Protein AF-A0ABD2WGZ2-F1 (afdb_monomer_lite)

Foldseek 3Di:
DDDPLDACALVVLQELLQLLQLLLLLVCCVVVVDALVLLVDPVSLQCSCCRSRVHQVVHGRDPRNSVSVNVRCVQQHSVNSNPDDSVLRYLNLLLLCCVCPPQPPPDDPVVLLVQLQDDLLNLQQSLCSLLVHDSPDDDDVQLSVLSSVSSHDVCCNVPVVSVVSSVVSVVVDDCDPVNNVVSSLVSNCSSQLADADPSDDRDPDDDDDDDDDDDDDDDDDDDDDDDDDDDDDDDDDDDDDDDDDDDDQDPDDDACALVVQAELLQQQLLLLLLVCCVVVVDALVCLVDPVSLLCSVCPRSVDDDSPRDDVVSSVRNSVRCVQCPSVNSNPDDSLLRYLNLLLCCCQDPQQPDPDDPVVLVVQQCDDLVSLVVSLCSLVVHDPPDDDDPLLSVLSSVSSHDVSVVVPVPSSVSSVVSVVVDDQDPVNSVLSSVCSSCSRVVVPPSPPVRPDDDPDDDDDDDDDDDDDDDDDDADAPALVVLAELLQQLLLSLLLSCCSNVVDALVNLVDLVVLQCSCCRRRVHCVPHGHDPNNSVRSSVRCVLLPSVNSSHPLSLLRYLNLLLLCCCCPQPCVPDDPVVLLCQQQDDLLRLQQSLCSLVVHDSPDDDDPLLSVLSNVSRHDVSVVVPVVSSVSSVSSVSSDDCDPVNNVVSSVVSNCSSVVNDPSPSRDDDPDDDDDDDDDDDDDDDDDDDDDDDDDDDDDDDDDDDDPDDPPDDADPPPPDDQQDWWFFAPDPPDTFIWGFHDDDGQWTWTAGPVNPDDTDIDRDPVRIGDDDLVVLVVVLPDDDDDDPNVSRVNSNVVSSVSVVVVVVD

Structure (mmCIF, N/CA/C/O backbone):
data_AF-A0ABD2WGZ2-F1
#
_entry.id   AF-A0ABD2WGZ2-F1
#
loop_
_atom_site.group_PDB
_atom_site.id
_atom_site.type_symbol
_atom_site.label_atom_id
_atom_site.label_alt_id
_atom_site.label_comp_id
_atom_site.label_asym_id
_atom_site.label_entity_id
_atom_site.label_seq_id
_atom_site.pdbx_PDB_ins_code
_atom_site.Cartn_x
_atom_site.Cartn_y
_atom_site.Cartn_z
_atom_site.occupancy
_atom_site.B_iso_or_equiv
_atom_site.auth_seq_id
_atom_site.auth_comp_id
_atom_site.auth_asym_id
_atom_site.auth_atom_id
_atom_site.pdbx_PDB_model_num
ATOM 1 N N . MET A 1 1 ? 3.890 30.945 28.724 1.00 31.81 1 MET A N 1
ATOM 2 C CA . MET A 1 1 ? 4.204 30.121 27.534 1.00 31.81 1 MET A CA 1
ATOM 3 C C . MET A 1 1 ? 3.525 28.766 27.676 1.00 31.81 1 MET A C 1
ATOM 5 O O . MET A 1 1 ? 3.843 28.034 28.603 1.00 31.81 1 MET A O 1
ATOM 9 N N . SER A 1 2 ? 2.538 28.470 26.827 1.00 26.19 2 SER A N 1
ATOM 10 C CA . SER A 1 2 ? 1.784 27.210 26.871 1.00 26.19 2 SER A CA 1
ATOM 11 C C . SER A 1 2 ? 2.697 26.055 26.455 1.00 26.19 2 SER A C 1
ATOM 13 O O . SER A 1 2 ? 3.120 25.973 25.303 1.00 26.19 2 SER A O 1
ATOM 15 N N . GLN A 1 3 ? 3.063 25.198 27.408 1.00 38.94 3 GLN A N 1
ATOM 16 C CA . GLN A 1 3 ? 3.851 23.997 27.154 1.00 38.94 3 GLN A CA 1
ATOM 17 C C . GLN A 1 3 ? 3.000 23.088 26.251 1.00 38.94 3 GLN A C 1
ATOM 19 O O . GLN A 1 3 ? 2.004 22.523 26.709 1.00 38.94 3 GLN A O 1
ATOM 24 N N . LYS A 1 4 ? 3.337 23.005 24.950 1.00 42.91 4 LYS A N 1
ATOM 25 C CA . LYS A 1 4 ? 2.723 22.055 24.002 1.00 42.91 4 LYS A CA 1
ATOM 26 C C . LYS A 1 4 ? 2.608 20.701 24.710 1.00 42.91 4 LYS A C 1
ATOM 28 O O . LYS A 1 4 ? 3.584 20.232 25.294 1.00 42.91 4 LYS A O 1
ATOM 33 N N . ARG A 1 5 ? 1.410 20.104 24.706 1.00 56.50 5 ARG A N 1
ATOM 34 C CA . ARG A 1 5 ? 1.130 18.808 25.343 1.00 56.50 5 ARG A CA 1
ATOM 35 C C . ARG A 1 5 ? 1.909 17.707 24.616 1.00 56.50 5 ARG A C 1
ATOM 37 O O . ARG A 1 5 ? 1.374 17.047 23.736 1.00 56.50 5 ARG A O 1
ATOM 44 N N . THR A 1 6 ? 3.183 17.537 24.949 1.00 68.19 6 THR A N 1
ATOM 45 C CA . THR A 1 6 ? 4.014 16.484 24.367 1.00 68.19 6 THR A CA 1
ATOM 46 C C . THR A 1 6 ? 3.620 15.152 24.992 1.00 68.19 6 THR A C 1
ATOM 48 O O . THR A 1 6 ? 3.692 14.988 26.213 1.00 68.19 6 THR A O 1
ATOM 51 N N . LEU A 1 7 ? 3.161 14.228 24.153 1.00 82.00 7 LEU A N 1
ATOM 52 C CA . LEU A 1 7 ? 2.871 12.845 24.513 1.00 82.00 7 LEU A CA 1
ATOM 53 C C . LEU A 1 7 ? 4.107 11.993 24.203 1.00 82.00 7 LEU A C 1
ATOM 55 O O . LEU A 1 7 ? 4.687 12.122 23.127 1.00 82.00 7 LEU A O 1
ATOM 59 N N . MET A 1 8 ? 4.526 11.155 25.151 1.00 83.00 8 MET A N 1
ATOM 60 C CA . MET A 1 8 ? 5.733 10.323 25.043 1.00 83.00 8 MET A CA 1
ATOM 61 C C . MET A 1 8 ? 5.395 8.979 24.398 1.00 83.00 8 MET A C 1
ATOM 63 O O . MET A 1 8 ? 5.483 7.946 25.047 1.00 83.00 8 MET A O 1
ATOM 67 N N . ASN A 1 9 ? 4.926 9.032 23.150 1.00 82.25 9 ASN A N 1
ATOM 68 C CA . ASN A 1 9 ? 4.678 7.853 22.320 1.00 82.25 9 ASN A CA 1
ATOM 69 C C . ASN A 1 9 ? 5.973 7.360 21.644 1.00 82.25 9 ASN A C 1
ATOM 71 O O . ASN A 1 9 ? 7.017 7.996 21.767 1.00 82.25 9 ASN A O 1
ATOM 75 N N . GLN A 1 10 ? 5.931 6.267 20.882 1.00 78.19 10 GLN A N 1
ATOM 76 C CA . GLN A 1 10 ? 7.118 5.768 20.167 1.00 78.19 10 GLN A CA 1
ATOM 77 C C . GLN A 1 10 ? 7.768 6.848 19.281 1.00 78.19 10 GLN A C 1
ATOM 79 O O . GLN A 1 10 ? 8.976 7.063 19.338 1.00 78.19 10 GLN A O 1
ATOM 84 N N . ALA A 1 11 ? 6.965 7.629 18.548 1.00 80.56 11 ALA A N 1
ATOM 85 C CA . ALA A 1 11 ? 7.462 8.724 17.712 1.00 80.56 11 ALA A CA 1
ATOM 86 C C . ALA A 1 11 ? 8.213 9.809 18.505 1.00 80.56 11 ALA A C 1
ATOM 88 O O . ALA A 1 11 ? 9.079 10.486 17.953 1.00 80.56 11 ALA A O 1
ATOM 89 N N . TYR A 1 12 ? 7.911 9.987 19.794 1.00 86.56 12 TYR A N 1
ATOM 90 C CA . TYR A 1 12 ? 8.687 10.859 20.669 1.00 86.56 12 TYR A CA 1
ATOM 91 C C . TYR A 1 12 ? 10.112 10.324 20.864 1.00 86.56 12 TYR A C 1
ATOM 93 O O . TYR A 1 12 ? 11.059 11.101 20.742 1.00 86.56 12 TYR A O 1
ATOM 101 N N . PHE A 1 13 ? 10.279 9.023 21.103 1.00 85.75 13 PHE A N 1
ATOM 102 C CA . PHE A 1 13 ? 11.589 8.397 21.308 1.00 85.75 13 PHE A CA 1
ATOM 103 C C . PHE A 1 13 ? 12.420 8.273 20.026 1.00 85.75 13 PHE A C 1
ATOM 105 O O . PHE A 1 13 ? 13.641 8.295 20.116 1.00 85.75 13 PHE A O 1
ATOM 112 N N . LEU A 1 14 ? 11.799 8.260 18.842 1.00 85.62 14 LEU A N 1
ATOM 113 C CA . LEU A 1 14 ? 12.520 8.268 17.559 1.00 85.62 14 LEU A CA 1
ATOM 114 C C . LEU A 1 14 ? 13.189 9.622 17.238 1.00 85.62 14 LEU A C 1
ATOM 116 O O . LEU A 1 14 ? 14.131 9.686 16.447 1.00 85.62 14 LEU A O 1
ATOM 120 N N . LYS A 1 15 ? 12.694 10.736 17.800 1.00 86.75 15 LYS A N 1
ATOM 121 C CA . LYS A 1 15 ? 13.178 12.086 17.459 1.00 86.75 15 LYS A CA 1
ATOM 122 C C . LYS A 1 15 ? 14.603 12.316 17.959 1.00 86.75 15 LYS A C 1
ATOM 124 O O . LYS A 1 15 ? 14.873 12.162 19.149 1.00 86.75 15 LYS A O 1
ATOM 129 N N . LYS A 1 16 ? 15.471 12.845 17.087 1.00 88.75 16 LYS A N 1
ATOM 130 C CA . LYS A 1 16 ? 16.870 13.189 17.420 1.00 88.75 16 LYS A CA 1
ATOM 131 C C . LYS A 1 16 ? 17.001 14.073 18.655 1.00 88.75 16 LYS A C 1
ATOM 133 O O . LYS A 1 16 ? 17.859 13.872 19.503 1.00 88.75 16 LYS A O 1
ATOM 138 N N . GLN A 1 17 ? 16.072 15.017 18.799 1.00 86.75 17 GLN A N 1
ATOM 139 C CA . GLN A 1 17 ? 16.029 15.958 19.916 1.00 86.75 17 GLN A CA 1
ATOM 140 C C . GLN A 1 17 ? 15.780 15.297 21.284 1.00 86.75 17 GLN A C 1
ATOM 142 O O . GLN A 1 17 ? 15.805 15.998 22.294 1.00 86.75 17 GLN A O 1
ATOM 147 N N . ASN A 1 18 ? 15.499 13.995 21.338 1.00 90.00 18 ASN A N 1
ATOM 148 C CA . ASN A 1 18 ? 15.225 13.249 22.565 1.00 90.00 18 ASN A CA 1
ATOM 149 C C . ASN A 1 18 ? 16.274 12.155 22.857 1.00 90.00 18 ASN A C 1
ATOM 151 O O . ASN A 1 18 ? 16.007 11.298 23.696 1.00 90.00 18 ASN A O 1
ATOM 155 N N . ALA A 1 19 ? 17.446 12.186 22.206 1.00 91.62 19 ALA A N 1
ATOM 156 C CA . ALA A 1 19 ? 18.535 11.224 22.422 1.00 91.62 19 ALA A CA 1
ATOM 157 C C . ALA A 1 19 ? 18.993 11.150 23.894 1.00 91.62 19 ALA A C 1
ATOM 159 O O . ALA A 1 19 ? 19.007 10.090 24.511 1.00 91.62 19 ALA A O 1
ATOM 160 N N . ASP A 1 20 ? 19.255 12.300 24.511 1.00 91.69 20 ASP A N 1
ATOM 161 C CA . ASP A 1 20 ? 19.540 12.428 25.945 1.00 91.69 20 ASP A CA 1
ATOM 162 C C . ASP A 1 20 ? 18.438 11.832 26.832 1.00 91.69 20 ASP A C 1
ATOM 164 O O . ASP A 1 20 ? 18.721 11.243 27.874 1.00 91.69 20 ASP A O 1
ATOM 168 N N . VAL A 1 21 ? 17.173 11.997 26.441 1.00 91.56 21 VAL A N 1
ATOM 169 C CA . VAL A 1 21 ? 16.020 11.537 27.221 1.00 91.56 21 VAL A CA 1
ATOM 170 C C . VAL A 1 21 ? 15.935 10.013 27.239 1.00 91.56 21 VAL A C 1
ATOM 172 O O . VAL A 1 21 ? 15.698 9.457 28.310 1.00 91.56 21 VAL A O 1
ATOM 175 N N . ILE A 1 22 ? 16.118 9.347 26.093 1.00 93.25 22 ILE A N 1
ATOM 176 C CA . ILE A 1 22 ? 16.075 7.878 26.034 1.00 93.25 22 ILE A CA 1
ATOM 177 C C . ILE A 1 22 ? 17.278 7.252 26.751 1.00 93.25 22 ILE A C 1
ATOM 179 O O . ILE A 1 22 ? 17.091 6.295 27.493 1.00 93.25 22 ILE A O 1
ATOM 183 N N . ILE A 1 23 ? 18.468 7.855 26.645 1.00 93.50 23 ILE A N 1
ATOM 184 C CA . ILE A 1 23 ? 19.653 7.393 27.387 1.00 93.50 23 ILE A CA 1
ATOM 185 C C . ILE A 1 23 ? 19.421 7.527 28.896 1.00 93.50 23 ILE A C 1
ATOM 187 O O . ILE A 1 23 ? 19.667 6.591 29.647 1.00 93.50 23 ILE A O 1
ATOM 191 N N . ASN A 1 24 ? 18.909 8.674 29.371 1.00 93.25 24 ASN A N 1
ATOM 192 C CA . ASN A 1 24 ? 18.614 8.830 30.802 1.00 93.25 24 ASN A CA 1
ATOM 193 C C . ASN A 1 24 ? 17.592 7.779 31.278 1.00 93.25 24 ASN A C 1
ATOM 195 O O . ASN A 1 24 ? 17.769 7.207 32.354 1.00 93.25 24 ASN A O 1
ATOM 199 N N . LEU A 1 25 ? 16.549 7.522 30.476 1.00 93.50 25 LEU A N 1
ATOM 200 C CA . LEU A 1 25 ? 15.522 6.534 30.796 1.00 93.50 25 LEU A CA 1
ATOM 201 C C . LEU A 1 25 ? 16.139 5.151 31.000 1.00 93.50 25 LEU A C 1
ATOM 203 O O . LEU A 1 25 ? 15.935 4.558 32.053 1.00 93.50 25 LEU A O 1
ATOM 207 N N . VAL A 1 26 ? 16.892 4.659 30.018 1.00 91.88 26 VAL A N 1
ATOM 208 C CA . VAL A 1 26 ? 17.462 3.306 30.046 1.00 91.88 26 VAL A CA 1
ATOM 209 C C . VAL A 1 26 ? 18.474 3.165 31.179 1.00 91.88 26 VAL A C 1
ATOM 211 O O . VAL A 1 26 ? 18.381 2.220 31.959 1.00 91.88 26 VAL A O 1
ATOM 214 N N . ASN A 1 27 ? 19.333 4.167 31.387 1.00 91.38 27 ASN A N 1
ATOM 215 C CA . ASN A 1 27 ? 20.267 4.168 32.514 1.00 91.38 27 ASN A CA 1
ATOM 216 C C . ASN A 1 27 ? 19.532 4.092 33.860 1.00 91.38 27 ASN A C 1
ATOM 218 O O . ASN A 1 27 ? 19.975 3.386 34.765 1.00 91.38 27 ASN A O 1
ATOM 222 N N . TYR A 1 28 ? 18.398 4.786 34.000 1.00 92.31 28 TYR A N 1
ATOM 223 C CA . TYR A 1 28 ? 17.579 4.718 35.209 1.00 92.31 28 TYR A CA 1
ATOM 224 C C . TYR A 1 28 ? 16.909 3.353 35.379 1.00 92.31 28 TYR A C 1
ATOM 226 O O . TYR A 1 28 ? 16.920 2.820 36.486 1.00 92.31 28 TYR A O 1
ATOM 234 N N . LEU A 1 29 ? 16.351 2.782 34.306 1.00 89.94 29 LEU A N 1
ATOM 235 C CA . LEU A 1 29 ? 15.746 1.447 34.335 1.00 89.94 29 LEU A CA 1
ATOM 236 C C . LEU A 1 29 ? 16.770 0.377 34.743 1.00 89.94 29 LEU A C 1
ATOM 238 O O . LEU A 1 29 ? 16.421 -0.505 35.524 1.00 89.94 29 LEU A O 1
ATOM 242 N N . ASN A 1 30 ? 18.017 0.494 34.275 1.00 86.50 30 ASN A N 1
ATOM 243 C CA . ASN A 1 30 ? 19.129 -0.382 34.654 1.00 86.50 30 ASN A CA 1
ATOM 244 C C . ASN A 1 30 ? 19.567 -0.159 36.107 1.00 86.50 30 ASN A C 1
ATOM 246 O O . ASN A 1 30 ? 19.581 -1.090 36.899 1.00 86.50 30 ASN A O 1
ATOM 250 N N . THR A 1 31 ? 19.847 1.088 36.499 1.00 90.00 31 THR A N 1
ATOM 251 C CA . THR A 1 31 ? 20.379 1.410 37.841 1.00 90.00 31 THR A CA 1
ATOM 252 C C . THR A 1 31 ? 19.378 1.136 38.966 1.00 90.00 31 THR A C 1
ATOM 254 O O . THR A 1 31 ? 19.766 0.921 40.111 1.00 90.00 31 THR A O 1
ATOM 257 N N . LYS A 1 32 ? 18.077 1.233 38.677 1.00 88.31 32 LYS A N 1
ATOM 258 C CA . LYS A 1 32 ? 17.001 1.013 39.653 1.00 88.31 32 LYS A CA 1
ATOM 259 C C . LYS A 1 32 ? 16.319 -0.343 39.506 1.00 88.31 32 LYS A C 1
ATOM 261 O O . LYS A 1 32 ? 15.305 -0.532 40.167 1.00 88.31 32 LYS A O 1
ATOM 266 N N . GLU A 1 33 ? 16.846 -1.221 38.648 1.00 86.75 33 GLU A N 1
ATOM 267 C CA . GLU A 1 33 ? 16.333 -2.579 38.419 1.00 86.75 33 GLU A CA 1
ATOM 268 C C . GLU A 1 33 ? 14.808 -2.600 38.212 1.00 86.75 33 GLU A C 1
ATOM 270 O O . GLU A 1 33 ? 14.080 -3.418 38.759 1.00 86.75 33 GLU A O 1
ATOM 275 N N . ILE A 1 34 ? 14.291 -1.643 37.433 1.00 86.44 34 ILE A N 1
ATOM 276 C CA . ILE A 1 34 ? 12.844 -1.506 37.225 1.00 86.44 34 ILE A CA 1
ATOM 277 C C . ILE A 1 34 ? 12.355 -2.658 36.347 1.00 86.44 34 ILE A C 1
ATOM 279 O O . ILE A 1 34 ? 12.901 -2.864 35.265 1.00 86.44 34 ILE A O 1
ATOM 283 N N . GLU A 1 35 ? 11.302 -3.345 36.781 1.00 86.12 35 GLU A N 1
ATOM 284 C CA . GLU A 1 35 ? 10.586 -4.387 36.023 1.00 86.12 35 GLU A CA 1
ATOM 285 C C . GLU A 1 35 ? 9.168 -3.936 35.629 1.00 86.12 35 GLU A C 1
ATOM 287 O O . GLU A 1 35 ? 8.680 -2.904 36.100 1.00 86.12 35 GLU A O 1
ATOM 292 N N . GLU A 1 36 ? 8.483 -4.687 34.762 1.00 83.69 36 GLU A N 1
ATOM 293 C CA . GLU A 1 36 ? 7.193 -4.267 34.187 1.00 83.69 36 GLU A CA 1
ATOM 294 C C . GLU A 1 36 ? 6.101 -4.063 35.243 1.00 83.69 36 GLU A C 1
ATOM 296 O O . GLU A 1 36 ? 5.328 -3.103 35.164 1.00 83.69 36 GLU A O 1
ATOM 301 N N . GLU A 1 37 ? 6.089 -4.889 36.290 1.00 82.50 37 GLU A N 1
ATOM 302 C CA . GLU A 1 37 ? 5.160 -4.777 37.420 1.00 82.50 37 GLU A CA 1
ATOM 303 C C . GLU A 1 37 ? 5.245 -3.422 38.142 1.00 82.50 37 GLU A C 1
ATOM 305 O O . GLU A 1 37 ? 4.240 -2.877 38.615 1.00 82.50 37 GLU A O 1
ATOM 310 N N . HIS A 1 38 ? 6.424 -2.797 38.143 1.00 82.81 38 HIS A N 1
ATOM 311 C CA . HIS A 1 38 ? 6.644 -1.494 38.759 1.00 82.81 38 HIS A CA 1
ATOM 312 C C . HIS A 1 38 ? 5.935 -0.363 37.998 1.00 82.81 38 HIS A C 1
ATOM 314 O O . HIS A 1 38 ? 5.663 0.697 38.578 1.00 82.81 38 HIS A O 1
ATOM 320 N N . LEU A 1 39 ? 5.594 -0.575 36.720 1.00 83.69 39 LEU A N 1
ATOM 321 C CA . LEU A 1 39 ? 4.881 0.393 35.883 1.00 83.69 39 LEU A CA 1
ATOM 322 C C . LEU A 1 39 ? 3.384 0.490 36.215 1.00 83.69 39 LEU A C 1
ATOM 324 O O . LEU A 1 39 ? 2.733 1.450 35.794 1.00 83.69 39 LEU A O 1
ATOM 328 N N . GLU A 1 40 ? 2.820 -0.446 36.985 1.00 83.38 40 GLU A N 1
ATOM 329 C CA . GLU A 1 40 ? 1.443 -0.339 37.493 1.00 83.38 40 GLU A CA 1
ATOM 330 C C . GLU A 1 40 ? 1.307 0.748 38.567 1.00 83.38 40 GLU A C 1
ATOM 332 O O . GLU A 1 40 ? 0.248 1.364 38.739 1.00 83.38 40 GLU A O 1
ATOM 337 N N . ASN A 1 41 ? 2.402 1.057 39.264 1.00 84.88 41 ASN A N 1
ATOM 338 C CA . ASN A 1 41 ? 2.410 2.084 40.287 1.00 84.88 41 ASN A CA 1
ATOM 339 C C . ASN A 1 41 ? 2.551 3.483 39.666 1.00 84.88 41 ASN A C 1
ATOM 341 O O . ASN A 1 41 ? 3.624 3.918 39.238 1.00 84.88 41 ASN A O 1
ATOM 345 N N . GLY A 1 42 ? 1.464 4.257 39.712 1.00 82.31 42 GLY A N 1
ATOM 346 C CA . GLY A 1 42 ? 1.445 5.639 39.228 1.00 82.31 42 GLY A CA 1
ATOM 347 C C . GLY A 1 42 ? 2.468 6.571 39.899 1.00 82.31 42 GLY A C 1
ATOM 348 O O . GLY A 1 42 ? 2.848 7.578 39.299 1.00 82.31 42 GLY A O 1
ATOM 349 N N . LYS A 1 43 ? 2.944 6.263 41.117 1.00 85.56 43 LYS A N 1
ATOM 350 C CA . LYS A 1 43 ? 4.044 7.000 41.763 1.00 85.56 43 LYS A CA 1
ATOM 351 C C . LYS A 1 43 ? 5.379 6.670 41.096 1.00 85.56 43 LYS A C 1
ATOM 353 O O . LYS A 1 43 ? 6.110 7.596 40.765 1.00 85.56 43 LYS A O 1
ATOM 358 N N . THR A 1 44 ? 5.645 5.395 40.824 1.00 86.19 44 THR A N 1
ATOM 359 C CA . THR A 1 44 ? 6.858 4.940 40.130 1.00 86.19 44 THR A CA 1
ATOM 360 C C . THR A 1 44 ? 6.946 5.517 38.722 1.00 86.19 44 THR A C 1
ATOM 362 O O . THR A 1 44 ? 7.973 6.087 38.368 1.00 86.19 44 THR A O 1
ATOM 365 N N . LEU A 1 45 ? 5.845 5.516 37.959 1.00 86.88 45 LEU A N 1
ATOM 366 C CA . LEU A 1 45 ? 5.796 6.171 36.642 1.00 86.88 45 LEU A CA 1
ATOM 367 C C . LEU A 1 45 ? 6.170 7.657 36.716 1.00 86.88 45 LEU A C 1
ATOM 369 O O . LEU A 1 45 ? 6.891 8.169 35.861 1.00 86.88 45 LEU A O 1
ATOM 373 N N . LYS A 1 46 ? 5.700 8.372 37.746 1.00 85.25 46 LYS A N 1
ATOM 374 C CA . LYS A 1 46 ? 6.059 9.783 37.955 1.00 85.25 46 LYS A CA 1
ATOM 375 C C . LYS A 1 46 ? 7.536 9.947 38.299 1.00 85.25 46 LYS A C 1
ATOM 377 O O . LYS A 1 46 ? 8.147 10.898 37.815 1.00 85.25 46 LYS A O 1
ATOM 382 N N . THR A 1 47 ? 8.095 9.052 39.109 1.00 88.75 47 THR A N 1
ATOM 383 C CA . THR A 1 47 ? 9.518 9.066 39.462 1.00 88.75 47 THR A CA 1
ATOM 384 C C . THR A 1 47 ? 10.389 8.791 38.239 1.00 88.75 47 THR A C 1
ATOM 386 O O . THR A 1 47 ? 11.293 9.574 37.973 1.00 88.75 47 THR A O 1
ATOM 389 N N . ILE A 1 48 ? 10.059 7.789 37.416 1.00 90.12 48 ILE A N 1
ATOM 390 C CA . ILE A 1 48 ? 10.784 7.501 36.166 1.00 90.12 48 ILE A CA 1
ATOM 391 C C . ILE A 1 48 ? 10.744 8.714 35.228 1.00 90.12 48 ILE A C 1
ATOM 393 O O . ILE A 1 48 ? 11.769 9.122 34.691 1.00 90.12 48 ILE A O 1
ATOM 397 N N . LEU A 1 49 ? 9.585 9.359 35.069 1.00 89.19 49 LEU A N 1
ATOM 398 C CA . LEU A 1 49 ? 9.478 10.561 34.236 1.00 89.19 49 LEU A CA 1
ATOM 399 C C . LEU A 1 49 ? 10.352 11.714 34.757 1.00 89.19 49 LEU A C 1
ATOM 401 O O . LEU A 1 49 ? 10.988 12.411 33.964 1.00 89.19 49 LEU A O 1
ATOM 405 N N . ARG A 1 50 ? 10.395 11.910 36.079 1.00 87.56 50 ARG A N 1
ATOM 406 C CA . ARG A 1 50 ? 11.088 13.029 36.734 1.00 87.56 50 ARG A CA 1
ATOM 407 C C . ARG A 1 50 ? 12.578 12.833 36.886 1.00 87.56 50 ARG A C 1
ATOM 409 O O . ARG A 1 50 ? 13.341 13.708 36.494 1.00 87.56 50 ARG A O 1
ATOM 416 N N . GLU A 1 51 ? 12.968 11.720 37.474 1.00 86.94 51 GLU A N 1
ATOM 417 C CA . GLU A 1 51 ? 14.354 11.393 37.787 1.00 86.94 51 GLU A CA 1
ATOM 418 C C . GLU A 1 51 ? 14.996 10.663 36.613 1.00 86.94 51 GLU A C 1
ATOM 420 O O . GLU A 1 51 ? 16.060 11.068 36.151 1.00 86.94 51 GLU A O 1
ATOM 425 N N . GLY A 1 52 ? 14.303 9.657 36.071 1.00 86.50 52 GLY A N 1
ATOM 426 C CA . GLY A 1 52 ? 14.814 8.825 34.987 1.00 86.50 52 GLY A CA 1
ATOM 427 C C . GLY A 1 52 ? 14.868 9.526 33.638 1.00 86.50 52 GLY A C 1
ATOM 428 O O . GLY A 1 52 ? 15.835 9.373 32.923 1.00 86.50 52 GLY A O 1
ATOM 429 N N . MET A 1 53 ? 13.896 10.360 33.273 1.00 88.00 53 MET A N 1
ATOM 430 C CA . MET A 1 53 ? 13.905 11.070 31.980 1.00 88.00 53 MET A CA 1
ATOM 431 C C . MET A 1 53 ? 14.270 12.551 32.093 1.00 88.00 53 MET A C 1
ATOM 433 O O . MET A 1 53 ? 14.357 13.241 31.073 1.00 88.00 53 MET A O 1
ATOM 437 N N . LYS A 1 54 ? 14.421 13.073 33.319 1.00 86.88 54 LYS A N 1
ATOM 438 C CA . LYS A 1 54 ? 14.549 14.516 33.601 1.00 86.88 54 LYS A CA 1
ATOM 439 C C . LYS A 1 54 ? 13.423 15.350 32.962 1.00 86.88 54 LYS A C 1
ATOM 441 O O . LYS A 1 54 ? 13.612 16.506 32.572 1.00 86.88 54 LYS A O 1
ATOM 446 N N . ARG A 1 55 ? 12.215 14.781 32.843 1.00 84.50 55 ARG A N 1
ATOM 447 C CA . ARG A 1 55 ? 11.005 15.442 32.320 1.00 84.50 55 ARG A CA 1
ATOM 448 C C . ARG A 1 55 ? 10.025 15.726 33.452 1.00 84.50 55 ARG A C 1
ATOM 450 O O . ARG A 1 55 ? 9.969 15.020 34.441 1.00 84.50 55 ARG A O 1
ATOM 457 N N . PHE A 1 56 ? 9.224 16.784 33.330 1.00 83.56 56 PHE A N 1
ATOM 458 C CA . PHE A 1 56 ? 8.282 17.172 34.395 1.00 83.56 56 PHE A CA 1
ATOM 459 C C . PHE A 1 56 ? 8.966 17.413 35.760 1.00 83.56 56 PHE A C 1
ATOM 461 O O . PHE A 1 56 ? 8.371 17.193 36.810 1.00 83.56 56 PHE A O 1
ATOM 468 N N . VAL A 1 57 ? 10.214 17.900 35.771 1.00 79.81 57 VAL A N 1
ATOM 469 C CA . VAL A 1 57 ? 10.946 18.213 37.017 1.00 79.81 57 VAL A CA 1
ATOM 470 C C . VAL A 1 57 ? 10.202 19.278 37.834 1.00 79.81 57 VAL A C 1
ATOM 472 O O . VAL A 1 57 ? 10.058 19.156 39.045 1.00 79.81 57 VAL A O 1
ATOM 475 N N . LYS A 1 58 ? 9.659 20.298 37.153 1.00 80.06 58 LYS A N 1
ATOM 476 C CA . LYS A 1 58 ? 8.935 21.430 37.763 1.00 80.06 58 LYS A CA 1
ATOM 477 C C . LYS A 1 58 ? 7.404 21.324 37.670 1.00 80.06 58 LYS A C 1
ATOM 479 O O . LYS A 1 58 ? 6.705 22.230 38.104 1.00 80.06 58 LYS A O 1
ATOM 484 N N . SER A 1 59 ? 6.865 20.260 37.075 1.00 79.19 59 SER A N 1
ATOM 485 C CA . SER A 1 59 ? 5.421 20.096 36.833 1.00 79.19 59 SER A CA 1
ATOM 486 C C . SER A 1 59 ? 4.976 18.654 37.087 1.00 79.19 59 SER A C 1
ATOM 488 O O . SER A 1 59 ? 5.805 17.767 37.247 1.00 79.19 59 SER A O 1
ATOM 490 N N . GLN A 1 60 ? 3.678 18.380 37.225 1.00 78.12 60 GLN A N 1
ATOM 491 C CA . GLN A 1 60 ? 3.201 16.991 37.288 1.00 78.12 60 GLN A CA 1
ATOM 492 C C . GLN A 1 60 ? 2.764 16.530 35.894 1.00 78.12 60 GLN A C 1
ATOM 494 O O . GLN A 1 60 ? 2.055 17.283 35.221 1.00 78.12 60 GLN A O 1
ATOM 499 N N . PRO A 1 61 ? 3.155 15.319 35.452 1.00 82.50 61 PRO A N 1
ATOM 500 C CA . PRO A 1 61 ? 2.572 14.742 34.251 1.00 82.50 61 PRO A CA 1
ATOM 501 C C . PRO A 1 61 ? 1.081 14.496 34.499 1.00 82.50 61 PRO A C 1
ATOM 503 O O . PRO A 1 61 ? 0.682 14.045 35.577 1.00 82.50 61 PRO A O 1
ATOM 506 N N . ASN A 1 62 ? 0.249 14.821 33.511 1.00 83.75 62 ASN A N 1
ATOM 507 C CA . ASN A 1 62 ? -1.174 14.502 33.584 1.00 83.75 62 ASN A CA 1
ATOM 508 C C . ASN A 1 62 ? -1.416 13.007 33.306 1.00 83.75 62 ASN A C 1
ATOM 510 O O . ASN A 1 62 ? -0.551 12.311 32.772 1.00 83.75 62 ASN A O 1
ATOM 514 N N . THR A 1 63 ? -2.613 12.515 33.633 1.00 82.44 63 THR A N 1
ATOM 515 C CA . THR A 1 63 ? -2.971 11.095 33.479 1.00 82.44 63 THR A CA 1
ATOM 516 C C . THR A 1 63 ? -2.763 10.586 32.053 1.00 82.44 63 THR A C 1
ATOM 518 O O . THR A 1 63 ? -2.262 9.484 31.866 1.00 82.44 63 THR A O 1
ATOM 521 N N . LEU A 1 64 ? -3.074 11.396 31.035 1.00 81.75 64 LEU A N 1
ATOM 522 C CA . LEU A 1 64 ? -2.876 11.013 29.636 1.00 81.75 64 LEU A CA 1
ATOM 523 C C . LEU A 1 64 ? -1.387 10.837 29.295 1.00 81.75 64 LEU A C 1
ATOM 525 O O . LEU A 1 64 ? -1.028 9.884 28.611 1.00 81.75 64 LEU A O 1
ATOM 529 N N . GLN A 1 65 ? -0.516 11.720 29.786 1.00 82.44 65 GLN A N 1
ATOM 530 C CA . GLN A 1 65 ? 0.933 11.640 29.585 1.00 82.44 65 GLN A CA 1
ATOM 531 C C . GLN A 1 65 ? 1.539 10.426 30.287 1.00 82.44 65 GLN A C 1
ATOM 533 O O . GLN A 1 65 ? 2.341 9.725 29.676 1.00 82.44 65 GLN A O 1
ATOM 538 N N . SER A 1 66 ? 1.130 10.152 31.529 1.00 84.44 66 SER A N 1
ATOM 539 C CA . SER A 1 66 ? 1.570 8.963 32.265 1.00 84.44 66 SER A CA 1
ATOM 540 C C . SER A 1 66 ? 1.079 7.670 31.613 1.00 84.44 66 SER A C 1
ATOM 542 O O . SER A 1 66 ? 1.871 6.750 31.452 1.00 84.44 66 SER A O 1
ATOM 544 N N . ASN A 1 67 ? -0.179 7.618 31.164 1.00 84.19 67 ASN A N 1
ATOM 545 C CA . ASN A 1 67 ? -0.727 6.443 30.481 1.00 84.19 67 ASN A CA 1
ATOM 546 C C . ASN A 1 67 ? -0.072 6.220 29.113 1.00 84.19 67 ASN A C 1
ATOM 548 O O . ASN A 1 67 ? 0.230 5.084 28.763 1.00 84.19 67 ASN A O 1
ATOM 552 N N . THR A 1 68 ? 0.190 7.294 28.358 1.00 84.56 68 THR A N 1
ATOM 553 C CA . THR A 1 68 ? 0.893 7.189 27.068 1.00 84.56 68 THR A CA 1
ATOM 554 C C . THR A 1 68 ? 2.322 6.698 27.271 1.00 84.56 68 THR A C 1
ATOM 556 O O . THR A 1 68 ? 2.768 5.818 26.544 1.00 84.56 68 THR A O 1
ATOM 559 N N . PHE A 1 69 ? 3.026 7.229 28.277 1.00 88.12 69 PHE A N 1
ATOM 560 C CA . PHE A 1 69 ? 4.360 6.760 28.640 1.00 88.12 69 PHE A CA 1
ATOM 561 C C . PHE A 1 69 ? 4.339 5.278 29.026 1.00 88.12 69 PHE A C 1
ATOM 563 O O . PHE A 1 69 ? 5.057 4.499 28.412 1.00 88.12 69 PHE A O 1
ATOM 570 N N . LYS A 1 70 ? 3.453 4.875 29.949 1.00 88.06 70 LYS A N 1
ATOM 571 C CA . LYS A 1 70 ? 3.286 3.475 30.367 1.00 88.06 70 LYS A CA 1
ATOM 572 C C . LYS A 1 70 ? 3.062 2.555 29.166 1.00 88.06 70 LYS A C 1
ATOM 574 O O . LYS A 1 70 ? 3.806 1.603 28.985 1.00 88.06 70 LYS A O 1
ATOM 579 N N . SER A 1 71 ? 2.087 2.882 28.316 1.00 85.25 71 SER A N 1
ATOM 580 C CA . SER A 1 71 ? 1.784 2.105 27.108 1.00 85.25 71 SER A CA 1
ATOM 581 C C . SER A 1 71 ? 2.964 2.032 26.143 1.00 85.25 71 SER A C 1
ATOM 583 O O . SER A 1 71 ? 3.112 1.029 25.461 1.00 85.25 71 SER A O 1
ATOM 585 N N . THR A 1 72 ? 3.786 3.077 26.064 1.00 85.44 72 THR A N 1
ATOM 586 C CA . THR A 1 72 ? 4.939 3.108 25.158 1.00 85.44 72 THR A CA 1
ATOM 587 C C . THR A 1 72 ? 6.080 2.248 25.681 1.00 85.44 72 THR A C 1
ATOM 589 O O . THR A 1 72 ? 6.662 1.496 24.908 1.00 85.44 72 THR A O 1
ATOM 592 N N . ILE A 1 73 ? 6.372 2.309 26.981 1.00 87.31 73 ILE A N 1
ATOM 593 C CA . ILE A 1 73 ? 7.389 1.444 27.592 1.00 87.31 73 ILE A CA 1
ATOM 594 C C . ILE A 1 73 ? 6.961 -0.019 27.530 1.00 87.31 73 ILE A C 1
ATOM 596 O O . ILE A 1 73 ? 7.751 -0.846 27.103 1.00 87.31 73 ILE A O 1
ATOM 600 N N . LEU A 1 74 ? 5.696 -0.319 27.842 1.00 82.38 74 LEU A N 1
ATOM 601 C CA . LEU A 1 74 ? 5.152 -1.669 27.682 1.00 82.38 74 LEU A CA 1
ATOM 602 C C . LEU A 1 74 ? 5.152 -2.124 26.224 1.00 82.38 74 LEU A C 1
ATOM 604 O O . LEU A 1 74 ? 5.373 -3.297 25.970 1.00 82.38 74 LEU A O 1
ATOM 608 N N . SER A 1 75 ? 4.943 -1.211 25.264 1.00 83.75 75 SER A N 1
ATOM 609 C CA . SER A 1 75 ? 5.060 -1.581 23.854 1.00 83.75 75 SER A CA 1
ATOM 610 C C . SER A 1 75 ? 6.477 -2.014 23.526 1.00 83.75 75 SER A C 1
ATOM 612 O O . SER A 1 75 ? 6.619 -3.035 22.893 1.00 83.75 75 SER A O 1
ATOM 614 N N . PHE A 1 76 ? 7.509 -1.298 23.986 1.00 78.69 76 PHE A N 1
ATOM 615 C CA . PHE A 1 76 ? 8.890 -1.700 23.730 1.00 78.69 76 PHE A CA 1
ATOM 616 C C . PHE A 1 76 ? 9.313 -2.952 24.504 1.00 78.69 76 PHE A C 1
ATOM 618 O O . PHE A 1 76 ? 10.226 -3.605 24.035 1.00 78.69 76 PHE A O 1
ATOM 625 N N . THR A 1 77 ? 8.648 -3.274 25.619 1.00 85.94 77 THR A N 1
ATOM 626 C CA . THR A 1 77 ? 9.128 -4.108 26.738 1.00 85.94 77 THR A CA 1
ATOM 627 C C . THR A 1 77 ? 10.326 -3.486 27.462 1.00 85.94 77 THR A C 1
ATOM 629 O O . THR A 1 77 ? 11.163 -2.790 26.875 1.00 85.94 77 THR A O 1
ATOM 632 N N . ILE A 1 78 ? 10.395 -3.667 28.784 1.00 84.94 78 ILE A N 1
ATOM 633 C CA . ILE A 1 78 ? 11.513 -3.113 29.565 1.00 84.94 78 ILE A CA 1
ATOM 634 C C . ILE A 1 78 ? 12.820 -3.822 29.209 1.00 84.94 78 ILE A C 1
ATOM 636 O O . ILE A 1 78 ? 13.841 -3.155 29.049 1.00 84.94 78 ILE A O 1
ATOM 640 N N . ASP A 1 79 ? 12.788 -5.143 29.056 1.00 82.88 79 ASP A N 1
ATOM 641 C CA . ASP A 1 79 ? 13.992 -5.939 28.810 1.00 82.88 79 ASP A CA 1
ATOM 642 C C . ASP A 1 79 ? 14.622 -5.612 27.458 1.00 82.88 79 ASP A C 1
ATOM 644 O O . ASP A 1 79 ? 15.839 -5.450 27.361 1.00 82.88 79 ASP A O 1
ATOM 648 N N . PHE A 1 80 ? 13.800 -5.394 26.430 1.00 86.31 80 PHE A N 1
ATOM 649 C CA . PHE A 1 80 ? 14.289 -4.917 25.142 1.00 86.31 80 PHE A CA 1
ATOM 650 C C . PHE A 1 80 ? 14.960 -3.545 25.267 1.00 86.31 80 PHE A C 1
ATOM 652 O O . PHE A 1 80 ? 16.066 -3.359 24.773 1.00 86.31 80 PHE A O 1
ATOM 659 N N . LEU A 1 81 ? 14.350 -2.587 25.980 1.00 86.06 81 LEU A N 1
ATOM 660 C CA . LEU A 1 81 ? 14.949 -1.259 26.180 1.00 86.06 81 LEU A CA 1
ATOM 661 C C . LEU A 1 81 ? 16.286 -1.300 26.927 1.00 86.06 81 LEU A C 1
ATOM 663 O O . LEU A 1 81 ? 17.119 -0.425 26.701 1.00 86.06 81 LEU A O 1
ATOM 667 N N . LYS A 1 82 ? 16.474 -2.267 27.830 1.00 86.19 82 LYS A N 1
ATOM 668 C CA . LYS A 1 82 ? 17.718 -2.437 28.591 1.00 86.19 82 LYS A CA 1
ATOM 669 C C . LYS A 1 82 ? 18.839 -3.077 27.771 1.00 86.19 82 LYS A C 1
ATOM 671 O O . LYS A 1 82 ? 20.001 -2.820 28.069 1.00 86.19 82 LYS A O 1
ATOM 676 N N . THR A 1 83 ? 18.493 -3.899 26.780 1.00 86.12 83 THR A N 1
ATOM 677 C CA . THR A 1 83 ? 19.443 -4.732 26.020 1.00 86.12 83 THR A CA 1
ATOM 678 C C . THR A 1 83 ? 19.785 -4.171 24.643 1.00 86.12 83 THR A C 1
ATOM 680 O O . THR A 1 83 ? 20.886 -4.390 24.150 1.00 86.12 83 THR A O 1
ATOM 683 N N . VAL A 1 84 ? 18.871 -3.435 24.009 1.00 89.62 84 VAL A N 1
ATOM 684 C CA . VAL A 1 84 ? 19.068 -2.937 22.646 1.00 89.62 84 VAL A CA 1
ATOM 685 C C . VAL A 1 84 ? 20.022 -1.743 22.585 1.00 89.62 84 VAL A C 1
ATOM 687 O O . VAL A 1 84 ? 19.925 -0.788 23.360 1.00 89.62 84 VAL A O 1
ATOM 690 N N . ASN A 1 85 ? 20.877 -1.733 21.563 1.00 91.94 85 ASN A N 1
ATOM 691 C CA . ASN A 1 85 ? 21.670 -0.563 21.217 1.00 91.94 85 ASN A CA 1
ATOM 692 C C . ASN A 1 85 ? 20.760 0.611 20.813 1.00 91.94 85 ASN A C 1
ATOM 694 O O . ASN A 1 85 ? 19.996 0.544 19.849 1.00 91.94 85 ASN A O 1
ATOM 698 N N . LEU A 1 86 ? 20.827 1.727 21.539 1.00 92.44 86 LEU A N 1
ATOM 699 C CA . LEU A 1 86 ? 19.836 2.802 21.453 1.00 92.44 86 LEU A CA 1
ATOM 700 C C . LEU A 1 86 ? 19.874 3.581 20.134 1.00 92.44 86 LEU A C 1
ATOM 702 O O . LEU A 1 86 ? 18.887 4.249 19.814 1.00 92.44 86 LEU A O 1
ATOM 706 N N . TYR A 1 87 ? 20.938 3.472 19.329 1.00 93.19 87 TYR A N 1
ATOM 707 C CA . TYR A 1 87 ? 20.927 3.965 17.943 1.00 93.19 87 TYR A CA 1
ATOM 708 C C . TYR A 1 87 ? 19.924 3.219 17.054 1.00 93.19 87 TYR A C 1
ATOM 710 O O . TYR A 1 87 ? 19.462 3.779 16.062 1.00 93.19 87 TYR A O 1
ATOM 718 N N . ARG A 1 88 ? 19.498 2.008 17.434 1.00 90.75 88 ARG A N 1
ATOM 719 C CA . ARG A 1 88 ? 18.428 1.263 16.751 1.00 90.75 88 ARG A CA 1
ATOM 720 C C . ARG A 1 88 ? 17.038 1.856 17.012 1.00 90.75 88 ARG A C 1
ATOM 722 O O . ARG A 1 88 ? 16.117 1.622 16.238 1.00 90.75 88 ARG A O 1
ATOM 729 N N . ILE A 1 89 ? 16.889 2.669 18.065 1.00 87.44 89 ILE A N 1
ATOM 730 C CA . ILE A 1 89 ? 15.627 3.336 18.427 1.00 87.44 89 ILE A CA 1
ATOM 731 C C . ILE A 1 89 ? 15.679 4.836 18.116 1.00 87.44 89 ILE A C 1
ATOM 733 O O . ILE A 1 89 ? 14.755 5.390 17.523 1.00 87.44 89 ILE A O 1
ATOM 737 N N . ASN A 1 90 ? 16.728 5.548 18.528 1.00 93.38 90 ASN A N 1
ATOM 738 C CA . ASN A 1 90 ? 16.775 7.004 18.432 1.00 93.38 90 ASN A CA 1
ATOM 739 C C . ASN A 1 90 ? 17.659 7.484 17.278 1.00 93.38 90 ASN A C 1
ATOM 741 O O . ASN A 1 90 ? 18.870 7.273 17.260 1.00 93.38 90 ASN A O 1
ATOM 745 N N . ARG A 1 91 ? 17.062 8.272 16.376 1.00 90.81 91 ARG A N 1
ATOM 746 C CA . ARG A 1 91 ? 17.756 8.818 15.199 1.00 90.81 91 ARG A CA 1
ATOM 747 C C . ARG A 1 91 ? 18.907 9.764 15.543 1.00 90.81 91 ARG A C 1
ATOM 749 O O . ARG A 1 91 ? 19.794 9.948 14.731 1.00 90.81 91 ARG A O 1
ATOM 756 N N . GLY A 1 92 ? 18.883 10.412 16.705 1.00 91.81 92 GLY A N 1
ATOM 757 C CA . GLY A 1 92 ? 19.967 11.297 17.132 1.00 91.81 92 GLY A CA 1
ATOM 758 C C . GLY A 1 92 ? 21.216 10.509 17.503 1.00 91.81 92 GLY A C 1
ATOM 759 O O . GLY A 1 92 ? 22.304 10.899 17.107 1.00 91.81 92 GLY A O 1
ATOM 760 N N . ILE A 1 93 ? 21.043 9.384 18.201 1.00 95.00 93 ILE A N 1
ATOM 761 C CA . ILE A 1 93 ? 22.144 8.479 18.555 1.00 95.00 93 ILE A CA 1
ATOM 762 C C . ILE A 1 93 ? 22.714 7.838 17.285 1.00 95.00 93 ILE A C 1
ATOM 764 O O . ILE A 1 93 ? 23.925 7.832 17.105 1.00 95.00 93 ILE A O 1
ATOM 768 N N . LEU A 1 94 ? 21.845 7.405 16.364 1.00 94.94 94 LEU A N 1
ATOM 769 C CA . LEU A 1 94 ? 22.261 6.858 15.070 1.00 94.94 94 LEU A CA 1
ATOM 770 C C . LEU A 1 94 ? 23.083 7.842 14.231 1.00 94.94 94 LEU A C 1
ATOM 772 O O . LEU A 1 94 ? 24.068 7.448 13.626 1.00 94.94 94 LEU A O 1
ATOM 776 N N . VAL A 1 95 ? 22.701 9.122 14.206 1.00 94.12 95 VAL A N 1
ATOM 777 C CA . VAL A 1 95 ? 23.438 10.156 13.462 1.00 94.12 95 VAL A CA 1
ATOM 778 C C . VAL A 1 95 ? 24.850 10.345 14.016 1.00 94.12 95 VAL A C 1
ATOM 780 O O . VAL A 1 95 ? 25.788 10.442 13.231 1.00 94.12 95 VAL A O 1
ATOM 783 N N . VAL A 1 96 ? 25.012 10.358 15.344 1.00 93.38 96 VAL A N 1
ATOM 784 C CA . VAL A 1 96 ? 26.342 10.445 15.974 1.00 93.38 96 VAL A CA 1
ATOM 785 C C . VAL A 1 96 ? 27.154 9.188 15.673 1.00 93.38 96 VAL A C 1
ATOM 787 O O . VAL A 1 96 ? 28.295 9.302 15.243 1.00 93.38 96 VAL A O 1
ATOM 790 N N . ALA A 1 97 ? 26.548 8.003 15.792 1.00 93.62 97 ALA A N 1
ATOM 791 C CA . ALA A 1 97 ? 27.207 6.743 15.458 1.00 93.62 97 ALA A CA 1
ATOM 792 C C . ALA A 1 97 ? 27.673 6.712 13.988 1.00 93.62 97 ALA A C 1
ATOM 794 O O . ALA A 1 97 ? 28.816 6.383 13.693 1.00 93.62 97 ALA A O 1
ATOM 795 N N . CYS A 1 98 ? 26.821 7.145 13.057 1.00 93.38 98 CYS A N 1
ATOM 796 C CA . CYS A 1 98 ? 27.147 7.220 11.635 1.00 93.38 98 CYS A CA 1
ATOM 797 C C . CYS A 1 98 ? 28.289 8.202 11.338 1.00 93.38 98 CYS A C 1
ATOM 799 O O . CYS A 1 98 ? 29.141 7.921 10.501 1.00 93.38 98 CYS A O 1
ATOM 801 N N . ILE A 1 99 ? 28.308 9.369 11.978 1.00 91.81 99 ILE A N 1
ATOM 802 C CA . ILE A 1 99 ? 29.340 10.373 11.705 1.00 91.81 99 ILE A CA 1
ATOM 803 C C . ILE A 1 99 ? 30.668 9.974 12.349 1.00 91.81 99 ILE A C 1
ATOM 805 O O . ILE A 1 99 ? 31.677 9.934 11.651 1.00 91.81 99 ILE A O 1
ATOM 809 N N . GLU A 1 100 ? 30.653 9.670 13.646 1.00 92.00 100 GLU A N 1
ATOM 810 C CA . GLU A 1 100 ? 31.868 9.534 14.460 1.00 92.00 100 GLU A CA 1
ATOM 811 C C . GLU A 1 100 ? 32.473 8.121 14.409 1.00 92.00 100 GLU A C 1
ATOM 813 O O . GLU A 1 100 ? 33.637 7.962 14.750 1.00 92.00 100 GLU A O 1
ATOM 818 N N . HIS A 1 101 ? 31.727 7.098 13.965 1.00 88.94 101 HIS A N 1
ATOM 819 C CA . HIS A 1 101 ? 32.255 5.728 13.837 1.00 88.94 101 HIS A CA 1
ATOM 820 C C . HIS A 1 101 ? 32.338 5.214 12.392 1.00 88.94 101 HIS A C 1
ATOM 822 O O . HIS A 1 101 ? 33.142 4.327 12.133 1.00 88.94 101 HIS A O 1
ATOM 828 N N . ILE A 1 102 ? 31.545 5.747 11.449 1.00 88.88 102 ILE A N 1
ATOM 829 C CA . ILE A 1 102 ? 31.557 5.285 10.043 1.00 88.88 102 ILE A CA 1
ATOM 830 C C . ILE A 1 102 ? 32.243 6.293 9.121 1.00 88.88 102 ILE A C 1
ATOM 832 O O . ILE A 1 102 ? 33.153 5.942 8.376 1.00 88.88 102 ILE A O 1
ATOM 836 N N . LEU A 1 103 ? 31.793 7.550 9.127 1.00 88.44 103 LEU A N 1
ATOM 837 C CA . LEU A 1 103 ? 32.244 8.529 8.136 1.00 88.44 103 LEU A CA 1
ATOM 838 C C . LEU A 1 103 ? 33.595 9.150 8.475 1.00 88.44 103 LEU A C 1
ATOM 840 O O . LEU A 1 103 ? 34.413 9.359 7.578 1.00 88.44 103 LEU A O 1
ATOM 844 N N . TYR A 1 104 ? 33.804 9.501 9.735 1.00 87.25 104 TYR A N 1
ATOM 845 C CA . TYR A 1 104 ? 34.993 10.198 10.202 1.00 87.25 104 TYR A CA 1
ATOM 846 C C . TYR A 1 104 ? 35.395 9.626 11.560 1.00 87.25 104 TYR A C 1
ATOM 848 O O . TYR A 1 104 ? 35.211 10.304 12.561 1.00 87.25 104 TYR A O 1
ATOM 856 N N . PRO A 1 105 ? 35.881 8.375 11.629 1.00 82.81 105 PRO A N 1
ATOM 857 C CA . PRO A 1 105 ? 36.470 7.882 12.864 1.00 82.81 105 PRO A CA 1
ATOM 858 C C . PRO A 1 105 ? 37.663 8.769 13.245 1.00 82.81 105 PRO A C 1
ATOM 860 O O . PRO A 1 105 ? 38.479 9.104 12.389 1.00 82.81 105 PRO A O 1
ATOM 863 N N . GLU A 1 106 ? 37.749 9.142 14.524 1.00 76.81 106 GLU A N 1
ATOM 864 C CA . GLU A 1 106 ? 38.899 9.852 15.120 1.00 76.81 106 GLU A CA 1
ATOM 865 C C . GLU A 1 106 ? 39.111 11.319 14.686 1.00 76.81 106 GLU A C 1
ATOM 867 O O . GLU A 1 106 ? 40.163 11.897 14.950 1.00 76.81 106 GLU A O 1
ATOM 872 N N . ASP A 1 107 ? 38.110 11.955 14.075 1.00 79.81 107 ASP A N 1
ATOM 873 C CA . ASP A 1 107 ? 38.160 13.379 13.710 1.00 79.81 107 ASP A CA 1
ATOM 874 C C . ASP A 1 107 ? 37.977 14.314 14.927 1.00 79.81 107 ASP A C 1
ATOM 876 O O . ASP A 1 107 ? 37.598 13.889 16.027 1.00 79.81 107 ASP A O 1
ATOM 880 N N . GLU A 1 108 ? 38.248 15.607 14.746 1.00 77.94 108 GLU A N 1
ATOM 881 C CA . GLU A 1 108 ? 38.197 16.599 15.823 1.00 77.94 108 GLU A CA 1
ATOM 882 C C . GLU A 1 108 ? 36.763 17.063 16.152 1.00 77.94 108 GLU A C 1
ATOM 884 O O . GLU A 1 108 ? 35.899 17.233 15.287 1.00 77.94 108 GLU A O 1
ATOM 889 N N . ASP A 1 109 ? 36.520 17.384 17.429 1.00 75.50 109 ASP A N 1
ATOM 890 C CA . ASP A 1 109 ? 35.221 17.857 17.938 1.00 75.50 109 ASP A CA 1
ATOM 891 C C . ASP A 1 109 ? 34.634 19.051 17.178 1.00 75.50 109 ASP A C 1
ATOM 893 O O . ASP A 1 109 ? 33.412 19.172 17.018 1.00 75.50 109 ASP A O 1
ATOM 897 N N . GLU A 1 110 ? 35.501 19.943 16.710 1.00 75.19 110 GLU A N 1
ATOM 898 C CA . GLU A 1 110 ? 35.099 21.130 15.965 1.00 75.19 110 GLU A CA 1
ATOM 899 C C . GLU A 1 110 ? 34.583 20.768 14.560 1.00 75.19 110 GLU A C 1
ATOM 901 O O . GLU A 1 110 ? 33.615 21.372 14.081 1.00 75.19 110 GLU A O 1
ATOM 906 N N . GLU A 1 111 ? 35.145 19.736 13.923 1.00 77.88 111 GLU A N 1
ATOM 907 C CA . GLU A 1 111 ? 34.686 19.252 12.619 1.00 77.88 111 GLU A CA 1
ATOM 908 C C . GLU A 1 111 ? 33.347 18.520 12.719 1.00 77.88 111 GLU A C 1
ATOM 910 O O . GLU A 1 111 ? 32.431 18.810 11.936 1.00 77.88 111 GLU A O 1
ATOM 915 N N . TYR A 1 112 ? 33.137 17.702 13.754 1.00 81.94 112 TYR A N 1
ATOM 916 C CA . TYR A 1 112 ? 31.825 17.094 14.002 1.00 81.94 112 TYR A CA 1
ATOM 917 C C . TYR A 1 112 ? 30.727 18.142 14.197 1.00 81.94 112 TYR A C 1
ATOM 919 O O . TYR A 1 112 ? 29.643 18.041 13.614 1.00 81.94 112 TYR A O 1
ATOM 927 N N . ARG A 1 113 ? 31.000 19.226 14.935 1.00 79.25 113 ARG A N 1
ATOM 928 C CA . ARG A 1 113 ? 30.034 20.329 15.103 1.00 79.25 113 ARG A CA 1
ATOM 929 C C . ARG A 1 113 ? 29.674 21.004 13.785 1.00 79.25 113 ARG A C 1
ATOM 931 O O . ARG A 1 113 ? 28.512 21.376 13.587 1.00 79.25 113 ARG A O 1
ATOM 938 N N . ARG A 1 114 ? 30.636 21.144 12.870 1.00 79.12 114 ARG A N 1
ATOM 939 C CA . ARG A 1 114 ? 30.386 21.646 11.509 1.00 79.12 114 ARG A CA 1
ATOM 940 C C . ARG A 1 114 ? 29.575 20.653 10.685 1.00 79.12 114 ARG A C 1
ATOM 942 O O . ARG A 1 114 ? 28.757 21.082 9.876 1.00 79.12 114 ARG A O 1
ATOM 949 N N . ILE A 1 115 ? 29.785 19.349 10.868 1.00 82.19 115 ILE A N 1
ATOM 950 C CA . ILE A 1 115 ? 28.993 18.291 10.223 1.00 82.19 115 ILE A CA 1
ATOM 951 C C . ILE A 1 115 ? 27.529 18.348 10.695 1.00 82.19 115 ILE A C 1
ATOM 953 O O . ILE A 1 115 ? 26.630 18.341 9.856 1.00 82.19 115 ILE A O 1
ATOM 957 N N . TYR A 1 116 ? 27.273 18.516 11.998 1.00 85.50 116 TYR A N 1
ATOM 958 C CA . TYR A 1 116 ? 25.908 18.609 12.544 1.00 85.50 116 TYR A CA 1
ATOM 959 C C . TYR A 1 116 ? 25.154 19.895 12.152 1.00 85.50 116 TYR A C 1
ATOM 961 O O . TYR A 1 116 ? 23.934 19.941 12.304 1.00 85.50 116 TYR A O 1
ATOM 969 N N . ARG A 1 117 ? 25.841 20.923 11.622 1.00 80.62 117 ARG A N 1
ATOM 970 C CA . ARG A 1 117 ? 25.256 22.100 10.937 1.00 80.62 117 ARG A CA 1
ATOM 971 C C . ARG A 1 117 ? 25.231 21.883 9.420 1.00 80.62 117 ARG A C 1
ATOM 973 O O . ARG A 1 117 ? 25.736 22.696 8.645 1.00 80.62 117 ARG A O 1
ATOM 980 N N . CYS A 1 118 ? 24.707 20.738 9.003 1.00 81.00 118 CYS A N 1
ATOM 981 C CA . CYS A 1 118 ? 24.863 20.245 7.643 1.00 81.00 118 CYS A CA 1
ATOM 982 C C . CYS A 1 118 ? 24.185 21.163 6.603 1.00 81.00 118 CYS A C 1
ATOM 984 O O . CYS A 1 118 ? 22.962 21.321 6.586 1.00 81.00 118 CYS A O 1
ATOM 986 N N . GLY A 1 119 ? 24.974 21.771 5.713 1.00 81.56 119 GLY A N 1
ATOM 987 C CA . GLY A 1 119 ? 24.476 22.485 4.530 1.00 81.56 119 GLY A CA 1
ATOM 988 C C . GLY A 1 119 ? 24.303 21.551 3.320 1.00 81.56 119 GLY A C 1
ATOM 989 O O . GLY A 1 119 ? 24.878 20.467 3.323 1.00 81.56 119 GLY A O 1
ATOM 990 N N . PRO A 1 120 ? 23.584 21.953 2.253 1.00 78.56 120 PRO A N 1
ATOM 991 C CA . PRO A 1 120 ? 23.311 21.088 1.091 1.00 78.56 120 PRO A CA 1
ATOM 992 C C . PRO A 1 120 ? 24.564 20.493 0.420 1.00 78.56 120 PRO A C 1
ATOM 994 O O . PRO A 1 120 ? 24.617 19.295 0.145 1.00 78.56 120 PRO A O 1
ATOM 997 N N . ALA A 1 121 ? 25.611 21.301 0.220 1.00 82.12 121 ALA A N 1
ATOM 998 C CA . ALA A 1 121 ? 26.869 20.830 -0.365 1.00 82.12 121 ALA A CA 1
ATOM 999 C C . ALA A 1 121 ? 27.575 19.799 0.535 1.00 82.12 121 ALA A C 1
ATOM 1001 O O . ALA A 1 121 ? 28.057 18.775 0.060 1.00 82.12 121 ALA A O 1
ATOM 1002 N N . LYS A 1 122 ? 27.579 20.032 1.857 1.00 87.06 122 LYS A N 1
ATOM 1003 C CA . LYS A 1 122 ? 28.166 19.098 2.828 1.00 87.06 122 LYS A CA 1
ATOM 1004 C C . LYS A 1 122 ? 27.323 17.822 2.945 1.00 87.06 122 LYS A C 1
ATOM 1006 O O . LYS A 1 122 ? 27.889 16.743 2.999 1.00 87.06 122 LYS A O 1
ATOM 1011 N N . ALA A 1 123 ? 25.995 17.924 2.894 1.00 87.00 123 ALA A N 1
ATOM 1012 C CA . ALA A 1 123 ? 25.085 16.778 2.909 1.00 87.00 123 ALA A CA 1
ATOM 1013 C C . ALA A 1 123 ? 25.331 15.829 1.731 1.00 87.00 123 ALA A C 1
ATOM 1015 O O . ALA A 1 123 ? 25.343 14.617 1.922 1.00 87.00 123 ALA A O 1
ATOM 1016 N N . THR A 1 124 ? 25.585 16.389 0.545 1.00 86.69 124 THR A N 1
ATOM 1017 C CA . THR A 1 124 ? 25.937 15.623 -0.661 1.00 86.69 124 THR A CA 1
ATOM 1018 C C . THR A 1 124 ? 27.235 14.846 -0.448 1.00 86.69 124 THR A C 1
ATOM 1020 O O . THR A 1 124 ? 27.251 13.631 -0.613 1.00 86.69 124 THR A O 1
ATOM 1023 N N . LYS A 1 125 ? 28.293 15.516 0.033 1.00 88.81 125 LYS A N 1
ATOM 1024 C CA . LYS A 1 125 ? 29.587 14.881 0.337 1.00 88.81 125 LYS A CA 1
ATOM 1025 C C . LYS A 1 125 ? 29.470 13.768 1.378 1.00 88.81 125 LYS A C 1
ATOM 1027 O O . LYS A 1 125 ? 29.990 12.679 1.168 1.00 88.81 125 LYS A O 1
ATOM 1032 N N . LEU A 1 126 ? 28.758 14.025 2.477 1.00 90.12 126 LEU A N 1
ATOM 1033 C CA . LEU A 1 126 ? 28.546 13.042 3.546 1.00 90.12 126 LEU A CA 1
ATOM 1034 C C . LEU A 1 126 ? 27.779 11.820 3.045 1.00 90.12 126 LEU A C 1
ATOM 1036 O O . LEU A 1 126 ? 28.144 10.697 3.373 1.00 90.12 126 LEU A O 1
ATOM 1040 N N . TYR A 1 127 ? 26.732 12.034 2.246 1.00 90.75 127 TYR A N 1
ATOM 1041 C CA . TYR A 1 127 ? 25.955 10.946 1.665 1.00 90.75 127 TYR A CA 1
ATOM 1042 C C . TYR A 1 127 ? 26.774 10.128 0.661 1.00 90.75 127 TYR A C 1
ATOM 1044 O O . TYR A 1 127 ? 26.763 8.902 0.733 1.00 90.75 127 TYR A O 1
ATOM 1052 N N . ASN A 1 128 ? 27.524 10.793 -0.223 1.00 85.62 128 ASN A N 1
ATOM 1053 C CA . ASN A 1 128 ? 28.413 10.131 -1.175 1.00 85.62 128 ASN A CA 1
ATOM 1054 C C . ASN A 1 128 ? 29.448 9.278 -0.447 1.00 85.62 128 ASN A C 1
ATOM 1056 O O . ASN A 1 128 ? 29.564 8.092 -0.738 1.00 85.62 128 ASN A O 1
ATOM 1060 N N . LYS A 1 129 ? 30.106 9.839 0.575 1.00 87.69 129 LYS A N 1
ATOM 1061 C CA . LYS A 1 129 ? 31.057 9.103 1.415 1.00 87.69 129 LYS A CA 1
ATOM 1062 C C . LYS A 1 129 ? 30.401 7.909 2.111 1.00 87.69 129 LYS A C 1
ATOM 1064 O O . LYS A 1 129 ? 30.978 6.828 2.124 1.00 87.69 129 LYS A O 1
ATOM 1069 N N . LEU A 1 130 ? 29.181 8.076 2.631 1.00 87.75 130 LEU A N 1
ATOM 1070 C CA . LEU A 1 130 ? 28.429 6.997 3.280 1.00 87.75 130 LEU A CA 1
ATOM 1071 C C . LEU A 1 130 ? 28.131 5.834 2.325 1.00 87.75 130 LEU A C 1
ATOM 1073 O O . LEU A 1 130 ? 28.133 4.683 2.756 1.00 87.75 130 LEU A O 1
ATOM 1077 N N . CYS A 1 131 ? 27.885 6.138 1.049 1.00 81.81 131 CYS A N 1
ATOM 1078 C CA . CYS A 1 131 ? 27.565 5.162 0.006 1.00 81.81 131 CYS A CA 1
ATOM 1079 C C . CYS A 1 131 ? 28.791 4.685 -0.796 1.00 81.81 131 CYS A C 1
ATOM 1081 O O . CYS A 1 131 ? 28.633 3.880 -1.707 1.00 81.81 131 CYS A O 1
ATOM 1083 N N . GLY A 1 132 ? 29.997 5.183 -0.497 1.00 80.19 132 GLY A N 1
ATOM 1084 C CA . GLY A 1 132 ? 31.214 4.858 -1.249 1.00 80.19 132 GLY A CA 1
ATOM 1085 C C . GLY A 1 132 ? 31.333 5.537 -2.622 1.00 80.19 132 GLY A C 1
ATOM 1086 O O . GLY A 1 132 ? 32.152 5.120 -3.436 1.00 80.19 132 GLY A O 1
ATOM 1087 N N . PHE A 1 133 ? 30.548 6.580 -2.899 1.00 81.12 133 PHE A N 1
ATOM 1088 C CA . PHE A 1 133 ? 30.657 7.364 -4.132 1.00 81.12 133 PHE A CA 1
ATOM 1089 C C . PHE A 1 133 ? 31.763 8.422 -4.051 1.00 81.12 133 PHE A C 1
ATOM 1091 O O . PHE A 1 133 ? 32.064 8.923 -2.962 1.00 81.12 133 PHE A O 1
ATOM 1098 N N . PRO A 1 134 ? 32.309 8.857 -5.204 1.00 81.44 134 PRO A N 1
ATOM 1099 C CA . PRO A 1 134 ? 33.145 10.052 -5.263 1.00 81.44 134 PRO A CA 1
ATOM 1100 C C . PRO A 1 134 ? 32.432 11.260 -4.636 1.00 81.44 134 PRO A C 1
ATOM 1102 O O . PRO A 1 134 ? 31.246 11.482 -4.896 1.00 81.44 134 PRO A O 1
ATOM 1105 N N . GLU A 1 135 ? 33.141 12.056 -3.829 1.00 78.12 135 GLU A N 1
ATOM 1106 C CA . GLU A 1 135 ? 32.538 13.141 -3.034 1.00 78.12 135 GLU A CA 1
ATOM 1107 C C . GLU A 1 135 ? 31.721 14.142 -3.858 1.00 78.12 135 GLU A C 1
ATOM 1109 O O . GLU A 1 135 ? 30.693 14.628 -3.382 1.00 78.12 135 GLU A O 1
ATOM 1114 N N . ASP A 1 136 ? 32.157 14.425 -5.084 1.00 80.75 136 ASP A N 1
ATOM 1115 C CA . ASP A 1 136 ? 31.561 15.436 -5.960 1.00 80.75 136 ASP A CA 1
ATOM 1116 C C . ASP A 1 136 ? 30.472 14.863 -6.891 1.00 80.75 136 ASP A C 1
ATOM 1118 O O . ASP A 1 136 ? 29.994 15.548 -7.797 1.00 80.75 136 ASP A O 1
ATOM 1122 N N . THR A 1 137 ? 30.047 13.613 -6.666 1.00 78.06 137 THR A N 1
ATOM 1123 C CA . THR A 1 137 ? 28.927 12.998 -7.395 1.00 78.06 137 THR A CA 1
ATOM 1124 C C . THR A 1 137 ? 27.645 13.791 -7.148 1.00 78.06 137 THR A C 1
ATOM 1126 O O . THR A 1 137 ? 27.241 14.001 -6.000 1.00 78.06 137 THR A O 1
ATOM 1129 N N . LEU A 1 138 ? 26.986 14.228 -8.223 1.00 77.94 138 LEU A N 1
ATOM 1130 C CA . LEU A 1 138 ? 25.702 14.919 -8.131 1.00 77.94 138 LEU A CA 1
ATOM 1131 C C . LEU A 1 138 ? 24.614 13.943 -7.675 1.00 77.94 138 LEU A C 1
ATOM 1133 O O . LEU A 1 138 ? 24.488 12.846 -8.209 1.00 77.94 138 LEU A O 1
ATOM 1137 N N . GLN A 1 139 ? 23.828 14.366 -6.689 1.00 79.69 139 GLN A N 1
ATOM 1138 C CA . GLN A 1 139 ? 22.746 13.574 -6.111 1.00 79.69 139 GLN A CA 1
ATOM 1139 C C . GLN A 1 139 ? 21.400 14.259 -6.340 1.00 79.69 139 GLN A C 1
ATOM 1141 O O . GLN A 1 139 ? 21.326 15.489 -6.396 1.00 79.69 139 GLN A O 1
ATOM 1146 N N . ASP A 1 140 ? 20.330 13.461 -6.437 1.00 78.50 140 ASP A N 1
ATOM 1147 C CA . ASP A 1 140 ? 18.961 13.977 -6.552 1.00 78.50 140 ASP A CA 1
ATOM 1148 C C . ASP A 1 140 ? 18.670 14.943 -5.393 1.00 78.50 140 ASP A C 1
ATOM 1150 O O . ASP A 1 140 ? 19.037 14.691 -4.240 1.00 78.50 140 ASP A O 1
ATOM 1154 N N . ILE A 1 141 ? 18.001 16.057 -5.692 1.00 73.94 141 ILE A N 1
ATOM 1155 C CA . ILE A 1 141 ? 17.749 17.117 -4.714 1.00 73.94 141 ILE A CA 1
ATOM 1156 C C . ILE A 1 141 ? 17.008 16.610 -3.468 1.00 73.94 141 ILE A C 1
ATOM 1158 O O . ILE A 1 141 ? 17.247 17.110 -2.369 1.00 73.94 141 ILE A O 1
ATOM 1162 N N . ASP A 1 142 ? 16.190 15.564 -3.594 1.00 75.06 142 ASP A N 1
ATOM 1163 C CA . ASP A 1 142 ? 15.497 14.949 -2.463 1.00 75.06 142 ASP A CA 1
ATOM 1164 C C . ASP A 1 142 ? 16.434 14.087 -1.622 1.00 75.06 142 ASP A C 1
ATOM 1166 O O . ASP A 1 142 ? 16.268 13.979 -0.410 1.00 75.06 142 ASP A O 1
ATOM 1170 N N . ILE A 1 143 ? 17.438 13.450 -2.233 1.00 79.62 143 ILE A N 1
ATOM 1171 C CA . ILE A 1 143 ? 18.512 12.774 -1.488 1.00 79.62 143 ILE A CA 1
ATOM 1172 C C . ILE A 1 143 ? 19.309 13.814 -0.713 1.00 79.62 143 ILE A C 1
ATOM 1174 O O . ILE A 1 143 ? 19.511 13.642 0.485 1.00 79.62 143 ILE A O 1
ATOM 1178 N N . VAL A 1 144 ? 19.673 14.928 -1.348 1.00 79.62 144 VAL A N 1
ATOM 1179 C CA . VAL A 1 144 ? 20.400 16.019 -0.687 1.00 79.62 144 VAL A CA 1
ATOM 1180 C C . VAL A 1 144 ? 19.580 16.609 0.464 1.00 79.62 144 VAL A C 1
ATOM 1182 O O . VAL A 1 144 ? 20.109 16.806 1.560 1.00 79.62 144 VAL A O 1
ATOM 1185 N N . ASN A 1 145 ? 18.281 16.843 0.262 1.00 79.75 145 ASN A N 1
ATOM 1186 C CA . ASN A 1 145 ? 17.381 17.363 1.293 1.00 79.75 145 ASN A CA 1
ATOM 1187 C C . ASN A 1 145 ? 17.188 16.375 2.449 1.00 79.75 145 ASN A C 1
ATOM 1189 O O . ASN A 1 145 ? 17.237 16.786 3.612 1.00 79.75 145 ASN A O 1
ATOM 1193 N N . SER A 1 146 ? 17.024 15.082 2.167 1.00 81.56 146 SER A N 1
ATOM 1194 C CA . SER A 1 146 ? 16.909 14.058 3.209 1.00 81.56 146 SER A CA 1
ATOM 1195 C C . SER A 1 146 ? 18.225 13.816 3.940 1.00 81.56 146 SER A C 1
ATOM 1197 O O . SER A 1 146 ? 18.216 13.712 5.163 1.00 81.56 146 SER A O 1
ATOM 1199 N N . ALA A 1 147 ? 19.360 13.805 3.237 1.00 86.75 147 ALA A N 1
ATOM 1200 C CA . ALA A 1 147 ? 20.694 13.704 3.827 1.00 86.75 147 ALA A CA 1
ATOM 1201 C C . ALA A 1 147 ? 20.950 14.891 4.751 1.00 86.75 147 ALA A C 1
ATOM 1203 O O . ALA A 1 147 ? 21.347 14.722 5.903 1.00 86.75 147 ALA A O 1
ATOM 1204 N N . ARG A 1 148 ? 20.613 16.098 4.288 1.00 88.94 148 ARG A N 1
ATOM 1205 C CA . ARG A 1 148 ? 20.661 17.305 5.106 1.00 88.94 148 ARG A CA 1
ATOM 1206 C C . ARG A 1 148 ? 19.768 17.162 6.332 1.00 88.94 148 ARG A C 1
ATOM 1208 O O . ARG A 1 148 ? 20.238 17.358 7.444 1.00 88.94 148 ARG A O 1
ATOM 1215 N N . SER A 1 149 ? 18.510 16.770 6.145 1.00 87.44 149 SER A N 1
ATOM 1216 C CA . SER A 1 149 ? 17.561 16.544 7.237 1.00 87.44 149 SER A CA 1
ATOM 1217 C C . SER A 1 149 ? 18.031 15.460 8.205 1.00 87.44 149 SER A C 1
ATOM 1219 O O . SER A 1 149 ? 17.693 15.537 9.381 1.00 87.44 149 SER A O 1
ATOM 1221 N N . PHE A 1 150 ? 18.818 14.473 7.763 1.00 90.75 150 PHE A N 1
ATOM 1222 C CA . PHE A 1 150 ? 19.384 13.396 8.578 1.00 90.75 150 PHE A CA 1
ATOM 1223 C C . PHE A 1 150 ? 20.635 13.824 9.354 1.00 90.75 150 PHE A C 1
ATOM 1225 O O . PHE A 1 150 ? 20.689 13.591 10.559 1.00 90.75 150 PHE A O 1
ATOM 1232 N N . PHE A 1 151 ? 21.595 14.508 8.740 1.00 90.94 151 PHE A N 1
ATOM 1233 C CA . PHE A 1 151 ? 22.815 14.939 9.434 1.00 90.94 151 PHE A CA 1
ATOM 1234 C C . PHE A 1 151 ? 22.617 16.215 10.263 1.00 90.94 151 PHE A C 1
ATOM 1236 O O . PHE A 1 151 ? 23.273 16.391 11.288 1.00 90.94 151 PHE A O 1
ATOM 1243 N N . ASP A 1 152 ? 21.672 17.080 9.884 1.00 88.12 152 ASP A N 1
ATOM 1244 C CA . ASP A 1 152 ? 21.388 18.316 10.616 1.00 88.12 152 ASP A CA 1
ATOM 1245 C C . ASP A 1 152 ? 20.706 18.029 11.966 1.00 88.12 152 ASP A C 1
ATOM 1247 O O . ASP A 1 152 ? 19.643 17.392 12.057 1.00 88.12 152 ASP A O 1
ATOM 1251 N N . CYS A 1 153 ? 21.328 18.496 13.048 1.00 86.12 153 CYS A N 1
ATOM 1252 C CA . CYS A 1 153 ? 20.792 18.390 14.399 1.00 86.12 153 CYS A CA 1
ATOM 1253 C C . CYS A 1 153 ? 21.117 19.642 15.220 1.00 86.12 153 CYS A C 1
ATOM 1255 O O . CYS A 1 153 ? 22.043 19.662 16.035 1.00 86.12 153 CYS A O 1
ATOM 1257 N N . ALA A 1 154 ? 20.267 20.664 15.093 1.00 84.00 154 ALA A N 1
ATOM 1258 C CA . ALA A 1 154 ? 20.378 21.913 15.852 1.00 84.00 154 ALA A CA 1
ATOM 1259 C C . ALA A 1 154 ? 20.543 21.711 17.372 1.00 84.00 154 ALA A C 1
ATOM 1261 O O . ALA A 1 154 ? 21.256 22.467 18.022 1.00 84.00 154 ALA A O 1
ATOM 1262 N N . LYS A 1 155 ? 19.960 20.655 17.962 1.00 84.31 155 LYS A N 1
ATOM 1263 C CA . LYS A 1 155 ? 20.097 20.397 19.405 1.00 84.31 155 LYS A CA 1
ATOM 1264 C C . LYS A 1 155 ? 21.535 20.060 19.819 1.00 84.31 155 LYS A C 1
ATOM 1266 O O . LYS A 1 155 ? 21.937 20.476 20.900 1.00 84.31 155 LYS A O 1
ATOM 1271 N N . PHE A 1 156 ? 22.297 19.332 19.001 1.00 85.50 156 PHE A N 1
ATOM 1272 C CA . PHE A 1 156 ? 23.701 19.016 19.311 1.00 85.50 156 PHE A CA 1
ATOM 1273 C C . PHE A 1 156 ? 24.589 20.258 19.250 1.00 85.50 156 PHE A C 1
ATOM 1275 O O . PHE A 1 156 ? 25.549 20.376 20.003 1.00 85.50 156 PHE A O 1
ATOM 1282 N N . VAL A 1 157 ? 24.197 21.223 18.422 1.00 81.62 157 VAL A N 1
ATOM 1283 C CA . VAL A 1 157 ? 24.842 22.528 18.315 1.00 81.62 157 VAL A CA 1
ATOM 1284 C C . VAL A 1 157 ? 24.483 23.438 19.494 1.00 81.62 157 VAL A C 1
ATOM 1286 O O . VAL A 1 157 ? 25.356 24.069 20.080 1.00 81.62 157 VAL A O 1
ATOM 1289 N N . GLU A 1 158 ? 23.196 23.539 19.825 1.00 84.00 158 GLU A N 1
ATOM 1290 C CA . GLU A 1 158 ? 22.683 24.440 20.867 1.00 84.00 158 GLU A CA 1
ATOM 1291 C C . GLU A 1 158 ? 22.969 23.934 22.286 1.00 84.00 158 GLU A C 1
ATOM 1293 O O . GLU A 1 158 ? 23.053 24.727 23.224 1.00 84.00 158 GLU A O 1
ATOM 1298 N N . LYS A 1 159 ? 23.063 22.611 22.466 1.00 84.88 159 LYS A N 1
ATOM 1299 C CA . LYS A 1 159 ? 23.232 21.954 23.767 1.00 84.88 159 LYS A CA 1
ATOM 1300 C C . LYS A 1 159 ? 24.341 20.903 23.699 1.00 84.88 159 LYS A C 1
ATOM 1302 O O . LYS A 1 159 ? 24.026 19.718 23.546 1.00 84.88 159 LYS A O 1
ATOM 1307 N N . PRO A 1 160 ? 25.610 21.308 23.888 1.00 83.00 160 PRO A N 1
ATOM 1308 C CA . PRO A 1 160 ? 26.757 20.398 23.864 1.00 83.00 160 PRO A CA 1
ATOM 1309 C C . PRO A 1 160 ? 26.608 19.215 24.828 1.00 83.00 160 PRO A C 1
ATOM 1311 O O . PRO A 1 160 ? 26.935 18.091 24.477 1.00 83.00 160 PRO A O 1
ATOM 1314 N N . GLU A 1 161 ? 25.987 19.432 25.994 1.00 86.38 161 GLU A N 1
ATOM 1315 C CA . GLU A 1 161 ? 25.681 18.379 26.978 1.00 86.38 161 GLU A CA 1
ATOM 1316 C C . GLU A 1 161 ? 24.879 17.204 26.391 1.00 86.38 161 GLU A C 1
ATOM 1318 O O . GLU A 1 161 ? 25.013 16.065 26.834 1.00 86.38 161 GLU A O 1
ATOM 1323 N N . CYS A 1 162 ? 24.015 17.468 25.405 1.00 87.06 162 CYS A N 1
ATOM 1324 C CA . CYS A 1 162 ? 23.233 16.428 24.747 1.00 87.06 162 CYS A CA 1
ATOM 1325 C C . CYS A 1 162 ? 24.109 15.560 23.840 1.00 87.06 162 CYS A C 1
ATOM 1327 O O . CYS A 1 162 ? 23.875 14.357 23.784 1.00 87.06 162 CYS A O 1
ATOM 1329 N N . LEU A 1 163 ? 25.073 16.161 23.135 1.00 89.38 163 LEU A N 1
ATOM 1330 C CA . LEU A 1 163 ? 26.016 15.447 22.274 1.00 89.38 163 LEU A CA 1
ATOM 1331 C C . LEU A 1 163 ? 27.003 14.639 23.120 1.00 89.38 163 LEU A C 1
ATOM 1333 O O . LEU A 1 163 ? 27.152 13.444 22.891 1.00 89.38 163 LEU A O 1
ATOM 1337 N N . GLU A 1 164 ? 27.573 15.250 24.163 1.00 89.25 164 GLU A N 1
ATOM 1338 C CA . GLU A 1 164 ? 28.485 14.567 25.089 1.00 89.25 164 GLU A CA 1
ATOM 1339 C C . GLU A 1 164 ? 27.845 13.335 25.713 1.00 89.25 164 GLU A C 1
ATOM 1341 O O . GLU A 1 164 ? 28.444 12.268 25.761 1.00 89.25 164 GLU A O 1
ATOM 1346 N N . LYS A 1 165 ? 26.573 13.434 26.103 1.00 91.69 165 LYS A N 1
ATOM 1347 C CA . LYS A 1 165 ? 25.856 12.290 26.659 1.00 91.69 165 LYS A CA 1
ATOM 1348 C C . LYS A 1 165 ? 25.673 11.146 25.654 1.00 91.69 165 LYS A C 1
ATOM 1350 O O . LYS A 1 165 ? 25.694 9.986 26.059 1.00 91.69 165 LYS A O 1
ATOM 1355 N N . VAL A 1 166 ? 25.470 11.457 24.373 1.00 92.75 166 VAL A N 1
ATOM 1356 C CA . VAL A 1 166 ? 25.400 10.439 23.312 1.00 92.75 166 VAL A CA 1
ATOM 1357 C C . VAL A 1 166 ? 26.772 9.806 23.098 1.00 92.75 166 VAL A C 1
ATOM 1359 O O . VAL A 1 166 ? 26.857 8.586 23.035 1.00 92.75 166 VAL A O 1
ATOM 1362 N N . ARG A 1 167 ? 27.842 10.605 23.073 1.00 92.06 167 ARG A N 1
ATOM 1363 C CA . ARG A 1 167 ? 29.222 10.117 22.948 1.00 92.06 167 ARG A CA 1
ATOM 1364 C C . ARG A 1 167 ? 29.636 9.227 24.110 1.00 92.06 167 ARG A C 1
ATOM 1366 O O . ARG A 1 167 ? 30.219 8.178 23.880 1.00 92.06 167 ARG A O 1
ATOM 1373 N N . SER A 1 168 ? 29.312 9.607 25.348 1.00 91.31 168 SER A N 1
ATOM 1374 C CA . SER A 1 168 ? 29.560 8.757 26.519 1.00 91.31 168 SER A CA 1
ATOM 1375 C C . SER A 1 168 ? 28.847 7.415 26.383 1.00 91.31 168 SER A C 1
ATOM 1377 O O . SER A 1 168 ? 29.470 6.386 26.592 1.00 91.31 168 SER A O 1
ATOM 1379 N N . TYR A 1 169 ? 27.580 7.424 25.957 1.00 94.44 169 TYR A N 1
ATOM 1380 C CA . TYR A 1 169 ? 26.829 6.193 25.714 1.00 94.44 169 TYR A CA 1
ATOM 1381 C C . TYR A 1 169 ? 27.468 5.321 24.619 1.00 94.44 169 TYR A C 1
ATOM 1383 O O . TYR A 1 169 ? 27.637 4.126 24.821 1.00 94.44 169 TYR A O 1
ATOM 1391 N N . LEU A 1 170 ? 27.862 5.907 23.482 1.00 92.19 170 LEU A N 1
ATOM 1392 C CA . LEU A 1 170 ? 28.494 5.164 22.383 1.00 92.19 170 LEU A CA 1
ATOM 1393 C C . LEU A 1 170 ? 29.882 4.609 22.749 1.00 92.19 170 LEU A C 1
ATOM 1395 O O . LEU A 1 170 ? 30.277 3.586 22.208 1.00 92.19 170 LEU A O 1
ATOM 1399 N N . LYS A 1 171 ? 30.605 5.245 23.682 1.00 89.88 171 LYS A N 1
ATOM 1400 C CA . LYS A 1 171 ? 31.887 4.743 24.214 1.00 89.88 171 LYS A CA 1
ATOM 1401 C C . LYS A 1 171 ? 31.732 3.559 25.171 1.00 89.88 171 LYS A C 1
ATOM 1403 O O . LYS A 1 171 ? 32.697 2.834 25.382 1.00 89.88 171 LYS A O 1
ATOM 1408 N N . GLU A 1 172 ? 30.564 3.402 25.789 1.00 88.44 172 GLU A N 1
ATOM 1409 C CA . GLU A 1 172 ? 30.277 2.326 26.747 1.00 88.44 172 GLU A CA 1
ATOM 1410 C C . GLU A 1 172 ? 29.801 1.032 26.070 1.00 88.44 172 GLU A C 1
ATOM 1412 O O . GLU A 1 172 ? 29.723 -0.002 26.731 1.00 88.44 172 GLU A O 1
ATOM 1417 N N . ILE A 1 173 ? 29.478 1.079 24.776 1.00 88.75 173 ILE A N 1
ATOM 1418 C CA . ILE A 1 173 ? 28.981 -0.067 24.011 1.00 88.75 173 ILE A CA 1
ATOM 1419 C C . ILE A 1 173 ? 30.027 -0.551 23.007 1.00 88.75 173 ILE A C 1
ATOM 1421 O O . ILE A 1 173 ? 30.789 0.237 22.448 1.00 88.75 173 ILE A O 1
ATOM 1425 N N . GLU A 1 174 ? 30.036 -1.855 22.755 1.00 85.50 174 GLU A N 1
ATOM 1426 C CA . GLU A 1 174 ? 30.843 -2.453 21.696 1.00 85.50 174 GLU A CA 1
ATOM 1427 C C . GLU A 1 174 ? 30.134 -2.267 20.346 1.00 85.50 174 GLU A C 1
ATOM 1429 O O . GLU A 1 174 ? 28.944 -2.560 20.211 1.00 85.50 174 GLU A O 1
ATOM 1434 N N . ILE A 1 175 ? 30.850 -1.720 19.360 1.00 87.00 175 ILE A N 1
ATOM 1435 C CA . ILE A 1 175 ? 30.366 -1.538 17.986 1.00 87.00 175 ILE A CA 1
ATOM 1436 C C . ILE A 1 175 ? 31.307 -2.328 17.080 1.00 87.00 175 ILE A C 1
ATOM 1438 O O . ILE A 1 175 ? 32.345 -1.821 16.654 1.00 87.00 175 ILE A O 1
ATOM 1442 N N . ASP A 1 176 ? 30.957 -3.588 16.849 1.00 82.00 176 ASP A N 1
ATOM 1443 C CA . ASP A 1 176 ? 31.678 -4.487 15.953 1.00 82.00 176 ASP A CA 1
ATOM 1444 C C . ASP A 1 176 ? 31.381 -4.184 14.470 1.00 82.00 176 ASP A C 1
ATOM 1446 O O . ASP A 1 176 ? 30.667 -3.237 14.123 1.00 82.00 176 ASP A O 1
ATOM 1450 N N . SER A 1 177 ? 31.947 -4.987 13.567 1.00 76.62 177 SER A N 1
ATOM 1451 C CA . SER A 1 177 ? 31.740 -4.836 12.123 1.00 76.62 177 SER A CA 1
ATOM 1452 C C . SER A 1 177 ? 30.275 -4.970 11.699 1.00 76.62 177 SER A C 1
ATOM 1454 O O . SER A 1 177 ? 29.852 -4.295 10.756 1.00 76.62 177 SER A O 1
ATOM 1456 N N . ASP A 1 178 ? 29.498 -5.805 12.388 1.00 74.56 178 ASP A N 1
ATOM 1457 C CA . ASP A 1 178 ? 28.098 -6.069 12.053 1.00 74.56 178 ASP A CA 1
ATOM 1458 C C . ASP A 1 178 ? 27.216 -4.892 12.478 1.00 74.56 178 ASP A C 1
ATOM 1460 O O . ASP A 1 178 ? 26.346 -4.446 11.721 1.00 74.56 178 ASP A O 1
ATOM 1464 N N . GLU A 1 179 ? 27.490 -4.314 13.647 1.00 86.56 179 GLU A N 1
ATOM 1465 C CA . GLU A 1 179 ? 26.852 -3.086 14.112 1.00 86.56 179 GLU A CA 1
ATOM 1466 C C . GLU A 1 179 ? 27.258 -1.874 13.269 1.00 86.56 179 GLU A C 1
ATOM 1468 O O . GLU A 1 179 ? 26.408 -1.037 12.952 1.00 86.56 179 GLU A O 1
ATOM 1473 N N . MET A 1 180 ? 28.515 -1.784 12.821 1.00 83.81 180 MET A N 1
ATOM 1474 C CA . MET A 1 180 ? 28.936 -0.744 11.875 1.00 83.81 180 MET A CA 1
ATOM 1475 C C . MET A 1 180 ? 28.171 -0.842 10.552 1.00 83.81 180 MET A C 1
ATOM 1477 O O . MET A 1 180 ? 27.650 0.166 10.058 1.00 83.81 180 MET A O 1
ATOM 1481 N N . LEU A 1 181 ? 28.038 -2.057 10.009 1.00 81.81 181 LEU A N 1
ATOM 1482 C CA . LEU A 1 181 ? 27.264 -2.311 8.797 1.00 81.81 181 LEU A CA 1
ATOM 1483 C C . LEU A 1 181 ? 25.784 -1.967 9.003 1.00 81.81 181 LEU A C 1
ATOM 1485 O O . LEU A 1 181 ? 25.164 -1.349 8.131 1.00 81.81 181 LEU A O 1
ATOM 1489 N N . TYR A 1 182 ? 25.218 -2.311 10.164 1.00 88.06 182 TYR A N 1
ATOM 1490 C CA . TYR A 1 182 ? 23.861 -1.917 10.533 1.00 88.06 182 TYR A CA 1
ATOM 1491 C C . TYR A 1 182 ? 23.715 -0.392 10.567 1.00 88.06 182 TYR A C 1
ATOM 1493 O O . TYR A 1 182 ? 22.791 0.141 9.954 1.00 88.06 182 TYR A O 1
ATOM 1501 N N . ILE A 1 183 ? 24.617 0.327 11.242 1.00 88.94 183 ILE A N 1
ATOM 1502 C CA . ILE A 1 183 ? 24.582 1.792 11.357 1.00 88.94 183 ILE A CA 1
ATOM 1503 C C . ILE A 1 183 ? 24.656 2.436 9.974 1.00 88.94 183 ILE A C 1
ATOM 1505 O O . ILE A 1 183 ? 23.860 3.335 9.679 1.00 88.94 183 ILE A O 1
ATOM 1509 N N . GLN A 1 184 ? 25.571 1.970 9.120 1.00 85.94 184 GLN A N 1
ATOM 1510 C CA . GLN A 1 184 ? 25.723 2.466 7.755 1.00 85.94 184 GLN A CA 1
ATOM 1511 C C . GLN A 1 184 ? 24.435 2.253 6.956 1.00 85.94 184 GLN A C 1
ATOM 1513 O O . GLN A 1 184 ? 23.855 3.222 6.458 1.00 85.94 184 GLN A O 1
ATOM 1518 N N . LYS A 1 185 ? 23.933 1.013 6.898 1.00 82.69 185 LYS A N 1
ATOM 1519 C CA . LYS A 1 185 ? 22.713 0.689 6.149 1.00 82.69 185 LYS A CA 1
ATOM 1520 C C . LYS A 1 185 ? 21.504 1.441 6.709 1.00 82.69 185 LYS A C 1
ATOM 1522 O O . LYS A 1 185 ? 20.836 2.131 5.950 1.00 82.69 185 LYS A O 1
ATOM 1527 N N . ALA A 1 186 ? 21.263 1.420 8.019 1.00 82.44 186 ALA A N 1
ATOM 1528 C CA . ALA A 1 186 ? 20.145 2.130 8.650 1.00 82.44 186 ALA A CA 1
ATOM 1529 C C . ALA A 1 186 ? 20.191 3.651 8.402 1.00 82.44 186 ALA A C 1
ATOM 1531 O O . ALA A 1 186 ? 19.152 4.288 8.211 1.00 82.44 186 ALA A O 1
ATOM 1532 N N . SER A 1 187 ? 21.387 4.246 8.363 1.00 89.44 187 SER A N 1
ATOM 1533 C CA . SER A 1 187 ? 21.566 5.670 8.054 1.00 89.44 187 SER A CA 1
ATOM 1534 C C . SER A 1 187 ? 21.253 5.974 6.590 1.00 89.44 187 SER A C 1
ATOM 1536 O O . SER A 1 187 ? 20.487 6.899 6.310 1.00 89.44 187 SER A O 1
ATOM 1538 N N . ILE A 1 188 ? 21.758 5.161 5.656 1.00 81.50 188 ILE A N 1
ATOM 1539 C CA . ILE A 1 188 ? 21.437 5.288 4.229 1.00 81.50 188 ILE A CA 1
ATOM 1540 C C . ILE A 1 188 ? 19.937 5.106 4.003 1.00 81.50 188 ILE A C 1
ATOM 1542 O O . ILE A 1 188 ? 19.331 5.908 3.298 1.00 81.50 188 ILE A O 1
ATOM 1546 N N . GLN A 1 189 ? 19.310 4.116 4.636 1.00 80.88 189 GLN A N 1
ATOM 1547 C CA . GLN A 1 189 ? 17.871 3.858 4.545 1.00 80.88 189 GLN A CA 1
ATOM 1548 C C . GLN A 1 189 ? 17.037 5.040 5.048 1.00 80.88 189 GLN A C 1
ATOM 1550 O O . GLN A 1 189 ? 16.062 5.426 4.412 1.00 80.88 189 GLN A O 1
ATOM 1555 N N . LEU A 1 190 ? 17.435 5.689 6.145 1.00 83.50 190 LEU A N 1
ATOM 1556 C CA . LEU A 1 190 ? 16.734 6.879 6.640 1.00 83.50 190 LEU A CA 1
ATOM 1557 C C . LEU A 1 190 ? 16.888 8.103 5.726 1.00 83.50 190 LEU A C 1
ATOM 1559 O O . LEU A 1 190 ? 16.004 8.960 5.719 1.00 83.50 190 LEU A O 1
ATOM 1563 N N . ILE A 1 191 ? 17.984 8.194 4.969 1.00 83.25 191 ILE A N 1
ATOM 1564 C CA . ILE A 1 191 ? 18.222 9.258 3.982 1.00 83.25 191 ILE A CA 1
ATOM 1565 C C . ILE A 1 191 ? 17.468 8.971 2.673 1.00 83.25 191 ILE A C 1
ATOM 1567 O O . ILE A 1 191 ? 16.806 9.841 2.098 1.00 83.25 191 ILE A O 1
ATOM 1571 N N . THR A 1 192 ? 17.565 7.737 2.194 1.00 74.56 192 THR A N 1
ATOM 1572 C CA . THR A 1 192 ? 17.031 7.286 0.903 1.00 74.56 192 THR A CA 1
ATOM 1573 C C . THR A 1 192 ? 15.585 6.832 0.984 1.00 74.56 192 THR A C 1
ATOM 1575 O O . THR A 1 192 ? 14.955 6.714 -0.052 1.00 74.56 192 THR A O 1
ATOM 1578 N N . GLY A 1 193 ? 15.033 6.610 2.176 1.00 63.66 193 GLY A N 1
ATOM 1579 C CA . GLY A 1 193 ? 13.682 6.086 2.354 1.00 63.66 193 GLY A CA 1
ATOM 1580 C C . GLY A 1 193 ? 13.490 4.683 1.775 1.00 63.66 193 GLY A C 1
ATOM 1581 O O . GLY A 1 193 ? 12.384 4.370 1.377 1.00 63.66 193 GLY A O 1
ATOM 1582 N N . VAL A 1 194 ? 14.528 3.850 1.674 1.00 51.31 194 VAL A N 1
ATOM 1583 C CA . VAL A 1 194 ? 14.411 2.443 1.244 1.00 51.31 194 VAL A CA 1
ATOM 1584 C C . VAL A 1 194 ? 14.487 1.567 2.501 1.00 51.31 194 VAL A C 1
ATOM 1586 O O . VAL A 1 194 ? 15.438 1.687 3.254 1.00 51.31 194 VAL A O 1
ATOM 1589 N N . GLU A 1 195 ? 13.484 0.738 2.792 1.00 45.66 195 GLU A N 1
ATOM 1590 C CA . GLU A 1 195 ? 13.408 -0.127 3.983 1.00 45.66 195 GLU A CA 1
ATOM 1591 C C . GLU A 1 195 ? 13.728 -1.561 3.548 1.00 45.66 195 GLU A C 1
ATOM 1593 O O . GLU A 1 195 ? 12.845 -2.248 3.049 1.00 45.66 195 GLU A O 1
ATOM 1598 N N . ASP A 1 196 ? 14.976 -2.006 3.726 1.00 32.59 196 ASP A N 1
ATOM 1599 C CA . ASP A 1 196 ? 15.384 -3.407 3.503 1.00 32.59 196 ASP A CA 1
ATOM 1600 C C . ASP A 1 196 ? 16.160 -3.995 4.711 1.00 32.59 196 ASP A C 1
ATOM 1602 O O . ASP A 1 196 ? 16.891 -4.970 4.582 1.00 32.59 196 ASP A O 1
ATOM 1606 N N . ILE A 1 197 ? 16.006 -3.430 5.922 1.00 34.47 197 ILE A N 1
ATOM 1607 C CA . ILE A 1 197 ? 16.449 -4.067 7.182 1.00 34.47 197 ILE A CA 1
ATOM 1608 C C . ILE A 1 197 ? 15.321 -4.006 8.209 1.00 34.47 197 ILE A C 1
ATOM 1610 O O . ILE A 1 197 ? 14.721 -2.953 8.430 1.00 34.47 197 ILE A O 1
ATOM 1614 N N . GLU A 1 198 ? 15.066 -5.134 8.874 1.00 33.47 198 GLU A N 1
ATOM 1615 C CA . GLU A 1 198 ? 14.270 -5.189 10.096 1.00 33.47 198 GLU A CA 1
ATOM 1616 C C . GLU A 1 198 ? 14.885 -4.267 11.162 1.00 33.47 198 GLU A C 1
ATOM 1618 O O . GLU A 1 198 ? 15.807 -4.634 11.890 1.00 33.47 198 GLU A O 1
ATOM 1623 N N . ILE A 1 199 ? 14.346 -3.054 11.305 1.00 31.33 199 ILE A N 1
ATOM 1624 C CA . ILE A 1 199 ? 14.368 -2.391 12.609 1.00 31.33 199 ILE A CA 1
ATOM 1625 C C . ILE A 1 199 ? 13.602 -3.346 13.514 1.00 31.33 199 ILE A C 1
ATOM 1627 O O . ILE A 1 199 ? 12.406 -3.533 13.285 1.00 31.33 199 ILE A O 1
ATOM 1631 N N . VAL A 1 200 ? 14.315 -3.988 14.448 1.00 34.75 200 VAL A N 1
ATOM 1632 C CA . VAL A 1 200 ? 13.820 -5.021 15.370 1.00 34.75 200 VAL A CA 1
ATOM 1633 C C . VAL A 1 200 ? 12.314 -4.887 15.577 1.00 34.75 200 VAL A C 1
ATOM 1635 O O . VAL A 1 200 ? 11.847 -3.917 16.186 1.00 34.75 200 VAL A O 1
ATOM 1638 N N . LYS A 1 201 ? 11.555 -5.840 15.017 1.00 34.97 201 LYS A N 1
ATOM 1639 C CA . LYS A 1 201 ? 10.136 -5.983 15.325 1.00 34.97 201 LYS A CA 1
ATOM 1640 C C . LYS A 1 201 ? 10.045 -6.165 16.831 1.00 34.97 201 LYS A C 1
ATOM 1642 O O . LYS A 1 201 ? 10.472 -7.171 17.385 1.00 34.97 201 LYS A O 1
ATOM 1647 N N . VAL A 1 202 ? 9.526 -5.138 17.481 1.00 34.97 202 VAL A N 1
ATOM 1648 C CA . VAL A 1 202 ? 9.099 -5.179 18.870 1.00 34.97 202 VAL A CA 1
ATOM 1649 C C . VAL A 1 202 ? 8.147 -6.379 19.036 1.00 34.97 202 VAL A C 1
ATOM 1651 O O . VAL A 1 202 ? 7.239 -6.502 18.211 1.00 34.97 202 VAL A O 1
ATOM 1654 N N . PRO A 1 203 ? 8.332 -7.266 20.035 1.00 29.45 203 PRO A N 1
ATOM 1655 C CA . PRO A 1 203 ? 7.515 -8.469 20.171 1.00 29.45 203 PRO A CA 1
ATOM 1656 C C . PRO A 1 203 ? 6.030 -8.117 20.325 1.00 29.45 203 PRO A C 1
ATOM 1658 O O . PRO A 1 203 ? 5.615 -7.507 21.312 1.00 29.45 203 PRO A O 1
ATOM 1661 N N . GLU A 1 204 ? 5.210 -8.503 19.351 1.00 28.58 204 GLU A N 1
ATOM 1662 C CA . GLU A 1 204 ? 3.757 -8.441 19.475 1.00 28.58 204 GLU A CA 1
ATOM 1663 C C . GLU A 1 204 ? 3.268 -9.639 20.303 1.00 28.58 204 GLU A C 1
ATOM 1665 O O . GLU A 1 204 ? 3.109 -10.731 19.780 1.00 28.58 204 GLU A O 1
ATOM 1670 N N . GLY A 1 205 ? 2.993 -9.414 21.592 1.00 29.56 205 GLY A N 1
ATOM 1671 C CA . GLY A 1 205 ? 1.960 -10.140 22.345 1.00 29.56 205 GLY A CA 1
ATOM 1672 C C . GLY A 1 205 ? 2.256 -11.579 22.806 1.00 29.56 205 GLY A C 1
ATOM 1673 O O . GLY A 1 205 ? 2.409 -12.510 22.029 1.00 29.56 205 GLY A O 1
ATOM 1674 N N . ILE A 1 206 ? 2.210 -11.750 24.126 1.00 28.41 206 ILE A N 1
ATOM 1675 C CA . ILE A 1 206 ? 2.293 -12.991 24.916 1.00 28.41 206 ILE A CA 1
ATOM 1676 C C . ILE A 1 206 ? 1.320 -14.097 24.428 1.00 28.41 206 ILE A C 1
ATOM 1678 O O . ILE A 1 206 ? 0.125 -13.819 24.297 1.00 28.41 206 ILE A O 1
ATOM 1682 N N . PRO A 1 207 ? 1.763 -15.366 24.286 1.00 27.56 207 PRO A N 1
ATOM 1683 C CA . PRO A 1 207 ? 0.894 -16.541 24.324 1.00 27.56 207 PRO A CA 1
ATOM 1684 C C . PRO A 1 207 ? 0.658 -17.020 25.770 1.00 27.56 207 PRO A C 1
ATOM 1686 O O . PRO A 1 207 ? 1.595 -17.346 26.499 1.00 27.56 207 PRO A O 1
ATOM 1689 N N . ASP A 1 208 ? -0.611 -17.120 26.174 1.00 27.55 208 ASP A N 1
ATOM 1690 C CA . ASP A 1 208 ? -1.027 -17.725 27.445 1.00 27.55 208 ASP A CA 1
ATOM 1691 C C . ASP A 1 208 ? -0.909 -19.272 27.413 1.00 27.55 208 ASP A C 1
ATOM 1693 O O . ASP A 1 208 ? -1.791 -19.969 26.924 1.00 27.55 208 ASP A O 1
ATOM 1697 N N . SER A 1 209 ? 0.165 -19.782 28.031 1.00 30.31 209 SER A N 1
ATOM 1698 C CA . SER A 1 209 ? 0.279 -20.966 28.925 1.00 30.31 209 SER A CA 1
ATOM 1699 C C . SER A 1 209 ? -0.131 -22.399 28.479 1.00 30.31 209 SER A C 1
ATOM 1701 O O . SER A 1 209 ? -1.288 -22.660 28.164 1.00 30.31 209 SER A O 1
ATOM 1703 N N . VAL A 1 210 ? 0.775 -23.389 28.634 1.00 28.53 210 VAL A N 1
ATOM 1704 C CA . VAL A 1 210 ? 0.914 -24.346 29.782 1.00 28.53 210 VAL A CA 1
ATOM 1705 C C . VAL A 1 210 ? 1.814 -25.548 29.399 1.00 28.53 210 VAL A C 1
ATOM 1707 O O . VAL A 1 210 ? 1.525 -26.229 28.420 1.00 28.53 210 VAL A O 1
ATOM 1710 N N . GLY A 1 211 ? 2.799 -25.904 30.252 1.00 24.84 211 GLY A N 1
ATOM 1711 C CA . GLY A 1 211 ? 3.339 -27.280 30.325 1.00 24.84 211 GLY A CA 1
ATOM 1712 C C . GLY A 1 211 ? 4.692 -27.524 31.034 1.00 24.84 211 GLY A C 1
ATOM 1713 O O . GLY A 1 211 ? 5.667 -27.756 30.344 1.00 24.84 211 GLY A O 1
ATOM 1714 N N . ASN A 1 212 ? 4.703 -27.566 32.384 1.00 24.80 212 ASN A N 1
ATOM 1715 C CA . ASN A 1 212 ? 5.576 -28.321 33.337 1.00 24.80 212 ASN A CA 1
ATOM 1716 C C . ASN A 1 212 ? 7.132 -28.288 33.194 1.00 24.80 212 ASN A C 1
ATOM 1718 O O . ASN A 1 212 ? 7.678 -28.666 32.171 1.00 24.80 212 ASN A O 1
ATOM 1722 N N . SER A 1 213 ? 7.956 -28.031 34.232 1.00 25.50 213 SER A N 1
ATOM 1723 C CA . SER A 1 213 ? 8.105 -28.844 35.466 1.00 25.50 213 SER A CA 1
ATOM 1724 C C . SER A 1 213 ? 9.072 -28.229 36.518 1.00 25.50 213 SER A C 1
ATOM 1726 O O . SER A 1 213 ? 10.163 -27.807 36.159 1.00 25.50 213 SER A O 1
ATOM 1728 N N . SER A 1 214 ? 8.728 -28.382 37.815 1.00 23.30 214 SER A N 1
ATOM 1729 C CA . SER A 1 214 ? 9.585 -28.428 39.041 1.00 23.30 214 SER A CA 1
ATOM 1730 C C . SER A 1 214 ? 10.336 -27.145 39.491 1.00 23.30 214 SER A C 1
ATOM 1732 O O . SER A 1 214 ? 10.897 -26.453 38.665 1.00 23.30 214 SER A O 1
ATOM 1734 N N . ALA A 1 215 ? 10.439 -26.732 40.766 1.00 23.97 215 ALA A N 1
ATOM 1735 C CA . ALA A 1 215 ? 10.111 -27.316 42.071 1.00 23.97 215 ALA A CA 1
ATOM 1736 C C . ALA A 1 215 ? 9.815 -26.215 43.138 1.00 23.97 215 ALA A C 1
ATOM 1738 O O . ALA A 1 215 ? 10.307 -25.095 43.063 1.00 23.97 215 ALA A O 1
ATOM 1739 N N . LEU A 1 216 ? 8.993 -26.576 44.133 1.00 21.48 216 LEU A N 1
ATOM 1740 C CA . LEU A 1 216 ? 8.525 -25.839 45.335 1.00 21.48 216 LEU A CA 1
ATOM 1741 C C . LEU A 1 216 ? 9.612 -25.798 46.457 1.00 21.48 216 LEU A C 1
ATOM 1743 O O . LEU A 1 216 ? 10.506 -26.641 46.381 1.00 21.48 216 LEU A O 1
ATOM 1747 N N . PRO A 1 217 ? 9.541 -24.953 47.534 1.00 28.34 217 PRO A N 1
ATOM 1748 C CA . PRO A 1 217 ? 8.408 -24.941 48.483 1.00 28.34 217 PRO A CA 1
ATOM 1749 C C . PRO A 1 217 ? 7.961 -23.616 49.169 1.00 28.34 217 PRO A C 1
ATOM 1751 O O . PRO A 1 217 ? 8.753 -22.849 49.695 1.00 28.34 217 PRO A O 1
ATOM 1754 N N . LYS A 1 218 ? 6.621 -23.505 49.280 1.00 23.72 218 LYS A N 1
ATOM 1755 C CA . LYS A 1 218 ? 5.750 -23.196 50.450 1.00 23.72 218 LYS A CA 1
ATOM 1756 C C . LYS A 1 218 ? 5.925 -21.884 51.252 1.00 23.72 218 LYS A C 1
ATOM 1758 O O . LYS A 1 218 ? 6.861 -21.759 52.029 1.00 23.72 218 LYS A O 1
ATOM 1763 N N . ASN A 1 219 ? 4.872 -21.045 51.282 1.00 24.20 219 ASN A N 1
ATOM 1764 C CA . ASN A 1 219 ? 3.920 -20.980 52.418 1.00 24.20 219 ASN A CA 1
ATOM 1765 C C . ASN A 1 219 ? 2.738 -19.987 52.221 1.00 24.20 219 ASN A C 1
ATOM 1767 O O . ASN A 1 219 ? 2.929 -18.796 52.016 1.00 24.20 219 ASN A O 1
ATOM 1771 N N . ASP A 1 220 ? 1.516 -20.522 52.348 1.00 23.30 220 ASP A N 1
ATOM 1772 C CA . ASP A 1 220 ? 0.387 -20.053 53.177 1.00 23.30 220 ASP A CA 1
ATOM 1773 C C . ASP A 1 220 ? -0.106 -18.584 53.181 1.00 23.30 220 ASP A C 1
ATOM 1775 O O . ASP A 1 220 ? 0.387 -17.748 53.933 1.00 23.30 220 ASP A O 1
ATOM 1779 N N . LYS A 1 221 ? -1.249 -18.342 52.501 1.00 25.64 221 LYS A N 1
ATOM 1780 C CA . LYS A 1 221 ? -2.591 -17.987 53.066 1.00 25.64 221 LYS A CA 1
ATOM 1781 C C . LYS A 1 221 ? -3.452 -17.147 52.096 1.00 25.64 221 LYS A C 1
ATOM 1783 O O . LYS A 1 221 ? -3.183 -15.984 51.822 1.00 25.64 221 LYS A O 1
ATOM 1788 N N . ARG A 1 222 ? -4.568 -17.733 51.641 1.00 21.64 222 ARG A N 1
ATOM 1789 C CA . ARG A 1 222 ? -5.770 -17.055 51.089 1.00 21.64 222 ARG A CA 1
ATOM 1790 C C . ARG A 1 222 ? -6.618 -16.439 52.238 1.00 21.64 222 ARG A C 1
ATOM 1792 O O . ARG A 1 222 ? -6.386 -16.796 53.389 1.00 21.64 222 ARG A O 1
ATOM 1799 N N . PRO A 1 223 ? -7.770 -15.779 51.977 1.00 31.61 223 PRO A N 1
ATOM 1800 C CA . PRO A 1 223 ? -8.064 -14.661 51.062 1.00 31.61 223 PRO A CA 1
ATOM 1801 C C . PRO A 1 223 ? -8.968 -13.593 51.752 1.00 31.61 223 PRO A C 1
ATOM 1803 O O . PRO A 1 223 ? -9.578 -13.873 52.782 1.00 31.61 223 PRO A O 1
ATOM 1806 N N . ARG A 1 224 ? -9.206 -12.412 51.153 1.00 23.31 224 ARG A N 1
ATOM 1807 C CA . ARG A 1 224 ? -10.449 -11.642 51.419 1.00 23.31 224 ARG A CA 1
ATOM 1808 C C . ARG A 1 224 ? -11.001 -10.968 50.158 1.00 23.31 224 ARG A C 1
ATOM 1810 O O . ARG A 1 224 ? -10.371 -10.092 49.581 1.00 23.31 224 ARG A O 1
ATOM 1817 N N . GLN A 1 225 ? -12.209 -11.389 49.778 1.00 22.30 225 GLN A N 1
ATOM 1818 C CA . GLN A 1 225 ? -13.133 -10.710 48.863 1.00 22.30 225 GLN A CA 1
ATOM 1819 C C . GLN A 1 225 ? -13.817 -9.537 49.578 1.00 22.30 225 GLN A C 1
ATOM 1821 O O . GLN A 1 225 ? -14.279 -9.737 50.699 1.00 22.30 225 GLN A O 1
ATOM 1826 N N . ILE A 1 226 ? -14.010 -8.391 48.906 1.00 21.89 226 ILE A N 1
ATOM 1827 C CA . ILE A 1 226 ? -15.144 -7.478 49.158 1.00 21.89 226 ILE A CA 1
ATOM 1828 C C . ILE A 1 226 ? -15.670 -6.907 47.821 1.00 21.89 226 ILE A C 1
ATOM 1830 O O . ILE A 1 226 ? -14.923 -6.397 46.992 1.00 21.89 226 ILE A O 1
ATOM 1834 N N . ILE A 1 227 ? -16.988 -7.041 47.658 1.00 21.97 227 ILE A N 1
ATOM 1835 C CA . ILE A 1 227 ? -17.911 -6.653 46.570 1.00 21.97 227 ILE A CA 1
ATOM 1836 C C . ILE A 1 227 ? -18.307 -5.145 46.674 1.00 21.97 227 ILE A C 1
ATOM 1838 O O . ILE A 1 227 ? -18.074 -4.527 47.710 1.00 21.97 227 ILE A O 1
ATOM 1842 N N . PRO A 1 228 ? -18.867 -4.509 45.617 1.00 27.44 228 PRO A N 1
ATOM 1843 C CA . PRO A 1 228 ? -18.659 -3.108 45.236 1.00 27.44 228 PRO A CA 1
ATOM 1844 C C . PRO A 1 228 ? -19.765 -2.139 45.702 1.00 27.44 228 PRO A C 1
ATOM 1846 O O . PRO A 1 228 ? -20.840 -2.550 46.136 1.00 27.44 228 PRO A O 1
ATOM 1849 N N . ARG A 1 229 ? -19.554 -0.825 45.513 1.00 21.66 229 ARG A N 1
ATOM 1850 C CA . ARG A 1 229 ? -20.600 0.208 45.666 1.00 21.66 229 ARG A CA 1
ATOM 1851 C C . ARG A 1 229 ? -20.711 1.132 44.447 1.00 21.66 229 ARG A C 1
ATOM 1853 O O . ARG A 1 229 ? -19.777 1.842 44.097 1.00 21.66 229 ARG A O 1
ATOM 1860 N N . LYS A 1 230 ? -21.912 1.142 43.853 1.00 23.22 230 LYS A N 1
ATOM 1861 C CA . LYS A 1 230 ? -22.447 2.161 42.931 1.00 23.22 230 LYS A CA 1
ATOM 1862 C C . LYS A 1 230 ? -22.803 3.448 43.690 1.00 23.22 230 LYS A C 1
ATOM 1864 O O . LYS A 1 230 ? -23.327 3.351 44.797 1.00 23.22 230 LYS A O 1
ATOM 1869 N N . ARG A 1 231 ? -22.703 4.612 43.031 1.00 22.59 231 ARG A N 1
ATOM 1870 C CA . ARG A 1 231 ? -23.603 5.769 43.233 1.00 22.59 231 ARG A CA 1
ATOM 1871 C C . ARG A 1 231 ? -23.780 6.568 41.928 1.00 22.59 231 ARG A C 1
ATOM 1873 O O . ARG A 1 231 ? -22.805 6.936 41.286 1.00 22.59 231 ARG A O 1
ATOM 1880 N N . SER A 1 232 ? -25.047 6.775 41.561 1.00 21.50 232 SER A N 1
ATOM 1881 C CA . SER A 1 232 ? -25.608 7.777 40.631 1.00 21.50 232 SER A CA 1
ATOM 1882 C C . SER A 1 232 ? -25.495 9.198 41.240 1.00 21.50 232 SER A C 1
ATOM 1884 O O . SER A 1 232 ? -25.233 9.288 42.435 1.00 21.50 232 SER A O 1
ATOM 1886 N N . VAL A 1 233 ? -25.644 10.345 40.555 1.00 21.45 233 VAL A N 1
ATOM 1887 C CA . VAL A 1 233 ? -26.824 10.910 39.851 1.00 21.45 233 VAL A CA 1
ATOM 1888 C C . VAL A 1 233 ? -26.406 12.154 39.006 1.00 21.45 233 VAL A C 1
ATOM 1890 O O . VAL A 1 233 ? -25.488 12.874 39.376 1.00 21.45 233 VAL A O 1
ATOM 1893 N N . ASN A 1 234 ? -27.125 12.341 37.887 1.00 21.48 234 ASN A N 1
ATOM 1894 C CA . ASN A 1 234 ? -27.401 13.482 36.962 1.00 21.48 234 ASN A CA 1
ATOM 1895 C C . ASN A 1 234 ? -27.665 14.898 37.598 1.00 21.48 234 ASN A C 1
ATOM 1897 O O . ASN A 1 234 ? -27.732 14.964 38.820 1.00 21.48 234 ASN A O 1
ATOM 1901 N N . PRO A 1 235 ? -28.118 15.968 36.876 1.00 39.31 235 PRO A N 1
ATOM 1902 C CA . PRO A 1 235 ? -27.738 16.596 35.581 1.00 39.31 235 PRO A CA 1
ATOM 1903 C C . PRO A 1 235 ? -27.818 18.175 35.568 1.00 39.31 235 PRO A C 1
ATOM 1905 O O . PRO A 1 235 ? -28.270 18.792 36.524 1.00 39.31 235 PRO A O 1
ATOM 1908 N N . ALA A 1 236 ? -27.543 18.786 34.397 1.00 22.67 236 ALA A N 1
ATOM 1909 C CA . ALA A 1 236 ? -28.216 19.969 33.789 1.00 22.67 236 ALA A CA 1
ATOM 1910 C C . ALA A 1 236 ? -27.689 21.432 33.936 1.00 22.67 236 ALA A C 1
ATOM 1912 O O . ALA A 1 236 ? -27.157 21.836 34.961 1.00 22.67 236 ALA A O 1
ATOM 1913 N N . TYR A 1 237 ? -28.004 22.198 32.864 1.00 20.36 237 TYR A N 1
ATOM 1914 C CA . TYR A 1 237 ? -27.901 23.652 32.563 1.00 20.36 237 TYR A CA 1
ATOM 1915 C C . TYR A 1 237 ? -26.526 24.212 32.121 1.00 20.36 237 TYR A C 1
ATOM 1917 O O . TYR A 1 237 ? -25.529 23.934 32.765 1.00 20.36 237 TYR A O 1
ATOM 1925 N N . LEU A 1 238 ? -26.342 25.070 31.098 1.00 22.52 238 LEU A N 1
ATOM 1926 C CA . LEU A 1 238 ? -27.050 25.544 29.879 1.00 22.52 238 LEU A CA 1
ATOM 1927 C C . LEU A 1 238 ? -26.159 26.687 29.288 1.00 22.52 238 LEU A C 1
ATOM 1929 O O . LEU A 1 238 ? -25.753 27.535 30.066 1.00 22.52 238 LEU A O 1
ATOM 1933 N N . SER A 1 239 ? -25.917 26.719 27.957 1.00 23.66 239 SER A N 1
ATOM 1934 C CA . SER A 1 239 ? -25.655 27.875 27.025 1.00 23.66 239 SER A CA 1
ATOM 1935 C C . SER A 1 239 ? -24.668 29.031 27.390 1.00 23.66 239 SER A C 1
ATOM 1937 O O . SER A 1 239 ? -24.633 29.480 28.520 1.00 23.66 239 SER A O 1
ATOM 1939 N N . VAL A 1 240 ? -23.860 29.633 26.489 1.00 24.05 240 VAL A N 1
ATOM 1940 C CA . VAL A 1 240 ? -24.244 30.680 25.494 1.00 24.05 240 VAL A CA 1
ATOM 1941 C C . VAL A 1 240 ? -23.015 31.115 24.624 1.00 24.05 240 VAL A C 1
ATOM 1943 O O . VAL A 1 240 ? -21.994 31.470 25.194 1.00 24.05 240 VAL A O 1
ATOM 1946 N N . VAL A 1 241 ? -23.164 31.090 23.273 1.00 22.33 241 VAL A N 1
ATOM 1947 C CA . VAL A 1 241 ? -22.757 32.066 22.190 1.00 22.33 241 VAL A CA 1
ATOM 1948 C C . VAL A 1 241 ? -21.241 32.433 22.037 1.00 22.33 241 VAL A C 1
ATOM 1950 O O . VAL A 1 241 ? -20.588 32.749 23.014 1.00 22.33 241 VAL A O 1
ATOM 1953 N N . SER A 1 242 ? -20.529 32.402 20.884 1.00 24.23 242 SER A N 1
ATOM 1954 C CA . SER A 1 242 ? -20.785 32.854 19.488 1.00 24.23 242 SER A CA 1
ATOM 1955 C C . SER A 1 242 ? -19.833 32.205 18.448 1.00 24.23 242 SER A C 1
ATOM 1957 O O . SER A 1 242 ? -18.747 31.752 18.795 1.00 24.23 242 SER A O 1
ATOM 1959 N N . LYS A 1 243 ? -20.226 32.212 17.160 1.00 28.70 243 LYS A N 1
ATOM 1960 C CA . LYS A 1 243 ? -19.514 31.674 15.967 1.00 28.70 243 LYS A CA 1
ATOM 1961 C C . LYS A 1 243 ? -18.290 32.511 15.521 1.00 28.70 243 LYS A C 1
ATOM 1963 O O . LYS A 1 243 ? -18.224 33.693 15.844 1.00 28.70 243 LYS A O 1
ATOM 1968 N N . PRO A 1 244 ? -17.442 31.959 14.625 1.00 22.41 244 PRO A N 1
ATOM 1969 C CA . PRO A 1 244 ? -17.405 32.522 13.268 1.00 22.41 244 PRO A CA 1
ATOM 1970 C C . PRO A 1 244 ? -17.630 31.473 12.163 1.00 22.41 244 PRO A C 1
ATOM 1972 O O . PRO A 1 244 ? -17.384 30.281 12.323 1.00 22.41 244 PRO A O 1
ATOM 1975 N N . VAL A 1 245 ? -18.169 31.962 11.048 1.00 28.81 245 VAL A N 1
ATOM 1976 C CA . VAL A 1 245 ? -18.590 31.237 9.842 1.00 28.81 245 VAL A CA 1
ATOM 1977 C C . VAL A 1 245 ? -17.393 31.010 8.916 1.00 28.81 245 VAL A C 1
ATOM 1979 O O . VAL A 1 245 ? -16.667 31.960 8.647 1.00 28.81 245 VAL A O 1
ATOM 1982 N N . LYS A 1 246 ? -17.235 29.785 8.399 1.00 26.84 246 LYS A N 1
ATOM 1983 C CA . LYS A 1 246 ? -16.708 29.477 7.057 1.00 26.84 246 LYS A CA 1
ATOM 1984 C C . LYS A 1 246 ? -17.242 28.105 6.630 1.00 26.84 246 LYS A C 1
ATOM 1986 O O . LYS A 1 246 ? -17.323 27.183 7.442 1.00 26.84 246 LYS A O 1
ATOM 1991 N N . ASP A 1 247 ? -17.715 28.049 5.395 1.00 30.44 247 ASP A N 1
ATOM 1992 C CA . ASP A 1 247 ? -18.626 27.048 4.848 1.00 30.44 247 ASP A CA 1
ATOM 1993 C C . ASP A 1 247 ? -18.128 25.602 4.956 1.00 30.44 247 ASP A C 1
ATOM 1995 O O . ASP A 1 247 ? -17.063 25.241 4.467 1.00 30.44 247 ASP A O 1
ATOM 1999 N N . THR A 1 248 ? -18.950 24.754 5.574 1.00 27.12 248 THR A N 1
ATOM 2000 C CA . THR A 1 248 ? -18.832 23.292 5.525 1.00 27.12 248 THR A CA 1
ATOM 2001 C C . THR A 1 248 ? -20.125 22.722 4.936 1.00 27.12 248 THR A C 1
ATOM 2003 O O . THR A 1 248 ? -21.210 23.201 5.291 1.00 27.12 248 THR A O 1
ATOM 2006 N N . PRO A 1 249 ? -20.061 21.702 4.057 1.00 29.77 249 PRO A N 1
ATOM 2007 C CA . PRO A 1 249 ? -21.246 20.979 3.610 1.00 29.77 249 PRO A CA 1
ATOM 2008 C C . PRO A 1 249 ? -22.024 20.473 4.833 1.00 29.77 249 PRO A C 1
ATOM 2010 O O . PRO A 1 249 ? -21.445 19.908 5.763 1.00 29.77 249 PRO A O 1
ATOM 2013 N N . LYS A 1 250 ? -23.336 20.728 4.867 1.00 33.81 250 LYS A N 1
ATOM 2014 C CA . LYS A 1 250 ? -24.213 20.421 6.008 1.00 33.81 250 LYS A CA 1
ATOM 2015 C C . LYS A 1 250 ? -24.026 18.971 6.487 1.00 33.81 250 LYS A C 1
ATOM 2017 O O . LYS A 1 250 ? -24.170 18.030 5.710 1.00 33.81 250 LYS A O 1
ATOM 2022 N N . LYS A 1 251 ? -23.782 18.801 7.794 1.00 37.38 251 LYS A N 1
ATOM 2023 C CA . LYS A 1 251 ? -23.811 17.516 8.520 1.00 37.38 251 LYS A CA 1
ATOM 2024 C C . LYS A 1 251 ? -25.001 16.646 8.082 1.00 37.38 251 LYS A C 1
ATOM 2026 O O . LYS A 1 251 ? -26.145 17.058 8.259 1.00 37.38 251 LYS A O 1
ATOM 2031 N N . GLY A 1 252 ? -24.727 15.411 7.651 1.00 50.06 252 GLY A N 1
ATOM 2032 C CA . GLY A 1 252 ? -25.680 14.297 7.762 1.00 50.06 252 GLY A CA 1
ATOM 2033 C C . GLY A 1 252 ? -26.131 13.590 6.480 1.00 50.06 252 GLY A C 1
ATOM 2034 O O . GLY A 1 252 ? -26.984 12.711 6.588 1.00 50.06 252 GLY A O 1
ATOM 2035 N N . ILE A 1 253 ? -25.598 13.915 5.298 1.00 56.59 253 ILE A N 1
ATOM 2036 C CA . ILE A 1 253 ? -25.981 13.236 4.048 1.00 56.59 253 ILE A CA 1
ATOM 2037 C C . ILE A 1 253 ? -24.881 12.246 3.629 1.00 56.59 253 ILE A C 1
ATOM 2039 O O . ILE A 1 253 ? -23.806 12.688 3.233 1.00 56.59 253 ILE A O 1
ATOM 2043 N N . PRO A 1 254 ? -25.110 10.922 3.721 1.00 62.09 254 PRO A N 1
ATOM 2044 C CA . PRO A 1 254 ? -24.159 9.930 3.228 1.00 62.09 254 PRO A CA 1
ATOM 2045 C C . PRO A 1 254 ? -24.075 9.991 1.696 1.00 62.09 254 PRO A C 1
ATOM 2047 O O . PRO A 1 254 ? -25.107 10.011 1.015 1.00 62.09 254 PRO A O 1
ATOM 2050 N N . LEU A 1 255 ? -22.846 10.032 1.174 1.00 71.88 255 LEU A N 1
ATOM 2051 C CA . LEU A 1 255 ? -22.550 9.970 -0.260 1.00 71.88 255 LEU A CA 1
ATOM 2052 C C . LEU A 1 255 ? -23.016 8.620 -0.823 1.00 71.88 255 LEU A C 1
ATOM 2054 O O . LEU A 1 255 ? -22.796 7.585 -0.199 1.00 71.88 255 LEU A O 1
ATOM 2058 N N . MET A 1 256 ? -23.672 8.626 -1.986 1.00 75.62 256 MET A N 1
ATOM 2059 C CA . MET A 1 256 ? -24.209 7.414 -2.623 1.00 75.62 256 MET A CA 1
ATOM 2060 C C . MET A 1 256 ? -23.130 6.668 -3.417 1.00 75.62 256 MET A C 1
ATOM 2062 O O . MET A 1 256 ? -23.256 6.510 -4.622 1.00 75.62 256 MET A O 1
ATOM 2066 N N . ASN A 1 257 ? -22.061 6.258 -2.736 1.00 74.62 257 ASN A N 1
ATOM 2067 C CA . ASN A 1 257 ? -20.950 5.484 -3.297 1.00 74.62 257 ASN A CA 1
ATOM 2068 C C . ASN A 1 257 ? -21.205 3.957 -3.207 1.00 74.62 257 ASN A C 1
ATOM 2070 O O . ASN A 1 257 ? -22.248 3.505 -2.726 1.00 74.62 257 ASN A O 1
ATOM 2074 N N . LYS A 1 258 ? -20.236 3.127 -3.615 1.00 73.69 258 LYS A N 1
ATOM 2075 C CA . LYS A 1 258 ? -20.324 1.652 -3.517 1.00 73.69 258 LYS A CA 1
ATOM 2076 C C . LYS A 1 258 ? -20.602 1.159 -2.086 1.00 73.69 258 LYS A C 1
ATOM 2078 O O . LYS A 1 258 ? -21.355 0.203 -1.897 1.00 73.69 258 LYS A O 1
ATOM 2083 N N . GLU A 1 259 ? -20.053 1.825 -1.069 1.00 77.88 259 GLU A N 1
ATOM 2084 C CA . GLU A 1 259 ? -20.302 1.493 0.341 1.00 77.88 259 GLU A CA 1
ATOM 2085 C C . GLU A 1 259 ? -21.767 1.738 0.732 1.00 77.88 259 GLU A C 1
ATOM 2087 O O . GLU A 1 259 ? -22.375 0.914 1.421 1.00 77.88 259 GLU A O 1
ATOM 2092 N N . TYR A 1 260 ? -22.377 2.813 0.223 1.00 83.12 260 TYR A N 1
ATOM 2093 C CA . TYR A 1 260 ? -23.812 3.055 0.368 1.00 83.12 260 TYR A CA 1
ATOM 2094 C C . TYR A 1 260 ? -24.628 1.887 -0.200 1.00 83.12 260 TYR A C 1
ATOM 2096 O O . TYR A 1 260 ? -25.500 1.354 0.485 1.00 83.12 260 TYR A O 1
ATOM 2104 N N . PHE A 1 261 ? -24.322 1.429 -1.414 1.00 81.62 261 PHE A N 1
ATOM 2105 C CA . PHE A 1 261 ? -25.043 0.315 -2.044 1.00 81.62 261 PHE A CA 1
ATOM 2106 C C . PHE A 1 261 ? -24.866 -1.008 -1.288 1.00 81.62 261 PHE A C 1
ATOM 2108 O O . PHE A 1 261 ? -25.812 -1.793 -1.200 1.00 81.62 261 PHE A O 1
ATOM 2115 N N . ARG A 1 262 ? -23.704 -1.224 -0.658 1.00 83.00 262 ARG A N 1
ATOM 2116 C CA . ARG A 1 262 ? -23.416 -2.411 0.167 1.00 83.00 262 ARG A CA 1
ATOM 2117 C C . ARG A 1 262 ? -24.054 -2.360 1.556 1.00 83.00 262 ARG A C 1
ATOM 2119 O O . ARG A 1 262 ? -24.304 -3.409 2.158 1.00 83.00 262 ARG A O 1
ATOM 2126 N N . ASN A 1 263 ? -24.334 -1.172 2.088 1.00 82.69 263 ASN A N 1
ATOM 2127 C CA . ASN A 1 263 ? -24.776 -1.017 3.468 1.00 82.69 263 ASN A CA 1
ATOM 2128 C C . ASN A 1 263 ? -26.212 -1.529 3.686 1.00 82.69 263 ASN A C 1
ATOM 2130 O O . ASN A 1 263 ? -27.187 -1.104 3.061 1.00 82.69 263 ASN A O 1
ATOM 2134 N N . LYS A 1 264 ? -26.343 -2.423 4.667 1.00 85.19 264 LYS A N 1
ATOM 2135 C CA . LYS A 1 264 ? -27.583 -3.104 5.065 1.00 85.19 264 LYS A CA 1
ATOM 2136 C C . LYS A 1 264 ? -28.756 -2.188 5.421 1.00 85.19 264 LYS A C 1
ATOM 2138 O O . LYS A 1 264 ? -29.899 -2.629 5.360 1.00 85.19 264 LYS A O 1
ATOM 2143 N N . ILE A 1 265 ? -28.510 -0.933 5.802 1.00 82.69 265 ILE A N 1
ATOM 2144 C CA . ILE A 1 265 ? -29.587 -0.005 6.187 1.00 82.69 265 ILE A CA 1
ATOM 2145 C C . ILE A 1 265 ? -30.292 0.660 4.996 1.00 82.69 265 ILE A C 1
ATOM 2147 O O . ILE A 1 265 ? -31.277 1.360 5.225 1.00 82.69 265 ILE A O 1
ATOM 2151 N N . TYR A 1 266 ? -29.794 0.467 3.768 1.00 86.38 266 TYR A N 1
ATOM 2152 C CA . TYR A 1 266 ? -30.322 1.091 2.546 1.00 86.38 266 TYR A CA 1
ATOM 2153 C C . TYR A 1 266 ? -30.975 0.098 1.573 1.00 86.38 266 TYR A C 1
ATOM 2155 O O . TYR A 1 266 ? -31.308 0.472 0.453 1.00 86.38 266 TYR A O 1
ATOM 2163 N N . ALA A 1 267 ? -31.182 -1.154 1.992 1.00 86.69 267 ALA A N 1
ATOM 2164 C CA . ALA A 1 267 ? -31.750 -2.215 1.160 1.00 86.69 267 ALA A CA 1
ATOM 2165 C C . ALA A 1 267 ? -33.085 -1.828 0.492 1.00 86.69 267 ALA A C 1
ATOM 2167 O O . ALA A 1 267 ? -33.298 -2.116 -0.681 1.00 86.69 267 ALA A O 1
ATOM 2168 N N . ASP A 1 268 ? -33.968 -1.132 1.212 1.00 86.56 268 ASP A N 1
ATOM 2169 C CA . ASP A 1 268 ? -35.243 -0.649 0.678 1.00 86.56 268 ASP A CA 1
ATOM 2170 C C . ASP A 1 268 ? -35.047 0.377 -0.445 1.00 86.56 268 ASP A C 1
ATOM 2172 O O . ASP A 1 268 ? -35.692 0.273 -1.488 1.00 86.56 268 ASP A O 1
ATOM 2176 N N . SER A 1 269 ? -34.141 1.340 -0.262 1.00 86.69 269 SER A N 1
ATOM 2177 C CA . SER A 1 269 ? -33.788 2.330 -1.284 1.00 86.69 269 SER A CA 1
ATOM 2178 C C . SER A 1 269 ? -33.190 1.681 -2.537 1.00 86.69 269 SER A C 1
ATOM 2180 O O . SER A 1 269 ? -33.565 2.084 -3.634 1.00 86.69 269 SER A O 1
ATOM 2182 N N . ILE A 1 270 ? -32.329 0.664 -2.394 1.00 89.31 270 ILE A N 1
ATOM 2183 C CA . ILE A 1 270 ? -31.733 -0.048 -3.541 1.00 89.31 270 ILE A CA 1
ATOM 2184 C C . ILE A 1 270 ? -32.785 -0.856 -4.313 1.00 89.31 270 ILE A C 1
ATOM 2186 O O . ILE A 1 270 ? -32.794 -0.819 -5.540 1.00 89.31 270 ILE A O 1
ATOM 2190 N N . ILE A 1 271 ? -33.723 -1.513 -3.621 1.00 88.69 271 ILE A N 1
ATOM 2191 C CA . ILE A 1 271 ? -34.841 -2.201 -4.290 1.00 88.69 271 ILE A CA 1
ATOM 2192 C C . ILE A 1 271 ? -35.692 -1.196 -5.076 1.00 88.69 271 ILE A C 1
ATOM 2194 O O . ILE A 1 271 ? -35.960 -1.420 -6.249 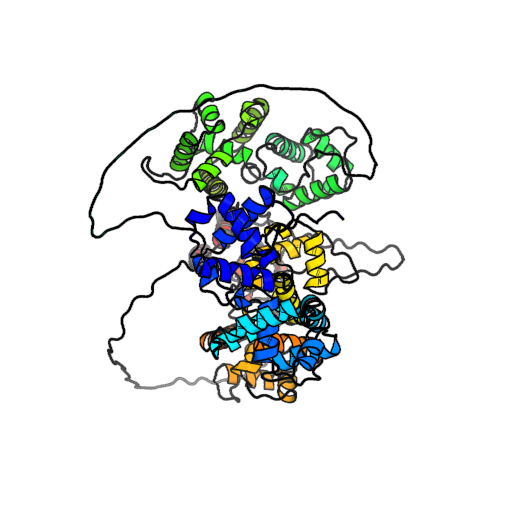1.00 88.69 271 ILE A O 1
ATOM 2198 N N . ASN A 1 272 ? -36.069 -0.059 -4.474 1.00 89.06 272 ASN A N 1
ATOM 2199 C CA . ASN A 1 272 ? -36.853 0.946 -5.203 1.00 89.06 272 ASN A CA 1
ATOM 2200 C C . ASN A 1 272 ? -36.104 1.514 -6.420 1.00 89.06 272 ASN A C 1
ATOM 2202 O O . ASN A 1 272 ? -36.735 1.868 -7.411 1.00 89.06 272 ASN A O 1
ATOM 2206 N N . LEU A 1 273 ? -34.779 1.647 -6.330 1.00 89.44 273 LEU A N 1
ATOM 2207 C CA . LEU A 1 273 ? -33.960 2.096 -7.449 1.00 89.44 273 LEU A CA 1
ATOM 2208 C C . LEU A 1 273 ? -34.030 1.099 -8.609 1.00 89.44 273 LEU A C 1
ATOM 2210 O O . LEU A 1 273 ? -34.296 1.519 -9.729 1.00 89.44 273 LEU A O 1
ATOM 2214 N N . LYS A 1 274 ? -33.874 -0.205 -8.339 1.00 89.88 274 LYS A N 1
ATOM 2215 C CA . LYS A 1 274 ? -34.052 -1.256 -9.353 1.00 89.88 274 LYS A CA 1
ATOM 2216 C C . LYS A 1 274 ? -35.452 -1.207 -9.971 1.00 89.88 274 LYS A C 1
ATOM 2218 O O . LYS A 1 274 ? -35.570 -1.178 -11.192 1.00 89.88 274 LYS A O 1
ATOM 2223 N N . ASP A 1 275 ? -36.492 -1.119 -9.138 1.00 87.38 275 ASP A N 1
ATOM 2224 C CA . ASP A 1 275 ? -37.881 -1.008 -9.601 1.00 87.38 275 ASP A CA 1
ATOM 2225 C C . ASP A 1 275 ? -38.053 0.199 -10.543 1.00 87.38 275 ASP A C 1
ATOM 2227 O O . ASP A 1 275 ? -38.733 0.116 -11.561 1.00 87.38 275 ASP A O 1
ATOM 2231 N N . TYR A 1 276 ? -37.438 1.338 -10.219 1.00 88.06 276 TYR A N 1
ATOM 2232 C CA . TYR A 1 276 ? -37.534 2.552 -11.027 1.00 88.06 276 TYR A CA 1
ATOM 2233 C C . TYR A 1 276 ? -36.786 2.442 -12.354 1.00 88.06 276 TYR A C 1
ATOM 2235 O O . TYR A 1 276 ? -37.338 2.854 -13.371 1.00 88.06 276 TYR A O 1
ATOM 2243 N N . LEU A 1 277 ? -35.570 1.885 -12.344 1.00 85.50 277 LEU A N 1
ATOM 2244 C CA . LEU A 1 277 ? -34.777 1.665 -13.556 1.00 85.50 277 LEU A CA 1
ATOM 2245 C C . LEU A 1 277 ? -35.541 0.798 -14.563 1.00 85.50 277 LEU A C 1
ATOM 2247 O O . LEU A 1 277 ? -35.554 1.117 -15.745 1.00 85.50 277 LEU A O 1
ATOM 2251 N N . ILE A 1 278 ? -36.212 -0.256 -14.086 1.00 83.44 278 ILE A N 1
ATOM 2252 C CA . ILE A 1 278 ? -37.012 -1.159 -14.925 1.00 83.44 278 ILE A CA 1
ATOM 2253 C C . ILE A 1 278 ? -38.292 -0.468 -15.414 1.00 83.44 278 ILE A C 1
ATOM 2255 O O . ILE A 1 278 ? -38.592 -0.497 -16.599 1.00 83.44 278 ILE A O 1
ATOM 2259 N N . ASN A 1 279 ? -39.050 0.171 -14.518 1.00 86.00 279 ASN A N 1
ATOM 2260 C CA . ASN A 1 279 ? -40.373 0.709 -14.861 1.00 86.00 279 ASN A CA 1
ATOM 2261 C C . ASN A 1 279 ? -40.340 1.983 -15.718 1.00 86.00 279 ASN A C 1
ATOM 2263 O O . ASN A 1 279 ? -41.350 2.317 -16.329 1.00 86.00 279 ASN A O 1
ATOM 2267 N N . ASN A 1 280 ? -39.229 2.723 -15.712 1.00 83.31 280 ASN A N 1
ATOM 2268 C CA . ASN A 1 280 ? -39.072 3.948 -16.504 1.00 83.31 280 ASN A CA 1
ATOM 2269 C C . ASN A 1 280 ? -38.127 3.752 -17.694 1.00 83.31 280 ASN A C 1
ATOM 2271 O O . ASN A 1 280 ? -37.771 4.743 -18.316 1.00 83.31 280 ASN A O 1
ATOM 2275 N N . ASP A 1 281 ? -37.721 2.505 -17.958 1.00 81.81 281 ASP A N 1
ATOM 2276 C CA . ASP A 1 281 ? -36.819 2.114 -19.043 1.00 81.81 281 ASP A CA 1
ATOM 2277 C C . ASP A 1 281 ? -35.584 3.016 -19.177 1.00 81.81 281 ASP A C 1
ATOM 2279 O O . ASP A 1 281 ? -35.250 3.497 -20.249 1.00 81.81 281 ASP A O 1
ATOM 2283 N N . ILE A 1 282 ? -34.939 3.292 -18.039 1.00 83.81 282 ILE A N 1
ATOM 2284 C CA . ILE A 1 282 ? -33.776 4.187 -17.989 1.00 83.81 282 ILE A CA 1
ATOM 2285 C C . ILE A 1 282 ? -32.604 3.498 -18.682 1.00 83.81 282 ILE A C 1
ATOM 2287 O O . ILE A 1 282 ? -32.297 2.364 -18.312 1.00 83.81 282 ILE A O 1
ATOM 2291 N N . GLU A 1 283 ? -31.935 4.182 -19.601 1.00 82.56 283 GLU A N 1
ATOM 2292 C CA . GLU A 1 283 ? -30.728 3.738 -20.307 1.00 82.56 283 GLU A CA 1
ATOM 2293 C C . GLU A 1 283 ? -29.494 4.563 -19.888 1.00 82.56 283 GLU A C 1
ATOM 2295 O O . GLU A 1 283 ? -29.585 5.503 -19.091 1.00 82.56 283 GLU A O 1
ATOM 2300 N N . GLU A 1 284 ? -28.296 4.173 -20.337 1.00 74.81 284 GLU A N 1
ATOM 2301 C CA . GLU A 1 284 ? -27.042 4.818 -19.899 1.00 74.81 284 GLU A CA 1
ATOM 2302 C C . GLU A 1 284 ? -26.954 6.282 -20.334 1.00 74.81 284 GLU A C 1
ATOM 2304 O O . GLU A 1 284 ? -26.436 7.116 -19.587 1.00 74.81 284 GLU A O 1
ATOM 2309 N N . GLU A 1 285 ? -27.528 6.615 -21.487 1.00 77.88 285 GLU A N 1
ATOM 2310 C CA . GLU A 1 285 ? -27.588 7.972 -22.025 1.00 77.88 285 GLU A CA 1
ATOM 2311 C C . GLU A 1 285 ? -28.419 8.907 -21.133 1.00 77.88 285 GLU A C 1
ATOM 2313 O O . GLU A 1 285 ? -28.100 10.093 -21.000 1.00 77.88 285 GLU A O 1
ATOM 2318 N N . ASP A 1 286 ? -29.435 8.377 -20.444 1.00 76.62 286 ASP A N 1
ATOM 2319 C CA . ASP A 1 286 ? -30.292 9.156 -19.543 1.00 76.62 286 ASP A CA 1
ATOM 2320 C C . ASP A 1 286 ? -29.545 9.635 -18.288 1.00 76.62 286 ASP A C 1
ATOM 2322 O O . ASP A 1 286 ? -29.981 10.569 -17.608 1.00 76.62 286 ASP A O 1
ATOM 2326 N N . LEU A 1 287 ? -28.394 9.031 -17.969 1.00 78.62 287 LEU A N 1
ATOM 2327 C CA . LEU A 1 287 ? -27.556 9.431 -16.835 1.00 78.62 287 LEU A CA 1
ATOM 2328 C C . LEU A 1 287 ? -26.845 10.772 -17.056 1.00 78.62 287 LEU A C 1
ATOM 2330 O O . LEU A 1 287 ? -26.316 11.340 -16.093 1.00 78.62 287 LEU A O 1
ATOM 2334 N N . GLU A 1 288 ? -26.818 11.286 -18.287 1.00 80.25 288 GLU A N 1
ATOM 2335 C CA . GLU A 1 288 ? -26.336 12.639 -18.584 1.00 80.25 288 GLU A CA 1
ATOM 2336 C C . GLU A 1 288 ? -27.359 13.719 -18.199 1.00 80.25 288 GLU A C 1
ATOM 2338 O O . GLU A 1 288 ? -26.983 14.864 -17.923 1.00 80.25 288 GLU A O 1
ATOM 2343 N N . ASP A 1 289 ? -28.647 13.369 -18.090 1.00 82.00 289 ASP A N 1
ATOM 2344 C CA . ASP A 1 289 ? -29.675 14.308 -17.654 1.00 82.00 289 ASP A CA 1
ATOM 2345 C C . ASP A 1 289 ? -29.710 14.419 -16.119 1.00 82.00 289 ASP A C 1
ATOM 2347 O O . ASP A 1 289 ? -30.204 13.565 -15.374 1.00 82.00 289 ASP A O 1
ATOM 2351 N N . ALA A 1 290 ? -29.249 15.566 -15.616 1.00 82.50 290 ALA A N 1
ATOM 2352 C CA . ALA A 1 290 ? -29.304 15.898 -14.197 1.00 82.50 290 ALA A CA 1
ATOM 2353 C C . ALA A 1 290 ? -30.730 15.853 -13.609 1.00 82.50 290 ALA A C 1
ATOM 2355 O O . ALA A 1 290 ? -30.882 15.689 -12.394 1.00 82.50 290 ALA A O 1
ATOM 2356 N N . LYS A 1 291 ? -31.780 16.022 -14.421 1.00 83.88 291 LYS A N 1
ATOM 2357 C CA . LYS A 1 291 ? -33.181 15.878 -14.006 1.00 83.88 291 LYS A CA 1
ATOM 2358 C C . LYS A 1 291 ? -33.537 14.413 -13.764 1.00 83.88 291 LYS A C 1
ATOM 2360 O O . LYS A 1 291 ? -34.159 14.131 -12.740 1.00 83.88 291 LYS A O 1
ATOM 2365 N N . VAL A 1 292 ? -33.088 13.501 -14.626 1.00 84.00 292 VAL A N 1
ATOM 2366 C CA . VAL A 1 292 ? -33.262 12.051 -14.447 1.00 84.00 292 VAL A CA 1
ATOM 2367 C C . VAL A 1 292 ? -32.556 11.590 -13.175 1.00 84.00 292 VAL A C 1
ATOM 2369 O O . VAL A 1 292 ? -33.183 10.961 -12.323 1.00 84.00 292 VAL A O 1
ATOM 2372 N N . LEU A 1 293 ? -31.302 12.003 -12.958 1.00 83.38 293 LEU A N 1
ATOM 2373 C CA . LEU A 1 293 ? -30.558 11.669 -11.734 1.00 83.38 293 LEU A CA 1
ATOM 2374 C C . LEU A 1 293 ? -31.262 12.170 -10.461 1.00 83.38 293 LEU A C 1
ATOM 2376 O O . LEU A 1 293 ? -31.341 11.459 -9.455 1.00 83.38 293 LEU A O 1
ATOM 2380 N N . LYS A 1 294 ? -31.808 13.392 -10.494 1.00 83.19 294 LYS A N 1
ATOM 2381 C CA . LYS A 1 294 ? -32.596 13.942 -9.378 1.00 83.19 294 LYS A CA 1
ATOM 2382 C C . LYS A 1 294 ? -33.877 13.150 -9.150 1.00 83.19 294 LYS A C 1
ATOM 2384 O O . LYS A 1 294 ? -34.203 12.874 -7.997 1.00 83.19 294 LYS A O 1
ATOM 2389 N N . ASP A 1 295 ? -34.572 12.764 -10.214 1.00 83.06 295 ASP A N 1
ATOM 2390 C CA . ASP A 1 295 ? -35.793 11.965 -10.135 1.00 83.06 295 ASP A CA 1
ATOM 2391 C C . ASP A 1 295 ? -35.519 10.554 -9.598 1.00 83.06 295 ASP A C 1
ATOM 2393 O O . ASP A 1 295 ? -36.254 10.089 -8.728 1.00 83.06 295 ASP A O 1
ATOM 2397 N N . MET A 1 296 ? -34.420 9.908 -9.990 1.00 84.19 296 MET A N 1
ATOM 2398 C CA . MET A 1 296 ? -33.990 8.629 -9.412 1.00 84.19 296 MET A CA 1
ATOM 2399 C C . MET A 1 296 ? -33.781 8.746 -7.894 1.00 84.19 296 MET A C 1
ATOM 2401 O O . MET A 1 296 ? -34.264 7.921 -7.116 1.00 84.19 296 MET A O 1
ATOM 2405 N N . ILE A 1 297 ? -33.128 9.809 -7.425 1.00 81.75 297 ILE A N 1
ATOM 2406 C CA . ILE A 1 297 ? -32.890 9.999 -5.987 1.00 81.75 297 ILE A CA 1
ATOM 2407 C C . ILE A 1 297 ? -34.193 10.357 -5.245 1.00 81.75 297 ILE A C 1
ATOM 2409 O O . ILE A 1 297 ? -34.497 9.785 -4.191 1.00 81.75 297 ILE A O 1
ATOM 2413 N N . ALA A 1 298 ? -34.972 11.292 -5.793 1.00 77.75 298 ALA A N 1
ATOM 2414 C CA . ALA A 1 298 ? -36.185 11.820 -5.172 1.00 77.75 298 ALA A CA 1
ATOM 2415 C C . ALA A 1 298 ? -37.337 10.809 -5.181 1.00 77.75 298 ALA A C 1
ATOM 2417 O O . ALA A 1 298 ? -37.962 10.563 -4.148 1.00 77.75 298 ALA A O 1
ATOM 2418 N N . LYS A 1 299 ? -37.630 10.240 -6.355 1.00 76.12 299 LYS A N 1
ATOM 2419 C CA . LYS A 1 299 ? -38.806 9.402 -6.615 1.00 76.12 299 LYS A CA 1
ATOM 2420 C C . LYS A 1 299 ? -38.512 7.931 -6.352 1.00 76.12 299 LYS A C 1
ATOM 2422 O O . LYS A 1 299 ? -39.297 7.292 -5.652 1.00 76.12 299 LYS A O 1
ATOM 2427 N N . ALA A 1 300 ? -37.387 7.407 -6.850 1.00 75.81 300 ALA A N 1
ATOM 2428 C CA . ALA A 1 300 ? -37.046 5.997 -6.659 1.00 75.81 300 ALA A CA 1
ATOM 2429 C C . ALA A 1 300 ? -36.575 5.745 -5.230 1.00 75.81 300 ALA A C 1
ATOM 2431 O O . ALA A 1 300 ? -37.234 5.068 -4.447 1.00 75.81 300 ALA A O 1
ATOM 2432 N N . MET A 1 301 ? -35.463 6.357 -4.830 1.00 75.81 301 MET A N 1
ATOM 2433 C CA . MET A 1 301 ? -34.868 6.074 -3.523 1.00 75.81 301 MET A CA 1
ATOM 2434 C C . MET A 1 301 ? -35.651 6.700 -2.360 1.00 75.81 301 MET A C 1
ATOM 2436 O O . MET A 1 301 ? -35.384 6.359 -1.202 1.00 75.81 301 MET A O 1
ATOM 2440 N N . LYS A 1 302 ? -36.632 7.569 -2.668 1.00 70.19 302 LYS A N 1
ATOM 2441 C CA . LYS A 1 302 ? -37.500 8.294 -1.725 1.00 70.19 302 LYS A CA 1
ATOM 2442 C C . LYS A 1 302 ? -36.691 9.051 -0.675 1.00 70.19 302 LYS A C 1
ATOM 2444 O O . LYS A 1 302 ? -37.015 9.025 0.517 1.00 70.19 302 LYS A O 1
ATOM 2449 N N . ARG A 1 303 ? -35.599 9.694 -1.103 1.00 62.66 303 ARG A N 1
ATOM 2450 C CA . ARG A 1 303 ? -34.713 10.454 -0.216 1.00 62.66 303 ARG A CA 1
ATOM 2451 C C . ARG A 1 303 ? -34.518 11.896 -0.672 1.00 62.66 303 ARG A C 1
ATOM 2453 O O . ARG A 1 303 ? -34.283 12.168 -1.841 1.00 62.66 303 ARG A O 1
ATOM 2460 N N . PHE A 1 304 ? -34.489 12.764 0.343 1.00 58.19 304 PHE A N 1
ATOM 2461 C CA . PHE A 1 304 ? -34.203 14.202 0.306 1.00 58.19 304 PHE A CA 1
ATOM 2462 C C . PHE A 1 304 ? -35.308 15.077 -0.302 1.00 58.19 304 PHE A C 1
ATOM 2464 O O . PHE A 1 304 ? -35.992 14.702 -1.246 1.00 58.19 304 PHE A O 1
ATOM 2471 N N . ALA A 1 305 ? -35.484 16.266 0.280 1.00 52.69 305 ALA A N 1
ATOM 2472 C CA . ALA A 1 305 ? -36.225 17.351 -0.351 1.00 52.69 305 ALA A CA 1
ATOM 2473 C C . ALA A 1 305 ? -35.354 17.955 -1.464 1.00 52.69 305 ALA A C 1
ATOM 2475 O O . ALA A 1 305 ? -34.129 17.993 -1.330 1.00 52.69 305 ALA A O 1
ATOM 2476 N N . SER A 1 306 ? -35.980 18.453 -2.530 1.00 53.72 306 SER A N 1
ATOM 2477 C CA . SER A 1 306 ? -35.362 18.905 -3.790 1.00 53.72 306 SER A CA 1
ATOM 2478 C C . SER A 1 306 ? -34.247 19.966 -3.681 1.00 53.72 306 SER A C 1
ATOM 2480 O O . SER A 1 306 ? -33.585 20.272 -4.670 1.00 53.72 306 SER A O 1
ATOM 2482 N N . SER A 1 307 ? -33.999 20.507 -2.486 1.00 51.41 307 SER A N 1
ATOM 2483 C CA . SER A 1 307 ? -33.063 21.594 -2.183 1.00 51.41 307 SER A CA 1
ATOM 2484 C C . SER A 1 307 ? -31.637 21.161 -1.792 1.00 51.41 307 SER A C 1
ATOM 2486 O O . SER A 1 307 ? -30.861 22.000 -1.335 1.00 51.41 307 SER A O 1
ATOM 2488 N N . LEU A 1 308 ? -31.265 19.879 -1.940 1.00 55.12 308 LEU A N 1
ATOM 2489 C CA . LEU A 1 308 ? -29.983 19.333 -1.443 1.00 55.12 308 LEU A CA 1
ATOM 2490 C C . LEU A 1 308 ? -29.077 18.677 -2.505 1.00 55.12 308 LEU A C 1
ATOM 2492 O O . LEU A 1 308 ? -28.043 18.113 -2.152 1.00 55.12 308 LEU A O 1
ATOM 2496 N N . TYR A 1 309 ? -29.416 18.767 -3.793 1.00 66.12 309 TYR A N 1
ATOM 2497 C CA . TYR A 1 309 ? -28.606 18.191 -4.874 1.00 66.12 309 TYR A CA 1
ATOM 2498 C C . TYR A 1 309 ? -27.408 19.080 -5.222 1.00 66.12 309 TYR A C 1
ATOM 2500 O O . TYR A 1 309 ? -27.481 19.905 -6.133 1.00 66.12 309 TYR A O 1
ATOM 2508 N N . THR A 1 310 ? -26.294 18.926 -4.506 1.00 69.88 310 THR A N 1
ATOM 2509 C CA . THR A 1 310 ? -25.028 19.506 -4.971 1.00 69.88 310 THR A CA 1
ATOM 2510 C C . THR A 1 310 ? -24.550 18.758 -6.226 1.00 69.88 310 THR A C 1
ATOM 2512 O O . THR A 1 310 ? -24.772 17.548 -6.328 1.00 69.88 310 THR A O 1
ATOM 2515 N N . PRO A 1 311 ? -23.867 19.425 -7.176 1.00 71.81 311 PRO A N 1
ATOM 2516 C CA . PRO A 1 311 ? -23.324 18.764 -8.368 1.00 71.81 311 PRO A CA 1
ATOM 2517 C C . PRO A 1 311 ? -22.441 17.553 -8.036 1.00 71.81 311 PRO A C 1
ATOM 2519 O O . PRO A 1 311 ? -22.585 16.500 -8.641 1.00 71.81 311 PRO A O 1
ATOM 2522 N N . SER A 1 312 ? -21.614 17.661 -6.990 1.00 71.69 312 SER A N 1
ATOM 2523 C CA . SER A 1 312 ? -20.767 16.565 -6.492 1.00 71.69 312 SER A CA 1
ATOM 2524 C C . SER A 1 312 ? -21.566 15.348 -5.996 1.00 71.69 312 SER A C 1
ATOM 2526 O O . SER A 1 312 ? -21.122 14.211 -6.153 1.00 71.69 312 SER A O 1
ATOM 2528 N N . TYR A 1 313 ? -22.761 15.556 -5.433 1.00 75.19 313 TYR A N 1
ATOM 2529 C CA . TYR A 1 313 ? -23.624 14.463 -4.984 1.00 75.19 313 TYR A CA 1
ATOM 2530 C C . TYR A 1 313 ? -24.227 13.691 -6.161 1.00 75.19 313 TYR A C 1
ATOM 2532 O O . TYR A 1 313 ? -24.232 12.460 -6.152 1.00 75.19 313 TYR A O 1
ATOM 2540 N N . LEU A 1 314 ? -24.705 14.415 -7.180 1.00 77.88 314 LEU A N 1
ATOM 2541 C CA . LEU A 1 314 ? -25.248 13.819 -8.403 1.00 77.88 314 LEU A CA 1
ATOM 2542 C C . LEU A 1 314 ? -24.162 13.102 -9.206 1.00 77.88 314 LEU A C 1
ATOM 2544 O O . LEU A 1 314 ? -24.404 11.999 -9.676 1.00 77.88 314 LEU A O 1
ATOM 2548 N N . ASP A 1 315 ? -22.962 13.675 -9.290 1.00 76.50 315 ASP A N 1
ATOM 2549 C CA . ASP A 1 315 ? -21.805 13.055 -9.944 1.00 76.50 315 ASP A CA 1
ATOM 2550 C C . ASP A 1 315 ? -21.367 11.764 -9.228 1.00 76.50 315 ASP A C 1
ATOM 2552 O O . ASP A 1 315 ? -21.171 10.735 -9.869 1.00 76.50 315 ASP A O 1
ATOM 2556 N N . THR A 1 316 ? -21.328 11.755 -7.890 1.00 75.12 316 THR A N 1
ATOM 2557 C CA . THR A 1 316 ? -21.034 10.529 -7.117 1.00 75.12 316 THR A CA 1
ATOM 2558 C C . THR A 1 316 ? -22.086 9.441 -7.352 1.00 75.12 316 THR A C 1
ATOM 2560 O O . THR A 1 316 ? -21.746 8.265 -7.508 1.00 75.12 316 THR A O 1
ATOM 2563 N N . PHE A 1 317 ? -23.367 9.822 -7.382 1.00 81.19 317 PHE A N 1
ATOM 2564 C CA . PHE A 1 317 ? -24.460 8.896 -7.666 1.00 81.19 317 PHE A CA 1
ATOM 2565 C C . PHE A 1 317 ? -24.366 8.350 -9.095 1.00 81.19 317 PHE A C 1
ATOM 2567 O O . PHE A 1 317 ? -24.351 7.135 -9.266 1.00 81.19 317 PHE A O 1
ATOM 2574 N N . LYS A 1 318 ? -24.193 9.225 -10.094 1.00 78.69 318 LYS A N 1
ATOM 2575 C CA . LYS A 1 318 ? -23.995 8.863 -11.504 1.00 78.69 318 LYS A CA 1
ATOM 2576 C C . LYS A 1 318 ? -22.859 7.859 -11.661 1.00 78.69 318 LYS A C 1
ATOM 2578 O O . LYS A 1 318 ? -23.079 6.777 -12.190 1.00 78.69 318 LYS A O 1
ATOM 2583 N N . ARG A 1 319 ? -21.674 8.165 -11.124 1.00 71.31 319 ARG A N 1
ATOM 2584 C CA . ARG A 1 319 ? -20.508 7.265 -11.173 1.00 71.31 319 ARG A CA 1
ATOM 2585 C C . ARG A 1 319 ? -20.796 5.911 -10.549 1.00 71.31 319 ARG A C 1
ATOM 2587 O O . ARG A 1 319 ? -20.360 4.898 -11.071 1.00 71.31 319 ARG A O 1
ATOM 2594 N N . THR A 1 320 ? -21.548 5.879 -9.454 1.00 73.94 320 THR A N 1
ATOM 2595 C CA . THR A 1 320 ? -21.911 4.615 -8.805 1.00 73.94 320 THR A CA 1
ATOM 2596 C C . THR A 1 320 ? -22.867 3.793 -9.667 1.00 73.94 320 THR A C 1
ATOM 2598 O O . THR A 1 320 ? -22.678 2.585 -9.775 1.00 73.94 320 THR A O 1
ATOM 2601 N N . ILE A 1 321 ? -23.842 4.426 -10.328 1.00 75.25 321 ILE A N 1
ATOM 2602 C CA . ILE A 1 321 ? -24.715 3.745 -11.296 1.00 75.25 321 ILE A CA 1
ATOM 2603 C C . ILE A 1 321 ? -23.917 3.248 -12.505 1.00 75.25 321 ILE A C 1
ATOM 2605 O O . ILE A 1 321 ? -24.124 2.114 -12.915 1.00 75.25 321 ILE A O 1
ATOM 2609 N N . VAL A 1 322 ? -22.968 4.036 -13.016 1.00 70.00 322 VAL A N 1
ATOM 2610 C CA . VAL A 1 322 ? -22.077 3.635 -14.121 1.00 70.00 322 VAL A CA 1
ATOM 2611 C C . VAL A 1 322 ? -21.189 2.453 -13.726 1.00 70.00 322 VAL A C 1
ATOM 2613 O O . VAL A 1 322 ? -21.076 1.506 -14.491 1.00 70.00 322 VAL A O 1
ATOM 2616 N N . ILE A 1 323 ? -20.619 2.451 -12.514 1.00 69.56 323 ILE A N 1
ATOM 2617 C CA . ILE A 1 323 ? -19.805 1.333 -11.999 1.00 69.56 323 ILE A CA 1
ATOM 2618 C C . ILE A 1 323 ? -20.610 0.039 -11.959 1.00 69.56 323 ILE A C 1
ATOM 2620 O O . ILE A 1 323 ? -20.092 -1.020 -12.295 1.00 69.56 323 ILE A O 1
ATOM 2624 N N . PHE A 1 324 ? -21.862 0.111 -11.508 1.00 62.78 324 PHE A N 1
ATOM 2625 C CA . PHE A 1 324 ? -22.711 -1.066 -11.539 1.00 62.78 324 PHE A CA 1
ATOM 2626 C C . PHE A 1 324 ? -23.218 -1.367 -12.947 1.00 62.78 324 PHE A C 1
ATOM 2628 O O . PHE A 1 324 ? -23.453 -2.528 -13.216 1.00 62.78 324 PHE A O 1
ATOM 2635 N N . THR A 1 325 ? -23.312 -0.388 -13.847 1.00 73.75 325 THR A N 1
ATOM 2636 C CA . THR A 1 325 ? -24.102 -0.375 -15.092 1.00 73.75 325 THR A CA 1
ATOM 2637 C C . THR A 1 325 ? -25.604 -0.491 -14.834 1.00 73.75 325 THR A C 1
ATOM 2639 O O . THR A 1 325 ? -26.069 -1.187 -13.923 1.00 73.75 325 THR A O 1
ATOM 2642 N N . ILE A 1 326 ? -26.405 0.187 -15.654 1.00 73.38 326 ILE A N 1
ATOM 2643 C CA . ILE A 1 326 ? -27.868 0.119 -15.547 1.00 73.38 326 ILE A CA 1
ATOM 2644 C C . ILE A 1 326 ? -28.362 -1.296 -15.836 1.00 73.38 326 ILE A C 1
ATOM 2646 O O . ILE A 1 326 ? -29.189 -1.822 -15.090 1.00 73.38 326 ILE A O 1
ATOM 2650 N N . ASN A 1 327 ? -27.823 -1.925 -16.880 1.00 67.25 327 ASN A N 1
ATOM 2651 C CA . ASN A 1 327 ? -28.234 -3.257 -17.316 1.00 67.25 327 ASN A CA 1
ATOM 2652 C C . ASN A 1 327 ? -28.000 -4.311 -16.235 1.00 67.25 327 ASN A C 1
ATOM 2654 O O . ASN A 1 327 ? -28.890 -5.107 -15.930 1.00 67.25 327 ASN A O 1
ATOM 2658 N N . PHE A 1 328 ? -26.848 -4.264 -15.572 1.00 73.88 328 PHE A N 1
ATOM 2659 C CA . PHE A 1 328 ? -26.586 -5.116 -14.421 1.00 73.88 328 PHE A CA 1
ATOM 2660 C C . PHE A 1 328 ? -27.528 -4.808 -13.256 1.00 73.88 328 PHE A C 1
ATOM 2662 O O . PHE A 1 328 ? -28.087 -5.738 -12.690 1.00 73.88 328 PHE A O 1
ATOM 2669 N N . LEU A 1 329 ? -27.778 -3.541 -12.897 1.00 74.69 329 LEU A N 1
ATOM 2670 C CA . LEU A 1 329 ? -28.719 -3.221 -11.810 1.00 74.69 329 LEU A CA 1
ATOM 2671 C C . LEU A 1 329 ? -30.154 -3.687 -12.114 1.00 74.69 329 LEU A C 1
ATOM 2673 O O . LEU A 1 329 ? -30.855 -4.133 -11.199 1.00 74.69 329 LEU A O 1
ATOM 2677 N N . LYS A 1 330 ? -30.580 -3.628 -13.384 1.00 81.12 330 LYS A N 1
ATOM 2678 C CA . LYS A 1 330 ? -31.857 -4.182 -13.866 1.00 81.12 330 LYS A CA 1
ATOM 2679 C C . LYS A 1 330 ? -31.866 -5.719 -13.743 1.00 81.12 330 LYS A C 1
ATOM 2681 O O . LYS A 1 330 ? -32.843 -6.284 -13.250 1.00 81.12 330 LYS A O 1
ATOM 2686 N N . ALA A 1 331 ? -30.781 -6.404 -14.104 1.00 77.12 331 ALA A N 1
ATOM 2687 C CA . ALA A 1 331 ? -30.734 -7.869 -14.164 1.00 77.12 331 ALA A CA 1
ATOM 2688 C C . ALA A 1 331 ? -30.406 -8.552 -12.821 1.00 77.12 331 ALA A C 1
ATOM 2690 O O . ALA A 1 331 ? -31.088 -9.492 -12.421 1.00 77.12 331 ALA A O 1
ATOM 2691 N N . VAL A 1 332 ? -29.416 -8.055 -12.080 1.00 82.25 332 VAL A N 1
ATOM 2692 C CA . VAL A 1 332 ? -28.780 -8.757 -10.956 1.00 82.25 332 VAL A CA 1
ATOM 2693 C C . VAL A 1 332 ? -29.727 -9.023 -9.786 1.00 82.25 332 VAL A C 1
ATOM 2695 O O . VAL A 1 332 ? -30.579 -8.199 -9.422 1.00 82.25 332 VAL A O 1
ATOM 2698 N N . ASN A 1 333 ? -29.518 -10.157 -9.123 1.00 85.69 333 ASN A N 1
ATOM 2699 C CA . ASN A 1 333 ? -30.098 -10.430 -7.818 1.00 85.69 333 ASN A CA 1
ATOM 2700 C C . ASN A 1 333 ? -29.465 -9.520 -6.750 1.00 85.69 333 ASN A C 1
ATOM 2702 O O . ASN A 1 333 ? -28.274 -9.591 -6.458 1.00 85.69 333 ASN A O 1
ATOM 2706 N N . LEU A 1 334 ? -30.258 -8.648 -6.125 1.00 88.25 334 LEU A N 1
ATOM 2707 C CA . LEU A 1 334 ? -29.756 -7.553 -5.288 1.00 88.25 334 LEU A CA 1
ATOM 2708 C C . LEU A 1 334 ? -29.066 -8.010 -3.991 1.00 88.25 334 LEU A C 1
ATOM 2710 O O . LEU A 1 334 ? -28.386 -7.199 -3.360 1.00 88.25 334 LEU A O 1
ATOM 2714 N N . TYR A 1 335 ? -29.176 -9.283 -3.587 1.00 87.94 335 TYR A N 1
ATOM 2715 C CA . TYR A 1 335 ? -28.330 -9.827 -2.515 1.00 87.94 335 TYR A CA 1
ATOM 2716 C C . TYR A 1 335 ? -26.847 -9.920 -2.906 1.00 87.94 335 TYR A C 1
ATOM 2718 O O . TYR A 1 335 ? -26.007 -9.950 -2.012 1.00 87.94 335 TYR A O 1
ATOM 2726 N N . ARG A 1 336 ? -26.510 -9.888 -4.204 1.00 86.12 336 ARG A N 1
ATOM 2727 C CA . ARG A 1 336 ? -25.127 -9.757 -4.698 1.00 86.12 336 ARG A CA 1
ATOM 2728 C C . ARG A 1 336 ? -24.567 -8.338 -4.497 1.00 86.12 336 ARG A C 1
ATOM 2730 O O . ARG A 1 336 ? -23.359 -8.139 -4.450 1.00 86.12 336 ARG A O 1
ATOM 2737 N N . VAL A 1 337 ? -25.446 -7.345 -4.318 1.00 81.75 337 VAL A N 1
ATOM 2738 C CA . VAL A 1 337 ? -25.084 -5.920 -4.199 1.00 81.75 337 VAL A CA 1
ATOM 2739 C C . VAL A 1 337 ? -25.195 -5.410 -2.757 1.00 81.75 337 VAL A C 1
ATOM 2741 O O . VAL A 1 337 ? -24.310 -4.695 -2.285 1.00 81.75 337 VAL A O 1
ATOM 2744 N N . ASN A 1 338 ? -26.261 -5.770 -2.030 1.00 90.75 338 ASN A N 1
ATOM 2745 C CA . ASN A 1 338 ? -26.569 -5.218 -0.707 1.00 90.75 338 ASN A CA 1
ATOM 2746 C C . ASN A 1 338 ? -26.543 -6.273 0.413 1.00 90.75 338 ASN A C 1
ATOM 2748 O O . ASN A 1 338 ? -27.299 -7.248 0.399 1.00 90.75 338 ASN A O 1
ATOM 2752 N N . ARG A 1 339 ? -25.765 -6.009 1.477 1.00 88.00 339 ARG A N 1
ATOM 2753 C CA . ARG A 1 339 ? -25.603 -6.940 2.613 1.00 88.00 339 ARG A CA 1
ATOM 2754 C C . ARG A 1 339 ? -26.863 -7.146 3.443 1.00 88.00 339 ARG A C 1
ATOM 2756 O O . ARG A 1 339 ? -26.992 -8.163 4.116 1.00 88.00 339 ARG A O 1
ATOM 2763 N N . GLY A 1 340 ? -27.785 -6.187 3.434 1.00 90.25 340 GLY A N 1
ATOM 2764 C CA . GLY A 1 340 ? -29.068 -6.323 4.118 1.00 90.25 340 GLY A CA 1
ATOM 2765 C C . GLY A 1 340 ? -29.943 -7.372 3.442 1.00 90.25 340 GLY A C 1
ATOM 2766 O O . GLY A 1 340 ? -30.527 -8.207 4.127 1.00 90.25 340 GLY A O 1
ATOM 2767 N N . ILE A 1 341 ? -29.978 -7.363 2.108 1.00 92.44 341 ILE A N 1
ATOM 2768 C CA . ILE A 1 341 ? -30.721 -8.344 1.308 1.00 92.44 341 ILE A CA 1
ATOM 2769 C C . ILE A 1 341 ? -30.050 -9.719 1.424 1.00 92.44 341 ILE A C 1
ATOM 2771 O O . ILE A 1 341 ? -30.741 -10.698 1.699 1.00 92.44 341 ILE A O 1
ATOM 2775 N N . LEU A 1 342 ? -28.712 -9.779 1.348 1.00 93.38 342 LEU A N 1
ATOM 2776 C CA . LEU A 1 342 ? -27.938 -11.009 1.564 1.00 93.38 342 LEU A CA 1
ATOM 2777 C C . LEU A 1 342 ? -28.202 -11.637 2.936 1.00 93.38 342 LEU A C 1
ATOM 2779 O O . LEU A 1 342 ? -28.467 -12.832 3.026 1.00 93.38 342 LEU A O 1
ATOM 2783 N N . ALA A 1 343 ? -28.195 -10.840 4.008 1.00 92.12 343 ALA A N 1
ATOM 2784 C CA . ALA A 1 343 ? -28.470 -11.339 5.353 1.00 92.12 343 ALA A CA 1
ATOM 2785 C C . ALA A 1 343 ? -29.896 -11.904 5.491 1.00 92.12 343 ALA A C 1
ATOM 2787 O O . ALA A 1 343 ? -30.105 -12.865 6.233 1.00 92.12 343 ALA A O 1
ATOM 2788 N N . VAL A 1 344 ? -30.886 -11.337 4.791 1.00 92.00 344 VAL A N 1
ATOM 2789 C CA . VAL A 1 344 ? -32.256 -11.877 4.790 1.00 92.00 344 VAL A CA 1
ATOM 2790 C C . VAL A 1 344 ? -32.340 -13.162 3.971 1.00 92.00 344 VAL A C 1
ATOM 2792 O O . VAL A 1 344 ? -32.912 -14.131 4.463 1.00 92.00 344 VAL A O 1
ATOM 2795 N N . ALA A 1 345 ? -31.721 -13.211 2.790 1.00 92.31 345 ALA A N 1
ATOM 2796 C CA . ALA A 1 345 ? -31.660 -14.420 1.966 1.00 92.31 345 ALA A CA 1
ATOM 2797 C C . ALA A 1 345 ? -30.968 -15.578 2.715 1.00 92.31 345 ALA A C 1
ATOM 2799 O O . ALA A 1 345 ? -31.513 -16.674 2.829 1.00 92.31 345 ALA A O 1
ATOM 2800 N N . CYS A 1 346 ? -29.828 -15.300 3.351 1.00 92.38 346 CYS A N 1
ATOM 2801 C CA . CYS A 1 346 ? -29.091 -16.251 4.182 1.00 92.38 346 CYS A CA 1
ATOM 2802 C C . CYS A 1 346 ? -29.946 -16.809 5.335 1.00 92.38 346 CYS A C 1
ATOM 2804 O O . CYS A 1 346 ? -29.983 -18.012 5.580 1.00 92.38 346 CYS A O 1
ATOM 2806 N N . VAL A 1 347 ? -30.680 -15.954 6.049 1.00 91.31 347 VAL A N 1
ATOM 2807 C CA . VAL A 1 347 ? -31.455 -16.391 7.219 1.00 91.31 347 VAL A CA 1
ATOM 2808 C C . VAL A 1 347 ? -32.769 -17.071 6.829 1.00 91.31 347 VAL A C 1
ATOM 2810 O O . VAL A 1 347 ? -33.077 -18.127 7.376 1.00 91.31 347 VAL A O 1
ATOM 2813 N N . GLU A 1 348 ? -33.558 -16.474 5.933 1.00 92.06 348 GLU A N 1
ATOM 2814 C CA . GLU A 1 348 ? -34.939 -16.910 5.665 1.00 92.06 348 GLU A CA 1
ATOM 2815 C C . GLU A 1 348 ? -35.051 -17.960 4.549 1.00 92.06 348 GLU A C 1
ATOM 2817 O O . GLU A 1 348 ? -36.041 -18.690 4.533 1.00 92.06 348 GLU A O 1
ATOM 2822 N N . TYR A 1 349 ? -34.063 -18.064 3.650 1.00 87.38 349 TYR A N 1
ATOM 2823 C CA . TYR A 1 349 ? -34.067 -19.037 2.547 1.00 87.38 349 TYR A CA 1
ATOM 2824 C C . TYR A 1 349 ? -33.031 -20.150 2.743 1.00 87.38 349 TYR A C 1
ATOM 2826 O O . TYR A 1 349 ? -33.360 -21.311 2.526 1.00 87.38 349 TYR A O 1
ATOM 2834 N N . LEU A 1 350 ? -31.818 -19.827 3.209 1.00 89.00 350 LEU A N 1
ATOM 2835 C CA . LEU A 1 350 ? -30.745 -20.816 3.379 1.00 89.00 350 LEU A CA 1
ATOM 2836 C C . LEU A 1 350 ? -30.784 -21.547 4.731 1.00 89.00 350 LEU A C 1
ATOM 2838 O O . LEU A 1 350 ? -30.823 -22.773 4.761 1.00 89.00 350 LEU A O 1
ATOM 2842 N N . LEU A 1 351 ? -30.753 -20.821 5.852 1.00 86.69 351 LEU A N 1
ATOM 2843 C CA . LEU A 1 351 ? -30.612 -21.440 7.180 1.00 86.69 351 LEU A CA 1
ATOM 2844 C C . LEU A 1 351 ? -31.936 -21.939 7.753 1.00 86.69 351 LEU A C 1
ATOM 2846 O O . LEU A 1 351 ? -32.013 -23.021 8.329 1.00 86.69 351 LEU A O 1
ATOM 2850 N N . TYR A 1 352 ? -32.991 -21.138 7.626 1.00 87.19 352 TYR A N 1
ATOM 2851 C CA . TYR A 1 352 ? -34.261 -21.404 8.292 1.00 87.19 352 TYR A CA 1
ATOM 2852 C C . TYR A 1 352 ? -35.453 -21.313 7.330 1.00 87.19 352 TYR A C 1
ATOM 2854 O O . TYR A 1 352 ? -36.403 -20.587 7.633 1.00 87.19 352 TYR A O 1
ATOM 2862 N N . PRO A 1 353 ? -35.461 -22.051 6.203 1.00 83.50 353 PRO A N 1
ATOM 2863 C CA . PRO A 1 353 ? -36.551 -21.979 5.239 1.00 83.50 353 PRO A CA 1
ATOM 2864 C C . PRO A 1 353 ? -37.906 -22.257 5.903 1.00 83.50 353 PRO A C 1
ATOM 2866 O O . PRO A 1 353 ? -38.067 -23.198 6.685 1.00 83.50 353 PRO A O 1
ATOM 2869 N N . LYS A 1 354 ? -38.900 -21.421 5.576 1.00 78.44 354 LYS A N 1
ATOM 2870 C CA . LYS A 1 354 ? -40.312 -21.571 5.990 1.00 78.44 354 LYS A CA 1
ATOM 2871 C C . LYS A 1 354 ? -40.562 -21.520 7.512 1.00 78.44 354 LYS A C 1
ATOM 2873 O O . LYS A 1 354 ? -41.614 -21.963 7.975 1.00 78.44 354 LYS A O 1
ATOM 2878 N N . LYS A 1 355 ? -39.647 -20.968 8.319 1.00 80.88 355 LYS A N 1
ATOM 2879 C CA . LYS A 1 355 ? -39.891 -20.740 9.757 1.00 80.88 355 LYS A CA 1
ATOM 2880 C C . LYS A 1 355 ? -40.797 -19.526 10.004 1.00 80.88 355 LYS A C 1
ATOM 2882 O O . LYS A 1 355 ? -40.958 -18.636 9.173 1.00 80.88 355 LYS A O 1
ATOM 2887 N N . HIS A 1 356 ? -41.390 -19.472 11.199 1.00 76.69 356 HIS A N 1
ATOM 2888 C CA . HIS A 1 356 ? -42.198 -18.329 11.623 1.00 76.69 356 HIS A CA 1
ATOM 2889 C C . HIS A 1 356 ? -41.349 -17.060 11.796 1.00 76.69 356 HIS A C 1
ATOM 2891 O O . HIS A 1 356 ? -40.265 -17.102 12.375 1.00 76.69 356 HIS A O 1
ATOM 2897 N N . VAL A 1 357 ? -41.913 -15.902 11.430 1.00 77.69 357 VAL A N 1
ATOM 2898 C CA . VAL A 1 357 ? -41.279 -14.566 11.513 1.00 77.69 357 VAL A CA 1
ATOM 2899 C C . VAL A 1 357 ? -40.634 -14.275 12.878 1.00 77.69 357 VAL A C 1
ATOM 2901 O O . VAL A 1 357 ? -39.590 -13.624 12.955 1.00 77.69 357 VAL A O 1
ATOM 2904 N N . LYS A 1 358 ? -41.218 -14.786 13.972 1.00 76.56 358 LYS A N 1
ATOM 2905 C CA . LYS A 1 358 ? -40.676 -14.635 15.333 1.00 76.56 358 LYS A CA 1
ATOM 2906 C C . LYS A 1 358 ? -39.275 -15.243 15.492 1.00 76.56 358 LYS A C 1
ATOM 2908 O O . LYS A 1 358 ? -38.483 -14.704 16.263 1.00 76.56 358 LYS A O 1
ATOM 2913 N N . GLU A 1 359 ? -38.954 -16.318 14.775 1.00 78.19 359 GLU A N 1
ATOM 2914 C CA . GLU A 1 359 ? -37.630 -16.951 14.809 1.00 78.19 359 GLU A CA 1
ATOM 2915 C C . GLU A 1 359 ? -36.584 -16.117 14.060 1.00 78.19 359 GLU A C 1
ATOM 2917 O O . GLU A 1 359 ? -35.492 -15.896 14.586 1.00 78.19 359 GLU A O 1
ATOM 2922 N N . TYR A 1 360 ? -36.937 -15.534 12.911 1.00 83.81 360 TYR A N 1
ATOM 2923 C CA . TYR A 1 360 ? -36.046 -14.628 12.174 1.00 83.81 360 TYR A CA 1
ATOM 2924 C C . TYR A 1 360 ? -35.709 -13.372 12.983 1.00 83.81 360 TYR A C 1
ATOM 2926 O O . TYR A 1 360 ? -34.551 -12.971 13.077 1.00 83.81 360 TYR A O 1
ATOM 2934 N N . ILE A 1 361 ? -36.693 -12.792 13.680 1.00 82.38 361 ILE A N 1
ATOM 2935 C CA . ILE A 1 361 ? -36.474 -11.627 14.554 1.00 82.38 361 ILE A CA 1
ATOM 2936 C C . ILE A 1 361 ? -35.456 -11.937 15.665 1.00 82.38 361 ILE A C 1
ATOM 2938 O O . ILE A 1 361 ? -34.651 -11.070 16.022 1.00 82.38 361 ILE A O 1
ATOM 2942 N N . LYS A 1 362 ? -35.450 -13.162 16.210 1.00 82.88 362 LYS A N 1
ATOM 2943 C CA . LYS A 1 362 ? -34.440 -13.580 17.199 1.00 82.88 362 LYS A CA 1
ATOM 2944 C C . LYS A 1 362 ? -33.039 -13.610 16.585 1.00 82.88 362 LYS A C 1
ATOM 2946 O O . LYS A 1 362 ? -32.091 -13.207 17.260 1.00 82.88 362 LYS A O 1
ATOM 2951 N N . VAL A 1 363 ? -32.913 -14.039 15.326 1.00 85.81 363 VAL A N 1
ATOM 2952 C CA . VAL A 1 363 ? -31.648 -13.996 14.577 1.00 85.81 363 VAL A CA 1
ATOM 2953 C C . VAL A 1 363 ? -31.210 -12.546 14.358 1.00 85.81 363 VAL A C 1
ATOM 2955 O O . VAL A 1 363 ? -30.101 -12.204 14.744 1.00 85.81 363 VAL A O 1
ATOM 2958 N N . TYR A 1 364 ? -32.087 -11.648 13.895 1.00 86.69 364 TYR A N 1
ATOM 2959 C CA . TYR A 1 364 ? -31.722 -10.245 13.623 1.00 86.69 364 TYR A CA 1
ATOM 2960 C C . TYR A 1 364 ? -31.428 -9.391 14.869 1.00 86.69 364 TYR A C 1
ATOM 2962 O O . TYR A 1 364 ? -30.746 -8.366 14.778 1.00 86.69 364 TYR A O 1
ATOM 2970 N N . ARG A 1 365 ? -31.897 -9.800 16.058 1.00 82.81 365 ARG A N 1
ATOM 2971 C CA . ARG A 1 365 ? -31.460 -9.218 17.346 1.00 82.81 365 ARG A CA 1
ATOM 2972 C C . ARG A 1 365 ? -30.017 -9.599 17.705 1.00 82.81 365 ARG A C 1
ATOM 2974 O O . ARG A 1 365 ? -29.366 -8.838 18.420 1.00 82.81 365 ARG A O 1
ATOM 2981 N N . CYS A 1 366 ? -29.562 -10.756 17.220 1.00 79.38 366 CYS A N 1
ATOM 2982 C CA . CYS A 1 366 ? -28.239 -11.375 17.335 1.00 79.38 366 CYS A CA 1
ATOM 2983 C C . CYS A 1 366 ? -27.400 -10.972 18.568 1.00 79.38 366 CYS A C 1
ATOM 2985 O O . CYS A 1 366 ? -26.639 -9.994 18.559 1.00 79.38 366 CYS A O 1
ATOM 2987 N N . ASN A 1 367 ? -27.488 -11.768 19.638 1.00 82.38 367 ASN A N 1
ATOM 2988 C CA . ASN A 1 367 ? -26.489 -11.760 20.714 1.00 82.38 367 ASN A CA 1
ATOM 2989 C C . ASN A 1 367 ? -25.302 -12.681 20.355 1.00 82.38 367 ASN A C 1
ATOM 2991 O O . ASN A 1 367 ? -25.352 -13.383 19.348 1.00 82.38 367 ASN A O 1
ATOM 2995 N N . TYR A 1 368 ? -24.231 -12.672 21.155 1.00 82.06 368 TYR A N 1
ATOM 2996 C CA . TYR A 1 368 ? -23.022 -13.463 20.879 1.00 82.06 368 TYR A CA 1
ATOM 2997 C C . TYR A 1 368 ? -23.298 -14.971 20.784 1.00 82.06 368 TYR A C 1
ATOM 2999 O O . TYR A 1 368 ? -22.855 -15.621 19.842 1.00 82.06 368 TYR A O 1
ATOM 3007 N N . THR A 1 369 ? -24.106 -15.521 21.693 1.00 82.88 369 THR A N 1
ATOM 3008 C CA . THR A 1 369 ? -24.476 -16.945 21.688 1.00 82.88 369 THR A CA 1
ATOM 3009 C C . THR A 1 369 ? -25.235 -17.337 20.421 1.00 82.88 369 THR A C 1
ATOM 3011 O O . THR A 1 369 ? -24.960 -18.372 19.818 1.00 82.88 369 THR A O 1
ATOM 3014 N N . LYS A 1 370 ? -26.179 -16.496 19.983 1.00 86.19 370 LYS A N 1
ATOM 3015 C CA . LYS A 1 370 ? -26.953 -16.735 18.764 1.00 86.19 370 LYS A CA 1
ATOM 3016 C C . LYS A 1 370 ? -26.096 -16.542 17.513 1.00 86.19 370 LYS A C 1
ATOM 3018 O O . LYS A 1 370 ? -26.226 -17.354 16.610 1.00 86.19 370 LYS A O 1
ATOM 3023 N N . ALA A 1 371 ? -25.196 -15.555 17.488 1.00 85.38 371 ALA A N 1
ATOM 3024 C CA . ALA A 1 371 ? -24.237 -15.364 16.395 1.00 85.38 371 ALA A CA 1
ATOM 3025 C C . ALA A 1 371 ? -23.358 -16.606 16.207 1.00 85.38 371 ALA A C 1
ATOM 3027 O O . ALA A 1 371 ? -23.273 -17.129 15.101 1.00 85.38 371 ALA A O 1
ATOM 3028 N N . LYS A 1 372 ? -22.804 -17.135 17.309 1.00 86.38 372 LYS A N 1
ATOM 3029 C CA . LYS A 1 372 ? -22.025 -18.378 17.315 1.00 86.38 372 LYS A CA 1
ATOM 3030 C C . LYS A 1 372 ? -22.829 -19.545 16.738 1.00 86.38 372 LYS A C 1
ATOM 3032 O O . LYS A 1 372 ? -22.332 -20.251 15.872 1.00 86.38 372 LYS A O 1
ATOM 3037 N N . LYS A 1 373 ? -24.074 -19.735 17.190 1.00 87.25 373 LYS A N 1
ATOM 3038 C CA . LYS A 1 373 ? -24.937 -20.829 16.716 1.00 87.25 373 LYS A CA 1
ATOM 3039 C C . LYS A 1 373 ? -25.267 -20.715 15.224 1.00 87.25 373 LYS A C 1
ATOM 3041 O O . LYS A 1 373 ? -25.098 -21.678 14.492 1.00 87.25 373 LYS A O 1
ATOM 3046 N N . VAL A 1 374 ? -25.720 -19.541 14.786 1.00 88.31 374 VAL A N 1
ATOM 3047 C CA . VAL A 1 374 ? -26.143 -19.298 13.396 1.00 88.31 374 VAL A CA 1
ATOM 3048 C C . VAL A 1 374 ? -24.954 -19.408 12.437 1.00 88.31 374 VAL A C 1
ATOM 3050 O O . VAL A 1 374 ? -25.091 -19.982 11.365 1.00 88.31 374 VAL A O 1
ATOM 3053 N N . TYR A 1 375 ? -23.772 -18.927 12.836 1.00 89.69 375 TYR A N 1
ATOM 3054 C CA . TYR A 1 375 ? -22.561 -19.065 12.026 1.00 89.69 375 TYR A CA 1
ATOM 3055 C C . TYR A 1 375 ? -22.101 -20.522 11.889 1.00 89.69 375 TYR A C 1
ATOM 3057 O O . TYR A 1 375 ? -21.753 -20.955 10.797 1.00 89.69 375 TYR A O 1
ATOM 3065 N N . LYS A 1 376 ? -22.152 -21.316 12.966 1.00 85.12 376 LYS A N 1
ATOM 3066 C CA . LYS A 1 376 ? -21.853 -22.755 12.878 1.00 85.12 376 LYS A CA 1
ATOM 3067 C C . LYS A 1 376 ? -22.785 -23.479 11.921 1.00 85.12 376 LYS A C 1
ATOM 3069 O O . LYS A 1 376 ? -22.320 -24.276 11.121 1.00 85.12 376 LYS A O 1
ATOM 3074 N N . GLU A 1 377 ? -24.076 -23.171 11.995 1.00 88.25 377 GLU A N 1
ATOM 3075 C CA . GLU A 1 377 ? -25.094 -23.743 11.114 1.00 88.25 377 GLU A CA 1
ATOM 3076 C C . GLU A 1 377 ? -24.838 -23.370 9.643 1.00 88.25 377 GLU A C 1
ATOM 3078 O O . GLU A 1 377 ? -24.917 -24.227 8.767 1.00 88.25 377 GLU A O 1
ATOM 3083 N N . LEU A 1 378 ? -24.414 -22.128 9.383 1.00 88.88 378 LEU A N 1
ATOM 3084 C CA . LEU A 1 378 ? -23.997 -21.668 8.055 1.00 88.88 378 LEU A CA 1
ATOM 3085 C C . LEU A 1 378 ? -22.790 -22.442 7.506 1.00 88.88 378 LEU A C 1
ATOM 3087 O O . LEU A 1 378 ? -22.800 -22.846 6.340 1.00 88.88 378 LEU A O 1
ATOM 3091 N N . CYS A 1 379 ? -21.791 -22.693 8.350 1.00 83.75 379 CYS A N 1
ATOM 3092 C CA . CYS A 1 379 ? -20.568 -23.408 7.980 1.00 83.75 379 CYS A CA 1
ATOM 3093 C C . CYS A 1 379 ? -20.673 -24.941 8.094 1.00 83.75 379 CYS A C 1
ATOM 3095 O O . CYS A 1 379 ? -19.694 -25.627 7.823 1.00 83.75 379 CYS A O 1
ATOM 3097 N N . GLY A 1 380 ? -21.812 -25.495 8.528 1.00 83.88 380 GLY A N 1
ATOM 3098 C CA . GLY A 1 380 ? -21.962 -26.938 8.766 1.00 83.88 380 GLY A CA 1
ATOM 3099 C C . GLY A 1 380 ? -21.104 -27.485 9.919 1.00 83.88 380 GLY A C 1
ATOM 3100 O O . GLY A 1 380 ? -20.768 -28.665 9.935 1.00 83.88 380 GLY A O 1
ATOM 3101 N N . LEU A 1 381 ? -20.722 -26.640 10.882 1.00 84.00 381 LEU A N 1
ATOM 3102 C CA . LEU A 1 381 ? -19.837 -27.009 11.989 1.00 84.00 381 LEU A CA 1
ATOM 3103 C C . LEU A 1 381 ? -20.604 -27.639 13.164 1.00 84.00 381 LEU A C 1
ATOM 3105 O O . LEU A 1 381 ? -21.708 -27.195 13.491 1.00 84.00 381 LEU A O 1
ATOM 3109 N N . PRO A 1 382 ? -19.998 -28.594 13.897 1.00 77.56 382 PRO A N 1
ATOM 3110 C CA . PRO A 1 382 ? -20.635 -29.201 15.058 1.00 77.56 382 PRO A CA 1
ATOM 3111 C C . PRO A 1 382 ? -20.791 -28.211 16.227 1.00 77.56 382 PRO A C 1
ATOM 3113 O O . PRO A 1 382 ? -19.964 -27.319 16.466 1.00 77.56 382 PRO A O 1
ATOM 3116 N N . ASP A 1 383 ? -21.822 -28.420 17.051 1.00 72.38 383 ASP A N 1
ATOM 3117 C CA . ASP A 1 383 ? -22.154 -27.555 18.198 1.00 72.38 383 ASP A CA 1
ATOM 3118 C C . ASP A 1 383 ? -21.007 -27.406 19.213 1.00 72.38 383 ASP A C 1
ATOM 3120 O O . ASP A 1 383 ? -20.900 -26.370 19.877 1.00 72.38 383 ASP A O 1
ATOM 3124 N N . LYS A 1 384 ? -20.085 -28.376 19.267 1.00 72.62 384 LYS A N 1
ATOM 3125 C CA . LYS A 1 384 ? -18.891 -28.363 20.130 1.00 72.62 384 LYS A CA 1
ATOM 3126 C C . LYS A 1 384 ? -17.673 -27.635 19.539 1.00 72.62 384 LYS A C 1
ATOM 3128 O O . LYS A 1 384 ? -16.755 -27.341 20.293 1.00 72.62 384 LYS A O 1
ATOM 3133 N N . ALA A 1 385 ? -17.665 -27.290 18.244 1.00 75.56 385 ALA A N 1
ATOM 3134 C CA . ALA A 1 385 ? -16.526 -26.621 17.599 1.00 75.56 385 ALA A CA 1
ATOM 3135 C C . ALA A 1 385 ? -16.142 -25.305 18.306 1.00 75.56 385 ALA A C 1
ATOM 3137 O O . ALA A 1 385 ? -17.014 -24.489 18.641 1.00 75.56 385 ALA A O 1
ATOM 3138 N N . GLN A 1 386 ? -14.853 -25.080 18.542 1.00 75.75 386 GLN A N 1
ATOM 3139 C CA . GLN A 1 386 ? -14.381 -23.781 19.015 1.00 75.75 386 GLN A CA 1
ATOM 3140 C C . GLN A 1 386 ? -14.349 -22.796 17.841 1.00 75.75 386 GLN A C 1
ATOM 3142 O O . GLN A 1 386 ? -14.124 -23.182 16.700 1.00 75.75 386 GLN A O 1
ATOM 3147 N N . LEU A 1 387 ? -14.688 -21.539 18.114 1.00 79.25 387 LEU A N 1
ATOM 3148 C CA . LEU A 1 387 ? -14.695 -20.457 17.134 1.00 79.25 387 LEU A CA 1
ATOM 3149 C C . LEU A 1 387 ? -13.989 -19.270 17.767 1.00 79.25 387 LEU A C 1
ATOM 3151 O O . LEU A 1 387 ? -14.258 -18.983 18.934 1.00 79.25 387 LEU A O 1
ATOM 3155 N N . ASP A 1 388 ? -13.155 -18.598 16.982 1.00 81.12 388 ASP A N 1
ATOM 3156 C CA . ASP A 1 388 ? -12.508 -17.348 17.364 1.00 81.12 388 ASP A CA 1
ATOM 3157 C C . ASP A 1 388 ? -13.562 -16.281 17.721 1.00 81.12 388 ASP A C 1
ATOM 3159 O O . ASP A 1 388 ? -14.565 -16.087 17.021 1.00 81.12 388 ASP A O 1
ATOM 3163 N N . ASP A 1 389 ? -13.322 -15.567 18.817 1.00 78.12 389 ASP A N 1
ATOM 3164 C CA . ASP A 1 389 ? -14.128 -14.438 19.267 1.00 78.12 389 ASP A CA 1
ATOM 3165 C C . ASP A 1 389 ? -14.228 -13.319 18.217 1.00 78.12 389 ASP A C 1
ATOM 3167 O O . ASP A 1 389 ? -15.259 -12.634 18.156 1.00 78.12 389 ASP A O 1
ATOM 3171 N N . ALA A 1 390 ? -13.213 -13.137 17.367 1.00 79.62 390 ALA A N 1
ATOM 3172 C CA . ALA A 1 390 ? -13.245 -12.211 16.236 1.00 79.62 390 ALA A CA 1
ATOM 3173 C C . ALA A 1 390 ? -14.340 -12.596 15.227 1.00 79.62 390 ALA A C 1
ATOM 3175 O O . ALA A 1 390 ? -15.195 -11.771 14.891 1.00 79.62 390 ALA A O 1
ATOM 3176 N N . ILE A 1 391 ? -14.409 -13.874 14.843 1.00 81.00 391 ILE A N 1
ATOM 3177 C CA . ILE A 1 391 ? -15.436 -14.399 13.930 1.00 81.00 391 ILE A CA 1
ATOM 3178 C C . ILE A 1 391 ? -16.828 -14.257 14.551 1.00 81.00 391 ILE A C 1
ATOM 3180 O O . ILE A 1 391 ? -17.778 -13.849 13.880 1.00 81.00 391 ILE A O 1
ATOM 3184 N N . ILE A 1 392 ? -16.974 -14.520 15.854 1.00 79.38 392 ILE A N 1
ATOM 3185 C CA . ILE A 1 392 ? -18.266 -14.372 16.541 1.00 79.38 392 ILE A CA 1
ATOM 3186 C C . ILE A 1 392 ? -18.701 -12.892 16.570 1.00 79.38 392 ILE A C 1
ATOM 3188 O O . ILE A 1 392 ? -19.890 -12.595 16.389 1.00 79.38 392 ILE A O 1
ATOM 3192 N N . LYS A 1 393 ? -17.770 -11.945 16.763 1.00 79.25 393 LYS A N 1
ATOM 3193 C CA . LYS A 1 393 ? -18.044 -10.496 16.674 1.00 79.25 393 LYS A CA 1
ATOM 3194 C C . LYS A 1 393 ? -18.486 -10.095 15.265 1.00 79.25 393 LYS A C 1
ATOM 3196 O O . LYS A 1 393 ? -19.492 -9.385 15.141 1.00 79.25 393 LYS A O 1
ATOM 3201 N N . SER A 1 394 ? -17.812 -10.578 14.226 1.00 82.94 394 SER A N 1
ATOM 3202 C CA . SER A 1 394 ? -18.159 -10.285 12.831 1.00 82.94 394 SER A CA 1
ATOM 3203 C C . SER A 1 394 ? -19.489 -10.913 12.417 1.00 82.94 394 SER A C 1
ATOM 3205 O O . SER A 1 394 ? -20.355 -10.211 11.893 1.00 82.94 394 SER A O 1
ATOM 3207 N N . ALA A 1 395 ? -19.743 -12.174 12.781 1.00 82.94 395 ALA A N 1
ATOM 3208 C CA . ALA A 1 395 ? -21.026 -12.846 12.560 1.00 82.94 395 ALA A CA 1
ATOM 3209 C C . ALA A 1 395 ? -22.170 -12.080 13.230 1.00 82.94 395 ALA A C 1
ATOM 3211 O O . ALA A 1 395 ? -23.228 -11.840 12.641 1.00 82.94 395 ALA A O 1
ATOM 3212 N N . ARG A 1 396 ? -21.941 -11.615 14.465 1.00 85.75 396 ARG A N 1
ATOM 3213 C CA . ARG A 1 396 ? -22.896 -10.762 15.170 1.00 85.75 396 ARG A CA 1
ATOM 3214 C C . ARG A 1 396 ? -23.131 -9.456 14.417 1.00 85.75 396 ARG A C 1
ATOM 3216 O O . ARG A 1 396 ? -24.277 -9.023 14.345 1.00 85.75 396 ARG A O 1
ATOM 3223 N N . SER A 1 397 ? -22.089 -8.819 13.885 1.00 86.56 397 SER A N 1
ATOM 3224 C CA . SER A 1 397 ? -22.227 -7.599 13.083 1.00 86.56 397 SER A CA 1
ATOM 3225 C C . SER A 1 397 ? -23.042 -7.850 11.814 1.00 86.56 397 SER A C 1
ATOM 3227 O O . SER A 1 397 ? -23.960 -7.081 11.533 1.00 86.56 397 SER A O 1
ATOM 3229 N N . PHE A 1 398 ? -22.782 -8.941 11.094 1.00 89.81 398 PHE A N 1
ATOM 3230 C CA . PHE A 1 398 ? -23.484 -9.301 9.863 1.00 89.81 398 PHE A CA 1
ATOM 3231 C C . PHE A 1 398 ? -24.987 -9.522 10.096 1.00 89.81 398 PHE A C 1
ATOM 3233 O O . PHE A 1 398 ? -25.811 -8.799 9.533 1.00 89.81 398 PHE A O 1
ATOM 3240 N N . PHE A 1 399 ? -25.356 -10.432 11.005 1.00 88.06 399 PHE A N 1
ATOM 3241 C CA . PHE A 1 399 ? -26.762 -10.781 11.246 1.00 88.06 399 PHE A CA 1
ATOM 3242 C C . PHE A 1 399 ? -27.539 -9.709 12.019 1.00 88.06 399 PHE A C 1
ATOM 3244 O O . PHE A 1 399 ? -28.761 -9.603 11.882 1.00 88.06 399 PHE A O 1
ATOM 3251 N N . LYS A 1 400 ? -26.872 -8.894 12.848 1.00 87.19 400 LYS A N 1
ATOM 3252 C CA . LYS A 1 400 ? -27.558 -7.862 13.634 1.00 87.19 400 LYS A CA 1
ATOM 3253 C C . LYS A 1 400 ? -27.947 -6.675 12.755 1.00 87.19 400 LYS A C 1
ATOM 3255 O O . LYS A 1 400 ? -27.099 -5.881 12.330 1.00 87.19 400 LYS A O 1
ATOM 3260 N N . CYS A 1 401 ? -29.252 -6.467 12.596 1.00 83.81 401 CYS A N 1
ATOM 3261 C CA . CYS A 1 401 ? -29.802 -5.307 11.900 1.00 83.81 401 CYS A CA 1
ATOM 3262 C C . CYS A 1 401 ? -30.908 -4.629 12.731 1.00 83.81 401 CYS A C 1
ATOM 3264 O O . CYS A 1 401 ? -32.064 -5.053 12.709 1.00 83.81 401 CYS A O 1
ATOM 3266 N N . PRO A 1 402 ? -30.592 -3.538 13.459 1.00 77.19 402 PRO A N 1
ATOM 3267 C CA . PRO A 1 402 ? -31.590 -2.789 14.223 1.00 77.19 402 PRO A CA 1
ATOM 3268 C C . PRO A 1 402 ? -32.695 -2.175 13.353 1.00 77.19 402 PRO A C 1
ATOM 3270 O O . PRO A 1 402 ? -33.804 -1.970 13.841 1.00 77.19 402 PRO A O 1
ATOM 3273 N N . THR A 1 403 ? -32.415 -1.881 12.080 1.00 79.12 403 THR A N 1
ATOM 3274 C CA . THR A 1 403 ? -33.388 -1.296 11.144 1.00 79.12 403 THR A CA 1
ATOM 3275 C C . THR A 1 403 ? -34.549 -2.248 10.873 1.00 79.12 403 THR A C 1
ATOM 3277 O O . THR A 1 403 ? -35.695 -1.809 10.921 1.00 79.12 403 THR A O 1
ATOM 3280 N N . PHE A 1 404 ? -34.282 -3.551 10.722 1.00 80.81 404 PHE A N 1
ATOM 3281 C CA . PHE A 1 404 ? -35.322 -4.575 10.544 1.00 80.81 404 PHE A CA 1
ATOM 3282 C C . PHE A 1 404 ? -36.253 -4.689 11.758 1.00 80.81 404 PHE A C 1
ATOM 3284 O O . PHE A 1 404 ? -37.404 -5.087 11.625 1.00 80.81 404 PHE A O 1
ATOM 3291 N N . LEU A 1 405 ? -35.773 -4.300 12.944 1.00 76.50 405 LEU A N 1
ATOM 3292 C CA . LEU A 1 405 ? -36.559 -4.301 14.180 1.00 76.50 405 LEU A CA 1
ATOM 3293 C C . LEU A 1 405 ? -37.379 -3.017 14.369 1.00 76.50 405 LEU A C 1
ATOM 3295 O O . LEU A 1 405 ? -38.387 -3.042 15.067 1.00 76.50 405 LEU A O 1
ATOM 3299 N N . LYS A 1 406 ? -36.929 -1.893 13.796 1.00 76.44 406 LYS A N 1
ATOM 3300 C CA . LYS A 1 406 ? -37.560 -0.569 13.948 1.00 76.44 406 LYS A CA 1
ATOM 3301 C C . LYS A 1 406 ? -38.535 -0.231 12.819 1.00 76.44 406 LYS A C 1
ATOM 3303 O O . LYS A 1 406 ? -39.470 0.528 13.044 1.00 76.44 406 LYS A O 1
ATOM 3308 N N . LYS A 1 407 ? -38.299 -0.748 11.610 1.00 76.62 407 LYS A N 1
ATOM 3309 C CA . LYS A 1 407 ? -39.090 -0.473 10.403 1.00 76.62 407 LYS A CA 1
ATOM 3310 C C . LYS A 1 407 ? -39.513 -1.788 9.753 1.00 76.62 407 LYS A C 1
ATOM 3312 O O . LYS A 1 407 ? -38.799 -2.306 8.898 1.00 76.62 407 LYS A O 1
ATOM 3317 N N . ALA A 1 408 ? -40.680 -2.305 10.144 1.00 73.31 408 ALA A N 1
ATOM 3318 C CA . ALA A 1 408 ? -41.237 -3.532 9.565 1.00 73.31 408 ALA A CA 1
ATOM 3319 C C . ALA A 1 408 ? -41.343 -3.449 8.029 1.00 73.31 408 ALA A C 1
ATOM 3321 O O . ALA A 1 408 ? -40.951 -4.381 7.333 1.00 73.31 408 ALA A O 1
ATOM 3322 N N . SER A 1 409 ? -41.702 -2.270 7.506 1.00 78.94 409 SER A N 1
ATOM 3323 C CA . SER A 1 409 ? -41.814 -2.000 6.067 1.00 78.94 409 SER A CA 1
ATOM 3324 C C . SER A 1 409 ? -4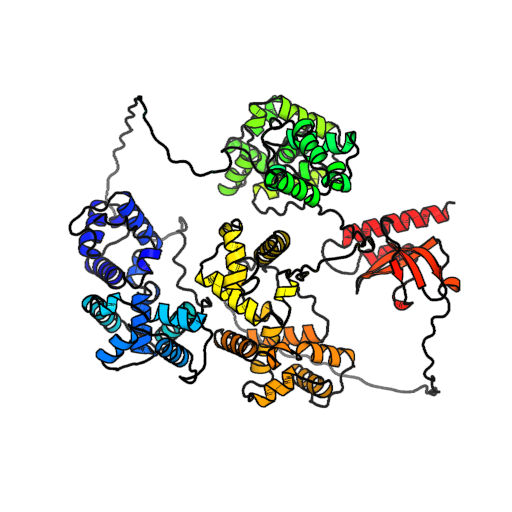0.536 -2.255 5.260 1.00 78.94 409 SER A C 1
ATOM 3326 O O . SER A 1 409 ? -40.622 -2.634 4.096 1.00 78.94 409 SER A O 1
ATOM 3328 N N . CYS A 1 410 ? -39.349 -2.080 5.853 1.00 82.62 410 CYS A N 1
ATOM 3329 C CA . CYS A 1 410 ? -38.080 -2.360 5.177 1.00 82.62 410 CYS A CA 1
ATOM 3330 C C . CYS A 1 410 ? -37.886 -3.871 4.984 1.00 82.62 410 CYS A C 1
ATOM 3332 O O . CYS A 1 410 ? -37.582 -4.320 3.881 1.00 82.62 410 CYS A O 1
ATOM 3334 N N . LEU A 1 411 ? -38.120 -4.661 6.037 1.00 85.00 411 LEU A N 1
ATOM 3335 C CA . LEU A 1 411 ? -37.988 -6.117 5.985 1.00 85.00 411 LEU A CA 1
ATOM 3336 C C . LEU A 1 411 ? -39.055 -6.748 5.081 1.00 85.00 411 LEU A C 1
ATOM 3338 O O . LEU A 1 411 ? -38.746 -7.652 4.310 1.00 85.00 411 LEU A O 1
ATOM 3342 N N . ASP A 1 412 ? -40.287 -6.240 5.124 1.00 86.19 412 ASP A N 1
ATOM 3343 C CA . ASP A 1 412 ? -41.369 -6.719 4.261 1.00 86.19 412 ASP A CA 1
ATOM 3344 C C . ASP A 1 412 ? -41.095 -6.423 2.783 1.00 86.19 412 ASP A C 1
ATOM 3346 O O . ASP A 1 412 ? -41.355 -7.274 1.933 1.00 86.19 412 ASP A O 1
ATOM 3350 N N . LYS A 1 413 ? -40.479 -5.274 2.471 1.00 88.06 413 LYS A N 1
ATOM 3351 C CA . LYS A 1 413 ? -40.058 -4.960 1.102 1.00 88.06 413 LYS A CA 1
ATOM 3352 C C . LYS A 1 413 ? -38.949 -5.898 0.610 1.00 88.06 413 LYS A C 1
ATOM 3354 O O . LYS A 1 413 ? -39.045 -6.391 -0.510 1.00 88.06 413 LYS A O 1
ATOM 3359 N N . ILE A 1 414 ? -37.953 -6.212 1.446 1.00 90.88 414 ILE A N 1
ATOM 3360 C CA . ILE A 1 414 ? -36.919 -7.209 1.102 1.00 90.88 414 ILE A CA 1
ATOM 3361 C C . ILE A 1 414 ? -37.553 -8.584 0.867 1.00 90.88 414 ILE A C 1
ATOM 3363 O O . ILE A 1 414 ? -37.241 -9.239 -0.122 1.00 90.88 414 ILE A O 1
ATOM 3367 N N . ARG A 1 415 ? -38.478 -9.016 1.732 1.00 89.88 415 ARG A N 1
ATOM 3368 C CA . ARG A 1 415 ? -39.193 -10.292 1.562 1.00 89.88 415 ARG A CA 1
ATOM 3369 C C . ARG A 1 415 ? -40.015 -10.330 0.284 1.00 89.88 415 ARG A C 1
ATOM 3371 O O . ARG A 1 415 ? -40.019 -11.353 -0.387 1.00 89.88 415 ARG A O 1
ATOM 3378 N N . SER A 1 416 ? -40.704 -9.238 -0.043 1.00 89.19 416 SER A N 1
ATOM 3379 C CA . SER A 1 416 ? -41.461 -9.121 -1.290 1.00 89.19 416 SER A CA 1
ATOM 3380 C C . SER A 1 416 ? -40.543 -9.268 -2.499 1.00 89.19 416 SER A C 1
ATOM 3382 O O . SER A 1 416 ? -40.855 -10.039 -3.398 1.00 89.19 416 SER A O 1
ATOM 3384 N N . TYR A 1 417 ? -39.392 -8.589 -2.484 1.00 92.25 417 TYR A N 1
ATOM 3385 C CA . TYR A 1 417 ? -38.383 -8.701 -3.533 1.00 92.25 417 TYR A CA 1
ATOM 3386 C C . TYR A 1 417 ? -37.835 -10.134 -3.655 1.00 92.25 417 TYR A C 1
ATOM 3388 O O . TYR A 1 417 ? -37.868 -10.712 -4.736 1.00 92.25 417 TYR A O 1
ATOM 3396 N N . LEU A 1 418 ? -37.419 -10.758 -2.549 1.00 88.81 418 LEU A N 1
ATOM 3397 C CA . LEU A 1 418 ? -36.888 -12.128 -2.574 1.00 88.81 418 LEU A CA 1
ATOM 3398 C C . LEU A 1 418 ? -37.926 -13.171 -3.025 1.00 88.81 418 LEU A C 1
ATOM 3400 O O . LEU A 1 418 ? -37.548 -14.190 -3.580 1.00 88.81 418 LEU A O 1
ATOM 3404 N N . ARG A 1 419 ? -39.228 -12.924 -2.817 1.00 88.25 419 ARG A N 1
ATOM 3405 C CA . ARG A 1 419 ? -40.306 -13.789 -3.337 1.00 88.25 419 ARG A CA 1
ATOM 3406 C C . ARG A 1 419 ? -40.550 -13.621 -4.835 1.00 88.25 419 ARG A C 1
ATOM 3408 O O . ARG A 1 419 ? -41.155 -14.501 -5.434 1.00 88.25 419 ARG A O 1
ATOM 3415 N N . SER A 1 420 ? -40.151 -12.487 -5.411 1.00 84.38 420 SER A N 1
ATOM 3416 C CA . SER A 1 420 ? -40.317 -12.205 -6.842 1.00 84.38 420 SER A CA 1
ATOM 3417 C C . SER A 1 420 ? -39.200 -12.775 -7.718 1.00 84.38 420 SER A C 1
ATOM 3419 O O . SER A 1 420 ? -39.307 -12.708 -8.937 1.00 84.38 420 SER A O 1
ATOM 3421 N N . ILE A 1 421 ? -38.146 -13.330 -7.116 1.00 84.19 421 ILE A N 1
ATOM 3422 C CA . ILE A 1 421 ? -37.002 -13.910 -7.824 1.00 84.19 421 ILE A CA 1
ATOM 3423 C C . ILE A 1 421 ? -36.928 -15.419 -7.581 1.00 84.19 421 ILE A C 1
ATOM 3425 O O . ILE A 1 421 ? -37.374 -15.914 -6.544 1.00 84.19 421 ILE A O 1
ATOM 3429 N N . VAL A 1 422 ? -36.353 -16.144 -8.537 1.00 80.56 422 VAL A N 1
ATOM 3430 C CA . VAL A 1 422 ? -36.054 -17.573 -8.396 1.00 80.56 422 VAL A CA 1
ATOM 3431 C C . VAL A 1 422 ? -34.694 -17.707 -7.709 1.00 80.56 422 VAL A C 1
ATOM 3433 O O . VAL A 1 422 ? -33.731 -17.075 -8.132 1.00 80.56 422 VAL A O 1
ATOM 3436 N N . ILE A 1 423 ? -34.634 -18.490 -6.629 1.00 82.56 423 ILE A N 1
ATOM 3437 C CA . ILE A 1 423 ? -33.398 -18.826 -5.909 1.00 82.56 423 ILE A CA 1
ATOM 3438 C C . ILE A 1 423 ? -33.264 -20.345 -5.986 1.00 82.56 423 ILE A C 1
ATOM 3440 O O . ILE A 1 423 ? -33.940 -21.061 -5.244 1.00 82.56 423 ILE A O 1
ATOM 3444 N N . ASP A 1 424 ? -32.465 -20.811 -6.937 1.00 78.19 424 ASP A N 1
ATOM 3445 C CA . ASP A 1 424 ? -32.140 -22.223 -7.128 1.00 78.19 424 ASP A CA 1
ATOM 3446 C C . ASP A 1 424 ? -30.966 -22.660 -6.232 1.00 78.19 424 ASP A C 1
ATOM 3448 O O . ASP A 1 424 ? -30.465 -21.897 -5.399 1.00 78.19 424 ASP A O 1
ATOM 3452 N N . ASP A 1 425 ? -30.544 -23.915 -6.373 1.00 75.94 425 ASP A N 1
ATOM 3453 C CA . ASP A 1 425 ? -29.479 -24.489 -5.553 1.00 75.94 425 ASP A CA 1
ATOM 3454 C C . ASP A 1 425 ? -28.119 -23.801 -5.776 1.00 75.94 425 ASP A C 1
ATOM 3456 O O . ASP A 1 425 ? -27.341 -23.671 -4.825 1.00 75.94 425 ASP A O 1
ATOM 3460 N N . GLU A 1 426 ? -27.840 -23.308 -6.988 1.00 73.62 426 GLU A N 1
ATOM 3461 C CA . GLU A 1 426 ? -26.614 -22.562 -7.307 1.00 73.62 426 GLU A CA 1
ATOM 3462 C C . GLU A 1 426 ? -26.607 -21.208 -6.587 1.00 73.62 426 GLU A C 1
ATOM 3464 O O . GLU A 1 426 ? -25.645 -20.854 -5.895 1.00 73.62 426 GLU A O 1
ATOM 3469 N N . GLU A 1 427 ? -27.724 -20.484 -6.636 1.00 81.44 427 GLU A N 1
ATOM 3470 C CA . GLU A 1 427 ? -27.900 -19.229 -5.907 1.00 81.44 427 GLU A CA 1
ATOM 3471 C C . GLU A 1 427 ? -27.858 -19.435 -4.385 1.00 81.44 427 GLU A C 1
ATOM 3473 O O . GLU A 1 427 ? -27.305 -18.610 -3.649 1.00 81.44 427 GLU A O 1
ATOM 3478 N N . MET A 1 428 ? -28.368 -20.561 -3.874 1.00 81.31 428 MET A N 1
ATOM 3479 C CA . MET A 1 428 ? -28.236 -20.912 -2.455 1.00 81.31 428 MET A CA 1
ATOM 3480 C C . MET A 1 428 ? -26.778 -21.166 -2.046 1.00 81.31 428 MET A C 1
ATOM 3482 O O . MET A 1 428 ? -26.371 -20.752 -0.950 1.00 81.31 428 MET A O 1
ATOM 3486 N N . GLN A 1 429 ? -25.980 -21.812 -2.904 1.00 79.50 429 GLN A N 1
ATOM 3487 C CA . GLN A 1 429 ? -24.540 -21.985 -2.680 1.00 79.50 429 GLN A CA 1
ATOM 3488 C C . GLN A 1 429 ? -23.810 -20.641 -2.698 1.00 79.50 429 GLN A C 1
ATOM 3490 O O . GLN A 1 429 ? -23.018 -20.370 -1.786 1.00 79.50 429 GLN A O 1
ATOM 3495 N N . PHE A 1 430 ? -24.139 -19.766 -3.654 1.00 85.25 430 PHE A N 1
ATOM 3496 C CA . PHE A 1 430 ? -23.613 -18.403 -3.699 1.00 85.25 430 PHE A CA 1
ATOM 3497 C C . PHE A 1 430 ? -23.927 -17.646 -2.403 1.00 85.25 430 PHE A C 1
ATOM 3499 O O . PHE A 1 430 ? -23.020 -17.130 -1.749 1.00 85.25 430 PHE A O 1
ATOM 3506 N N . ILE A 1 431 ? -25.193 -17.635 -1.966 1.00 85.88 431 ILE A N 1
ATOM 3507 C CA . ILE A 1 431 ? -25.618 -16.956 -0.732 1.00 85.88 431 ILE A CA 1
ATOM 3508 C C . ILE A 1 431 ? -24.835 -17.485 0.473 1.00 85.88 431 ILE A C 1
ATOM 3510 O O . ILE A 1 431 ? -24.433 -16.694 1.335 1.00 85.88 431 ILE A O 1
ATOM 3514 N N . ARG A 1 432 ? -24.591 -18.801 0.544 1.00 87.25 432 ARG A N 1
ATOM 3515 C CA . ARG A 1 432 ? -23.788 -19.415 1.609 1.00 87.25 432 ARG A CA 1
ATOM 3516 C C . ARG A 1 432 ? -22.350 -18.895 1.585 1.00 87.25 432 ARG A C 1
ATOM 3518 O O . ARG A 1 432 ? -21.900 -18.366 2.602 1.00 87.25 432 ARG A O 1
ATOM 3525 N N . LYS A 1 433 ? -21.663 -19.003 0.442 1.00 83.44 433 LYS A N 1
ATOM 3526 C CA . LYS A 1 433 ? -20.265 -18.567 0.263 1.00 83.44 433 LYS A CA 1
ATOM 3527 C C . LYS A 1 433 ? -20.113 -17.073 0.568 1.00 83.44 433 LYS A C 1
ATOM 3529 O O . LYS A 1 433 ? -19.327 -16.709 1.443 1.00 83.44 433 LYS A O 1
ATOM 3534 N N . ALA A 1 434 ? -20.952 -16.237 -0.044 1.00 81.06 434 ALA A N 1
ATOM 3535 C CA . ALA A 1 434 ? -20.935 -14.785 0.123 1.00 81.06 434 ALA A CA 1
ATOM 3536 C C . ALA A 1 434 ? -21.224 -14.352 1.570 1.00 81.06 434 ALA A C 1
ATOM 3538 O O . ALA A 1 434 ? -20.625 -13.402 2.075 1.00 81.06 434 ALA A O 1
ATOM 3539 N N . SER A 1 435 ? -22.115 -15.057 2.277 1.00 87.75 435 SER A N 1
ATOM 3540 C CA . SER A 1 435 ? -22.396 -14.770 3.692 1.00 87.75 435 SER A CA 1
ATOM 3541 C C . SER A 1 435 ? -21.225 -15.136 4.603 1.00 87.75 435 SER A C 1
ATOM 3543 O O . SER A 1 435 ? -20.957 -14.409 5.556 1.00 87.75 435 SER A O 1
ATOM 3545 N N . ILE A 1 436 ? -20.524 -16.242 4.327 1.00 82.25 436 ILE A N 1
ATOM 3546 C CA . ILE A 1 436 ? -19.329 -16.644 5.084 1.00 82.25 436 ILE A CA 1
ATOM 3547 C C . ILE A 1 436 ? -18.202 -15.632 4.850 1.00 82.25 436 ILE A C 1
ATOM 3549 O O . ILE A 1 436 ? -17.657 -15.116 5.823 1.00 82.25 436 ILE A O 1
ATOM 3553 N N . GLN A 1 437 ? -17.925 -15.273 3.592 1.00 82.19 437 GLN A N 1
ATOM 3554 C CA . GLN A 1 437 ? -16.923 -14.261 3.225 1.00 82.19 437 GLN A CA 1
ATOM 3555 C C . GLN A 1 437 ? -17.199 -12.905 3.892 1.00 82.19 437 GLN A C 1
ATOM 3557 O O . GLN A 1 437 ? -16.314 -12.310 4.507 1.00 82.19 437 GLN A O 1
ATOM 3562 N N . ALA A 1 438 ? -18.459 -12.452 3.872 1.00 82.69 438 ALA A N 1
ATOM 3563 C CA . ALA A 1 438 ? -18.868 -11.210 4.530 1.00 82.69 438 ALA A CA 1
ATOM 3564 C C . ALA A 1 438 ? -18.701 -11.232 6.065 1.00 82.69 438 ALA A C 1
ATOM 3566 O O . ALA A 1 438 ? -18.741 -10.173 6.697 1.00 82.69 438 ALA A O 1
ATOM 3567 N N . ILE A 1 439 ? -18.556 -12.413 6.676 1.00 82.25 439 ILE A N 1
ATOM 3568 C CA . ILE A 1 439 ? -18.338 -12.595 8.116 1.00 82.25 439 ILE A CA 1
ATOM 3569 C C . ILE A 1 439 ? -16.852 -12.767 8.445 1.00 82.25 439 ILE A C 1
ATOM 3571 O O . ILE A 1 439 ? -16.404 -12.234 9.459 1.00 82.25 439 ILE A O 1
ATOM 3575 N N . THR A 1 440 ? -16.089 -13.501 7.638 1.00 78.25 440 THR A N 1
ATOM 3576 C CA . THR A 1 440 ? -14.668 -13.770 7.911 1.00 78.25 440 THR A CA 1
ATOM 3577 C C . THR A 1 440 ? -13.754 -12.601 7.556 1.00 78.25 440 THR A C 1
ATOM 3579 O O . THR A 1 440 ? -12.616 -12.584 8.005 1.00 78.25 440 THR A O 1
ATOM 3582 N N . GLY A 1 441 ? -14.247 -11.601 6.817 1.00 61.25 441 GLY A N 1
ATOM 3583 C CA . GLY A 1 441 ? -13.452 -10.436 6.416 1.00 61.25 441 GLY A CA 1
ATOM 3584 C C . GLY A 1 441 ? -12.586 -10.681 5.178 1.00 61.25 441 GLY A C 1
ATOM 3585 O O . GLY A 1 441 ? -11.915 -9.758 4.730 1.00 61.25 441 GLY A O 1
ATOM 3586 N N . ASN A 1 442 ? -12.669 -11.876 4.584 1.00 46.06 442 ASN A N 1
ATOM 3587 C CA . ASN A 1 442 ? -12.150 -12.181 3.251 1.00 46.06 442 ASN A CA 1
ATOM 3588 C C . ASN A 1 442 ? -13.131 -11.616 2.211 1.00 46.06 442 ASN A C 1
ATOM 3590 O O . ASN A 1 442 ? -13.852 -12.369 1.553 1.00 46.06 442 ASN A O 1
ATOM 3594 N N . GLU A 1 443 ? -13.262 -10.289 2.152 1.00 41.91 443 GLU A N 1
ATOM 3595 C CA . GLU A 1 443 ? -14.216 -9.606 1.274 1.00 41.91 443 GLU A CA 1
ATOM 3596 C C . GLU A 1 443 ? -13.766 -9.573 -0.195 1.00 41.91 443 GLU A C 1
ATOM 3598 O O . GLU A 1 443 ? -13.704 -8.505 -0.795 1.00 41.91 443 GLU A O 1
ATOM 3603 N N . ASP A 1 444 ? -13.604 -10.741 -0.810 1.00 32.50 444 ASP A N 1
ATOM 3604 C CA . ASP A 1 444 ? -13.927 -10.902 -2.228 1.00 32.50 444 ASP A CA 1
ATOM 3605 C C . ASP A 1 444 ? -15.403 -11.283 -2.296 1.00 32.50 444 ASP A C 1
ATOM 3607 O O . ASP A 1 444 ? -15.783 -12.446 -2.438 1.00 32.50 444 ASP A O 1
ATOM 3611 N N . ILE A 1 445 ? -16.279 -10.288 -2.126 1.00 35.88 445 ILE A N 1
ATOM 3612 C CA . ILE A 1 445 ? -17.578 -10.419 -2.780 1.00 35.88 445 ILE A CA 1
ATOM 3613 C C . ILE A 1 445 ? -17.235 -10.324 -4.262 1.00 35.88 445 ILE A C 1
ATOM 3615 O O . ILE A 1 445 ? -17.031 -9.204 -4.741 1.00 35.88 445 ILE A O 1
ATOM 3619 N N . ASP A 1 446 ? -17.161 -11.479 -4.929 1.00 34.62 446 ASP A N 1
ATOM 3620 C CA . ASP A 1 446 ? -17.364 -11.620 -6.371 1.00 34.62 446 ASP A CA 1
ATOM 3621 C C . ASP A 1 446 ? -18.697 -10.930 -6.684 1.00 34.62 446 ASP A C 1
ATOM 3623 O O . ASP A 1 446 ? -19.787 -11.503 -6.620 1.00 34.62 446 ASP A O 1
ATOM 3627 N N . VAL A 1 447 ? -18.628 -9.621 -6.895 1.00 36.06 447 VAL A N 1
ATOM 3628 C CA . VAL A 1 447 ? -19.591 -8.954 -7.744 1.00 36.06 447 VAL A CA 1
ATOM 3629 C C . VAL A 1 447 ? -19.162 -9.434 -9.113 1.00 36.06 447 VAL A C 1
ATOM 3631 O O . VAL A 1 447 ? -18.040 -9.120 -9.499 1.00 36.06 447 VAL A O 1
ATOM 3634 N N . ASP A 1 448 ? -20.002 -10.212 -9.795 1.00 36.59 448 ASP A N 1
ATOM 3635 C CA . ASP A 1 448 ? -19.839 -10.418 -11.231 1.00 36.59 448 ASP A CA 1
ATOM 3636 C C . ASP A 1 448 ? -19.653 -9.027 -11.843 1.00 36.59 448 ASP A C 1
ATOM 3638 O O . ASP A 1 448 ? -20.598 -8.232 -11.890 1.00 36.59 448 ASP A O 1
ATOM 3642 N N . GLU A 1 449 ? -18.418 -8.669 -12.191 1.00 33.22 449 GLU A N 1
ATOM 3643 C CA . GLU A 1 449 ? -18.179 -7.441 -12.925 1.00 33.22 449 GLU A CA 1
ATOM 3644 C C . GLU A 1 449 ? -18.941 -7.575 -14.248 1.00 33.22 449 GLU A C 1
ATOM 3646 O O . GLU A 1 449 ? -18.910 -8.642 -14.875 1.00 33.22 449 GLU A O 1
ATOM 3651 N N . PRO A 1 450 ? -19.693 -6.542 -14.663 1.00 32.97 450 PRO A N 1
ATOM 3652 C CA . PRO A 1 450 ? -20.452 -6.614 -15.898 1.00 32.97 450 PRO A CA 1
ATOM 3653 C C . PRO A 1 450 ? -19.499 -6.914 -17.067 1.00 32.97 450 PRO A C 1
ATOM 3655 O O . PRO A 1 450 ? -18.384 -6.384 -17.098 1.00 32.97 450 PRO A O 1
ATOM 3658 N N . PRO A 1 451 ? -19.908 -7.743 -18.047 1.00 28.53 451 PRO A N 1
ATOM 3659 C CA . PRO A 1 451 ? -19.084 -8.010 -19.215 1.00 28.53 451 PRO A CA 1
ATOM 3660 C C . PRO A 1 451 ? -18.823 -6.684 -19.933 1.00 28.53 451 PRO A C 1
ATOM 3662 O O . PRO A 1 451 ? -19.758 -6.002 -20.353 1.00 28.53 451 PRO A O 1
ATOM 3665 N N . GLY A 1 452 ? -17.549 -6.304 -20.035 1.00 26.52 452 GLY A N 1
ATOM 3666 C CA . GLY A 1 452 ? -17.131 -5.035 -20.620 1.00 26.52 452 GLY A CA 1
ATOM 3667 C C . GLY A 1 452 ? -17.643 -4.873 -22.051 1.00 26.52 452 GLY A C 1
ATOM 3668 O O . GLY A 1 452 ? -17.125 -5.492 -22.982 1.00 26.52 452 GLY A O 1
ATOM 3669 N N . ASN A 1 453 ? -18.643 -4.010 -22.238 1.00 27.08 453 ASN A N 1
ATOM 3670 C CA . ASN A 1 453 ? -19.030 -3.518 -23.551 1.00 27.08 453 ASN A CA 1
ATOM 3671 C C . ASN A 1 453 ? -18.117 -2.350 -23.927 1.00 27.08 453 ASN A C 1
ATOM 3673 O O . ASN A 1 453 ? -18.222 -1.244 -23.405 1.00 27.08 453 ASN A O 1
ATOM 3677 N N . VAL A 1 454 ? -17.229 -2.610 -24.884 1.00 28.39 454 VAL A N 1
ATOM 3678 C CA . VAL A 1 454 ? -16.469 -1.590 -25.608 1.00 28.39 454 VAL A CA 1
ATOM 3679 C C . VAL A 1 454 ? -17.436 -0.832 -26.530 1.00 28.39 454 VAL A C 1
ATOM 3681 O O . VAL A 1 454 ? -17.746 -1.272 -27.651 1.00 28.39 454 VAL A O 1
ATOM 3684 N N . ALA A 1 455 ? -17.929 0.315 -26.064 1.00 24.88 455 ALA A N 1
ATOM 3685 C CA . ALA A 1 455 ? -18.535 1.313 -26.937 1.00 24.88 455 ALA A CA 1
ATOM 3686 C C . ALA A 1 455 ? -17.457 1.833 -27.908 1.00 24.88 455 ALA A C 1
ATOM 3688 O O . ALA A 1 455 ? -16.340 2.151 -27.509 1.00 24.88 455 ALA A O 1
ATOM 3689 N N . ALA A 1 456 ? -17.769 1.824 -29.207 1.00 26.08 456 ALA A N 1
ATOM 3690 C CA . ALA A 1 456 ? -16.883 2.377 -30.233 1.00 26.08 456 ALA A CA 1
ATOM 3691 C C . ALA A 1 456 ? -17.015 3.911 -30.256 1.00 26.08 456 ALA A C 1
ATOM 3693 O O . ALA A 1 456 ? -18.065 4.413 -29.851 1.00 26.08 456 ALA A O 1
ATOM 3694 N N . PRO A 1 457 ? -16.006 4.646 -30.755 1.00 26.81 457 PRO A N 1
ATOM 3695 C CA . PRO A 1 457 ? -16.059 6.099 -30.828 1.00 26.81 457 PRO A CA 1
ATOM 3696 C C . PRO A 1 457 ? -17.118 6.533 -31.846 1.00 26.81 457 PRO A C 1
ATOM 3698 O O . PRO A 1 457 ? -17.157 6.019 -32.963 1.00 26.81 457 PRO A O 1
ATOM 3701 N N . ILE A 1 458 ? -17.965 7.485 -31.459 1.00 27.19 458 ILE A N 1
ATOM 3702 C CA . ILE A 1 458 ? -18.827 8.226 -32.380 1.00 27.19 458 ILE A CA 1
ATOM 3703 C C . ILE A 1 458 ? -17.952 9.298 -33.042 1.00 27.19 458 ILE A C 1
ATOM 3705 O O . ILE A 1 458 ? -17.395 10.151 -32.353 1.00 27.19 458 ILE A O 1
ATOM 3709 N N . GLU A 1 459 ? -17.822 9.250 -34.370 1.00 28.16 459 GLU A N 1
ATOM 3710 C CA . GLU A 1 459 ? -17.286 10.355 -35.173 1.00 28.16 459 GLU A CA 1
ATOM 3711 C C . GLU A 1 459 ? -18.205 11.576 -35.035 1.00 28.16 459 GLU A C 1
ATOM 3713 O O . GLU A 1 459 ? -19.360 11.549 -35.460 1.00 28.16 459 GLU A O 1
ATOM 3718 N N . VAL A 1 460 ? -17.683 12.666 -34.474 1.00 27.28 460 VAL A N 1
ATOM 3719 C CA . VAL A 1 460 ? -18.309 13.990 -34.539 1.00 27.28 460 VAL A CA 1
ATOM 3720 C C . VAL A 1 460 ? -17.320 14.929 -35.218 1.00 27.28 460 VAL A C 1
ATOM 3722 O O . VAL A 1 460 ? -16.219 15.158 -34.721 1.00 27.28 460 VAL A O 1
ATOM 3725 N N . GLN A 1 461 ? -17.707 15.449 -36.384 1.00 26.89 461 GLN A N 1
ATOM 3726 C CA . GLN A 1 461 ? -16.972 16.509 -37.075 1.00 26.89 461 GLN A CA 1
ATOM 3727 C C . GLN A 1 461 ? -16.915 17.791 -36.220 1.00 26.89 461 GLN A C 1
ATOM 3729 O O . GLN A 1 461 ? -17.868 18.086 -35.493 1.00 26.89 461 GLN A O 1
ATOM 3734 N N . PRO A 1 462 ? -15.833 18.585 -36.313 1.00 26.86 462 PRO A N 1
ATOM 3735 C CA . PRO A 1 462 ? -15.600 19.698 -35.402 1.00 26.86 462 PRO A CA 1
ATOM 3736 C C . PRO A 1 462 ? -16.370 20.957 -35.829 1.00 26.86 462 PRO A C 1
ATOM 3738 O O . PRO A 1 462 ? -16.352 21.308 -37.011 1.00 26.86 462 PRO A O 1
ATOM 3741 N N . PRO A 1 463 ? -16.945 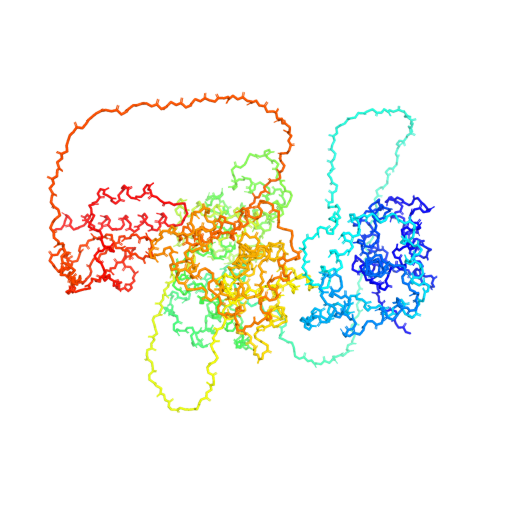21.731 -34.891 1.00 26.33 463 PRO A N 1
ATOM 3742 C CA . PRO A 1 463 ? -17.078 23.160 -35.066 1.00 26.33 463 PRO A CA 1
ATOM 3743 C C . PRO A 1 463 ? -15.799 23.866 -34.595 1.00 26.33 463 PRO A C 1
ATOM 3745 O O . PRO A 1 463 ? -15.165 23.529 -33.598 1.00 26.33 463 PRO A O 1
ATOM 3748 N N . THR A 1 464 ? -15.439 24.861 -35.383 1.00 29.95 464 THR A N 1
ATOM 3749 C CA . THR A 1 464 ? -14.265 25.726 -35.357 1.00 29.95 464 THR A CA 1
ATOM 3750 C C . THR A 1 464 ? -13.990 26.390 -33.996 1.00 29.95 464 THR A C 1
ATOM 3752 O O . THR A 1 464 ? -14.774 27.234 -33.579 1.00 29.95 464 THR A O 1
ATOM 3755 N N . SER A 1 465 ? -12.814 26.090 -33.417 1.00 28.50 465 SER A N 1
ATOM 3756 C CA . SER A 1 465 ? -11.950 26.921 -32.534 1.00 28.50 465 SER A CA 1
ATOM 3757 C C . SER A 1 465 ? -12.524 27.498 -31.210 1.00 28.50 465 SER A C 1
ATOM 3759 O O . SER A 1 465 ? -13.708 27.796 -31.125 1.00 28.50 465 SER A O 1
ATOM 3761 N N . PRO A 1 466 ? -11.702 27.771 -30.164 1.00 32.78 466 PRO A N 1
ATOM 3762 C CA . PRO A 1 466 ? -10.244 27.851 -30.148 1.00 32.78 466 PRO A CA 1
ATOM 3763 C C . PRO A 1 466 ? -9.562 26.769 -29.296 1.00 32.78 466 PRO A C 1
ATOM 3765 O O . PRO A 1 466 ? -10.087 26.280 -28.300 1.00 32.78 466 PRO A O 1
ATOM 3768 N N . ILE A 1 467 ? -8.342 26.459 -29.726 1.00 41.09 467 ILE A N 1
ATOM 3769 C CA . ILE A 1 467 ? -7.344 25.572 -29.129 1.00 41.09 467 ILE A CA 1
ATOM 3770 C C . ILE A 1 467 ? -7.336 25.687 -27.594 1.00 41.09 467 ILE A C 1
ATOM 3772 O O . ILE A 1 467 ? -6.997 26.731 -27.034 1.00 41.09 467 ILE A O 1
ATOM 3776 N N . ARG A 1 468 ? -7.686 24.591 -26.917 1.00 33.66 468 ARG A N 1
ATOM 3777 C CA . ARG A 1 468 ? -7.258 24.297 -25.548 1.00 33.66 468 ARG A CA 1
ATOM 3778 C C . ARG A 1 468 ? -6.457 23.009 -25.616 1.00 33.66 468 ARG A C 1
ATOM 3780 O O . ARG A 1 468 ? -6.980 22.016 -26.105 1.00 33.66 468 ARG A O 1
ATOM 3787 N N . ASP A 1 469 ? -5.213 23.070 -25.155 1.00 35.94 469 ASP A N 1
ATOM 3788 C CA . ASP A 1 469 ? -4.283 21.945 -25.082 1.00 35.94 469 ASP A CA 1
ATOM 3789 C C . ASP A 1 469 ? -4.963 20.685 -24.519 1.00 35.94 469 ASP A C 1
ATOM 3791 O O . ASP A 1 469 ? -5.301 20.616 -23.333 1.00 35.94 469 ASP A O 1
ATOM 3795 N N . GLU A 1 470 ? -5.169 19.683 -25.376 1.00 39.50 470 GLU A N 1
ATOM 3796 C CA . GLU A 1 470 ? -5.560 18.337 -24.967 1.00 39.50 470 GLU A CA 1
ATOM 3797 C C . GLU A 1 470 ? -4.368 17.679 -24.277 1.00 39.50 470 GLU A C 1
ATOM 3799 O O . GLU A 1 470 ? -3.417 17.208 -24.900 1.00 39.50 470 GLU A O 1
ATOM 3804 N N . ARG A 1 471 ? -4.403 17.656 -22.947 1.00 53.88 471 ARG A N 1
ATOM 3805 C CA . ARG A 1 471 ? -3.455 16.873 -22.163 1.00 53.88 471 ARG A CA 1
ATOM 3806 C C . ARG A 1 471 ? -3.800 15.386 -22.300 1.00 53.88 471 ARG A C 1
ATOM 3808 O O . ARG A 1 471 ? -4.883 14.978 -21.886 1.00 53.88 471 ARG A O 1
ATOM 3815 N N . ALA A 1 472 ? -2.861 14.585 -22.809 1.00 57.97 472 ALA A N 1
ATOM 3816 C CA . ALA A 1 472 ? -2.955 13.126 -22.791 1.00 57.97 472 ALA A CA 1
ATOM 3817 C C . ALA A 1 472 ? -3.143 12.617 -21.347 1.00 57.97 472 ALA A C 1
ATOM 3819 O O . ALA A 1 472 ? -2.416 13.030 -20.438 1.00 57.97 472 ALA A O 1
ATOM 3820 N N . GLN A 1 473 ? -4.146 11.762 -21.138 1.00 67.19 473 GLN A N 1
ATOM 3821 C CA . GLN A 1 473 ? -4.439 11.156 -19.836 1.00 67.19 473 GLN A CA 1
ATOM 3822 C C . GLN A 1 473 ? -3.343 10.145 -19.480 1.00 67.19 473 GLN A C 1
ATOM 3824 O O . GLN A 1 473 ? -2.940 9.353 -20.331 1.00 67.19 473 GLN A O 1
ATOM 3829 N N . LEU A 1 474 ? -2.856 10.182 -18.238 1.00 80.50 474 LEU A N 1
ATOM 3830 C CA . LEU A 1 474 ? -1.757 9.336 -17.766 1.00 80.50 474 LEU A CA 1
ATOM 3831 C C . LEU A 1 474 ? -2.266 8.403 -16.664 1.00 80.50 474 LEU A C 1
ATOM 3833 O O . LEU A 1 474 ? -2.429 8.815 -15.514 1.00 80.50 474 LEU A O 1
ATOM 3837 N N . TYR A 1 475 ? -2.508 7.143 -17.016 1.00 81.38 475 TYR A N 1
ATOM 3838 C CA . TYR A 1 475 ? -2.978 6.129 -16.078 1.00 81.38 475 TYR A CA 1
ATOM 3839 C C . TYR A 1 475 ? -1.808 5.393 -15.427 1.00 81.38 475 TYR A C 1
ATOM 3841 O O . TYR A 1 475 ? -0.982 4.797 -16.107 1.00 81.38 475 TYR A O 1
ATOM 3849 N N . VAL A 1 476 ? -1.760 5.420 -14.093 1.00 84.81 476 VAL A N 1
ATOM 3850 C CA . VAL A 1 476 ? -0.778 4.665 -13.303 1.00 84.81 476 VAL A CA 1
ATOM 3851 C C . VAL A 1 476 ? -1.382 3.308 -12.936 1.00 84.81 476 VAL A C 1
ATOM 3853 O O . VAL A 1 476 ? -1.856 3.087 -11.816 1.00 84.81 476 VAL A O 1
ATOM 3856 N N . ASP A 1 477 ? -1.453 2.429 -13.928 1.00 81.06 477 ASP A N 1
ATOM 3857 C CA . ASP A 1 477 ? -1.953 1.059 -13.807 1.00 81.06 477 ASP A CA 1
ATOM 3858 C C . ASP A 1 477 ? -0.811 0.044 -13.599 1.00 81.06 477 ASP A C 1
ATOM 3860 O O . ASP A 1 477 ? 0.343 0.410 -13.373 1.00 81.06 477 ASP A O 1
ATOM 3864 N N . ARG A 1 478 ? -1.114 -1.258 -13.634 1.00 78.06 478 ARG A N 1
ATOM 3865 C CA . ARG A 1 478 ? -0.085 -2.297 -13.496 1.00 78.06 478 ARG A CA 1
ATOM 3866 C C . ARG A 1 478 ? 0.920 -2.270 -14.649 1.00 78.06 478 ARG A C 1
ATOM 3868 O O . ARG A 1 478 ? 2.096 -2.504 -14.392 1.00 78.06 478 ARG A O 1
ATOM 3875 N N . GLU A 1 479 ? 0.500 -1.958 -15.874 1.00 80.50 479 GLU A N 1
ATOM 3876 C CA . GLU A 1 479 ? 1.415 -1.879 -17.020 1.00 80.50 479 GLU A CA 1
ATOM 3877 C C . GLU A 1 479 ? 2.407 -0.725 -16.838 1.00 80.50 479 GLU A C 1
ATOM 3879 O O . GLU A 1 479 ? 3.602 -0.916 -17.058 1.00 80.50 479 GLU A O 1
ATOM 3884 N N . TYR A 1 480 ? 1.953 0.408 -16.289 1.00 87.56 480 TYR A N 1
ATOM 3885 C CA . TYR A 1 480 ? 2.828 1.517 -15.896 1.00 87.56 480 TYR A CA 1
ATOM 3886 C C . TYR A 1 480 ? 3.954 1.057 -14.952 1.00 87.56 480 TYR A C 1
ATOM 3888 O O . TYR A 1 480 ? 5.106 1.466 -15.093 1.00 87.56 480 TYR A O 1
ATOM 3896 N N . PHE A 1 481 ? 3.651 0.173 -13.993 1.00 86.25 481 PHE A N 1
ATOM 3897 C CA . PHE A 1 481 ? 4.658 -0.389 -13.084 1.00 86.25 481 PHE A CA 1
ATOM 3898 C C . PHE A 1 481 ? 5.622 -1.368 -13.774 1.00 86.25 481 PHE A C 1
ATOM 3900 O O . PHE A 1 481 ? 6.775 -1.490 -13.352 1.00 86.25 481 PHE A O 1
ATOM 3907 N N . LEU A 1 482 ? 5.184 -2.056 -14.830 1.00 84.19 482 LEU A N 1
ATOM 3908 C CA . LEU A 1 482 ? 6.017 -2.986 -15.597 1.00 84.19 482 LEU A CA 1
ATOM 3909 C C . LEU A 1 482 ? 6.925 -2.261 -16.604 1.00 84.19 482 LEU A C 1
ATOM 3911 O O . LEU A 1 482 ? 7.997 -2.777 -16.936 1.00 84.19 482 LEU A O 1
ATOM 3915 N N . GLU A 1 483 ? 6.518 -1.088 -17.094 1.00 84.06 483 GLU A N 1
ATOM 3916 C CA . GLU A 1 483 ? 7.181 -0.388 -18.193 1.00 84.06 483 GLU A CA 1
ATOM 3917 C C . GLU A 1 483 ? 8.591 0.106 -17.830 1.00 84.06 483 GLU A C 1
ATOM 3919 O O . GLU A 1 483 ? 8.827 0.760 -16.811 1.00 84.06 483 GLU A O 1
ATOM 3924 N N . LYS A 1 484 ? 9.567 -0.177 -18.700 1.00 87.69 484 LYS A N 1
ATOM 3925 C CA . LYS A 1 484 ? 10.989 0.126 -18.454 1.00 87.69 484 LYS A CA 1
ATOM 3926 C C . LYS A 1 484 ? 11.274 1.618 -18.293 1.00 87.69 484 LYS A C 1
ATOM 3928 O O . LYS A 1 484 ? 12.162 2.001 -17.534 1.00 87.69 484 LYS A O 1
ATOM 3933 N N . SER A 1 485 ? 10.500 2.449 -18.984 1.00 84.75 485 SER A N 1
ATOM 3934 C CA . SER A 1 485 ? 10.600 3.909 -18.970 1.00 84.75 485 SER A CA 1
ATOM 3935 C C . SER A 1 485 ? 10.204 4.530 -17.617 1.00 84.75 485 SER A C 1
ATOM 3937 O O . SER A 1 485 ? 10.466 5.710 -17.384 1.00 84.75 485 SER A O 1
ATOM 3939 N N . HIS A 1 486 ? 9.615 3.768 -16.692 1.00 88.88 486 HIS A N 1
ATOM 3940 C CA . HIS A 1 486 ? 9.122 4.278 -15.406 1.00 88.88 486 HIS A CA 1
ATOM 3941 C C . HIS A 1 486 ? 9.935 3.804 -14.190 1.00 88.88 486 HIS A C 1
ATOM 3943 O O . HIS A 1 486 ? 9.538 4.044 -13.049 1.00 88.88 486 HIS A O 1
ATOM 3949 N N . ALA A 1 487 ? 11.094 3.175 -14.410 1.00 87.94 487 ALA A N 1
ATOM 3950 C CA . ALA A 1 487 ? 11.945 2.619 -13.355 1.00 87.94 487 ALA A CA 1
ATOM 3951 C C . ALA A 1 487 ? 12.307 3.632 -12.246 1.00 87.94 487 ALA A C 1
ATOM 3953 O O . ALA A 1 487 ? 12.116 3.367 -11.060 1.00 87.94 487 ALA A O 1
ATOM 3954 N N . ASP A 1 488 ? 12.775 4.820 -12.628 1.00 86.31 488 ASP A N 1
ATOM 3955 C CA . ASP A 1 488 ? 13.095 5.936 -11.727 1.00 86.31 488 ASP A CA 1
ATOM 3956 C C . ASP A 1 488 ? 11.883 6.413 -10.913 1.00 86.31 488 ASP A C 1
ATOM 3958 O O . ASP A 1 488 ? 11.984 6.669 -9.713 1.00 86.31 488 ASP A O 1
ATOM 3962 N N . THR A 1 489 ? 10.728 6.488 -11.566 1.00 88.94 489 THR A N 1
ATOM 3963 C CA . THR A 1 489 ? 9.458 6.940 -10.991 1.00 88.94 489 THR A CA 1
ATOM 3964 C C . THR A 1 489 ? 8.988 5.973 -9.904 1.00 88.94 489 THR A C 1
ATOM 3966 O O . THR A 1 489 ? 8.560 6.397 -8.832 1.00 88.94 489 THR A O 1
ATOM 3969 N N . ILE A 1 490 ? 9.110 4.667 -10.147 1.00 91.56 490 ILE A N 1
ATOM 3970 C CA . ILE A 1 490 ? 8.718 3.617 -9.195 1.00 91.56 490 ILE A CA 1
ATOM 3971 C C . ILE A 1 490 ? 9.675 3.570 -8.000 1.00 91.56 490 ILE A C 1
ATOM 3973 O O . ILE A 1 490 ? 9.233 3.382 -6.866 1.00 91.56 490 ILE A O 1
ATOM 3977 N N . ILE A 1 491 ? 10.974 3.796 -8.225 1.00 85.62 491 ILE A N 1
ATOM 3978 C CA . ILE A 1 491 ? 11.959 3.918 -7.138 1.00 85.62 491 ILE A CA 1
ATOM 3979 C C . ILE A 1 491 ? 11.609 5.107 -6.232 1.00 85.62 491 ILE A C 1
ATOM 3981 O O . ILE A 1 491 ? 11.567 4.955 -5.008 1.00 85.62 491 ILE A O 1
ATOM 3985 N N . LEU A 1 492 ? 11.304 6.273 -6.817 1.00 86.81 492 LEU A N 1
ATOM 3986 C CA . LEU A 1 492 ? 10.859 7.451 -6.063 1.00 86.81 492 LEU A CA 1
ATOM 3987 C C . LEU A 1 492 ? 9.555 7.173 -5.304 1.00 86.81 492 LEU A C 1
ATOM 3989 O O . LEU A 1 492 ? 9.432 7.535 -4.131 1.00 86.81 492 LEU A O 1
ATOM 3993 N N . PHE A 1 493 ? 8.626 6.446 -5.926 1.00 91.00 493 PHE A N 1
ATOM 3994 C CA . PHE A 1 493 ? 7.366 6.091 -5.291 1.00 91.00 493 PHE A CA 1
ATOM 3995 C C . PHE A 1 493 ? 7.562 5.229 -4.045 1.00 91.00 493 PHE A C 1
ATOM 3997 O O . PHE A 1 493 ? 7.039 5.562 -2.979 1.00 91.00 493 PHE A O 1
ATOM 4004 N N . ARG A 1 494 ? 8.356 4.151 -4.147 1.00 87.69 494 ARG A N 1
ATOM 4005 C CA . ARG A 1 494 ? 8.698 3.292 -2.998 1.00 87.69 494 ARG A CA 1
ATOM 4006 C C . ARG A 1 494 ? 9.315 4.128 -1.879 1.00 87.69 494 ARG A C 1
ATOM 4008 O O . ARG A 1 494 ? 8.888 4.020 -0.729 1.00 87.69 494 ARG A O 1
ATOM 4015 N N . ARG A 1 495 ? 10.254 5.012 -2.230 1.00 82.00 495 ARG A N 1
ATOM 4016 C CA . ARG A 1 495 ? 10.903 5.934 -1.291 1.00 82.00 495 ARG A CA 1
ATOM 4017 C C . ARG A 1 495 ? 9.900 6.809 -0.538 1.00 82.00 495 ARG A C 1
ATOM 4019 O O . ARG A 1 495 ? 10.003 6.944 0.681 1.00 82.00 495 ARG A O 1
ATOM 4026 N N . TYR A 1 496 ? 8.916 7.360 -1.241 1.00 84.38 496 TYR A N 1
ATOM 4027 C CA . TYR A 1 496 ? 7.869 8.188 -0.645 1.00 84.38 496 TYR A CA 1
ATOM 4028 C C . TYR A 1 496 ? 6.941 7.400 0.284 1.00 84.38 496 TYR A C 1
ATOM 4030 O O . TYR A 1 496 ? 6.645 7.841 1.397 1.00 84.38 496 TYR A O 1
ATOM 4038 N N . LEU A 1 497 ? 6.511 6.203 -0.132 1.00 81.62 497 LEU A N 1
ATOM 4039 C CA . LEU A 1 497 ? 5.652 5.342 0.690 1.00 81.62 497 LEU A CA 1
ATOM 4040 C C . LEU A 1 497 ? 6.285 5.041 2.055 1.00 81.62 497 LEU A C 1
ATOM 4042 O O . LEU A 1 497 ? 5.588 4.988 3.076 1.00 81.62 497 LEU A O 1
ATOM 4046 N N . ILE A 1 498 ? 7.602 4.845 2.067 1.00 78.06 498 ILE A N 1
ATOM 4047 C CA . ILE A 1 498 ? 8.396 4.565 3.262 1.00 78.06 498 ILE A CA 1
ATOM 4048 C C . ILE A 1 498 ? 8.611 5.839 4.087 1.00 78.06 498 ILE A C 1
ATOM 4050 O O . ILE A 1 498 ? 8.328 5.838 5.290 1.00 78.06 498 ILE A O 1
ATOM 4054 N N . SER A 1 499 ? 9.054 6.941 3.467 1.00 74.50 499 SER A N 1
ATOM 4055 C CA . SER A 1 499 ? 9.373 8.185 4.185 1.00 74.50 499 SER A CA 1
ATOM 4056 C C . SER A 1 499 ? 8.159 8.774 4.902 1.00 74.50 499 SER A C 1
ATOM 4058 O O . SER A 1 499 ? 8.253 9.137 6.080 1.00 74.50 499 SER A O 1
ATOM 4060 N N . GLU A 1 500 ? 7.008 8.782 4.229 1.00 77.88 500 GLU A N 1
ATOM 4061 C CA . GLU A 1 500 ? 5.754 9.333 4.751 1.00 77.88 500 GLU A CA 1
ATOM 4062 C C . GLU A 1 500 ? 4.959 8.328 5.596 1.00 77.88 500 GLU A C 1
ATOM 4064 O O . GLU A 1 500 ? 3.889 8.648 6.118 1.00 77.88 500 GLU A O 1
ATOM 4069 N N . LYS A 1 501 ? 5.490 7.111 5.797 1.00 79.06 501 LYS A N 1
ATOM 4070 C CA . LYS A 1 501 ? 4.857 6.035 6.581 1.00 79.06 501 LYS A CA 1
ATOM 4071 C C . LYS A 1 501 ? 3.406 5.780 6.172 1.00 79.06 501 LYS A C 1
ATOM 4073 O O . LYS A 1 501 ? 2.548 5.533 7.026 1.00 79.06 501 LYS A O 1
ATOM 4078 N N . ILE A 1 502 ? 3.146 5.819 4.870 1.00 79.88 502 ILE A N 1
ATOM 4079 C CA . ILE A 1 502 ? 1.812 5.628 4.305 1.00 79.88 502 ILE A CA 1
ATOM 4080 C C . ILE A 1 502 ? 1.267 4.263 4.736 1.00 79.88 502 ILE A C 1
ATOM 4082 O O . ILE A 1 502 ? 1.998 3.273 4.738 1.00 79.88 502 ILE A O 1
ATOM 4086 N N . LYS A 1 503 ? -0.012 4.195 5.103 1.00 81.81 503 LYS A N 1
ATOM 4087 C CA . LYS A 1 503 ? -0.715 2.939 5.411 1.00 81.81 503 LYS A CA 1
ATOM 4088 C C . LYS A 1 503 ? -1.893 2.729 4.471 1.00 81.81 503 LYS A C 1
ATOM 4090 O O . LYS A 1 503 ? -2.399 3.696 3.906 1.00 81.81 503 LYS A O 1
ATOM 4095 N N . ASN A 1 504 ? -2.400 1.503 4.364 1.00 74.38 504 ASN A N 1
ATOM 4096 C CA . ASN A 1 504 ? -3.581 1.233 3.535 1.00 74.38 504 ASN A CA 1
ATOM 4097 C C . ASN A 1 504 ? -4.781 2.109 3.938 1.00 74.38 504 ASN A C 1
ATOM 4099 O O . ASN A 1 504 ? -5.497 2.594 3.069 1.00 74.38 504 ASN A O 1
ATOM 4103 N N . GLU A 1 505 ? -4.944 2.420 5.233 1.00 75.12 505 GLU A N 1
ATOM 4104 C CA . GLU A 1 505 ? -6.035 3.294 5.696 1.00 75.12 505 GLU A CA 1
ATOM 4105 C C . GLU A 1 505 ? -5.914 4.747 5.199 1.00 75.12 505 GLU A C 1
ATOM 4107 O O . GLU A 1 505 ? -6.898 5.484 5.198 1.00 75.12 505 GLU A O 1
ATOM 4112 N N . THR A 1 506 ? -4.716 5.174 4.784 1.00 76.56 506 THR A N 1
ATOM 4113 C CA . THR A 1 506 ? -4.459 6.538 4.292 1.00 76.56 506 THR A CA 1
ATOM 4114 C C . THR A 1 506 ? -4.823 6.729 2.817 1.00 76.56 506 THR A C 1
ATOM 4116 O O . THR A 1 506 ? -4.952 7.864 2.373 1.00 76.56 506 THR A O 1
ATOM 4119 N N . LEU A 1 507 ? -5.084 5.644 2.075 1.00 77.44 507 LEU A N 1
ATOM 4120 C CA . LEU A 1 507 ? -5.482 5.681 0.659 1.00 77.44 507 LEU A CA 1
ATOM 4121 C C . LEU A 1 507 ? -6.936 6.135 0.429 1.00 77.44 507 LEU A C 1
ATOM 4123 O O . LEU A 1 507 ? -7.383 6.244 -0.712 1.00 77.44 507 LEU A O 1
ATOM 4127 N N . GLU A 1 508 ? -7.701 6.380 1.496 1.00 77.62 508 GLU A N 1
ATOM 4128 C CA . GLU A 1 508 ? -9.041 6.977 1.404 1.00 77.62 508 GLU A CA 1
ATOM 4129 C C . GLU A 1 508 ? -9.007 8.505 1.249 1.00 77.62 508 GLU A C 1
ATOM 4131 O O . GLU A 1 508 ? -10.015 9.108 0.873 1.00 77.62 508 GLU A O 1
ATOM 4136 N N . ASP A 1 509 ? -7.864 9.143 1.516 1.00 81.12 509 ASP A N 1
ATOM 4137 C CA . ASP A 1 509 ? -7.697 10.581 1.336 1.00 81.12 509 ASP A CA 1
ATOM 4138 C C . ASP A 1 509 ? -7.156 10.894 -0.067 1.00 81.12 509 ASP A C 1
ATOM 4140 O O . ASP A 1 509 ? -6.001 10.616 -0.397 1.00 81.12 509 ASP A O 1
ATOM 4144 N N . ASN A 1 510 ? -7.992 11.520 -0.899 1.00 82.31 510 ASN A N 1
ATOM 4145 C CA . ASN A 1 510 ? -7.603 11.936 -2.247 1.00 82.31 510 ASN A CA 1
ATOM 4146 C C . ASN A 1 510 ? -6.430 12.924 -2.247 1.00 82.31 510 ASN A C 1
ATOM 4148 O O . ASN A 1 510 ? -5.685 12.954 -3.222 1.00 82.31 510 ASN A O 1
ATOM 4152 N N . GLN A 1 511 ? -6.251 13.725 -1.191 1.00 84.38 511 GLN A N 1
ATOM 4153 C CA . GLN A 1 511 ? -5.104 14.625 -1.106 1.00 84.38 511 GLN A CA 1
ATOM 4154 C C . GLN A 1 511 ? -3.809 13.829 -0.945 1.00 84.38 511 GLN A C 1
ATOM 4156 O O . GLN A 1 511 ? -2.834 14.128 -1.620 1.00 84.38 511 GLN A O 1
ATOM 4161 N N . ILE A 1 512 ? -3.832 12.760 -0.147 1.00 84.50 512 ILE A N 1
ATOM 4162 C CA . ILE A 1 512 ? -2.683 11.865 0.025 1.00 84.50 512 ILE A CA 1
ATOM 4163 C C . ILE A 1 512 ? -2.339 11.166 -1.297 1.00 84.50 512 ILE A C 1
ATOM 4165 O O . ILE A 1 512 ? -1.170 11.091 -1.657 1.00 84.50 512 ILE A O 1
ATOM 4169 N N . LEU A 1 513 ? -3.339 10.713 -2.062 1.00 85.19 513 LEU A N 1
ATOM 4170 C CA . LEU A 1 513 ? -3.113 10.131 -3.394 1.00 85.19 513 LEU A CA 1
ATOM 4171 C C . LEU A 1 513 ? -2.524 11.147 -4.388 1.00 85.19 513 LEU A C 1
ATOM 4173 O O . LEU A 1 513 ? -1.665 10.799 -5.196 1.00 85.19 513 LEU A O 1
ATOM 4177 N N . ILE A 1 514 ? -2.960 12.408 -4.328 1.00 83.81 514 ILE A N 1
ATOM 4178 C CA . ILE A 1 514 ? -2.388 13.488 -5.144 1.00 83.81 514 ILE A CA 1
ATOM 4179 C C . ILE A 1 514 ? -0.938 13.761 -4.730 1.00 83.81 514 ILE A C 1
ATOM 4181 O O . ILE A 1 514 ? -0.081 13.893 -5.602 1.00 83.81 514 ILE A O 1
ATOM 4185 N N . ASP A 1 515 ? -0.657 13.813 -3.429 1.00 85.19 515 ASP A N 1
ATOM 4186 C CA . ASP A 1 515 ? 0.687 14.049 -2.899 1.00 85.19 515 ASP A CA 1
ATOM 4187 C C . ASP A 1 515 ? 1.626 12.880 -3.251 1.00 85.19 515 ASP A C 1
ATOM 4189 O O . ASP A 1 515 ? 2.771 13.102 -3.630 1.00 85.19 515 ASP A O 1
ATOM 4193 N N . MET A 1 516 ? 1.134 11.638 -3.255 1.00 88.19 516 MET A N 1
ATOM 4194 C CA . MET A 1 516 ? 1.876 10.472 -3.752 1.00 88.19 516 MET A CA 1
ATOM 4195 C C . MET A 1 516 ? 2.262 10.592 -5.223 1.00 88.19 516 MET A C 1
ATOM 4197 O O . MET A 1 516 ? 3.400 10.297 -5.578 1.00 88.19 516 MET A O 1
ATOM 4201 N N . LEU A 1 517 ? 1.335 11.012 -6.086 1.00 88.44 517 LEU A N 1
ATOM 4202 C CA . LEU A 1 517 ? 1.625 11.188 -7.510 1.00 88.44 517 LEU A CA 1
ATOM 4203 C C . LEU A 1 517 ? 2.621 12.338 -7.724 1.00 88.44 517 LEU A C 1
ATOM 4205 O O . LEU A 1 517 ? 3.585 12.191 -8.475 1.00 88.44 517 LEU A O 1
ATOM 4209 N N . ARG A 1 518 ? 2.421 13.459 -7.024 1.00 86.56 518 ARG A N 1
ATOM 4210 C CA . ARG A 1 518 ? 3.203 14.690 -7.204 1.00 86.56 518 ARG A CA 1
ATOM 4211 C C . ARG A 1 518 ? 4.563 14.665 -6.545 1.00 86.56 518 ARG A C 1
ATOM 4213 O O . ARG A 1 518 ? 5.558 14.930 -7.204 1.00 86.56 518 ARG A O 1
ATOM 4220 N N . GLU A 1 519 ? 4.602 14.369 -5.260 1.00 81.38 519 GLU A N 1
ATOM 4221 C CA . GLU A 1 519 ? 5.829 14.388 -4.472 1.00 81.38 519 GLU A CA 1
ATOM 4222 C C . GLU A 1 519 ? 6.511 13.021 -4.522 1.00 81.38 519 GLU A C 1
ATOM 4224 O O . GLU A 1 519 ? 7.733 12.939 -4.615 1.00 81.38 519 GLU A O 1
ATOM 4229 N N . GLY A 1 520 ? 5.726 11.939 -4.514 1.00 81.50 520 GLY A N 1
ATOM 4230 C CA . GLY A 1 520 ? 6.269 10.585 -4.498 1.00 81.50 520 GLY A CA 1
ATOM 4231 C C . GLY A 1 520 ? 6.706 10.060 -5.857 1.00 81.50 520 GLY A C 1
ATOM 4232 O O . GLY A 1 520 ? 7.754 9.438 -5.959 1.00 81.50 520 GLY A O 1
ATOM 4233 N N . MET A 1 521 ? 5.938 10.322 -6.909 1.00 87.75 521 MET A N 1
ATOM 4234 C CA . MET A 1 521 ? 6.256 9.871 -8.267 1.00 87.75 521 MET A CA 1
ATOM 4235 C C . MET A 1 521 ? 6.773 10.999 -9.164 1.00 87.75 521 MET A C 1
ATOM 4237 O O . MET A 1 521 ? 7.232 10.728 -10.267 1.00 87.75 521 MET A O 1
ATOM 4241 N N . LYS A 1 522 ? 6.729 12.264 -8.721 1.00 85.38 522 LYS A N 1
ATOM 4242 C CA . LYS A 1 522 ? 7.090 13.436 -9.546 1.00 85.38 522 LYS A CA 1
ATOM 4243 C C . LYS A 1 522 ? 6.322 13.515 -10.871 1.00 85.38 522 LYS A C 1
ATOM 4245 O O . LYS A 1 522 ? 6.786 14.119 -11.836 1.00 85.38 522 LYS A O 1
ATOM 4250 N N . ILE A 1 523 ? 5.110 12.965 -10.900 1.00 80.62 523 ILE A N 1
ATOM 4251 C CA . ILE A 1 523 ? 4.163 13.075 -12.014 1.00 80.62 523 ILE A CA 1
ATOM 4252 C C . ILE A 1 523 ? 2.997 13.974 -11.599 1.00 80.62 523 ILE A C 1
ATOM 4254 O O . ILE A 1 523 ? 2.725 14.166 -10.422 1.00 80.62 523 ILE A O 1
ATOM 4258 N N . PHE A 1 524 ? 2.304 14.588 -12.559 1.00 81.31 524 PHE A N 1
ATOM 4259 C CA . PHE A 1 524 ? 1.250 15.576 -12.265 1.00 81.31 524 PHE A CA 1
ATOM 4260 C C . PHE A 1 524 ? 1.721 16.814 -11.462 1.00 81.31 524 PHE A C 1
ATOM 4262 O O . PHE A 1 524 ? 0.926 17.454 -10.772 1.00 81.31 524 PHE A O 1
ATOM 4269 N N . THR A 1 525 ? 2.998 17.200 -11.557 1.00 77.56 525 THR A N 1
ATOM 4270 C CA . THR A 1 525 ? 3.573 18.343 -10.811 1.00 77.56 525 THR A CA 1
ATOM 4271 C C . THR A 1 525 ? 2.884 19.676 -11.119 1.00 77.56 525 THR A C 1
ATOM 4273 O O . THR A 1 525 ? 2.641 20.475 -10.219 1.00 77.56 525 THR A O 1
ATOM 4276 N N . ASN A 1 526 ? 2.483 19.888 -12.376 1.00 75.88 526 ASN A N 1
ATOM 4277 C CA . ASN A 1 526 ? 1.896 21.148 -12.851 1.00 75.88 526 ASN A CA 1
ATOM 4278 C C . ASN A 1 526 ? 0.378 21.083 -13.084 1.00 75.88 526 ASN A C 1
ATOM 4280 O O . ASN A 1 526 ? -0.213 22.000 -13.652 1.00 75.88 526 ASN A O 1
ATOM 4284 N N . CYS A 1 527 ? -0.271 19.986 -12.704 1.00 72.69 527 CYS A N 1
ATOM 4285 C CA . CYS A 1 527 ? -1.649 19.711 -13.102 1.00 72.69 527 CYS A CA 1
ATOM 4286 C C . CYS A 1 527 ? -2.341 18.799 -12.092 1.00 72.69 527 CYS A C 1
ATOM 4288 O O . CYS A 1 527 ? -1.712 18.011 -11.396 1.00 72.69 527 CYS A O 1
ATOM 4290 N N . THR A 1 528 ? -3.652 18.935 -11.934 1.00 75.50 528 THR A N 1
ATOM 4291 C CA . THR A 1 528 ? -4.396 18.114 -10.969 1.00 75.50 528 THR A CA 1
ATOM 4292 C C . THR A 1 528 ? -4.781 16.791 -11.624 1.00 75.50 528 THR A C 1
ATOM 4294 O O . THR A 1 528 ? -5.380 16.832 -12.701 1.00 75.50 528 THR A O 1
ATOM 4297 N N . PRO A 1 529 ? -4.442 15.637 -11.017 1.00 80.38 529 PRO A N 1
ATOM 4298 C CA . PRO A 1 529 ? -4.928 14.345 -11.480 1.00 80.38 529 PRO A CA 1
ATOM 4299 C C . PRO A 1 529 ? -6.456 14.334 -11.555 1.00 80.38 529 PRO A C 1
ATOM 4301 O O . PRO A 1 529 ? -7.145 14.842 -10.664 1.00 80.38 529 PRO A O 1
ATOM 4304 N N . THR A 1 530 ? -6.997 13.757 -12.619 1.00 76.88 530 THR A N 1
ATOM 4305 C CA . THR A 1 530 ? -8.428 13.483 -12.721 1.00 76.88 530 THR A CA 1
ATOM 4306 C C . THR A 1 530 ? -8.818 12.393 -11.726 1.00 76.88 530 THR A C 1
ATOM 4308 O O . THR A 1 530 ? -7.996 11.609 -11.253 1.00 76.88 530 THR A O 1
ATOM 4311 N N .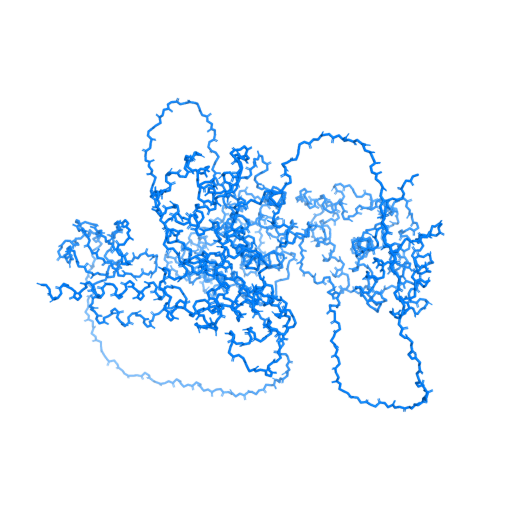 PHE A 1 531 ? -10.111 12.298 -11.419 1.00 71.88 531 PHE A N 1
ATOM 4312 C CA . PHE A 1 531 ? -10.594 11.237 -10.538 1.00 71.88 531 PHE A CA 1
ATOM 4313 C C . PHE A 1 531 ? -10.321 9.835 -11.100 1.00 71.88 531 PHE A C 1
ATOM 4315 O O . PHE A 1 531 ? -10.035 8.933 -10.328 1.00 71.88 531 PHE A O 1
ATOM 4322 N N . SER A 1 532 ? -10.393 9.650 -12.424 1.00 66.44 532 SER A N 1
ATOM 4323 C CA . SER A 1 532 ? -10.118 8.352 -13.053 1.00 66.44 532 SER A CA 1
ATOM 4324 C C . SER A 1 532 ? -8.653 7.948 -12.901 1.00 66.44 532 SER A C 1
ATOM 4326 O O . SER A 1 532 ? -8.371 6.780 -12.653 1.00 66.44 532 SER A O 1
ATOM 4328 N N . GLU A 1 533 ? -7.726 8.901 -13.024 1.00 81.25 533 GLU A N 1
ATOM 4329 C CA . GLU A 1 533 ? -6.292 8.665 -12.815 1.00 81.25 533 GLU A CA 1
ATOM 4330 C C . GLU A 1 533 ? -6.007 8.332 -11.341 1.00 81.25 533 GLU A C 1
ATOM 4332 O O . GLU A 1 533 ? -5.275 7.386 -11.062 1.00 81.25 533 GLU A O 1
ATOM 4337 N N . LEU A 1 534 ? -6.661 9.024 -10.397 1.00 79.38 534 LEU A N 1
ATOM 4338 C CA . LEU A 1 534 ? -6.550 8.733 -8.959 1.00 79.38 534 LEU A CA 1
ATOM 4339 C C . LEU A 1 534 ? -7.166 7.388 -8.565 1.00 79.38 534 LEU A C 1
ATOM 4341 O O . LEU A 1 534 ? -6.578 6.673 -7.761 1.00 79.38 534 LEU A O 1
ATOM 4345 N N . ASP A 1 535 ? -8.335 7.037 -9.106 1.00 78.62 535 ASP A N 1
ATOM 4346 C CA . ASP A 1 535 ? -8.997 5.760 -8.811 1.00 78.62 535 ASP A CA 1
ATOM 4347 C C . ASP A 1 535 ? -8.201 4.587 -9.392 1.00 78.62 535 ASP A C 1
ATOM 4349 O O . ASP A 1 535 ? -8.008 3.585 -8.707 1.00 78.62 535 ASP A O 1
ATOM 4353 N N . THR A 1 536 ? -7.666 4.741 -10.609 1.00 78.50 536 THR A N 1
ATOM 4354 C CA . THR A 1 536 ? -6.767 3.748 -11.220 1.00 78.50 536 THR A CA 1
ATOM 4355 C C . THR A 1 536 ? -5.524 3.571 -10.362 1.00 78.50 536 THR A C 1
ATOM 4357 O O . THR A 1 536 ? -5.234 2.459 -9.937 1.00 78.50 536 THR A O 1
ATOM 4360 N N . PHE A 1 537 ? -4.859 4.670 -9.999 1.00 87.69 537 PHE A N 1
ATOM 4361 C CA . PHE A 1 537 ? -3.687 4.636 -9.132 1.00 87.69 537 PHE A CA 1
ATOM 4362 C C . PHE A 1 537 ? -3.976 3.983 -7.772 1.00 87.69 537 PHE A C 1
ATOM 4364 O O . PHE A 1 537 ? -3.222 3.120 -7.324 1.00 87.69 537 PHE A O 1
ATOM 4371 N N . LYS A 1 538 ? -5.103 4.329 -7.136 1.00 85.06 538 LYS A N 1
ATOM 4372 C CA . LYS A 1 538 ? -5.540 3.719 -5.873 1.00 85.06 538 LYS A CA 1
ATOM 4373 C C . LYS A 1 538 ? -5.728 2.211 -6.019 1.00 85.06 538 LYS A C 1
ATOM 4375 O O . LYS A 1 538 ? -5.244 1.465 -5.169 1.00 85.06 538 LYS A O 1
ATOM 4380 N N . ARG A 1 539 ? -6.417 1.755 -7.070 1.00 77.81 539 ARG A N 1
ATOM 4381 C CA . ARG A 1 539 ? -6.619 0.321 -7.337 1.00 77.81 539 ARG A CA 1
ATOM 4382 C C . ARG A 1 539 ? -5.293 -0.393 -7.555 1.00 77.81 539 ARG A C 1
ATOM 4384 O O . ARG A 1 539 ? -5.096 -1.435 -6.949 1.00 77.81 539 ARG A O 1
ATOM 4391 N N . THR A 1 540 ? -4.377 0.191 -8.323 1.00 82.38 540 THR A N 1
ATOM 4392 C CA . THR A 1 540 ? -3.035 -0.364 -8.556 1.00 82.38 540 THR A CA 1
ATOM 4393 C C . THR A 1 540 ? -2.254 -0.521 -7.254 1.00 82.38 540 THR A C 1
ATOM 4395 O O . THR A 1 540 ? -1.697 -1.583 -6.993 1.00 82.38 540 THR A O 1
ATOM 4398 N N . ILE A 1 541 ? -2.248 0.498 -6.386 1.00 85.38 541 ILE A N 1
ATOM 4399 C CA . ILE A 1 541 ? -1.577 0.406 -5.079 1.00 85.38 541 ILE A CA 1
ATOM 4400 C C . ILE A 1 541 ? -2.221 -0.669 -4.200 1.00 85.38 541 ILE A C 1
ATOM 4402 O O . ILE A 1 541 ? -1.514 -1.375 -3.483 1.00 85.38 541 ILE A O 1
ATOM 4406 N N . LEU A 1 542 ? -3.551 -0.783 -4.220 1.00 78.19 542 LEU A N 1
ATOM 4407 C CA . LEU A 1 542 ? -4.267 -1.802 -3.454 1.00 78.19 542 LEU A CA 1
ATOM 4408 C C . LEU A 1 542 ? -4.005 -3.217 -3.987 1.00 78.19 542 LEU A C 1
ATOM 4410 O O . LEU A 1 542 ? -3.868 -4.120 -3.168 1.00 78.19 542 LEU A O 1
ATOM 4414 N N . ASP A 1 543 ? -3.889 -3.388 -5.308 1.00 78.94 543 ASP A N 1
ATOM 4415 C CA . ASP A 1 543 ? -3.558 -4.661 -5.968 1.00 78.94 543 ASP A CA 1
ATOM 4416 C C . ASP A 1 543 ? -2.169 -5.153 -5.547 1.00 78.94 543 ASP A C 1
ATOM 4418 O O . ASP A 1 543 ? -2.009 -6.287 -5.101 1.00 78.94 543 ASP A O 1
ATOM 4422 N N . PHE A 1 544 ? -1.170 -4.266 -5.570 1.00 77.00 544 PHE A N 1
ATOM 4423 C CA . PHE A 1 544 ? 0.155 -4.608 -5.055 1.00 77.00 544 PHE A CA 1
ATOM 4424 C C . PHE A 1 544 ? 0.193 -4.720 -3.527 1.00 77.00 544 PHE A C 1
ATOM 4426 O O . PHE A 1 544 ? 0.977 -5.502 -3.005 1.00 77.00 544 PHE A O 1
ATOM 4433 N N . THR A 1 545 ? -0.650 -3.977 -2.807 1.00 82.75 545 THR A N 1
ATOM 4434 C CA . THR A 1 545 ? -0.564 -3.646 -1.371 1.00 82.75 545 THR A CA 1
ATOM 4435 C C . THR A 1 545 ? 0.620 -2.734 -1.019 1.00 82.75 545 THR A C 1
ATOM 4437 O O . THR A 1 545 ? 1.747 -2.921 -1.483 1.00 82.75 545 THR A O 1
ATOM 4440 N N . ILE A 1 546 ? 0.404 -1.751 -0.132 1.00 81.62 546 ILE A N 1
ATOM 4441 C CA . ILE A 1 546 ? 1.476 -0.833 0.298 1.00 81.62 546 ILE A CA 1
ATOM 4442 C C . ILE A 1 546 ? 2.622 -1.584 0.973 1.00 81.62 546 ILE A C 1
ATOM 4444 O O . ILE A 1 546 ? 3.785 -1.274 0.732 1.00 81.62 546 ILE A O 1
ATOM 4448 N N . ASP A 1 547 ? 2.310 -2.558 1.827 1.00 78.25 547 ASP A N 1
ATOM 4449 C CA . ASP A 1 547 ? 3.337 -3.280 2.580 1.00 78.25 547 ASP A CA 1
ATOM 4450 C C . ASP A 1 547 ? 4.242 -4.105 1.662 1.00 78.25 547 ASP A C 1
ATOM 4452 O O . ASP A 1 547 ? 5.446 -4.187 1.908 1.00 78.25 547 ASP A O 1
ATOM 4456 N N . HIS A 1 548 ? 3.693 -4.665 0.583 1.00 81.88 548 HIS A N 1
ATOM 4457 C CA . HIS A 1 548 ? 4.491 -5.318 -0.447 1.00 81.88 548 HIS A CA 1
ATOM 4458 C C . HIS A 1 548 ? 5.339 -4.305 -1.218 1.00 81.88 548 HIS A C 1
ATOM 4460 O O . HIS A 1 548 ? 6.547 -4.495 -1.299 1.00 81.88 548 HIS A O 1
ATOM 4466 N N . LEU A 1 549 ? 4.762 -3.194 -1.699 1.00 83.19 549 LEU A N 1
ATOM 4467 C CA . LEU A 1 549 ? 5.505 -2.151 -2.428 1.00 83.19 549 LEU A CA 1
ATOM 4468 C C . LEU A 1 549 ? 6.672 -1.568 -1.621 1.00 83.19 549 LEU A C 1
ATOM 4470 O O . LEU A 1 549 ? 7.686 -1.168 -2.190 1.00 83.19 549 LEU A O 1
ATOM 4474 N N . LYS A 1 550 ? 6.551 -1.538 -0.291 1.00 83.19 550 LYS A N 1
ATOM 4475 C CA . LYS A 1 550 ? 7.629 -1.107 0.604 1.00 83.19 550 LYS A CA 1
ATOM 4476 C C . LYS A 1 550 ? 8.762 -2.118 0.736 1.00 83.19 550 LYS A C 1
ATOM 4478 O O . LYS A 1 550 ? 9.890 -1.686 0.944 1.00 83.19 550 LYS A O 1
ATOM 4483 N N . LYS A 1 551 ? 8.485 -3.418 0.626 1.00 81.88 551 LYS A N 1
ATOM 4484 C CA . LYS A 1 551 ? 9.435 -4.506 0.938 1.00 81.88 551 LYS A CA 1
ATOM 4485 C C . LYS A 1 551 ? 9.998 -5.219 -0.286 1.00 81.88 551 LYS A C 1
ATOM 4487 O O . LYS A 1 551 ? 11.069 -5.803 -0.224 1.00 81.88 551 LYS A O 1
ATOM 4492 N N . VAL A 1 552 ? 9.249 -5.250 -1.380 1.00 84.69 552 VAL A N 1
ATOM 4493 C CA . VAL A 1 552 ? 9.612 -6.015 -2.570 1.00 84.69 552 VAL A CA 1
ATOM 4494 C C . VAL A 1 552 ? 10.840 -5.416 -3.253 1.00 84.69 552 VAL A C 1
ATOM 4496 O O . VAL A 1 552 ? 10.966 -4.197 -3.404 1.00 84.69 552 VAL A O 1
ATOM 4499 N N . LYS A 1 553 ? 11.739 -6.287 -3.719 1.00 87.00 553 LYS A N 1
ATOM 4500 C CA . LYS A 1 553 ? 12.840 -5.885 -4.594 1.00 87.00 553 LYS A CA 1
ATOM 4501 C C . LYS A 1 553 ? 12.257 -5.465 -5.941 1.00 87.00 553 LYS A C 1
ATOM 4503 O O . LYS A 1 553 ? 11.639 -6.270 -6.632 1.00 87.00 553 LYS A O 1
ATOM 4508 N N . LEU A 1 554 ? 12.413 -4.198 -6.311 1.00 88.75 554 LEU A N 1
ATOM 4509 C CA . LEU A 1 554 ? 11.662 -3.568 -7.397 1.00 88.75 554 LEU A CA 1
ATOM 4510 C C . LEU A 1 554 ? 11.970 -4.153 -8.783 1.00 88.75 554 LEU A C 1
ATOM 4512 O O . LEU A 1 554 ? 11.132 -4.017 -9.668 1.00 88.75 554 LEU A O 1
ATOM 4516 N N . TYR A 1 555 ? 13.089 -4.863 -8.978 1.00 90.06 555 TYR A N 1
ATOM 4517 C CA . TYR A 1 555 ? 13.323 -5.643 -10.205 1.00 90.06 555 TYR A CA 1
ATOM 4518 C C . TYR A 1 555 ? 12.325 -6.796 -10.393 1.00 90.06 555 TYR A C 1
ATOM 4520 O O . TYR A 1 555 ? 12.171 -7.299 -11.498 1.00 90.06 555 TYR A O 1
ATOM 4528 N N . ARG A 1 556 ? 11.608 -7.208 -9.340 1.00 87.50 556 ARG A N 1
ATOM 4529 C CA . ARG A 1 556 ? 10.510 -8.185 -9.427 1.00 87.50 556 ARG A CA 1
ATOM 4530 C C . ARG A 1 556 ? 9.212 -7.570 -9.961 1.00 87.50 556 ARG A C 1
ATOM 4532 O O . ARG A 1 556 ? 8.288 -8.303 -10.296 1.00 87.50 556 ARG A O 1
ATOM 4539 N N . ILE A 1 557 ? 9.141 -6.238 -10.029 1.00 86.00 557 ILE A N 1
ATOM 4540 C CA . ILE A 1 557 ? 7.978 -5.483 -10.508 1.00 86.00 557 ILE A CA 1
ATOM 4541 C C . ILE A 1 557 ? 8.304 -4.781 -11.827 1.00 86.00 557 ILE A C 1
ATOM 4543 O O . ILE A 1 557 ? 7.594 -4.963 -12.806 1.00 86.00 557 ILE A O 1
ATOM 4547 N N . ASN A 1 558 ? 9.377 -3.995 -11.884 1.00 92.69 558 ASN A N 1
ATOM 4548 C CA . ASN A 1 558 ? 9.683 -3.171 -13.046 1.00 92.69 558 ASN A CA 1
ATOM 4549 C C . ASN A 1 558 ? 10.729 -3.815 -13.963 1.00 92.69 558 ASN A C 1
ATOM 4551 O O . ASN A 1 558 ? 11.847 -4.123 -13.537 1.00 92.69 558 ASN A O 1
ATOM 4555 N N . ARG A 1 559 ? 10.403 -3.926 -15.259 1.00 87.81 559 ARG A N 1
ATOM 4556 C CA . ARG A 1 559 ? 11.291 -4.538 -16.261 1.00 87.81 559 ARG A CA 1
ATOM 4557 C C . ARG A 1 559 ? 12.571 -3.738 -16.488 1.00 87.81 559 ARG A C 1
ATOM 4559 O O . ARG A 1 559 ? 13.583 -4.320 -16.859 1.00 87.81 559 ARG A O 1
ATOM 4566 N N . GLY A 1 560 ? 12.547 -2.422 -16.279 1.00 89.81 560 GLY A N 1
ATOM 4567 C CA . GLY A 1 560 ? 13.718 -1.565 -16.468 1.00 89.81 560 GLY A CA 1
ATOM 4568 C C . GLY A 1 560 ? 14.767 -1.862 -15.407 1.00 89.81 560 GLY A C 1
ATOM 4569 O O . GLY A 1 560 ? 15.925 -2.095 -15.733 1.00 89.81 560 GLY A O 1
ATOM 4570 N N . ILE A 1 561 ? 14.332 -1.961 -14.150 1.00 92.81 561 ILE A N 1
ATOM 4571 C CA . ILE A 1 561 ? 15.192 -2.330 -13.019 1.00 92.81 561 ILE A CA 1
ATOM 4572 C C . ILE A 1 561 ? 15.723 -3.761 -13.189 1.00 92.81 561 ILE A C 1
ATOM 4574 O O . ILE A 1 561 ? 16.912 -3.991 -12.981 1.00 92.81 561 ILE A O 1
ATOM 4578 N N . LEU A 1 562 ? 14.882 -4.704 -13.635 1.00 93.44 562 LEU A N 1
ATOM 4579 C CA . LEU A 1 562 ? 15.310 -6.073 -13.953 1.00 93.44 562 LEU A CA 1
ATOM 4580 C C . LEU A 1 562 ? 16.371 -6.118 -15.055 1.00 93.44 562 LEU A C 1
ATOM 4582 O O . LEU A 1 562 ? 17.352 -6.843 -14.927 1.00 93.44 562 LEU A O 1
ATOM 4586 N N . THR A 1 563 ? 16.189 -5.334 -16.118 1.00 92.25 563 THR A N 1
ATOM 4587 C CA . THR A 1 563 ? 17.138 -5.273 -17.238 1.00 92.25 563 THR A CA 1
ATOM 4588 C C . THR A 1 563 ? 18.505 -4.803 -16.749 1.00 92.25 563 THR A C 1
ATOM 4590 O O . THR A 1 563 ? 19.511 -5.435 -17.058 1.00 92.25 563 THR A O 1
ATOM 4593 N N . VAL A 1 564 ? 18.546 -3.739 -15.937 1.00 91.31 564 VAL A N 1
ATOM 4594 C CA . VAL A 1 564 ? 19.801 -3.231 -15.360 1.00 91.31 564 VAL A CA 1
ATOM 4595 C C . VAL A 1 564 ? 20.430 -4.266 -14.426 1.00 91.31 564 VAL A C 1
ATOM 4597 O O . VAL A 1 564 ? 21.622 -4.529 -14.536 1.00 91.31 564 VAL A O 1
ATOM 4600 N N . ALA A 1 565 ? 19.639 -4.927 -13.574 1.00 91.12 565 ALA A N 1
ATOM 4601 C CA . ALA A 1 565 ? 20.140 -5.983 -12.693 1.00 91.12 565 ALA A CA 1
ATOM 4602 C C . ALA A 1 565 ? 20.740 -7.160 -13.484 1.00 91.12 565 ALA A C 1
ATOM 4604 O O . ALA A 1 565 ? 21.828 -7.632 -13.170 1.00 91.12 565 ALA A O 1
ATOM 4605 N N . CYS A 1 566 ? 20.077 -7.596 -14.558 1.00 91.31 566 CYS A N 1
ATOM 4606 C CA . CYS A 1 566 ? 20.581 -8.646 -15.440 1.00 91.31 566 CYS A CA 1
ATOM 4607 C C . CYS A 1 566 ? 21.902 -8.242 -16.111 1.00 91.31 566 CYS A C 1
ATOM 4609 O O . CYS A 1 566 ? 22.834 -9.042 -16.191 1.00 91.31 566 CYS A O 1
ATOM 4611 N N . VAL A 1 567 ? 21.999 -7.009 -16.605 1.00 89.81 567 VAL A N 1
ATOM 4612 C CA . VAL A 1 567 ? 23.204 -6.534 -17.290 1.00 89.81 567 VAL A CA 1
ATOM 4613 C C . VAL A 1 567 ? 24.367 -6.384 -16.311 1.00 89.81 567 VAL A C 1
ATOM 4615 O O . VAL A 1 567 ? 25.442 -6.913 -16.577 1.00 89.81 567 VAL A O 1
ATOM 4618 N N . GLU A 1 568 ? 24.147 -5.719 -15.181 1.00 87.00 568 GLU A N 1
ATOM 4619 C CA . GLU A 1 568 ? 25.213 -5.309 -14.259 1.00 87.00 568 GLU A CA 1
ATOM 4620 C C . GLU A 1 568 ? 25.582 -6.359 -13.218 1.00 87.00 568 GLU A C 1
ATOM 4622 O O . GLU A 1 568 ? 26.631 -6.235 -12.615 1.00 87.00 568 GLU A O 1
ATOM 4627 N N . TYR A 1 569 ? 24.772 -7.391 -12.983 1.00 85.81 569 TYR A N 1
ATOM 4628 C CA . TYR A 1 569 ? 25.126 -8.435 -12.010 1.00 85.81 569 TYR A CA 1
ATOM 4629 C C . TYR A 1 569 ? 25.393 -9.795 -12.658 1.00 85.81 569 TYR A C 1
ATOM 4631 O O . TYR A 1 569 ? 26.134 -10.591 -12.089 1.00 85.81 569 TYR A O 1
ATOM 4639 N N . LEU A 1 570 ? 24.834 -10.074 -13.843 1.00 86.06 570 LEU A N 1
ATOM 4640 C CA . LEU A 1 570 ? 25.010 -11.374 -14.508 1.00 86.06 570 LEU A CA 1
ATOM 4641 C C . LEU A 1 570 ? 25.905 -11.304 -15.743 1.00 86.06 570 LEU A C 1
ATOM 4643 O O . LEU A 1 570 ? 26.737 -12.185 -15.952 1.00 86.06 570 LEU A O 1
ATOM 4647 N N . LEU A 1 571 ? 25.719 -10.295 -16.597 1.00 87.06 571 LEU A N 1
ATOM 4648 C CA . LEU A 1 571 ? 26.390 -10.256 -17.899 1.00 87.06 571 LEU A CA 1
ATOM 4649 C C . LEU A 1 571 ? 27.723 -9.505 -17.853 1.00 87.06 571 LEU A C 1
ATOM 4651 O O . LEU A 1 571 ? 28.691 -9.960 -18.465 1.00 87.06 571 LEU A O 1
ATOM 4655 N N . TYR A 1 572 ? 27.772 -8.366 -17.166 1.00 84.38 572 TYR A N 1
ATOM 4656 C CA . TYR A 1 572 ? 28.926 -7.469 -17.112 1.00 84.38 572 TYR A CA 1
ATOM 4657 C C . TYR A 1 572 ? 29.083 -6.850 -15.709 1.00 84.38 572 TYR A C 1
ATOM 4659 O O . TYR A 1 572 ? 28.887 -5.650 -15.567 1.00 84.38 572 TYR A O 1
ATOM 4667 N N . PRO A 1 573 ? 29.446 -7.635 -14.676 1.00 77.50 573 PRO A N 1
ATOM 4668 C CA . PRO A 1 573 ? 29.639 -7.125 -13.312 1.00 77.50 573 PRO A CA 1
ATOM 4669 C C . PRO A 1 573 ? 30.760 -6.092 -13.161 1.00 77.50 573 PRO A C 1
ATOM 4671 O O . PRO A 1 573 ? 30.684 -5.227 -12.295 1.00 77.50 573 PRO A O 1
ATOM 4674 N N . ASP A 1 574 ? 31.747 -6.125 -14.058 1.00 74.62 574 ASP A N 1
ATOM 4675 C CA . ASP A 1 574 ? 32.880 -5.192 -14.081 1.00 74.62 574 ASP A CA 1
ATOM 4676 C C . ASP A 1 574 ? 32.871 -4.286 -15.329 1.00 74.62 574 ASP A C 1
ATOM 4678 O O . ASP A 1 574 ? 33.904 -3.742 -15.725 1.00 74.62 574 ASP A O 1
ATOM 4682 N N . GLY A 1 575 ? 31.719 -4.156 -15.999 1.00 66.75 575 GLY A N 1
ATOM 4683 C CA . GLY A 1 575 ? 31.601 -3.375 -17.230 1.00 66.75 575 GLY A CA 1
ATOM 4684 C C . GLY A 1 575 ? 31.824 -1.876 -16.999 1.00 66.75 575 GLY A C 1
ATOM 4685 O O . GLY A 1 575 ? 31.469 -1.323 -15.955 1.00 66.75 575 GLY A O 1
ATOM 4686 N N . TYR A 1 576 ? 32.374 -1.188 -18.000 1.00 65.94 576 TYR A N 1
ATOM 4687 C CA . TYR A 1 576 ? 32.534 0.273 -17.981 1.00 65.94 576 TYR A CA 1
ATOM 4688 C C . TYR A 1 576 ? 31.357 0.974 -18.684 1.00 65.94 576 TYR A C 1
ATOM 4690 O O . TYR A 1 576 ? 30.697 0.396 -19.545 1.00 65.94 576 TYR A O 1
ATOM 4698 N N . ASP A 1 577 ? 31.120 2.259 -18.387 1.00 65.69 577 ASP A N 1
ATOM 4699 C CA . ASP A 1 577 ? 29.964 3.038 -18.884 1.00 65.69 577 ASP A CA 1
ATOM 4700 C C . ASP A 1 577 ? 29.746 3.014 -20.411 1.00 65.69 577 ASP A C 1
ATOM 4702 O O . ASP A 1 577 ? 28.612 3.154 -20.879 1.00 65.69 577 ASP A O 1
ATOM 4706 N N . GLY A 1 578 ? 30.810 2.824 -21.198 1.00 64.62 578 GLY A N 1
ATOM 4707 C CA . GLY A 1 578 ? 30.717 2.654 -22.651 1.00 64.62 578 GLY A CA 1
ATOM 4708 C C . GLY A 1 578 ? 30.022 1.353 -23.064 1.00 64.62 578 GLY A C 1
ATOM 4709 O O . GLY A 1 578 ? 29.147 1.377 -23.926 1.00 64.62 578 GLY A O 1
ATOM 4710 N N . GLU A 1 579 ? 30.341 0.240 -22.400 1.00 70.44 579 GLU A N 1
ATOM 4711 C CA . GLU A 1 579 ? 29.781 -1.081 -22.710 1.00 70.44 579 GLU A CA 1
ATOM 4712 C C . GLU A 1 579 ? 28.287 -1.150 -22.381 1.00 70.44 579 GLU A C 1
ATOM 4714 O O . GLU A 1 579 ? 27.503 -1.679 -23.169 1.00 70.44 579 GLU A O 1
ATOM 4719 N N . TYR A 1 580 ? 27.858 -0.534 -21.275 1.00 76.75 580 TYR A N 1
ATOM 4720 C CA . TYR A 1 580 ? 26.438 -0.466 -20.913 1.00 76.75 580 TYR A CA 1
ATOM 4721 C C . TYR A 1 580 ? 25.615 0.337 -21.920 1.00 76.75 580 TYR A C 1
ATOM 4723 O O . TYR A 1 580 ? 24.490 -0.039 -22.251 1.00 76.75 580 TYR A O 1
ATOM 4731 N N . ARG A 1 581 ? 26.169 1.432 -22.454 1.00 75.62 581 ARG A N 1
ATOM 4732 C CA . ARG A 1 581 ? 25.480 2.241 -23.468 1.00 75.62 581 ARG A CA 1
ATOM 4733 C C . ARG A 1 581 ? 25.238 1.444 -24.752 1.00 75.62 581 ARG A C 1
ATOM 4735 O O . ARG A 1 581 ? 24.156 1.551 -25.332 1.00 75.62 581 ARG A O 1
ATOM 4742 N N . ASP A 1 582 ? 26.209 0.636 -25.164 1.00 78.69 582 ASP A N 1
ATOM 4743 C CA . ASP A 1 582 ? 26.087 -0.227 -26.342 1.00 78.69 582 ASP A CA 1
ATOM 4744 C C . ASP A 1 582 ? 25.092 -1.378 -26.119 1.00 78.69 582 ASP A C 1
ATOM 4746 O O . ASP A 1 582 ? 24.434 -1.823 -27.061 1.00 78.69 582 ASP A O 1
ATOM 4750 N N . ILE A 1 583 ? 24.926 -1.822 -24.870 1.00 83.69 583 ILE A N 1
ATOM 4751 C CA . ILE A 1 583 ? 23.910 -2.805 -24.470 1.00 83.69 583 ILE A CA 1
ATOM 4752 C C . ILE A 1 583 ? 22.502 -2.195 -24.508 1.00 83.69 583 ILE A C 1
ATOM 4754 O O . ILE A 1 583 ? 21.600 -2.776 -25.106 1.00 83.69 583 ILE A O 1
ATOM 4758 N N . TYR A 1 584 ? 22.289 -1.000 -23.952 1.00 85.00 584 TYR A N 1
ATOM 4759 C CA . TYR A 1 584 ? 20.951 -0.385 -23.932 1.00 85.00 584 TYR A CA 1
ATOM 4760 C C . TYR A 1 584 ? 20.500 0.175 -25.292 1.00 85.00 584 TYR A C 1
ATOM 4762 O O . TYR A 1 584 ? 19.313 0.444 -25.476 1.00 85.00 584 TYR A O 1
ATOM 4770 N N . ARG A 1 585 ? 21.420 0.315 -26.257 1.00 82.44 585 ARG A N 1
ATOM 4771 C CA . ARG A 1 585 ? 21.138 0.594 -27.679 1.00 82.44 585 ARG A CA 1
ATOM 4772 C C . ARG A 1 585 ? 21.218 -0.677 -28.546 1.00 82.44 585 ARG A C 1
ATOM 4774 O O . ARG A 1 585 ? 21.412 -0.570 -29.756 1.00 82.44 585 ARG A O 1
ATOM 4781 N N . CYS A 1 586 ? 21.185 -1.873 -27.947 1.00 79.19 586 CYS A N 1
ATOM 4782 C CA . CYS A 1 586 ? 21.594 -3.089 -28.651 1.00 79.19 586 CYS A CA 1
ATOM 4783 C C . CYS A 1 586 ? 20.852 -3.293 -29.982 1.00 79.19 586 CYS A C 1
ATOM 4785 O O . CYS A 1 586 ? 19.629 -3.237 -30.071 1.00 79.19 586 CYS A O 1
ATOM 4787 N N . GLY A 1 587 ? 21.624 -3.561 -31.035 1.00 82.31 587 GLY A N 1
ATOM 4788 C CA . GLY A 1 587 ? 21.090 -4.083 -32.288 1.00 82.31 587 GLY A CA 1
ATOM 4789 C C . GLY A 1 587 ? 20.916 -5.609 -32.238 1.00 82.31 587 GLY A C 1
ATOM 4790 O O . GLY A 1 587 ? 21.417 -6.252 -31.311 1.00 82.31 587 GLY A O 1
ATOM 4791 N N . PRO A 1 588 ? 20.302 -6.219 -33.268 1.00 82.00 588 PRO A N 1
ATOM 4792 C CA . PRO A 1 588 ? 20.012 -7.659 -33.312 1.00 82.00 588 PRO A CA 1
ATOM 4793 C C . PRO A 1 588 ? 21.227 -8.567 -33.046 1.00 82.00 588 PRO A C 1
ATOM 4795 O O . PRO A 1 588 ? 21.140 -9.535 -32.292 1.00 82.00 588 PRO A O 1
ATOM 4798 N N . ALA A 1 589 ? 22.395 -8.223 -33.600 1.00 84.31 589 ALA A N 1
ATOM 4799 C CA . ALA A 1 589 ? 23.626 -8.988 -33.386 1.00 84.31 589 ALA A CA 1
ATOM 4800 C C . ALA A 1 589 ? 24.081 -8.957 -31.915 1.00 84.31 589 ALA A C 1
ATOM 4802 O O . ALA A 1 589 ? 24.408 -9.989 -31.337 1.00 84.31 589 ALA A O 1
ATOM 4803 N N . LYS A 1 590 ? 24.040 -7.781 -31.274 1.00 88.12 590 LYS A N 1
ATOM 4804 C CA . LYS A 1 590 ? 24.420 -7.632 -29.864 1.00 88.12 590 LYS A CA 1
ATOM 4805 C C . LYS A 1 590 ? 23.397 -8.296 -28.939 1.00 88.12 590 LYS A C 1
ATOM 4807 O O . LYS A 1 590 ? 23.800 -8.940 -27.980 1.00 88.12 590 LYS A O 1
ATOM 4812 N N . ALA A 1 591 ? 22.103 -8.201 -29.252 1.00 87.00 591 ALA A N 1
ATOM 4813 C CA . ALA A 1 591 ? 21.043 -8.894 -28.518 1.00 87.00 591 ALA A CA 1
ATOM 4814 C C . ALA A 1 591 ? 21.235 -10.421 -28.523 1.00 87.00 591 ALA A C 1
ATOM 4816 O O . ALA A 1 591 ? 21.081 -11.059 -27.485 1.00 87.00 591 ALA A O 1
ATOM 4817 N N . THR A 1 592 ? 21.655 -10.986 -29.661 1.00 85.50 592 THR A N 1
ATOM 4818 C CA . THR A 1 592 ? 21.981 -12.418 -29.793 1.00 85.50 592 THR A CA 1
ATOM 4819 C C . THR A 1 592 ? 23.131 -12.815 -28.865 1.00 85.50 592 THR A C 1
ATOM 4821 O O . THR A 1 592 ? 22.997 -13.760 -28.091 1.00 85.50 592 THR A O 1
ATOM 4824 N N . VAL A 1 593 ? 24.226 -12.045 -28.867 1.00 89.06 593 VAL A N 1
ATOM 4825 C CA . VAL A 1 593 ? 25.382 -12.283 -27.982 1.00 89.06 593 VAL A CA 1
ATOM 4826 C C . VAL A 1 593 ? 24.978 -12.213 -26.507 1.00 89.06 593 VAL A C 1
ATOM 4828 O O . VAL A 1 593 ? 25.353 -13.080 -25.721 1.00 89.06 593 VAL A O 1
ATOM 4831 N N . LEU A 1 594 ? 24.182 -11.209 -26.124 1.00 90.25 594 LEU A N 1
ATOM 4832 C CA . LEU A 1 594 ? 23.717 -11.036 -24.744 1.00 90.25 594 LEU A CA 1
ATOM 4833 C C . LEU A 1 594 ? 22.821 -12.191 -24.290 1.00 90.25 594 LEU A C 1
ATOM 4835 O O . LEU A 1 594 ? 23.004 -12.702 -23.187 1.00 90.25 594 LEU A O 1
ATOM 4839 N N . TYR A 1 595 ? 21.890 -12.629 -25.140 1.00 90.06 595 TYR A N 1
ATOM 4840 C CA . TYR A 1 595 ? 21.019 -13.767 -24.849 1.00 90.06 595 TYR A CA 1
ATOM 4841 C C . TYR A 1 595 ? 21.802 -15.079 -24.736 1.00 90.06 595 TYR A C 1
ATOM 4843 O O . TYR A 1 595 ? 21.609 -15.828 -23.779 1.00 90.06 595 TYR A O 1
ATOM 4851 N N . ASN A 1 596 ? 22.737 -15.331 -25.657 1.00 86.12 596 ASN A N 1
ATOM 4852 C CA . ASN A 1 596 ? 23.603 -16.509 -25.608 1.00 86.12 596 ASN A CA 1
ATOM 4853 C C . ASN A 1 596 ? 24.433 -16.524 -24.322 1.00 86.12 596 ASN A C 1
ATOM 4855 O O . ASN A 1 596 ? 24.452 -17.533 -23.619 1.00 86.12 596 ASN A O 1
ATOM 4859 N N . LYS A 1 597 ? 25.029 -15.384 -23.953 1.00 89.56 597 LYS A N 1
ATOM 4860 C CA . LYS A 1 597 ? 25.772 -15.234 -22.697 1.00 89.56 597 LYS A CA 1
ATOM 4861 C C . LYS A 1 597 ? 24.886 -15.480 -21.473 1.00 89.56 597 LYS A C 1
ATOM 4863 O O . LYS A 1 597 ? 25.307 -16.177 -20.554 1.00 89.56 597 LYS A O 1
ATOM 4868 N N . LEU A 1 598 ? 23.650 -14.976 -21.481 1.00 89.94 598 LEU A N 1
ATOM 4869 C CA . LEU A 1 598 ? 22.677 -15.201 -20.409 1.00 89.94 598 LEU A CA 1
ATOM 4870 C C . LEU A 1 598 ? 22.307 -16.687 -20.267 1.00 89.94 598 LEU A C 1
ATOM 4872 O O . LEU A 1 598 ? 22.219 -17.197 -19.151 1.00 89.94 598 LEU A O 1
ATOM 4876 N N . CYS A 1 599 ? 22.136 -17.397 -21.384 1.00 86.06 599 CYS A N 1
ATOM 4877 C CA . CYS A 1 599 ? 21.775 -18.817 -21.407 1.00 86.06 599 CYS A CA 1
ATOM 4878 C C . CYS A 1 599 ? 22.975 -19.769 -21.243 1.00 86.06 599 CYS A C 1
ATOM 4880 O O . CYS A 1 599 ? 22.782 -20.969 -21.056 1.00 86.06 599 CYS A O 1
ATOM 4882 N N . GLY A 1 600 ? 24.209 -19.257 -21.291 1.00 86.00 600 GLY A N 1
ATOM 4883 C CA . GLY A 1 600 ? 25.429 -20.070 -21.272 1.00 86.00 600 GLY A CA 1
ATOM 4884 C C . GLY A 1 600 ? 25.739 -20.763 -22.606 1.00 86.00 600 GLY A C 1
ATOM 4885 O O . GLY A 1 600 ? 26.441 -21.773 -22.623 1.00 86.00 600 GLY A O 1
ATOM 4886 N N . TYR A 1 601 ? 25.215 -20.247 -23.719 1.00 87.44 601 TYR A N 1
ATOM 4887 C CA . TYR A 1 601 ? 25.539 -20.706 -25.070 1.00 87.44 601 TYR A CA 1
ATOM 4888 C C . TYR A 1 601 ? 26.795 -20.007 -25.616 1.00 87.44 601 TYR A C 1
ATOM 4890 O O . TYR A 1 601 ? 27.089 -18.877 -25.217 1.00 87.44 601 TYR A O 1
ATOM 4898 N N . PRO A 1 602 ? 27.524 -20.629 -26.564 1.00 86.00 602 PRO A N 1
ATOM 4899 C CA . PRO A 1 602 ? 28.570 -19.943 -27.323 1.00 86.00 602 PRO A CA 1
ATOM 4900 C C . PRO A 1 602 ? 28.038 -18.661 -27.985 1.00 86.00 602 PRO A C 1
ATOM 4902 O O . PRO A 1 602 ? 26.918 -18.665 -28.499 1.00 86.00 602 PRO A O 1
ATOM 4905 N N . GLU A 1 603 ? 28.828 -17.583 -28.007 1.00 83.00 603 GLU A N 1
ATOM 4906 C CA . GLU A 1 603 ? 28.377 -16.258 -28.478 1.00 83.00 603 GLU A CA 1
ATOM 4907 C C . GLU A 1 603 ? 27.843 -16.279 -29.920 1.00 83.00 603 GLU A C 1
ATOM 4909 O O . GLU A 1 603 ? 26.832 -15.635 -30.201 1.00 83.00 603 GLU A O 1
ATOM 4914 N N . ASP A 1 604 ? 28.444 -17.097 -30.788 1.00 83.56 604 ASP A N 1
ATOM 4915 C CA . ASP A 1 604 ? 28.093 -17.235 -32.209 1.00 83.56 604 ASP A CA 1
ATOM 4916 C C . ASP A 1 604 ? 26.890 -18.164 -32.473 1.00 83.56 604 ASP A C 1
ATOM 4918 O O . ASP A 1 604 ? 26.574 -18.477 -33.624 1.00 83.56 604 ASP A O 1
ATOM 4922 N N . THR A 1 605 ? 26.215 -18.646 -31.423 1.00 84.94 605 THR A N 1
ATOM 4923 C CA . THR A 1 605 ? 25.038 -19.513 -31.577 1.00 84.94 605 THR A CA 1
ATOM 4924 C C . THR A 1 605 ? 23.911 -18.741 -32.259 1.00 84.94 605 THR A C 1
ATOM 4926 O O . THR A 1 605 ? 23.435 -17.727 -31.745 1.00 84.94 605 THR A O 1
ATOM 4929 N N . LEU A 1 606 ? 23.464 -19.227 -33.418 1.00 83.50 606 LEU A N 1
ATOM 4930 C CA . LEU A 1 606 ? 22.344 -18.633 -34.142 1.00 83.50 606 LEU A CA 1
ATOM 4931 C C . LEU A 1 606 ? 21.041 -18.842 -33.367 1.00 83.50 606 LEU A C 1
ATOM 4933 O O . LEU A 1 606 ? 20.709 -19.965 -32.995 1.00 83.50 606 LEU A O 1
ATOM 4937 N N . GLN A 1 607 ? 20.299 -17.755 -33.182 1.00 82.69 607 GLN A N 1
ATOM 4938 C CA . GLN A 1 607 ? 18.965 -17.758 -32.589 1.00 82.69 607 GLN A CA 1
ATOM 4939 C C . GLN A 1 607 ? 17.920 -17.433 -33.657 1.00 82.69 607 GLN A C 1
ATOM 4941 O O . GLN A 1 607 ? 18.218 -16.769 -34.656 1.00 82.69 607 GLN A O 1
ATOM 4946 N N . ASP A 1 608 ? 16.692 -17.908 -33.465 1.00 81.88 608 ASP A N 1
ATOM 4947 C CA . ASP A 1 608 ? 15.589 -17.570 -34.360 1.00 81.88 608 ASP A CA 1
ATOM 4948 C C . ASP A 1 608 ? 15.229 -16.075 -34.263 1.00 81.88 608 ASP A C 1
ATOM 4950 O O . ASP A 1 608 ? 15.499 -15.398 -33.267 1.00 81.88 608 ASP A O 1
ATOM 4954 N N . SER A 1 609 ? 14.587 -15.543 -35.304 1.00 76.69 609 SER A N 1
ATOM 4955 C CA . SER A 1 609 ? 14.289 -14.109 -35.395 1.00 76.69 609 SER A CA 1
ATOM 4956 C C . SER A 1 609 ? 13.396 -13.588 -34.266 1.00 76.69 609 SER A C 1
ATOM 4958 O O . SER A 1 609 ? 13.503 -12.417 -33.909 1.00 76.69 609 SER A O 1
ATOM 4960 N N . HIS A 1 610 ? 12.510 -14.424 -33.713 1.00 77.44 610 HIS A N 1
ATOM 4961 C CA . HIS A 1 610 ? 11.618 -14.015 -32.631 1.00 77.44 610 HIS A CA 1
ATOM 4962 C C . HIS A 1 610 ? 12.389 -13.867 -31.316 1.00 77.44 610 HIS A C 1
ATOM 4964 O O . HIS A 1 610 ? 12.210 -12.872 -30.610 1.00 77.44 610 HIS A O 1
ATOM 4970 N N . THR A 1 611 ? 13.280 -14.811 -31.012 1.00 80.12 611 THR A N 1
ATOM 4971 C CA . THR A 1 611 ? 14.163 -14.746 -29.838 1.00 80.12 611 THR A CA 1
ATOM 4972 C C . THR A 1 611 ? 15.100 -13.544 -29.913 1.00 80.12 611 THR A C 1
ATOM 4974 O O . THR A 1 611 ? 15.235 -12.812 -28.934 1.00 80.12 611 THR A O 1
ATOM 4977 N N . VAL A 1 612 ? 15.678 -13.261 -31.087 1.00 80.44 612 VAL A N 1
ATOM 4978 C CA . VAL A 1 612 ? 16.544 -12.083 -31.284 1.00 80.44 612 VAL A CA 1
ATOM 4979 C C . VAL A 1 612 ? 15.781 -10.773 -31.074 1.00 80.44 612 VAL A C 1
ATOM 4981 O O . VAL A 1 612 ? 16.279 -9.885 -30.381 1.00 80.44 612 VAL A O 1
ATOM 4984 N N . GLU A 1 613 ? 14.572 -10.643 -31.627 1.00 79.50 613 GLU A N 1
ATOM 4985 C CA . GLU A 1 613 ? 13.770 -9.423 -31.472 1.00 79.50 613 GLU A CA 1
ATOM 4986 C C . GLU A 1 613 ? 13.260 -9.255 -30.033 1.00 79.50 613 GLU A C 1
ATOM 4988 O O . GLU A 1 613 ? 13.236 -8.143 -29.510 1.00 79.50 613 GLU A O 1
ATOM 4993 N N . SER A 1 614 ? 12.930 -10.353 -29.348 1.00 78.81 614 SER A N 1
ATOM 4994 C CA . SER A 1 614 ? 12.512 -10.328 -27.941 1.00 78.81 614 SER A CA 1
ATOM 4995 C C . SER A 1 614 ? 13.677 -9.997 -27.005 1.00 78.81 614 SER A C 1
ATOM 4997 O O . SER A 1 614 ? 13.523 -9.177 -26.100 1.00 78.81 614 SER A O 1
ATOM 4999 N N . ALA A 1 615 ? 14.866 -10.554 -27.256 1.00 82.81 615 ALA A N 1
ATOM 5000 C CA . ALA A 1 615 ? 16.093 -10.221 -26.532 1.00 82.81 615 ALA A CA 1
ATOM 5001 C C . ALA A 1 615 ? 16.446 -8.746 -26.720 1.00 82.81 615 ALA A C 1
ATOM 5003 O O . ALA A 1 615 ? 16.729 -8.034 -25.755 1.00 82.81 615 ALA A O 1
ATOM 5004 N N . ARG A 1 616 ? 16.358 -8.264 -27.963 1.00 85.81 616 ARG A N 1
ATOM 5005 C CA . ARG A 1 616 ? 16.548 -6.853 -28.284 1.00 85.81 616 ARG A CA 1
ATOM 5006 C C . ARG A 1 616 ? 15.540 -5.991 -27.531 1.00 85.81 616 ARG A C 1
ATOM 5008 O O . ARG A 1 616 ? 15.939 -5.076 -26.820 1.00 85.81 616 ARG A O 1
ATOM 5015 N N . SER A 1 617 ? 14.254 -6.326 -27.618 1.00 85.38 617 SER A N 1
ATOM 5016 C CA . SER A 1 617 ? 13.189 -5.613 -26.917 1.00 85.38 617 SER A CA 1
ATOM 5017 C C . SER A 1 617 ? 13.373 -5.638 -25.403 1.00 85.38 617 SER A C 1
ATOM 5019 O O . SER A 1 617 ? 12.976 -4.679 -24.759 1.00 85.38 617 SER A O 1
ATOM 5021 N N . PHE A 1 618 ? 13.994 -6.666 -24.816 1.00 89.25 618 PHE A N 1
ATOM 5022 C CA . PHE A 1 618 ? 14.317 -6.720 -23.389 1.00 89.25 618 PHE A CA 1
ATOM 5023 C C . PHE A 1 618 ? 15.461 -5.764 -23.018 1.00 89.25 618 PHE A C 1
ATOM 5025 O O . PHE A 1 618 ? 15.267 -4.912 -22.150 1.00 89.25 618 PHE A O 1
ATOM 5032 N N . PHE A 1 619 ? 16.606 -5.834 -23.703 1.00 89.06 619 PHE A N 1
ATOM 5033 C CA . PHE A 1 619 ? 17.791 -5.032 -23.363 1.00 89.06 619 PHE A CA 1
ATOM 5034 C C . PHE A 1 619 ? 17.707 -3.566 -23.818 1.00 89.06 619 PHE A C 1
ATOM 5036 O O . PHE A 1 619 ? 18.260 -2.688 -23.158 1.00 89.06 619 PHE A O 1
ATOM 5043 N N . GLU A 1 620 ? 17.002 -3.268 -24.911 1.00 87.62 620 GLU A N 1
ATOM 5044 C CA . GLU A 1 620 ? 16.897 -1.914 -25.464 1.00 87.62 620 GLU A CA 1
ATOM 5045 C C . GLU A 1 620 ? 16.067 -0.997 -24.548 1.00 87.62 620 GLU A C 1
ATOM 5047 O O . GLU A 1 620 ? 14.916 -1.291 -24.219 1.00 87.62 620 GLU A O 1
ATOM 5052 N N . CYS A 1 621 ? 16.625 0.134 -24.111 1.00 85.44 621 CYS A N 1
ATOM 5053 C CA . CYS A 1 621 ? 15.901 1.111 -23.294 1.00 85.44 621 CYS A CA 1
ATOM 5054 C C . CYS A 1 621 ? 16.359 2.533 -23.617 1.00 85.44 621 CYS A C 1
ATOM 5056 O O . CYS A 1 621 ? 17.377 3.014 -23.116 1.00 85.44 621 CYS A O 1
ATOM 5058 N N . GLU A 1 622 ? 15.572 3.234 -24.433 1.00 82.88 622 GLU A N 1
ATOM 5059 C CA . GLU A 1 622 ? 15.918 4.577 -24.895 1.00 82.88 622 GLU A CA 1
ATOM 5060 C C . GLU A 1 622 ? 16.009 5.594 -23.745 1.00 82.88 622 GLU A C 1
ATOM 5062 O O . GLU A 1 622 ? 16.902 6.445 -23.739 1.00 82.88 622 GLU A O 1
ATOM 5067 N N . LYS A 1 623 ? 15.168 5.462 -22.709 1.00 82.31 623 LYS A N 1
ATOM 5068 C CA . LYS A 1 623 ? 15.213 6.359 -21.546 1.00 82.31 623 LYS A CA 1
ATOM 5069 C C . LYS A 1 623 ? 16.559 6.306 -20.818 1.00 82.31 623 LYS A C 1
ATOM 5071 O O . LYS A 1 623 ? 17.055 7.351 -20.417 1.00 82.31 623 LYS A O 1
ATOM 5076 N N . PHE A 1 624 ? 17.198 5.138 -20.706 1.00 83.94 624 PHE A N 1
ATOM 5077 C CA . PHE A 1 624 ? 18.528 5.028 -20.085 1.00 83.94 624 PHE A CA 1
ATOM 5078 C C . PHE A 1 624 ? 19.634 5.702 -20.911 1.00 83.94 624 PHE A C 1
ATOM 5080 O O . PHE A 1 624 ? 20.684 6.048 -20.373 1.00 83.94 624 PHE A O 1
ATOM 5087 N N . LEU A 1 625 ? 19.403 5.913 -22.212 1.00 80.06 625 LEU A N 1
ATOM 5088 C CA . LEU A 1 625 ? 20.327 6.618 -23.100 1.00 80.06 625 LEU A CA 1
ATOM 5089 C C . LEU A 1 625 ? 20.123 8.139 -23.059 1.00 80.06 625 LEU A C 1
ATOM 5091 O O . LEU A 1 625 ? 21.099 8.886 -23.159 1.00 80.06 625 LEU A O 1
ATOM 5095 N N . GLN A 1 626 ? 18.869 8.585 -22.951 1.00 77.00 626 GLN A N 1
ATOM 5096 C CA . GLN A 1 626 ? 18.485 10.000 -22.989 1.00 77.00 626 GLN A CA 1
ATOM 5097 C C . GLN A 1 626 ? 18.572 10.678 -21.614 1.00 77.00 626 GLN A C 1
ATOM 5099 O O . GLN A 1 626 ? 18.989 11.833 -21.523 1.00 77.00 626 GLN A O 1
ATOM 5104 N N . ASP A 1 627 ? 18.215 9.960 -20.550 1.00 75.44 627 ASP A N 1
ATOM 5105 C CA . ASP A 1 627 ? 18.165 10.453 -19.178 1.00 75.44 627 ASP A CA 1
ATOM 5106 C C . ASP A 1 627 ? 19.207 9.726 -18.315 1.00 75.44 627 ASP A C 1
ATOM 5108 O O . ASP A 1 627 ? 18.996 8.615 -17.813 1.00 75.44 627 ASP A O 1
ATOM 5112 N N . LYS A 1 628 ? 20.359 10.383 -18.138 1.00 70.56 628 LYS A N 1
ATOM 5113 C CA . LYS A 1 628 ? 21.449 9.865 -17.300 1.00 70.56 628 LYS A CA 1
ATOM 5114 C C . LYS A 1 628 ? 21.035 9.708 -15.834 1.00 70.56 628 LYS A C 1
ATOM 5116 O O . LYS A 1 628 ? 21.587 8.839 -15.154 1.00 70.56 628 LYS A O 1
ATOM 5121 N N . ASP A 1 629 ? 20.075 10.495 -15.351 1.00 75.19 629 ASP A N 1
ATOM 5122 C CA . ASP A 1 629 ? 19.624 10.432 -13.962 1.00 75.19 629 ASP A CA 1
ATOM 5123 C C . ASP A 1 629 ? 18.770 9.183 -13.729 1.00 75.19 629 ASP A C 1
ATOM 5125 O O . ASP A 1 629 ? 18.861 8.568 -12.666 1.00 75.19 629 ASP A O 1
ATOM 5129 N N . CYS A 1 630 ? 17.994 8.751 -14.730 1.00 80.00 630 CYS A N 1
ATOM 5130 C CA . CYS A 1 630 ? 17.189 7.533 -14.648 1.00 80.00 630 CYS A CA 1
ATOM 5131 C C . CYS A 1 630 ? 18.060 6.284 -14.437 1.00 80.00 630 CYS A C 1
ATOM 5133 O O . CYS A 1 630 ? 17.837 5.539 -13.482 1.00 80.00 630 CYS A O 1
ATOM 5135 N N . LEU A 1 631 ? 19.073 6.059 -15.286 1.00 82.75 631 LEU A N 1
ATOM 5136 C CA . LEU A 1 631 ? 19.970 4.903 -15.142 1.00 82.75 631 LEU A CA 1
ATOM 5137 C C . LEU A 1 631 ? 20.752 4.968 -13.821 1.00 82.75 631 LEU A C 1
ATOM 5139 O O . LEU A 1 631 ? 20.842 3.970 -13.110 1.00 82.75 631 LEU A O 1
ATOM 5143 N N . SER A 1 632 ? 21.247 6.153 -13.450 1.00 79.00 632 SER A N 1
ATOM 5144 C CA . SER A 1 632 ? 21.988 6.350 -12.196 1.00 79.00 632 SER A CA 1
ATOM 5145 C C . SER A 1 632 ? 21.139 6.032 -10.959 1.00 79.00 632 SER A C 1
ATOM 5147 O O . SER A 1 632 ? 21.629 5.406 -10.021 1.00 79.00 632 SER A O 1
ATOM 5149 N N . LYS A 1 633 ? 19.846 6.390 -10.962 1.00 81.19 633 LYS A N 1
ATOM 5150 C CA . LYS A 1 633 ? 18.897 6.053 -9.885 1.00 81.19 633 LYS A CA 1
ATOM 5151 C C . LYS A 1 633 ? 18.635 4.554 -9.780 1.00 81.19 633 LYS A C 1
ATOM 5153 O O . LYS A 1 633 ? 18.539 4.039 -8.668 1.00 81.19 633 LYS A O 1
ATOM 5158 N N . VAL A 1 634 ? 18.529 3.857 -10.912 1.00 84.06 634 VAL A N 1
ATOM 5159 C CA . VAL A 1 634 ? 18.350 2.397 -10.932 1.00 84.06 634 VAL A CA 1
ATOM 5160 C C . VAL A 1 634 ? 19.604 1.689 -10.421 1.00 84.06 634 VAL A C 1
ATOM 5162 O O . VAL A 1 634 ? 19.487 0.838 -9.542 1.00 84.06 634 VAL A O 1
ATOM 5165 N N . LYS A 1 635 ? 20.792 2.090 -10.894 1.00 83.56 635 LYS A N 1
ATOM 5166 C CA . LYS A 1 635 ? 22.086 1.594 -10.397 1.00 83.56 635 LYS A CA 1
ATOM 5167 C C . LYS A 1 635 ? 22.203 1.766 -8.885 1.00 83.56 635 LYS A C 1
ATOM 5169 O O . LYS A 1 635 ? 22.424 0.796 -8.166 1.00 83.56 635 LYS A O 1
ATOM 5174 N N . LEU A 1 636 ? 21.950 2.987 -8.404 1.00 77.81 636 LEU A N 1
ATOM 5175 C CA . LEU A 1 636 ? 21.943 3.309 -6.979 1.00 77.81 636 LEU A CA 1
ATOM 5176 C C . LEU A 1 636 ? 20.990 2.391 -6.210 1.00 77.81 636 LEU A C 1
ATOM 5178 O O . LEU A 1 636 ? 21.386 1.806 -5.210 1.00 77.81 636 LEU A O 1
ATOM 5182 N N . TYR A 1 637 ? 19.752 2.231 -6.681 1.00 84.81 637 TYR A N 1
ATOM 5183 C CA . TYR A 1 637 ? 18.779 1.345 -6.049 1.00 84.81 637 TYR A CA 1
ATOM 5184 C C . TYR A 1 637 ? 19.282 -0.105 -5.936 1.00 84.81 637 TYR A C 1
ATOM 5186 O O . TYR A 1 637 ? 19.159 -0.703 -4.869 1.00 84.81 637 TYR A O 1
ATOM 5194 N N . LEU A 1 638 ? 19.878 -0.653 -6.998 1.00 81.75 638 LEU A N 1
ATOM 5195 C CA . LEU A 1 638 ? 20.403 -2.022 -7.010 1.00 81.75 638 LEU A CA 1
ATOM 5196 C C . LEU A 1 638 ? 21.618 -2.200 -6.088 1.00 81.75 638 LEU A C 1
ATOM 5198 O O . LEU A 1 638 ? 21.733 -3.228 -5.428 1.00 81.75 638 LEU A O 1
ATOM 5202 N N . THR A 1 639 ? 22.474 -1.183 -5.957 1.00 77.12 639 THR A N 1
ATOM 5203 C CA . THR A 1 639 ? 23.601 -1.208 -5.004 1.00 77.12 639 THR A CA 1
ATOM 5204 C C . THR A 1 639 ? 23.130 -1.210 -3.542 1.00 77.12 639 THR A C 1
ATOM 5206 O O . THR A 1 639 ? 23.834 -1.695 -2.659 1.00 77.12 639 THR A O 1
ATOM 5209 N N . LEU A 1 640 ? 21.937 -0.672 -3.263 1.00 69.88 640 LEU A N 1
ATOM 5210 C CA . LEU A 1 640 ? 21.384 -0.565 -1.907 1.00 69.88 640 LEU A CA 1
ATOM 5211 C C . LEU A 1 640 ? 20.695 -1.841 -1.406 1.00 69.88 640 LEU A C 1
ATOM 5213 O O . LEU A 1 640 ? 20.369 -1.918 -0.218 1.00 69.88 640 LEU A O 1
ATOM 5217 N N . ILE A 1 641 ? 20.465 -2.825 -2.276 1.00 75.94 641 ILE A N 1
ATOM 5218 C CA . ILE A 1 641 ? 19.777 -4.075 -1.940 1.00 75.94 641 ILE A CA 1
ATOM 5219 C C . ILE A 1 641 ? 20.744 -5.259 -1.982 1.00 75.94 641 ILE A C 1
ATOM 5221 O O . ILE A 1 641 ? 21.656 -5.313 -2.801 1.00 75.94 641 ILE A O 1
ATOM 5225 N N . THR A 1 642 ? 20.537 -6.240 -1.104 1.00 78.12 642 THR A N 1
ATOM 5226 C CA . THR A 1 642 ? 21.311 -7.487 -1.146 1.00 78.12 642 THR A CA 1
ATOM 5227 C C . THR A 1 642 ? 20.795 -8.374 -2.282 1.00 78.12 642 THR A C 1
ATOM 5229 O O . THR A 1 642 ? 19.618 -8.757 -2.286 1.00 78.12 642 THR A O 1
ATOM 5232 N N . ILE A 1 643 ? 21.676 -8.709 -3.227 1.00 81.25 643 ILE A N 1
ATOM 5233 C CA . ILE A 1 643 ? 21.438 -9.680 -4.303 1.00 81.25 643 ILE A CA 1
ATOM 5234 C C . ILE A 1 643 ? 22.371 -10.867 -4.044 1.00 81.25 643 ILE A C 1
ATOM 5236 O O . ILE A 1 643 ? 23.558 -10.814 -4.357 1.00 81.25 643 ILE A O 1
ATOM 5240 N N . ASP A 1 644 ? 21.842 -11.886 -3.375 1.00 76.62 644 ASP A N 1
ATOM 5241 C CA . ASP A 1 644 ? 22.531 -13.153 -3.121 1.00 76.62 644 ASP A CA 1
ATOM 5242 C C . ASP A 1 644 ? 22.464 -14.080 -4.351 1.00 76.62 644 ASP A C 1
ATOM 5244 O O . ASP A 1 644 ? 21.961 -13.700 -5.412 1.00 76.62 644 ASP A O 1
ATOM 5248 N N . SER A 1 645 ? 23.001 -15.296 -4.224 1.00 76.56 645 SER A N 1
ATOM 5249 C CA . SER A 1 645 ? 23.002 -16.295 -5.299 1.00 76.56 645 SER A CA 1
ATOM 5250 C C . SER A 1 645 ? 21.601 -16.633 -5.802 1.00 76.56 645 SER A C 1
ATOM 5252 O O . SER A 1 645 ? 21.403 -16.752 -7.010 1.00 76.56 645 SER A O 1
ATOM 5254 N N . ASP A 1 646 ? 20.635 -16.744 -4.893 1.00 77.06 646 ASP A N 1
ATOM 5255 C CA . ASP A 1 646 ? 19.267 -17.160 -5.203 1.00 77.06 646 ASP A CA 1
ATOM 5256 C C . ASP A 1 646 ? 18.545 -16.051 -5.978 1.00 77.06 646 ASP A C 1
ATOM 5258 O O . ASP A 1 646 ? 17.777 -16.290 -6.911 1.00 77.06 646 ASP A O 1
ATOM 5262 N N . GLU A 1 647 ? 18.836 -14.797 -5.639 1.00 86.75 647 GLU A N 1
ATOM 5263 C CA . GLU A 1 647 ? 18.331 -13.636 -6.360 1.00 86.75 647 GLU A CA 1
ATOM 5264 C C . GLU A 1 647 ? 18.997 -13.452 -7.721 1.00 86.75 647 GLU A C 1
ATOM 5266 O O . GLU A 1 647 ? 18.322 -13.065 -8.676 1.00 86.75 647 GLU A O 1
ATOM 5271 N N . MET A 1 648 ? 20.291 -13.758 -7.846 1.00 83.88 648 MET A N 1
ATOM 5272 C CA . MET A 1 648 ? 20.970 -13.794 -9.145 1.00 83.88 648 MET A CA 1
ATOM 5273 C C . MET A 1 648 ? 20.353 -14.855 -10.063 1.00 83.88 648 MET A C 1
ATOM 5275 O O . MET A 1 648 ? 20.107 -14.576 -11.240 1.00 83.88 648 MET A O 1
ATOM 5279 N N . GLU A 1 649 ? 20.053 -16.042 -9.531 1.00 85.50 649 GLU A N 1
ATOM 5280 C CA . GLU A 1 649 ? 19.357 -17.102 -10.264 1.00 85.50 649 GLU A CA 1
ATOM 5281 C C . GLU A 1 649 ? 17.948 -16.659 -10.673 1.00 85.50 649 GLU A C 1
ATOM 5283 O O . GLU A 1 649 ? 17.598 -16.738 -11.852 1.00 85.50 649 GLU A O 1
ATOM 5288 N N . PHE A 1 650 ? 17.186 -16.057 -9.754 1.00 89.12 650 PHE A N 1
ATOM 5289 C CA . PHE A 1 650 ? 15.874 -15.486 -10.062 1.00 89.12 650 PHE A CA 1
ATOM 5290 C C . PHE A 1 650 ? 15.937 -14.443 -11.190 1.00 89.12 650 PHE A C 1
ATOM 5292 O O . PHE A 1 650 ? 15.117 -14.479 -12.113 1.00 89.12 650 PHE A O 1
ATOM 5299 N N . ILE A 1 651 ? 16.896 -13.508 -11.141 1.00 89.19 651 ILE A N 1
ATOM 5300 C CA . ILE A 1 651 ? 17.078 -12.481 -12.180 1.00 89.19 651 ILE A CA 1
ATOM 5301 C C . ILE A 1 651 ? 17.381 -13.150 -13.522 1.00 89.19 651 ILE A C 1
ATOM 5303 O O . ILE A 1 651 ? 16.800 -12.763 -14.540 1.00 89.19 651 ILE A O 1
ATOM 5307 N N . LYS A 1 652 ? 18.251 -14.166 -13.526 1.00 88.50 652 LYS A N 1
ATOM 5308 C CA . LYS A 1 652 ? 18.637 -14.909 -14.728 1.00 88.50 652 LYS A CA 1
ATOM 5309 C C . LYS A 1 652 ? 17.436 -15.614 -15.353 1.00 88.50 652 LYS A C 1
ATOM 5311 O O . LYS A 1 652 ? 17.125 -15.368 -16.517 1.00 88.50 652 LYS A O 1
ATOM 5316 N N . GLU A 1 653 ? 16.740 -16.446 -14.581 1.00 87.06 653 GLU A N 1
ATOM 5317 C CA . GLU A 1 653 ? 15.593 -17.222 -15.056 1.00 87.06 653 GLU A CA 1
ATOM 5318 C C . GLU A 1 653 ? 14.454 -16.320 -15.528 1.00 87.06 653 GLU A C 1
ATOM 5320 O O . GLU A 1 653 ? 13.910 -16.526 -16.612 1.00 87.06 653 GLU A O 1
ATOM 5325 N N . THR A 1 654 ? 14.130 -15.278 -14.758 1.00 84.62 654 THR A N 1
ATOM 5326 C CA . THR A 1 654 ? 13.054 -14.340 -15.108 1.00 84.62 654 THR A CA 1
ATOM 5327 C C . THR A 1 654 ? 13.382 -13.578 -16.391 1.00 84.62 654 THR A C 1
ATOM 5329 O O . THR A 1 654 ? 12.509 -13.396 -17.240 1.00 84.62 654 THR A O 1
ATOM 5332 N N . SER A 1 655 ? 14.640 -13.166 -16.576 1.00 87.88 655 SER A N 1
ATOM 5333 C CA . SER A 1 655 ? 15.078 -12.478 -17.797 1.00 87.88 655 SER A CA 1
ATOM 5334 C C . SER A 1 655 ? 14.984 -13.393 -19.022 1.00 87.88 655 SER A C 1
ATOM 5336 O O . SER A 1 655 ? 14.440 -12.980 -20.044 1.00 87.88 655 SER A O 1
ATOM 5338 N N . ILE A 1 656 ? 15.415 -14.657 -18.908 1.00 83.81 656 ILE A N 1
ATOM 5339 C CA . ILE A 1 656 ? 15.283 -15.652 -19.987 1.00 83.81 656 ILE A CA 1
ATOM 5340 C C . ILE A 1 656 ? 13.805 -15.905 -20.310 1.00 83.81 656 ILE A C 1
ATOM 5342 O O . ILE A 1 656 ? 13.413 -15.850 -21.470 1.00 83.81 656 ILE A O 1
ATOM 5346 N N . GLN A 1 657 ? 12.953 -16.111 -19.302 1.00 82.75 657 GLN A N 1
ATOM 5347 C CA . GLN A 1 657 ? 11.522 -16.364 -19.510 1.00 82.75 657 GLN A CA 1
ATOM 5348 C C . GLN A 1 657 ? 10.793 -15.202 -20.201 1.00 82.75 657 GLN A C 1
ATOM 5350 O O . GLN A 1 657 ? 9.862 -15.440 -20.981 1.00 82.75 657 GLN A O 1
ATOM 5355 N N . LEU A 1 658 ? 11.196 -13.958 -19.914 1.00 81.75 658 LEU A N 1
ATOM 5356 C CA . LEU A 1 658 ? 10.664 -12.767 -20.579 1.00 81.75 658 LEU A CA 1
ATOM 5357 C C . LEU A 1 658 ? 11.098 -12.690 -22.045 1.00 81.75 658 LEU A C 1
ATOM 5359 O O . LEU A 1 658 ? 10.285 -12.317 -22.888 1.00 81.75 658 LEU A O 1
ATOM 5363 N N . ILE A 1 659 ? 12.342 -13.065 -22.348 1.00 82.62 659 ILE A N 1
ATOM 5364 C CA . ILE A 1 659 ? 12.868 -13.090 -23.718 1.00 82.62 659 ILE A CA 1
ATOM 5365 C C . ILE A 1 659 ? 12.243 -14.234 -24.532 1.00 82.62 659 ILE A C 1
ATOM 5367 O O . ILE A 1 659 ? 11.828 -14.025 -25.667 1.00 82.62 659 ILE A O 1
ATOM 5371 N N . ASP A 1 660 ? 12.084 -15.415 -23.938 1.00 76.62 660 ASP A N 1
ATOM 5372 C CA . ASP A 1 660 ? 11.505 -16.598 -24.590 1.00 76.62 660 ASP A CA 1
ATOM 5373 C C . ASP A 1 660 ? 9.985 -16.480 -24.833 1.00 76.62 660 ASP A C 1
ATOM 5375 O O . ASP A 1 660 ? 9.365 -17.388 -25.393 1.00 76.62 660 ASP A O 1
ATOM 5379 N N . GLY A 1 661 ? 9.343 -15.405 -24.361 1.00 60.88 661 GLY A N 1
ATOM 5380 C CA . GLY A 1 661 ? 7.896 -15.203 -24.479 1.00 60.88 661 GLY A CA 1
ATOM 5381 C C . GLY A 1 661 ? 7.052 -16.194 -23.663 1.00 60.88 661 GLY A C 1
ATOM 5382 O O . GLY A 1 661 ? 5.851 -16.323 -23.907 1.00 60.88 661 GLY A O 1
ATOM 5383 N N . LYS A 1 662 ? 7.656 -16.904 -22.696 1.00 45.97 662 LYS A N 1
ATOM 5384 C CA . LYS A 1 662 ? 6.988 -17.906 -21.840 1.00 45.97 662 LYS A CA 1
ATOM 5385 C C . LYS A 1 662 ? 6.342 -17.319 -20.581 1.00 45.97 662 LYS A C 1
ATOM 5387 O O . LYS A 1 662 ? 5.507 -17.991 -19.981 1.00 45.97 662 LYS A O 1
ATOM 5392 N N . ALA A 1 663 ? 6.668 -16.088 -20.190 1.00 38.22 663 ALA A N 1
ATOM 5393 C CA . ALA A 1 663 ? 6.079 -15.447 -19.015 1.00 38.22 663 ALA A CA 1
ATOM 5394 C C . ALA A 1 663 ? 4.952 -14.461 -19.380 1.00 38.22 663 ALA A C 1
ATOM 5396 O O . ALA A 1 663 ? 5.196 -13.345 -19.838 1.00 38.22 663 ALA A O 1
ATOM 5397 N N . ALA A 1 664 ? 3.708 -14.829 -19.060 1.00 34.19 664 ALA A N 1
ATOM 5398 C CA . ALA A 1 664 ? 2.781 -13.846 -18.510 1.00 34.19 664 ALA A CA 1
ATOM 5399 C C . ALA A 1 664 ? 3.284 -13.525 -17.094 1.00 34.19 664 ALA A C 1
ATOM 5401 O O . ALA A 1 664 ? 3.515 -14.442 -16.309 1.00 34.19 664 ALA A O 1
ATOM 5402 N N . ILE A 1 665 ? 3.513 -12.253 -16.763 1.00 41.06 665 ILE A N 1
ATOM 5403 C CA . ILE A 1 665 ? 3.933 -11.868 -15.408 1.00 41.06 665 ILE A CA 1
ATOM 5404 C C . ILE A 1 665 ? 2.746 -12.071 -14.458 1.00 41.06 665 ILE A C 1
ATOM 5406 O O . ILE A 1 665 ? 1.954 -11.157 -14.226 1.00 41.06 665 ILE A O 1
ATOM 5410 N N . ASP A 1 666 ? 2.670 -13.260 -13.871 1.00 37.28 666 ASP A N 1
ATOM 5411 C CA . ASP A 1 666 ? 1.842 -13.586 -12.705 1.00 37.28 666 ASP A CA 1
ATOM 5412 C C . ASP A 1 666 ? 2.668 -13.509 -11.401 1.00 37.28 666 ASP A C 1
ATOM 5414 O O . ASP A 1 666 ? 2.426 -14.220 -10.433 1.00 37.28 666 ASP A O 1
ATOM 5418 N N . ILE A 1 667 ? 3.673 -12.622 -11.356 1.00 41.53 667 ILE A N 1
ATOM 5419 C CA . ILE A 1 667 ? 4.582 -12.465 -10.201 1.00 41.53 667 ILE A CA 1
ATOM 5420 C C . ILE A 1 667 ? 3.992 -11.541 -9.109 1.00 41.53 667 ILE A C 1
ATOM 5422 O O . ILE A 1 667 ? 4.529 -11.453 -8.010 1.00 41.53 667 ILE A O 1
ATOM 5426 N N . ALA A 1 668 ? 2.842 -10.899 -9.342 1.00 33.19 668 ALA A N 1
ATOM 5427 C CA . ALA A 1 668 ? 2.214 -9.990 -8.375 1.00 33.19 668 ALA A CA 1
ATOM 5428 C C . ALA A 1 668 ? 0.906 -10.535 -7.777 1.00 33.19 668 ALA A C 1
ATOM 5430 O O . ALA A 1 668 ? -0.087 -9.820 -7.685 1.00 33.19 668 ALA A O 1
ATOM 5431 N N . LYS A 1 669 ? 0.895 -11.801 -7.347 1.00 31.50 669 LYS A N 1
ATOM 5432 C CA . LYS A 1 669 ? 0.024 -12.205 -6.235 1.00 31.50 669 LYS A CA 1
ATOM 5433 C C . LYS A 1 669 ? 0.905 -12.535 -5.033 1.00 31.50 669 LYS A C 1
ATOM 5435 O O . LYS A 1 669 ? 1.909 -13.226 -5.208 1.00 31.50 669 LYS A O 1
ATOM 5440 N N . PRO A 1 670 ? 0.558 -12.077 -3.818 1.00 27.98 670 PRO A N 1
ATOM 5441 C CA . PRO A 1 670 ? 1.250 -12.519 -2.619 1.00 27.98 670 PRO A CA 1
ATOM 5442 C C . PRO A 1 670 ? 1.085 -14.038 -2.510 1.00 27.98 670 PRO A C 1
ATOM 5444 O O . PRO A 1 670 ? -0.022 -14.533 -2.297 1.00 27.98 670 PRO A O 1
ATOM 5447 N N . GLN A 1 671 ? 2.174 -14.793 -2.667 1.00 26.97 671 GLN A N 1
ATOM 5448 C CA . GLN A 1 671 ? 2.178 -16.164 -2.180 1.00 26.97 671 GLN A CA 1
ATOM 5449 C C . GLN A 1 671 ? 2.079 -16.103 -0.656 1.00 26.97 671 GLN A C 1
ATOM 5451 O O . GLN A 1 671 ? 2.933 -15.534 0.025 1.00 26.97 671 GLN A O 1
ATOM 5456 N N . VAL A 1 672 ? 0.992 -16.657 -0.125 1.00 23.53 672 VAL A N 1
ATOM 5457 C CA . VAL A 1 672 ? 0.820 -16.901 1.304 1.00 23.53 672 VAL A CA 1
ATOM 5458 C C . VAL A 1 672 ? 1.765 -18.043 1.676 1.00 23.53 672 VAL A C 1
ATOM 5460 O O . VAL A 1 672 ? 1.382 -19.206 1.592 1.00 23.53 672 VAL A O 1
ATOM 5463 N N . ASN A 1 673 ? 3.000 -17.728 2.069 1.00 23.41 673 ASN A N 1
ATOM 5464 C CA . ASN A 1 673 ? 3.835 -18.695 2.775 1.00 23.41 673 ASN A CA 1
ATOM 5465 C C . ASN A 1 673 ? 3.465 -18.666 4.257 1.00 23.41 673 ASN A C 1
ATOM 5467 O O . ASN A 1 673 ? 3.758 -17.716 4.983 1.00 23.41 673 ASN A O 1
ATOM 5471 N N . ILE A 1 674 ? 2.760 -19.720 4.663 1.00 25.09 674 ILE A N 1
ATOM 5472 C CA . ILE A 1 674 ? 2.591 -20.125 6.054 1.00 25.09 674 ILE A CA 1
ATOM 5473 C C . ILE A 1 674 ? 3.954 -20.618 6.563 1.00 25.09 674 ILE A C 1
ATOM 5475 O O . ILE A 1 674 ? 4.695 -21.290 5.852 1.00 25.09 674 ILE A O 1
ATOM 5479 N N . THR A 1 675 ? 4.250 -20.212 7.788 1.00 24.81 675 THR A N 1
ATOM 5480 C CA . THR A 1 675 ? 5.445 -20.407 8.609 1.00 24.81 675 THR A CA 1
ATOM 5481 C C . THR A 1 675 ? 5.918 -21.861 8.771 1.00 24.81 675 THR A C 1
ATOM 5483 O O . THR A 1 675 ? 5.110 -22.785 8.770 1.00 24.81 675 THR A O 1
ATOM 5486 N N . ASP A 1 676 ? 7.225 -21.978 9.038 1.00 23.23 676 ASP A N 1
ATOM 5487 C CA . ASP A 1 676 ? 7.935 -23.007 9.815 1.00 23.23 676 ASP A CA 1
ATOM 5488 C C . ASP A 1 676 ? 7.879 -24.473 9.367 1.00 23.23 676 ASP A C 1
ATOM 5490 O O . ASP A 1 676 ? 6.914 -25.178 9.630 1.00 23.23 676 ASP A O 1
ATOM 5494 N N . LEU A 1 677 ? 9.014 -24.958 8.846 1.00 22.75 677 LEU A N 1
ATOM 5495 C CA . LEU A 1 677 ? 9.625 -26.242 9.220 1.00 22.75 677 LEU A CA 1
ATOM 5496 C C . LEU A 1 677 ? 11.134 -26.178 8.901 1.00 22.75 677 LEU A C 1
ATOM 5498 O O . LEU A 1 677 ? 11.568 -26.505 7.799 1.00 22.75 677 LEU A O 1
ATOM 5502 N N . ILE A 1 678 ? 11.935 -25.744 9.878 1.00 24.97 678 ILE A N 1
ATOM 5503 C CA . ILE A 1 678 ? 13.305 -26.244 10.042 1.00 24.97 678 ILE A CA 1
ATOM 5504 C C . ILE A 1 678 ? 13.198 -27.371 11.065 1.00 24.97 678 ILE A C 1
ATOM 5506 O O . ILE A 1 678 ? 12.784 -27.110 12.188 1.00 24.97 678 ILE A O 1
ATOM 5510 N N . GLU A 1 679 ? 13.567 -28.589 10.678 1.00 23.41 679 GLU A N 1
ATOM 5511 C CA . GLU A 1 679 ? 14.375 -29.472 11.527 1.00 23.41 679 GLU A CA 1
ATOM 5512 C C . GLU A 1 679 ? 14.981 -30.607 10.679 1.00 23.41 679 GLU A C 1
ATOM 5514 O O . GLU A 1 679 ? 14.283 -31.458 10.130 1.00 23.41 679 GLU A O 1
ATOM 5519 N N . ASP A 1 680 ? 16.304 -30.519 10.535 1.00 22.50 680 ASP A N 1
ATOM 5520 C CA . ASP A 1 680 ? 17.318 -31.576 10.532 1.00 22.50 680 ASP A CA 1
ATOM 5521 C C . ASP A 1 680 ? 17.060 -32.915 9.820 1.00 22.50 680 ASP A C 1
ATOM 5523 O O . ASP A 1 680 ? 16.339 -33.787 10.300 1.00 22.50 680 ASP A O 1
ATOM 5527 N N . ASN A 1 681 ? 17.818 -33.136 8.734 1.00 21.36 681 ASN A N 1
ATOM 5528 C CA . ASN A 1 681 ? 18.754 -34.269 8.578 1.00 21.36 681 ASN A CA 1
ATOM 5529 C C . ASN A 1 681 ? 19.527 -34.173 7.236 1.00 21.36 681 ASN A C 1
ATOM 5531 O O . ASN A 1 681 ? 18.891 -34.092 6.185 1.00 21.36 681 ASN A O 1
ATOM 5535 N N . PRO A 1 682 ? 20.873 -34.268 7.206 1.00 24.28 682 PRO A N 1
ATOM 5536 C CA . PRO A 1 682 ? 21.640 -34.607 6.003 1.00 24.28 682 PRO A CA 1
ATOM 5537 C C . PRO A 1 682 ? 22.113 -36.086 6.059 1.00 24.28 682 PRO A C 1
ATOM 5539 O O . PRO A 1 682 ? 21.914 -36.769 7.061 1.00 24.28 682 PRO A O 1
ATOM 5542 N N . PRO A 1 683 ? 22.855 -36.591 5.060 1.00 27.73 683 PRO A N 1
ATOM 5543 C CA . PRO A 1 683 ? 22.416 -36.999 3.729 1.00 27.73 683 PRO A CA 1
ATOM 5544 C C . PRO A 1 683 ? 22.552 -38.529 3.540 1.00 27.73 683 PRO A C 1
ATOM 5546 O O . PRO A 1 683 ? 23.428 -39.159 4.132 1.00 27.73 683 PRO A O 1
ATOM 5549 N N . ILE A 1 684 ? 21.772 -39.148 2.644 1.00 22.67 684 ILE A N 1
ATOM 5550 C CA . ILE A 1 684 ? 22.093 -40.498 2.144 1.00 22.67 684 ILE A CA 1
ATOM 5551 C C . ILE A 1 684 ? 22.272 -40.462 0.628 1.00 22.67 684 ILE A C 1
ATOM 5553 O O . ILE A 1 684 ? 21.326 -40.342 -0.145 1.00 22.67 684 ILE A O 1
ATOM 5557 N N . LEU A 1 685 ? 23.542 -40.605 0.245 1.00 22.89 685 LEU A N 1
ATOM 5558 C CA . LEU A 1 685 ? 24.013 -41.117 -1.034 1.00 22.89 685 LEU A CA 1
ATOM 5559 C C . LEU A 1 685 ? 23.219 -42.359 -1.455 1.00 22.89 685 LEU A C 1
ATOM 5561 O O . LEU A 1 685 ? 23.250 -43.374 -0.766 1.00 22.89 685 LEU A O 1
ATOM 5565 N N . THR A 1 686 ? 22.639 -42.343 -2.651 1.00 22.14 686 THR A N 1
ATOM 5566 C CA . THR A 1 686 ? 22.662 -43.536 -3.505 1.00 22.14 686 THR A CA 1
ATOM 5567 C C . THR A 1 686 ? 22.869 -43.133 -4.960 1.00 22.14 686 THR A C 1
ATOM 5569 O O . THR A 1 686 ? 22.112 -42.398 -5.582 1.00 22.14 686 THR A O 1
ATOM 5572 N N . THR A 1 687 ? 24.005 -43.608 -5.439 1.00 21.80 687 THR A N 1
ATOM 5573 C CA . THR A 1 687 ? 24.572 -43.591 -6.776 1.00 21.80 687 THR A CA 1
ATOM 5574 C C . THR A 1 687 ? 23.668 -44.183 -7.855 1.00 21.80 687 THR A C 1
ATOM 5576 O O . THR A 1 687 ? 23.017 -45.191 -7.615 1.00 21.80 687 THR A O 1
ATOM 5579 N N . SER A 1 688 ? 23.837 -43.643 -9.068 1.00 22.39 688 SER A N 1
ATOM 5580 C CA . SER A 1 688 ? 23.946 -44.366 -10.345 1.00 22.39 688 SER A CA 1
ATOM 5581 C C . SER A 1 688 ? 22.793 -45.288 -10.753 1.00 22.39 688 SER A C 1
ATOM 5583 O O . SER A 1 688 ? 22.600 -46.348 -10.175 1.00 22.39 688 SER A O 1
ATOM 5585 N N . ASN A 1 689 ? 22.192 -44.996 -11.910 1.00 23.33 689 ASN A N 1
ATOM 5586 C CA . ASN A 1 689 ? 22.391 -45.871 -13.068 1.00 23.33 689 ASN A CA 1
ATOM 5587 C C . ASN A 1 689 ? 22.110 -45.133 -14.380 1.00 23.33 689 ASN A C 1
ATOM 5589 O O . ASN A 1 689 ? 20.972 -44.932 -14.796 1.00 23.33 689 ASN A O 1
ATOM 5593 N N . HIS A 1 690 ? 23.207 -44.780 -15.050 1.00 23.08 690 HIS A N 1
ATOM 5594 C CA . HIS A 1 690 ? 23.266 -44.726 -16.501 1.00 23.08 690 HIS A CA 1
ATOM 5595 C C . HIS A 1 690 ? 22.911 -46.101 -17.077 1.00 23.08 690 HIS A C 1
ATOM 5597 O O . HIS A 1 690 ? 23.497 -47.105 -16.682 1.00 23.08 690 HIS A O 1
ATOM 5603 N N . LEU A 1 691 ? 22.053 -46.130 -18.094 1.00 21.94 691 LEU A N 1
ATOM 5604 C CA . LEU A 1 691 ? 22.067 -47.190 -19.097 1.00 21.94 691 LEU A CA 1
ATOM 5605 C C . LEU A 1 691 ? 21.921 -46.554 -20.480 1.00 21.94 691 LEU A C 1
ATOM 5607 O O . LEU A 1 691 ? 20.847 -46.156 -20.921 1.00 21.94 691 LEU A O 1
ATOM 5611 N N . ARG A 1 692 ? 23.086 -46.402 -21.115 1.00 21.80 692 ARG A N 1
ATOM 5612 C CA . ARG A 1 692 ? 23.270 -46.330 -22.565 1.00 21.80 692 ARG A CA 1
ATOM 5613 C C . ARG A 1 692 ? 23.118 -47.734 -23.164 1.00 21.80 692 ARG A C 1
ATOM 5615 O O . ARG A 1 692 ? 23.380 -48.710 -22.468 1.00 21.80 692 ARG A O 1
ATOM 5622 N N . LEU A 1 693 ? 22.911 -47.735 -24.488 1.00 20.44 693 LEU A N 1
ATOM 5623 C CA . LEU A 1 693 ? 22.990 -48.807 -25.504 1.00 20.44 693 LEU A CA 1
ATOM 5624 C C . LEU A 1 693 ? 21.593 -49.193 -26.027 1.00 20.44 693 LEU A C 1
ATOM 5626 O O . LEU A 1 693 ? 20.691 -49.420 -25.238 1.00 20.44 693 LEU A O 1
ATOM 5630 N N . SER A 1 694 ? 21.326 -49.239 -27.335 1.00 21.50 694 SER A N 1
ATOM 5631 C CA . SER A 1 694 ? 22.233 -49.455 -28.474 1.00 21.50 694 SER A CA 1
ATOM 5632 C C . SER A 1 694 ? 21.621 -49.008 -29.810 1.00 21.50 694 SER A C 1
ATOM 5634 O O . SER A 1 694 ? 20.418 -49.110 -30.028 1.00 21.50 694 SER A O 1
ATOM 5636 N N . VAL A 1 695 ? 22.512 -48.565 -30.700 1.00 22.61 695 VAL A N 1
ATOM 5637 C CA . VAL A 1 695 ? 22.349 -48.349 -32.147 1.00 22.61 695 VAL A CA 1
ATOM 5638 C C . VAL A 1 695 ? 22.487 -49.682 -32.893 1.00 22.61 695 VAL A C 1
ATOM 5640 O O . VAL A 1 695 ? 23.332 -50.482 -32.493 1.00 22.61 695 VAL A O 1
ATOM 5643 N N . SER A 1 696 ? 21.702 -49.875 -33.962 1.00 23.17 696 SER A N 1
ATOM 5644 C CA . SER A 1 696 ? 21.962 -50.574 -35.256 1.00 23.17 696 SER A CA 1
ATOM 5645 C C . SER A 1 696 ? 20.584 -50.856 -35.895 1.00 23.17 696 SER A C 1
ATOM 5647 O O . SER A 1 696 ? 19.673 -51.244 -35.175 1.00 23.17 696 SER A O 1
ATOM 5649 N N . ASP A 1 697 ? 20.285 -50.700 -37.182 1.00 22.30 697 ASP A N 1
ATOM 5650 C CA . ASP A 1 697 ? 21.059 -50.339 -38.367 1.00 22.30 697 ASP A CA 1
ATOM 5651 C C . ASP A 1 697 ? 20.096 -49.872 -39.488 1.00 22.30 697 ASP A C 1
ATOM 5653 O O . ASP A 1 697 ? 18.882 -50.060 -39.407 1.00 22.30 697 ASP A O 1
ATOM 5657 N N . ALA A 1 698 ? 20.695 -49.243 -40.501 1.00 22.34 698 ALA A N 1
ATOM 5658 C CA . ALA A 1 698 ? 20.185 -48.527 -41.681 1.00 22.34 698 ALA A CA 1
ATOM 5659 C C . ALA A 1 698 ? 19.095 -49.240 -42.536 1.00 22.34 698 ALA A C 1
ATOM 5661 O O . ALA A 1 698 ? 18.915 -50.450 -42.462 1.00 22.34 698 ALA A O 1
ATOM 5662 N N . VAL A 1 699 ? 18.330 -48.555 -43.403 1.00 23.70 699 VAL A N 1
ATOM 5663 C CA . VAL A 1 699 ? 18.741 -48.017 -44.728 1.00 23.70 699 VAL A CA 1
ATOM 5664 C C . VAL A 1 699 ? 17.665 -47.045 -45.280 1.00 23.70 699 VAL A C 1
ATOM 5666 O O . VAL A 1 699 ? 16.503 -47.133 -44.882 1.00 23.70 699 VAL A O 1
ATOM 5669 N N . PRO A 1 700 ? 18.044 -46.090 -46.157 1.00 26.02 700 PRO A N 1
ATOM 5670 C CA . PRO A 1 700 ? 17.402 -44.795 -46.341 1.00 26.02 700 PRO A CA 1
ATOM 5671 C C . PRO A 1 700 ? 16.490 -44.737 -47.571 1.00 26.02 700 PRO A C 1
ATOM 5673 O O . PRO A 1 700 ? 16.650 -45.498 -48.524 1.00 26.02 700 PR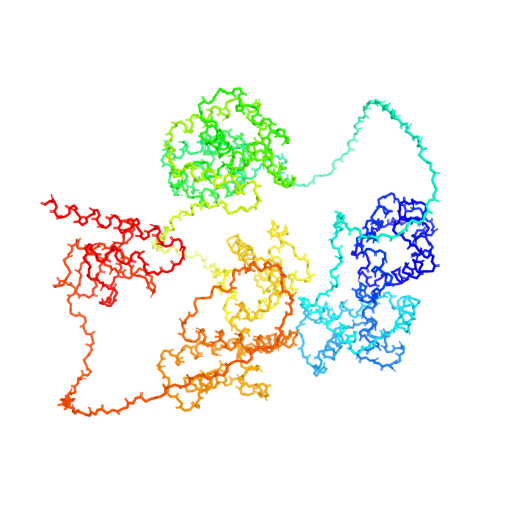O A O 1
ATOM 5676 N N . VAL A 1 701 ? 15.597 -43.748 -47.596 1.00 23.55 701 VAL A N 1
ATOM 5677 C CA . VAL A 1 701 ? 14.941 -43.305 -48.830 1.00 23.55 701 VAL A CA 1
ATOM 5678 C C . VAL A 1 701 ? 15.203 -41.812 -48.992 1.00 23.55 701 VAL A C 1
ATOM 5680 O O . VAL A 1 701 ? 14.613 -40.983 -48.304 1.00 23.55 701 VAL A O 1
ATOM 5683 N N . ASN A 1 702 ? 16.133 -41.500 -49.895 1.00 23.84 702 ASN A N 1
ATOM 5684 C CA . ASN A 1 702 ? 16.236 -40.199 -50.543 1.00 23.84 702 ASN A CA 1
ATOM 5685 C C . ASN A 1 702 ? 15.030 -40.027 -51.470 1.00 23.84 702 ASN A C 1
ATOM 5687 O O . ASN A 1 702 ? 14.811 -40.877 -52.329 1.00 23.84 702 ASN A O 1
ATOM 5691 N N . PHE A 1 703 ? 14.324 -38.906 -51.345 1.00 23.42 703 PHE A N 1
ATOM 5692 C CA . PHE A 1 703 ? 13.715 -38.232 -52.487 1.00 23.42 703 PHE A CA 1
ATOM 5693 C C . PHE A 1 703 ? 13.920 -36.727 -52.315 1.00 23.42 703 PHE A C 1
ATOM 5695 O O . PHE A 1 703 ? 13.316 -36.089 -51.457 1.00 23.42 703 PHE A O 1
ATOM 5702 N N . ASP A 1 704 ? 14.892 -36.241 -53.078 1.00 23.91 704 ASP A N 1
ATOM 5703 C CA . ASP A 1 704 ? 14.919 -34.990 -53.830 1.00 23.91 704 ASP A CA 1
ATOM 5704 C C . ASP A 1 704 ? 14.110 -33.801 -53.293 1.00 23.91 704 ASP A C 1
ATOM 5706 O O . ASP A 1 704 ? 12.886 -33.714 -53.384 1.00 23.91 704 ASP A O 1
ATOM 5710 N N . LEU A 1 705 ? 14.876 -32.812 -52.833 1.00 29.16 705 LEU A N 1
ATOM 5711 C CA . LEU A 1 705 ? 14.502 -31.407 -52.858 1.00 29.16 705 LEU A CA 1
ATOM 5712 C C . LEU A 1 705 ? 14.383 -30.941 -54.314 1.00 29.16 705 LEU A C 1
ATOM 5714 O O . LEU A 1 705 ? 15.384 -30.883 -55.026 1.00 29.16 705 LEU A O 1
ATOM 5718 N N . GLU A 1 706 ? 13.192 -30.488 -54.697 1.00 25.14 706 GLU A N 1
ATOM 5719 C CA . GLU A 1 706 ? 13.038 -29.459 -55.725 1.00 25.14 706 GLU A CA 1
ATOM 5720 C C . GLU A 1 706 ? 12.373 -28.200 -55.140 1.00 25.14 706 GLU A C 1
ATOM 5722 O O . GLU A 1 706 ? 11.647 -28.258 -54.141 1.00 25.14 706 GLU A O 1
ATOM 5727 N N . PRO A 1 707 ? 12.703 -27.022 -55.695 1.00 29.92 707 PRO A N 1
ATOM 5728 C CA . PRO A 1 707 ? 12.712 -25.762 -54.974 1.00 29.92 707 PRO A CA 1
ATOM 5729 C C . PRO A 1 707 ? 11.301 -25.194 -54.865 1.00 29.92 707 PRO A C 1
ATOM 5731 O O . PRO A 1 707 ? 10.668 -24.866 -55.868 1.00 29.92 707 PRO A O 1
ATOM 5734 N N . THR A 1 708 ? 10.806 -24.990 -53.644 1.00 23.59 708 THR A N 1
ATOM 5735 C CA . THR A 1 708 ? 9.593 -24.182 -53.483 1.00 23.59 708 THR A CA 1
ATOM 5736 C C . THR A 1 708 ? 9.978 -22.712 -53.568 1.00 23.59 708 THR A C 1
ATOM 5738 O O . THR A 1 708 ? 10.426 -22.089 -52.607 1.00 23.59 708 THR A O 1
ATOM 5741 N N . VAL A 1 709 ? 9.832 -22.188 -54.780 1.00 25.59 709 VAL A N 1
ATOM 5742 C CA . VAL A 1 709 ? 9.800 -20.768 -55.113 1.00 25.59 709 VAL A CA 1
ATOM 5743 C C . VAL A 1 709 ? 8.985 -20.012 -54.063 1.00 25.59 709 VAL A C 1
ATOM 5745 O O . VAL A 1 709 ? 7.836 -20.351 -53.783 1.00 25.59 709 VAL A O 1
ATOM 5748 N N . SER A 1 710 ? 9.596 -18.967 -53.504 1.00 35.28 710 SER A N 1
ATOM 5749 C CA . SER A 1 710 ? 8.924 -17.904 -52.759 1.00 35.28 710 SER A CA 1
ATOM 5750 C C . SER A 1 710 ? 7.764 -17.367 -53.605 1.00 35.28 710 SER A C 1
ATOM 5752 O O . SER A 1 710 ? 7.963 -16.542 -54.499 1.00 35.28 710 SER A O 1
ATOM 5754 N N . MET A 1 711 ? 6.554 -17.840 -53.325 1.00 23.86 711 MET A N 1
ATOM 5755 C CA . MET A 1 711 ? 5.321 -17.224 -53.797 1.00 23.86 711 MET A CA 1
ATOM 5756 C C . MET A 1 711 ? 4.748 -16.384 -52.652 1.00 23.86 711 MET A C 1
ATOM 5758 O O . MET A 1 711 ? 4.692 -16.865 -51.515 1.00 23.86 711 MET A O 1
ATOM 5762 N N . PRO A 1 712 ? 4.321 -15.137 -52.913 1.00 28.70 712 PRO A N 1
ATOM 5763 C CA . PRO A 1 712 ? 3.621 -14.341 -51.916 1.00 28.70 712 PRO A CA 1
ATOM 5764 C C . PRO A 1 712 ? 2.368 -15.116 -51.494 1.00 28.70 712 PRO A C 1
ATOM 5766 O O . PRO A 1 712 ? 1.611 -15.570 -52.353 1.00 28.70 712 PRO A O 1
ATOM 5769 N N . ARG A 1 713 ? 2.151 -15.309 -50.185 1.00 29.14 713 ARG A N 1
ATOM 5770 C CA . ARG A 1 713 ? 0.923 -15.934 -49.669 1.00 29.14 713 ARG A CA 1
ATOM 5771 C C . ARG A 1 713 ? -0.265 -15.010 -49.959 1.00 29.14 713 ARG A C 1
ATOM 5773 O O . ARG A 1 713 ? -0.662 -14.202 -49.128 1.00 29.14 713 ARG A O 1
ATOM 5780 N N . ILE A 1 714 ? -0.813 -15.126 -51.162 1.00 35.44 714 ILE A N 1
ATOM 5781 C CA . ILE A 1 714 ? -2.121 -14.605 -51.542 1.00 35.44 714 ILE A CA 1
ATOM 5782 C C . ILE A 1 714 ? -3.144 -15.569 -50.933 1.00 35.44 714 ILE A C 1
ATOM 5784 O O . ILE A 1 714 ? -3.163 -16.755 -51.266 1.00 35.44 714 ILE A O 1
ATOM 5788 N N . SER A 1 715 ? -3.958 -15.085 -49.992 1.00 37.53 715 SER A N 1
ATOM 5789 C CA . SER A 1 715 ? -5.018 -15.874 -49.364 1.00 37.53 715 SER A CA 1
ATOM 5790 C C . SER A 1 715 ? -6.136 -16.130 -50.376 1.00 37.53 715 SER A C 1
ATOM 5792 O O . SER A 1 715 ? -6.970 -15.271 -50.654 1.00 37.53 715 SER A O 1
ATOM 5794 N N . HIS A 1 716 ? -6.156 -17.325 -50.959 1.00 39.97 716 HIS A N 1
ATOM 5795 C CA . HIS A 1 716 ? -7.286 -17.779 -51.757 1.00 39.97 716 HIS A CA 1
ATOM 5796 C C . HIS A 1 716 ? -8.237 -18.615 -50.891 1.00 39.97 716 HIS A C 1
ATOM 5798 O O . HIS A 1 716 ? -7.963 -19.774 -50.587 1.00 39.97 716 HIS A O 1
ATOM 5804 N N . GLY A 1 717 ? -9.402 -18.040 -50.570 1.00 54.31 717 GLY A N 1
ATOM 5805 C CA . GLY A 1 717 ? -10.648 -18.805 -50.608 1.00 54.31 717 GLY A CA 1
ATOM 5806 C C . GLY A 1 717 ? -11.328 -19.170 -49.286 1.00 54.31 717 GLY A C 1
ATOM 5807 O O . GLY A 1 717 ? -11.795 -20.304 -49.170 1.00 54.31 717 GLY A O 1
ATOM 5808 N N . PHE A 1 718 ? -11.499 -18.242 -48.331 1.00 58.41 718 PHE A N 1
ATOM 5809 C CA . PHE A 1 718 ? -12.511 -18.439 -47.274 1.00 58.41 718 PHE A CA 1
ATOM 5810 C C . PHE A 1 718 ? -13.913 -18.801 -47.838 1.00 58.41 718 PHE A C 1
ATOM 5812 O O . PHE A 1 718 ? -14.528 -19.717 -47.283 1.00 58.41 718 PHE A O 1
ATOM 5819 N N . PRO A 1 719 ? -14.406 -18.200 -48.954 1.00 57.75 719 PRO A N 1
ATOM 5820 C CA . PRO A 1 719 ? -15.743 -18.491 -49.498 1.00 57.75 719 PRO A CA 1
ATOM 5821 C C . PRO A 1 719 ? -15.949 -19.934 -49.984 1.00 57.75 719 PRO A C 1
ATOM 5823 O O . PRO A 1 719 ? -17.078 -20.411 -50.019 1.00 57.75 719 PRO A O 1
ATOM 5826 N N . LEU A 1 720 ? -14.873 -20.636 -50.361 1.00 57.81 720 LEU A N 1
ATOM 5827 C CA . LEU A 1 720 ? -14.932 -22.012 -50.876 1.00 57.81 720 LEU A CA 1
ATOM 5828 C C . LEU A 1 720 ? -14.890 -23.072 -49.764 1.00 57.81 720 LEU A C 1
ATOM 5830 O O . LEU A 1 720 ? -15.265 -24.218 -50.000 1.00 57.81 720 LEU A O 1
ATOM 5834 N N . ARG A 1 721 ? -14.407 -22.716 -48.565 1.00 62.03 721 ARG A N 1
ATOM 5835 C CA . ARG A 1 721 ? -14.124 -23.672 -47.475 1.00 62.03 721 ARG A CA 1
ATOM 5836 C C . ARG A 1 721 ? -15.097 -23.585 -46.304 1.00 62.03 721 ARG A C 1
ATOM 5838 O O . ARG A 1 721 ? -15.277 -24.580 -45.600 1.00 62.03 721 ARG A O 1
ATOM 5845 N N . TYR A 1 722 ? -15.712 -22.423 -46.108 1.00 70.94 722 TYR A N 1
ATOM 5846 C CA . TYR A 1 722 ? -16.537 -22.130 -44.946 1.00 70.94 722 TYR A CA 1
ATOM 5847 C C . TYR A 1 722 ? -17.871 -21.504 -45.376 1.00 70.94 722 TYR A C 1
ATOM 5849 O O . TYR A 1 722 ? -17.892 -20.339 -45.775 1.00 70.94 722 TYR A O 1
ATOM 5857 N N . PRO A 1 723 ? -18.997 -22.238 -45.318 1.00 74.00 723 PRO A N 1
ATOM 5858 C CA . PRO A 1 723 ? -20.306 -21.639 -45.534 1.00 74.00 723 PRO A CA 1
ATOM 5859 C C . PRO A 1 723 ? -20.675 -20.659 -44.413 1.00 74.00 723 PRO A C 1
ATOM 5861 O O . PRO A 1 723 ? -20.391 -20.875 -43.231 1.00 74.00 723 PRO A O 1
ATOM 5864 N N . VAL A 1 724 ? -21.364 -19.580 -44.792 1.00 76.38 724 VAL A N 1
ATOM 5865 C CA . VAL A 1 724 ? -21.997 -18.664 -43.836 1.00 76.38 724 VAL A CA 1
ATOM 5866 C C . VAL A 1 724 ? -22.996 -19.450 -42.986 1.00 76.38 724 VAL A C 1
ATOM 5868 O O . VAL A 1 724 ? -23.772 -20.245 -43.506 1.00 76.38 724 VAL A O 1
ATOM 5871 N N . GLY A 1 725 ? -22.970 -19.227 -41.676 1.00 70.25 725 GLY A N 1
ATOM 5872 C CA . GLY A 1 725 ? -23.781 -19.944 -40.696 1.00 70.25 725 GLY A CA 1
ATOM 5873 C C . GLY A 1 725 ? -23.037 -21.070 -39.978 1.00 70.25 725 GLY A C 1
ATOM 5874 O O . GLY A 1 725 ? -23.443 -21.428 -38.877 1.00 70.25 725 GLY A O 1
ATOM 5875 N N . GLN A 1 726 ? -21.915 -21.560 -40.517 1.00 80.12 726 GLN A N 1
ATOM 5876 C CA . GLN A 1 726 ? -21.158 -22.642 -39.889 1.00 80.12 726 GLN A CA 1
ATOM 5877 C C . GLN A 1 726 ? -20.527 -22.208 -38.555 1.00 80.12 726 GLN A C 1
ATOM 5879 O O . GLN A 1 726 ? -19.989 -21.103 -38.423 1.00 80.12 726 GLN A O 1
ATOM 5884 N N . ILE A 1 727 ? -20.560 -23.110 -37.572 1.00 78.00 727 ILE A N 1
ATOM 5885 C CA . ILE A 1 727 ? -19.869 -22.959 -36.290 1.00 78.00 727 ILE A CA 1
ATOM 5886 C C . ILE A 1 727 ? -18.425 -23.469 -36.419 1.00 78.00 727 ILE A C 1
ATOM 5888 O O . ILE A 1 727 ? -18.177 -24.573 -36.902 1.00 78.00 727 ILE A O 1
ATOM 5892 N N . VAL A 1 728 ? -17.467 -22.651 -35.989 1.00 79.19 728 VAL A N 1
ATOM 5893 C CA . VAL A 1 728 ? -16.020 -22.910 -36.029 1.00 79.19 728 VAL A CA 1
ATOM 5894 C C . VAL A 1 728 ? -15.376 -22.504 -34.705 1.00 79.19 728 VAL A C 1
ATOM 5896 O O . VAL A 1 728 ? -15.962 -21.754 -33.923 1.00 79.19 728 VAL A O 1
ATOM 5899 N N . LEU A 1 729 ? -14.150 -22.957 -34.447 1.00 76.50 729 LEU A N 1
ATOM 5900 C CA . LEU A 1 729 ? -13.312 -22.336 -33.425 1.00 76.50 729 LEU A CA 1
ATOM 5901 C C . LEU A 1 729 ? -12.488 -21.222 -34.068 1.00 76.50 729 LEU A C 1
ATOM 5903 O O . LEU A 1 729 ? -11.664 -21.492 -34.939 1.00 76.50 729 LEU A O 1
ATOM 5907 N N . ALA A 1 730 ? -12.677 -19.984 -33.620 1.00 74.38 730 ALA A N 1
ATOM 5908 C CA . ALA A 1 730 ? -11.897 -18.835 -34.070 1.00 74.38 730 ALA A CA 1
ATOM 5909 C C . ALA A 1 730 ? -11.038 -18.274 -32.927 1.00 74.38 730 ALA A C 1
ATOM 5911 O O . ALA A 1 730 ? -11.409 -18.361 -31.755 1.00 74.38 730 ALA A O 1
ATOM 5912 N N . ARG A 1 731 ? -9.872 -17.708 -33.234 1.00 72.56 731 ARG A N 1
ATOM 5913 C CA . ARG A 1 731 ? -9.002 -17.093 -32.224 1.00 72.56 731 ARG A CA 1
ATOM 5914 C C . ARG A 1 731 ? -9.624 -15.783 -31.720 1.00 72.56 731 ARG A C 1
ATOM 5916 O O . ARG A 1 731 ? -9.819 -14.852 -32.494 1.00 72.56 731 ARG A O 1
ATOM 5923 N N . LYS A 1 732 ? -9.948 -15.706 -30.422 1.00 61.44 732 LYS A N 1
ATOM 5924 C CA . LYS A 1 732 ? -10.565 -14.515 -29.788 1.00 61.44 732 LYS A CA 1
ATOM 5925 C C . LYS A 1 732 ? -9.537 -13.618 -29.082 1.00 61.44 732 LYS A C 1
ATOM 5927 O O . LYS A 1 732 ? -9.720 -12.408 -29.021 1.00 61.44 732 LYS A O 1
ATOM 5932 N N . TYR A 1 733 ? -8.447 -14.211 -28.586 1.00 56.22 733 TYR A N 1
ATOM 5933 C CA . TYR A 1 733 ? -7.329 -13.548 -27.894 1.00 56.22 733 TYR A CA 1
ATOM 5934 C C . TYR A 1 733 ? -5.997 -14.145 -28.370 1.00 56.22 733 TYR A C 1
ATOM 5936 O O . TYR A 1 733 ? -6.010 -15.244 -28.924 1.00 56.22 733 TYR A O 1
ATOM 5944 N N . LYS A 1 734 ? -4.855 -13.472 -28.128 1.00 52.94 734 LYS A N 1
ATOM 5945 C CA . LYS A 1 734 ? -3.519 -13.830 -28.668 1.00 52.94 734 LYS A CA 1
ATOM 5946 C C . LYS A 1 734 ? -3.131 -15.325 -28.547 1.00 52.94 734 LYS A C 1
ATOM 5948 O O . LYS A 1 734 ? -2.340 -15.796 -29.356 1.00 52.94 734 LYS A O 1
ATOM 5953 N N . SER A 1 735 ? -3.742 -16.110 -27.656 1.00 51.12 735 SER A N 1
ATOM 5954 C CA . SER A 1 735 ? -3.494 -17.555 -27.506 1.00 51.12 735 SER A CA 1
ATOM 5955 C C . SER A 1 735 ? -4.721 -18.492 -27.528 1.00 51.12 735 SER A C 1
ATOM 5957 O O . SER A 1 735 ? -4.519 -19.704 -27.593 1.00 51.12 735 SER A O 1
ATOM 5959 N N . ASN A 1 736 ? -5.972 -17.999 -27.526 1.00 63.34 736 ASN A N 1
ATOM 5960 C CA . ASN A 1 736 ? -7.151 -18.840 -27.238 1.00 63.34 736 ASN A CA 1
ATOM 5961 C C . ASN A 1 736 ? -8.164 -18.931 -28.392 1.00 63.34 736 ASN A C 1
ATOM 5963 O O . ASN A 1 736 ? -8.671 -17.916 -28.881 1.00 63.34 736 ASN A O 1
ATOM 5967 N N . PHE A 1 737 ? -8.501 -20.170 -28.766 1.00 69.06 737 PHE A N 1
ATOM 5968 C CA . PHE A 1 737 ? -9.586 -20.507 -29.690 1.00 69.06 737 PHE A CA 1
ATOM 5969 C C . PHE A 1 737 ? -10.928 -20.549 -28.955 1.00 69.06 737 PHE A C 1
ATOM 5971 O O . PHE A 1 737 ? -11.022 -21.090 -27.856 1.00 69.06 737 PHE A O 1
ATOM 5978 N N . TRP A 1 738 ? -11.970 -19.994 -29.568 1.00 73.75 738 TRP A N 1
ATOM 5979 C CA . TRP A 1 738 ? -13.295 -19.851 -28.973 1.00 73.75 738 TRP A CA 1
ATOM 5980 C C . TRP A 1 738 ? -14.392 -20.196 -29.990 1.00 73.75 738 TRP A C 1
ATOM 5982 O O . TRP A 1 738 ? -14.240 -19.843 -31.165 1.00 73.75 738 TRP A O 1
ATOM 5992 N N . PRO A 1 739 ? -15.499 -20.852 -29.583 1.00 78.44 739 PRO A N 1
ATOM 5993 C CA . PRO A 1 739 ? -16.606 -21.141 -30.487 1.00 78.44 739 PRO A CA 1
ATOM 5994 C C . PRO A 1 739 ? -17.191 -19.864 -31.082 1.00 78.44 739 PRO A C 1
ATOM 5996 O O . PRO A 1 739 ? -17.501 -18.913 -30.358 1.00 78.44 739 PRO A O 1
ATOM 5999 N N . ALA A 1 740 ? -17.361 -19.849 -32.399 1.00 81.00 740 ALA A N 1
ATOM 6000 C CA . ALA A 1 740 ? -17.896 -18.721 -33.140 1.00 81.00 740 ALA A CA 1
ATOM 6001 C C . ALA A 1 740 ? -18.741 -19.185 -34.330 1.00 81.00 740 ALA A C 1
ATOM 6003 O O . ALA A 1 740 ? -18.443 -20.198 -34.955 1.00 81.00 740 ALA A O 1
ATOM 6004 N N . LYS A 1 741 ? -19.782 -18.425 -34.668 1.00 82.12 741 LYS A N 1
ATOM 6005 C CA . LYS A 1 741 ? -20.597 -18.626 -35.869 1.00 82.12 741 LYS A CA 1
ATOM 6006 C C . LYS A 1 741 ? -20.128 -17.684 -36.969 1.00 82.12 741 LYS A C 1
ATOM 6008 O O . LYS A 1 741 ? -19.966 -16.483 -36.731 1.00 82.12 741 LYS A O 1
ATOM 6013 N N . ILE A 1 742 ? -19.910 -18.219 -38.163 1.00 81.56 742 ILE A N 1
ATOM 6014 C CA . ILE A 1 742 ? -19.534 -17.433 -39.337 1.00 81.56 742 ILE A CA 1
ATOM 6015 C C . ILE A 1 742 ? -20.760 -16.658 -39.804 1.00 81.56 742 ILE A C 1
ATOM 6017 O O . ILE A 1 742 ? -21.806 -17.241 -40.077 1.00 81.56 742 ILE A O 1
ATOM 6021 N N . VAL A 1 743 ? -20.640 -15.337 -39.883 1.00 82.00 743 VAL A N 1
ATOM 6022 C CA . VAL A 1 743 ? -21.754 -14.452 -40.254 1.00 82.00 743 VAL A CA 1
ATOM 6023 C C . VAL A 1 743 ? -21.591 -13.921 -41.672 1.00 82.00 743 VAL A C 1
ATOM 6025 O O . VAL A 1 743 ? -22.582 -13.637 -42.336 1.00 82.00 743 VAL A O 1
ATOM 6028 N N . GLU A 1 744 ? -20.356 -13.770 -42.143 1.00 79.50 744 GLU A N 1
ATOM 6029 C CA . GLU A 1 744 ? -20.069 -13.234 -43.470 1.00 79.50 744 GLU A CA 1
ATOM 6030 C C . GLU A 1 744 ? -18.678 -13.679 -43.917 1.00 79.50 744 GLU A C 1
ATOM 6032 O O . GLU A 1 744 ? -17.735 -13.667 -43.124 1.00 79.50 744 GLU A O 1
ATOM 6037 N N . VAL A 1 745 ? -18.548 -14.056 -45.186 1.00 72.88 745 VAL A N 1
ATOM 6038 C CA . VAL A 1 745 ? -17.280 -14.488 -45.775 1.00 72.88 745 VAL A CA 1
ATOM 6039 C C . VAL A 1 745 ? -17.002 -13.646 -47.014 1.00 72.88 745 VAL A C 1
ATOM 6041 O O . VAL A 1 745 ? -17.848 -13.554 -47.900 1.00 72.88 745 VAL A O 1
ATOM 6044 N N . ARG A 1 746 ? -15.828 -13.016 -47.056 1.00 72.50 746 ARG A N 1
ATOM 6045 C CA . ARG A 1 746 ? -15.301 -12.257 -48.198 1.00 72.50 746 ARG A CA 1
ATOM 6046 C C . ARG A 1 746 ? -14.003 -12.903 -48.682 1.00 72.50 746 ARG A C 1
ATOM 6048 O O . ARG A 1 746 ? -13.441 -13.752 -47.993 1.00 72.50 746 ARG A O 1
ATOM 6055 N N . ASP A 1 747 ? -13.505 -12.470 -49.837 1.00 59.31 747 ASP A N 1
ATOM 6056 C CA . ASP A 1 747 ? -12.369 -13.109 -50.522 1.00 59.31 747 ASP A CA 1
ATOM 6057 C C . ASP A 1 747 ? -11.109 -13.256 -49.649 1.00 59.31 747 ASP A C 1
ATOM 6059 O O . ASP A 1 747 ? -10.439 -14.287 -49.718 1.00 59.31 747 ASP A O 1
ATOM 6063 N N . HIS A 1 748 ? -10.843 -12.285 -48.763 1.00 60.25 748 HIS A N 1
ATOM 6064 C CA . HIS A 1 748 ? -9.664 -12.268 -47.882 1.00 60.25 748 HIS A CA 1
ATOM 6065 C C . HIS A 1 748 ? -9.977 -12.087 -46.387 1.00 60.25 748 HIS A C 1
ATOM 6067 O O . HIS A 1 748 ? -9.053 -12.002 -45.583 1.00 60.25 748 HIS A O 1
ATOM 6073 N N . LEU A 1 749 ? -11.254 -11.994 -45.996 1.00 69.94 749 LEU A N 1
ATOM 6074 C CA . LEU A 1 749 ? -11.668 -11.720 -44.615 1.00 69.94 749 LEU A CA 1
ATOM 6075 C C . LEU A 1 749 ? -12.911 -12.531 -44.259 1.00 69.94 749 LEU A C 1
ATOM 6077 O O . LEU A 1 749 ? -13.869 -12.587 -45.031 1.00 69.94 749 LEU A O 1
ATOM 6081 N N . MET A 1 750 ? -12.932 -13.084 -43.052 1.00 75.38 750 MET A N 1
ATOM 6082 C CA . MET A 1 750 ? -14.102 -13.755 -42.497 1.00 75.38 750 MET A CA 1
ATOM 6083 C C . MET A 1 750 ? -14.594 -13.014 -41.258 1.00 75.38 750 MET A C 1
ATOM 6085 O O . MET A 1 750 ? -13.813 -12.676 -40.372 1.00 75.38 750 MET A O 1
ATOM 6089 N N . TYR A 1 751 ? -15.900 -12.777 -41.173 1.00 79.25 751 TYR A N 1
ATOM 6090 C CA . TYR A 1 751 ? -16.525 -12.172 -40.003 1.00 79.25 751 TYR A CA 1
ATOM 6091 C C . TYR A 1 751 ? -17.244 -13.236 -39.185 1.00 79.25 751 TYR A C 1
ATOM 6093 O O . TYR A 1 751 ? -18.147 -13.920 -39.678 1.00 79.25 751 TYR A O 1
ATOM 6101 N N . VAL A 1 752 ? -16.885 -13.325 -37.909 1.00 79.62 752 VAL A N 1
ATOM 6102 C CA . VAL A 1 752 ? -17.456 -14.289 -36.967 1.00 79.62 752 VAL A CA 1
ATOM 6103 C C . VAL A 1 752 ? -18.109 -13.588 -35.782 1.00 79.62 752 VAL A C 1
ATOM 6105 O O . VAL A 1 752 ? -17.753 -12.464 -35.423 1.00 79.62 752 VAL A O 1
ATOM 6108 N N . LYS A 1 753 ? -19.070 -14.259 -35.153 1.00 79.81 753 LYS A N 1
ATOM 6109 C CA . LYS A 1 753 ? -19.599 -13.892 -33.836 1.00 79.81 753 LYS A CA 1
ATOM 6110 C C . LYS A 1 753 ? -19.283 -14.999 -32.847 1.00 79.81 753 LYS A C 1
ATOM 6112 O O . LYS A 1 753 ? -19.698 -16.134 -33.050 1.00 79.81 753 LYS A O 1
ATOM 6117 N N . PHE A 1 754 ? -18.562 -14.666 -31.785 1.00 79.56 754 PHE A N 1
ATOM 6118 C CA . PHE A 1 754 ? -18.244 -15.608 -30.715 1.00 79.56 754 PHE A CA 1
ATOM 6119 C C . PHE A 1 754 ? -19.481 -15.939 -29.880 1.00 79.56 754 PHE A C 1
ATOM 6121 O O . PHE A 1 754 ? -20.330 -15.076 -29.688 1.00 79.56 754 PHE A O 1
ATOM 6128 N N . PHE A 1 755 ? -19.574 -17.171 -29.381 1.00 68.31 755 PHE A N 1
ATOM 6129 C CA . PHE A 1 755 ? -20.592 -17.555 -28.404 1.00 68.31 755 PHE A CA 1
ATOM 6130 C C . PHE A 1 755 ? -20.231 -17.023 -26.998 1.00 68.31 755 PHE A C 1
ATOM 6132 O O . PHE A 1 755 ? -19.036 -16.977 -26.675 1.00 68.31 755 PHE A O 1
ATOM 6139 N N . PRO A 1 756 ? -21.225 -16.637 -26.164 1.00 55.38 756 PRO A N 1
ATOM 6140 C CA . PRO A 1 756 ? -22.631 -16.396 -26.527 1.00 55.38 756 PRO A CA 1
ATOM 6141 C C . PRO A 1 756 ? -22.731 -15.256 -27.556 1.00 55.38 756 PRO A C 1
ATOM 6143 O O . PRO A 1 756 ? -21.978 -14.297 -27.453 1.00 55.38 756 PRO A O 1
ATOM 6146 N N . LEU A 1 757 ? -23.628 -15.366 -28.553 1.00 61.78 757 LEU A N 1
ATOM 6147 C CA . LEU A 1 757 ? -23.691 -14.523 -29.775 1.00 61.78 757 LEU A CA 1
ATOM 6148 C C . LEU A 1 757 ? -24.020 -13.020 -29.544 1.00 61.78 757 LEU A C 1
ATOM 6150 O O . LEU A 1 757 ? -24.510 -12.333 -30.446 1.00 61.78 757 LEU A O 1
ATOM 6154 N N . SER A 1 758 ? -23.752 -12.494 -28.352 1.00 52.09 758 SER A N 1
ATOM 6155 C CA . SER A 1 758 ? -23.823 -11.092 -27.956 1.00 52.09 758 SER A CA 1
ATOM 6156 C C . SER A 1 758 ? -22.490 -10.388 -28.238 1.00 52.09 758 SER A C 1
ATOM 6158 O O . SER A 1 758 ? -21.495 -10.625 -27.554 1.00 52.09 758 SER A O 1
ATOM 6160 N N . GLY A 1 759 ? -22.455 -9.518 -29.250 1.00 54.75 759 GLY A N 1
ATOM 6161 C CA . GLY A 1 759 ? -21.275 -8.706 -29.564 1.00 54.75 759 GLY A CA 1
ATOM 6162 C C . GLY A 1 759 ? -21.176 -8.255 -31.024 1.00 54.75 759 GLY A C 1
ATOM 6163 O O . GLY A 1 759 ? -21.955 -8.672 -31.891 1.00 54.75 759 GLY A O 1
ATOM 6164 N N . LYS A 1 760 ? -20.195 -7.382 -31.295 1.00 58.31 760 LYS A N 1
ATOM 6165 C CA . LYS A 1 760 ? -19.819 -6.928 -32.647 1.00 58.31 760 LYS A CA 1
ATOM 6166 C C . LYS A 1 760 ? -19.218 -8.090 -33.454 1.00 58.31 760 LYS A C 1
ATOM 6168 O O . LYS A 1 760 ? -18.613 -8.992 -32.884 1.00 58.31 760 LYS A O 1
ATOM 6173 N N . LYS A 1 761 ? -19.381 -8.065 -34.785 1.00 72.38 761 LYS A N 1
ATOM 6174 C CA . LYS A 1 761 ? -18.706 -9.007 -35.697 1.00 72.38 761 LYS A CA 1
ATOM 6175 C C . LYS A 1 761 ? -17.186 -8.856 -35.522 1.00 72.38 761 LYS A C 1
ATOM 6177 O O . LYS A 1 761 ? -16.676 -7.746 -35.653 1.00 72.38 761 LYS A O 1
ATOM 6182 N N . SER A 1 762 ? -16.478 -9.943 -35.243 1.00 73.25 762 SER A N 1
ATOM 6183 C CA . SER A 1 762 ? -15.014 -9.966 -35.165 1.00 73.25 762 SER A CA 1
ATOM 6184 C C . SER A 1 762 ? -14.426 -10.374 -36.512 1.00 73.25 762 SER A C 1
ATOM 6186 O O . SER A 1 762 ? -14.954 -11.272 -37.167 1.00 73.25 762 SER A O 1
ATOM 6188 N N . VAL A 1 763 ? -13.348 -9.705 -36.924 1.00 78.06 763 VAL A N 1
ATOM 6189 C CA . VAL A 1 763 ? -12.642 -9.993 -38.178 1.00 78.06 763 VAL A CA 1
ATOM 6190 C C . VAL A 1 763 ? -11.598 -11.071 -37.932 1.00 78.06 763 VAL A C 1
ATOM 6192 O O . VAL A 1 763 ? -10.776 -10.937 -37.030 1.00 78.06 763 VAL A O 1
ATOM 6195 N N . VAL A 1 764 ? -11.611 -12.104 -38.765 1.00 70.44 764 VAL A N 1
ATOM 6196 C CA . VAL A 1 764 ? -10.559 -13.111 -38.849 1.00 70.44 764 VAL A CA 1
ATOM 6197 C C . VAL A 1 764 ? -9.896 -12.975 -40.215 1.00 70.44 764 VAL A C 1
ATOM 6199 O O . VAL A 1 764 ? -10.550 -13.134 -41.249 1.00 70.44 764 VAL A O 1
ATOM 6202 N N . ALA A 1 765 ? -8.616 -12.602 -40.203 1.00 63.44 765 ALA A N 1
ATOM 6203 C CA . ALA A 1 765 ? -7.848 -12.269 -41.404 1.00 63.44 765 ALA A CA 1
ATOM 6204 C C . ALA A 1 765 ? -6.891 -13.388 -41.847 1.00 63.44 765 ALA A C 1
ATOM 6206 O O . ALA A 1 765 ? -6.470 -13.403 -43.001 1.00 63.44 765 ALA A O 1
ATOM 6207 N N . PHE A 1 766 ? -6.572 -14.338 -40.961 1.00 65.69 766 PHE A N 1
ATOM 6208 C CA . PHE A 1 766 ? -5.620 -15.413 -41.232 1.00 65.69 766 PHE A CA 1
ATOM 6209 C C . PHE A 1 766 ? -6.274 -16.789 -41.100 1.00 65.69 766 PHE A C 1
ATOM 6211 O O . PHE A 1 766 ? -7.110 -17.020 -40.229 1.00 65.69 766 PHE A O 1
ATOM 6218 N N . GLU A 1 767 ? -5.881 -17.718 -41.971 1.00 59.88 767 GLU A N 1
ATOM 6219 C CA . GLU A 1 767 ? -6.380 -19.100 -41.964 1.00 59.88 767 GLU A CA 1
ATOM 6220 C C . GLU A 1 767 ? -6.018 -19.835 -40.663 1.00 59.88 767 GLU A C 1
ATOM 6222 O O . GLU A 1 767 ? -6.825 -20.585 -40.124 1.00 59.88 767 GLU A O 1
ATOM 6227 N N . GLU A 1 768 ? -4.836 -19.551 -40.111 1.00 65.25 768 GLU A N 1
ATOM 6228 C CA . GLU A 1 768 ? -4.295 -20.161 -38.886 1.00 65.25 768 GLU A CA 1
ATOM 6229 C C . GLU A 1 768 ? -5.099 -19.797 -37.616 1.00 65.25 768 GLU A C 1
ATOM 6231 O O . GLU A 1 768 ? -4.943 -20.422 -36.561 1.00 65.25 768 GLU A O 1
ATOM 6236 N N . ASP A 1 769 ? -5.994 -18.811 -37.724 1.00 63.88 769 ASP A N 1
ATOM 6237 C CA . ASP A 1 769 ? -6.868 -18.333 -36.653 1.00 63.88 769 ASP A CA 1
ATOM 6238 C C . ASP A 1 769 ? -8.253 -18.997 -36.656 1.00 63.88 769 ASP A C 1
ATOM 6240 O O . ASP A 1 769 ? -9.092 -18.658 -35.818 1.00 63.88 769 ASP A O 1
ATOM 6244 N N . VAL A 1 770 ? -8.495 -19.963 -37.554 1.00 68.88 770 VAL A N 1
ATOM 6245 C CA . VAL A 1 770 ? -9.770 -20.684 -37.690 1.00 68.88 770 VAL A CA 1
ATOM 6246 C C . VAL A 1 770 ? -9.536 -22.189 -37.731 1.00 68.88 770 VAL A C 1
ATOM 6248 O O . VAL A 1 770 ? -8.730 -22.690 -38.508 1.00 68.88 770 VAL A O 1
ATOM 6251 N N . LYS A 1 771 ? -10.300 -22.937 -36.935 1.00 73.25 771 LYS A N 1
ATOM 6252 C CA . LYS A 1 771 ? -10.338 -24.402 -36.975 1.00 73.25 771 LYS A CA 1
ATOM 6253 C C . LYS A 1 771 ? -11.766 -24.889 -37.198 1.00 73.25 771 LYS A C 1
ATOM 6255 O O . LYS A 1 771 ? -12.690 -24.495 -36.482 1.00 73.25 771 LYS A O 1
ATOM 6260 N N . LYS A 1 772 ? -11.942 -25.766 -38.188 1.00 66.75 772 LYS A N 1
ATOM 6261 C CA . LYS A 1 772 ? -13.178 -26.532 -38.402 1.00 66.75 772 LYS A CA 1
ATOM 6262 C C . LYS A 1 772 ? -13.264 -27.602 -37.316 1.00 66.75 772 LYS A C 1
ATOM 6264 O O . LYS A 1 772 ? -12.259 -28.258 -37.077 1.00 66.75 772 LYS A O 1
ATOM 6269 N N . ILE A 1 773 ? -14.412 -27.761 -36.661 1.00 63.72 773 ILE A N 1
ATOM 6270 C CA . ILE A 1 773 ? -14.536 -28.698 -35.538 1.00 63.72 773 ILE A CA 1
ATOM 6271 C C . ILE A 1 773 ? -15.877 -29.426 -35.550 1.00 63.72 773 ILE A C 1
ATOM 6273 O O . ILE A 1 773 ? -16.905 -28.859 -35.925 1.00 63.72 773 ILE A O 1
ATOM 6277 N N . SER A 1 774 ? -15.824 -30.695 -35.153 1.00 58.72 774 SER A N 1
ATOM 6278 C CA . SER A 1 774 ? -16.973 -31.581 -34.953 1.00 58.72 774 SER A CA 1
ATOM 6279 C C . SER A 1 774 ? -17.516 -31.482 -33.518 1.00 58.72 774 SER A C 1
ATOM 6281 O O . SER A 1 774 ? -16.798 -31.091 -32.599 1.00 58.72 774 SER A O 1
ATOM 6283 N N . ALA A 1 775 ? -18.780 -31.861 -33.295 1.00 53.94 775 ALA A N 1
ATOM 6284 C CA . ALA A 1 775 ? -19.402 -31.831 -31.963 1.00 53.94 775 ALA A CA 1
ATOM 6285 C C . ALA A 1 775 ? -18.627 -32.648 -30.902 1.00 53.94 775 ALA A C 1
ATOM 6287 O O . ALA A 1 775 ? -18.632 -32.287 -29.726 1.00 53.94 775 ALA A O 1
ATOM 6288 N N . GLU A 1 776 ? -17.921 -33.709 -31.311 1.00 53.22 776 GLU A N 1
ATOM 6289 C CA . GLU A 1 776 ? -17.121 -34.564 -30.421 1.00 53.22 776 GLU A CA 1
ATOM 6290 C C . GLU A 1 776 ? -15.817 -33.893 -29.947 1.00 53.22 776 GLU A C 1
ATOM 6292 O O . GLU A 1 776 ? -15.418 -34.050 -28.792 1.00 53.22 776 GLU A O 1
ATOM 6297 N N . GLU A 1 777 ? -15.171 -33.074 -30.781 1.00 52.41 777 GLU A N 1
ATOM 6298 C CA . GLU A 1 777 ? -13.916 -32.384 -30.429 1.00 52.41 777 GLU A CA 1
ATOM 6299 C C . GLU A 1 777 ? -14.116 -31.202 -29.468 1.00 52.41 777 GLU A C 1
ATOM 6301 O O . GLU A 1 777 ? -13.177 -30.790 -28.775 1.00 52.41 777 GLU A O 1
ATOM 6306 N N . ILE A 1 778 ? -15.337 -30.666 -29.388 1.00 52.50 778 ILE A N 1
ATOM 6307 C CA . ILE A 1 778 ? -15.698 -29.594 -28.453 1.00 52.50 778 ILE A CA 1
ATOM 6308 C C . ILE A 1 778 ? -15.689 -30.107 -26.996 1.00 52.50 778 ILE A C 1
ATOM 6310 O O . ILE A 1 778 ? -15.223 -29.397 -26.100 1.00 52.50 778 ILE A O 1
ATOM 6314 N N . ASN A 1 779 ? -16.113 -31.357 -26.770 1.00 50.88 779 ASN A N 1
ATOM 6315 C CA . ASN A 1 779 ? -16.090 -32.003 -25.450 1.00 50.88 779 ASN A CA 1
ATOM 6316 C C . ASN A 1 779 ? -14.675 -32.412 -25.009 1.00 50.88 779 ASN A C 1
ATOM 6318 O O . ASN A 1 779 ? -14.360 -32.386 -23.821 1.00 50.88 779 ASN A O 1
ATOM 6322 N N . ASN A 1 780 ? -13.789 -32.751 -25.950 1.00 49.72 780 ASN A N 1
ATOM 6323 C CA . ASN A 1 780 ? -12.417 -33.146 -25.615 1.00 49.72 780 ASN A CA 1
ATOM 6324 C C . ASN A 1 780 ? -11.509 -31.939 -25.307 1.00 49.72 780 ASN A C 1
ATOM 6326 O O . ASN A 1 780 ? -10.616 -32.035 -24.465 1.00 49.72 780 ASN A O 1
ATOM 6330 N N . ASN A 1 781 ? -11.769 -30.768 -25.905 1.00 48.47 781 ASN A N 1
ATOM 6331 C CA . ASN A 1 781 ? -11.035 -29.532 -25.595 1.00 48.47 781 ASN A CA 1
ATOM 6332 C C . ASN A 1 781 ? -11.420 -28.895 -24.246 1.00 48.47 781 ASN A C 1
ATOM 6334 O O . ASN A 1 781 ? -10.710 -28.015 -23.766 1.00 48.47 781 ASN A O 1
ATOM 6338 N N . THR A 1 782 ? -12.501 -29.337 -23.594 1.00 46.94 782 THR A N 1
ATOM 6339 C CA . THR A 1 782 ? -12.905 -28.842 -22.262 1.00 46.94 782 THR A CA 1
ATOM 6340 C C . THR A 1 782 ? -12.038 -29.402 -21.123 1.00 46.94 782 THR A C 1
ATOM 6342 O O . THR A 1 782 ? -12.109 -28.908 -19.996 1.00 46.94 782 THR A O 1
ATOM 6345 N N . ALA A 1 783 ? -11.218 -30.425 -21.402 1.00 40.47 783 ALA A N 1
ATOM 6346 C CA . ALA A 1 783 ? -10.420 -31.140 -20.405 1.00 40.47 783 ALA A CA 1
ATOM 6347 C C . ALA A 1 783 ? -8.950 -30.682 -20.307 1.00 40.47 783 ALA A C 1
ATOM 6349 O O . ALA A 1 783 ? -8.287 -31.009 -19.325 1.00 40.47 783 ALA A O 1
ATOM 6350 N N . ALA A 1 784 ? -8.427 -29.915 -21.272 1.00 41.44 784 ALA A N 1
ATOM 6351 C CA . ALA A 1 784 ? -7.000 -29.597 -21.340 1.00 41.44 784 ALA A CA 1
ATOM 6352 C C . ALA A 1 784 ? -6.732 -28.107 -21.617 1.00 41.44 784 ALA A C 1
ATOM 6354 O O . ALA A 1 784 ? -6.608 -27.720 -22.777 1.00 41.44 784 ALA A O 1
ATOM 6355 N N . ARG A 1 785 ? -6.605 -27.302 -20.543 1.00 37.84 785 ARG A N 1
ATOM 6356 C CA . ARG A 1 785 ? -5.660 -26.166 -20.334 1.00 37.84 785 ARG A CA 1
ATOM 6357 C C . ARG A 1 785 ? -6.203 -25.124 -19.323 1.00 37.84 785 ARG A C 1
ATOM 6359 O O . ARG A 1 785 ? -7.269 -24.565 -19.532 1.00 37.84 785 ARG A O 1
ATOM 6366 N N . SER A 1 786 ? -5.373 -24.830 -18.309 1.00 34.31 786 SER A N 1
ATOM 6367 C CA . SER A 1 786 ? -5.399 -23.741 -17.298 1.00 34.31 786 SER A CA 1
ATOM 6368 C C . SER A 1 786 ? -6.460 -23.757 -16.171 1.00 34.31 786 SER A C 1
ATOM 6370 O O . SER A 1 786 ? -7.628 -24.044 -16.433 1.00 34.31 786 SER A O 1
ATOM 6372 N N . PRO A 1 787 ? -6.080 -23.409 -14.916 1.00 41.84 787 PRO A N 1
ATOM 6373 C CA . PRO A 1 787 ? -7.011 -23.156 -13.819 1.00 41.84 787 PRO A CA 1
ATOM 6374 C C . PRO A 1 787 ? -7.587 -21.723 -13.884 1.00 41.84 787 PRO A C 1
ATOM 6376 O O . PRO A 1 787 ? -6.911 -20.793 -14.313 1.00 41.84 787 PRO A O 1
ATOM 6379 N N . ASP A 1 788 ? -8.837 -21.598 -13.434 1.00 40.34 788 ASP A N 1
ATOM 6380 C CA . ASP A 1 788 ? -9.623 -20.396 -13.102 1.00 40.34 788 ASP A CA 1
ATOM 6381 C C . ASP A 1 788 ? -10.227 -19.475 -14.204 1.00 40.34 788 ASP A C 1
ATOM 6383 O O . ASP A 1 788 ? -9.636 -19.130 -15.22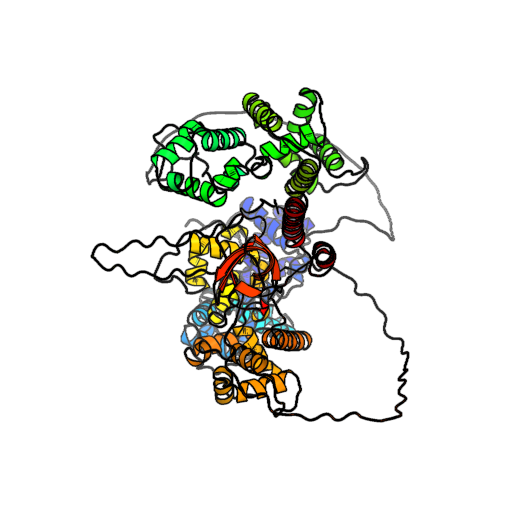8 1.00 40.34 788 ASP A O 1
ATOM 6387 N N . LEU A 1 789 ? -11.503 -19.122 -13.950 1.00 36.75 789 LEU A N 1
ATOM 6388 C CA . LEU A 1 789 ? -12.504 -18.270 -14.638 1.00 36.75 789 LEU A CA 1
ATOM 6389 C C . LEU A 1 789 ? -12.818 -18.469 -16.134 1.00 36.75 789 LEU A C 1
ATOM 6391 O O . LEU A 1 789 ? -13.947 -18.222 -16.560 1.00 36.75 789 LEU A O 1
ATOM 6395 N N . THR A 1 790 ? -11.888 -18.942 -16.956 1.00 51.84 790 THR A N 1
ATOM 6396 C CA . THR A 1 790 ? -12.150 -19.155 -18.395 1.00 51.84 790 THR A CA 1
ATOM 6397 C C . THR A 1 790 ? -12.940 -20.431 -18.677 1.00 51.84 790 THR A C 1
ATOM 6399 O O . THR A 1 790 ? -13.577 -20.526 -19.723 1.00 51.84 790 THR A O 1
ATOM 6402 N N . ARG A 1 791 ? -12.973 -21.384 -17.735 1.00 52.44 791 ARG A N 1
ATOM 6403 C CA . ARG A 1 791 ? -13.595 -22.702 -17.924 1.00 52.44 791 ARG A CA 1
ATOM 6404 C C . ARG A 1 791 ? -15.124 -22.666 -17.957 1.00 52.44 791 ARG A C 1
ATOM 6406 O O . ARG A 1 791 ? -15.692 -23.325 -18.818 1.00 52.44 791 ARG A O 1
ATOM 6413 N N . GLU A 1 792 ? -15.789 -21.899 -17.090 1.00 52.81 792 GLU A N 1
ATOM 6414 C CA . GLU A 1 792 ? -17.263 -21.804 -17.074 1.00 52.81 792 GLU A CA 1
ATOM 6415 C C . GLU A 1 792 ? -17.795 -21.000 -18.262 1.00 52.81 792 GLU A C 1
ATOM 6417 O O . GLU A 1 792 ? -18.660 -21.479 -18.988 1.00 52.81 792 GLU A O 1
ATOM 6422 N N . CYS A 1 793 ? -17.215 -19.832 -18.553 1.00 57.94 793 CYS A N 1
ATOM 6423 C CA . CYS A 1 793 ? -17.581 -19.042 -19.732 1.00 57.94 793 CYS A CA 1
ATOM 6424 C C . CYS A 1 793 ? -17.324 -19.803 -21.039 1.00 57.94 793 CYS A C 1
ATOM 6426 O O . CYS A 1 793 ? -18.132 -19.732 -21.971 1.00 57.94 793 CYS A O 1
ATOM 6428 N N . PHE A 1 794 ? -16.217 -20.548 -21.116 1.00 64.12 794 PHE A N 1
ATOM 6429 C CA . PHE A 1 794 ? -15.936 -21.420 -22.251 1.00 64.12 794 PHE A CA 1
ATOM 6430 C C . PHE A 1 794 ? -16.926 -22.586 -22.311 1.00 64.12 794 PHE A C 1
ATOM 6432 O O . PHE A 1 794 ? -17.498 -22.808 -23.371 1.00 64.12 794 PHE A O 1
ATOM 6439 N N . ALA A 1 795 ? -17.209 -23.265 -21.194 1.00 59.69 795 ALA A N 1
ATOM 6440 C CA . ALA A 1 795 ? -18.177 -24.363 -21.129 1.00 59.69 795 ALA A CA 1
ATOM 6441 C C . ALA A 1 795 ? -19.598 -23.921 -21.517 1.00 59.69 795 ALA A C 1
ATOM 6443 O O . ALA A 1 795 ? -20.268 -24.628 -22.263 1.00 59.69 795 ALA A O 1
ATOM 6444 N N . ILE A 1 796 ? -20.037 -22.730 -21.098 1.00 63.97 796 ILE A N 1
ATOM 6445 C CA . ILE A 1 796 ? -21.323 -22.138 -21.500 1.00 63.97 796 ILE A CA 1
ATOM 6446 C C . ILE A 1 796 ? -21.313 -21.800 -22.995 1.00 63.97 796 ILE A C 1
ATOM 6448 O O . ILE A 1 796 ? -22.259 -22.124 -23.711 1.00 63.97 796 ILE A O 1
ATOM 6452 N N . SER A 1 797 ? -20.235 -21.191 -23.499 1.00 67.25 797 SER A N 1
ATOM 6453 C CA . SER A 1 797 ? -20.094 -20.871 -24.930 1.00 67.25 797 SER A CA 1
ATOM 6454 C C . SER A 1 797 ? -20.112 -22.131 -25.797 1.00 67.25 797 SER A C 1
ATOM 6456 O O . SER A 1 797 ? -20.717 -22.145 -26.866 1.00 67.25 797 SER A O 1
ATOM 6458 N N . VAL A 1 798 ? -19.482 -23.197 -25.306 1.00 66.31 798 VAL A N 1
ATOM 6459 C CA . VAL A 1 798 ? -19.483 -24.542 -25.878 1.00 66.31 798 VAL A CA 1
ATOM 6460 C C . VAL A 1 798 ? -20.884 -25.148 -25.851 1.00 66.31 798 VAL A C 1
ATOM 6462 O O . VAL A 1 798 ? -21.361 -25.586 -26.893 1.00 66.31 798 VAL A O 1
ATOM 6465 N N . ALA A 1 799 ? -21.575 -25.128 -24.710 1.00 65.44 799 ALA A N 1
ATOM 6466 C CA . ALA A 1 799 ? -22.923 -25.673 -24.579 1.00 65.44 799 ALA A CA 1
ATOM 6467 C C . ALA A 1 799 ? -23.916 -24.966 -25.514 1.00 65.44 799 ALA A C 1
ATOM 6469 O O . ALA A 1 799 ? -24.735 -25.622 -26.156 1.00 65.44 799 ALA A O 1
ATOM 6470 N N . LEU A 1 800 ? -23.805 -23.642 -25.657 1.00 68.69 800 LEU A N 1
ATOM 6471 C CA . LEU A 1 800 ? -24.619 -22.857 -26.587 1.00 68.69 800 LEU A CA 1
ATOM 6472 C C . LEU A 1 800 ? -24.279 -23.152 -28.051 1.00 68.69 800 LEU A C 1
ATOM 6474 O O . LEU A 1 800 ? -25.189 -23.281 -28.867 1.00 68.69 800 LEU A O 1
ATOM 6478 N N . ALA A 1 801 ? -22.994 -23.297 -28.382 1.00 70.69 801 ALA A N 1
ATOM 6479 C CA . ALA A 1 801 ? -22.561 -23.676 -29.724 1.00 70.69 801 ALA A CA 1
ATOM 6480 C C . ALA A 1 801 ? -23.051 -25.084 -30.104 1.00 70.69 801 ALA A C 1
ATOM 6482 O O . ALA A 1 801 ? -23.548 -25.277 -31.209 1.00 70.69 801 ALA A O 1
ATOM 6483 N N . VAL A 1 802 ? -22.981 -26.050 -29.183 1.00 68.12 802 VAL A N 1
ATOM 6484 C CA . VAL A 1 802 ? -23.484 -27.421 -29.380 1.00 68.12 802 VAL A CA 1
ATOM 6485 C C . VAL A 1 802 ? -25.011 -27.446 -29.480 1.00 68.12 802 VAL A C 1
ATOM 6487 O O . VAL A 1 802 ? -25.554 -28.126 -30.346 1.00 68.12 802 VAL A O 1
ATOM 6490 N N . ALA A 1 803 ? -25.721 -26.684 -28.643 1.00 68.62 803 ALA A N 1
ATOM 6491 C CA . ALA A 1 803 ? -27.177 -26.574 -28.720 1.00 68.62 803 ALA A CA 1
ATOM 6492 C C . ALA A 1 803 ? -27.642 -25.990 -30.064 1.00 68.62 803 ALA A C 1
ATOM 6494 O O . ALA A 1 803 ? -28.639 -26.447 -30.618 1.00 68.62 803 ALA A O 1
ATOM 6495 N N . GLU A 1 804 ? -26.916 -25.011 -30.604 1.00 70.19 804 GLU A N 1
ATOM 6496 C CA . GLU A 1 804 ? -27.209 -24.422 -31.912 1.00 70.19 804 GLU A CA 1
ATOM 6497 C C . GLU A 1 804 ? -26.852 -25.376 -33.065 1.00 70.19 804 GLU A C 1
ATOM 6499 O O . GLU A 1 804 ? -27.646 -25.527 -33.991 1.00 70.19 804 GLU A O 1
ATOM 6504 N N . LEU A 1 805 ? -25.726 -26.097 -32.971 1.00 67.62 805 LEU A N 1
ATOM 6505 C CA . LEU A 1 805 ? -25.346 -27.138 -33.936 1.00 67.62 805 LEU A CA 1
ATOM 6506 C C . LEU A 1 805 ? -26.407 -28.250 -34.005 1.00 67.62 805 LEU A C 1
ATOM 6508 O O . LEU A 1 805 ? -26.772 -28.703 -35.085 1.00 67.62 805 LEU A O 1
ATOM 6512 N N . ASN A 1 806 ? -26.949 -28.652 -32.853 1.00 63.41 806 ASN A N 1
ATOM 6513 C CA . ASN A 1 806 ? -28.002 -29.661 -32.782 1.00 63.41 806 ASN A CA 1
ATOM 6514 C C . ASN A 1 806 ? -29.335 -29.153 -33.355 1.00 63.41 806 ASN A C 1
ATOM 6516 O O . ASN A 1 806 ? -30.079 -29.944 -33.923 1.00 63.41 806 ASN A O 1
ATOM 6520 N N . LYS A 1 807 ? -29.644 -27.851 -33.283 1.00 62.81 807 LYS A N 1
ATOM 6521 C CA . LYS A 1 807 ? -30.838 -27.289 -33.946 1.00 62.81 807 LYS A CA 1
ATOM 6522 C C . LYS A 1 807 ? -30.739 -27.313 -35.472 1.00 62.81 807 LYS A C 1
ATOM 6524 O O . LYS A 1 807 ? -31.764 -27.494 -36.119 1.00 62.81 807 LYS A O 1
ATOM 6529 N N . GLU A 1 808 ? -29.539 -27.163 -36.034 1.00 54.91 808 GLU A N 1
ATOM 6530 C CA . GLU A 1 808 ? -29.298 -27.237 -37.486 1.00 54.91 808 GLU A CA 1
ATOM 6531 C C . GLU A 1 808 ? -29.345 -28.681 -38.036 1.00 54.91 808 GLU A C 1
ATOM 6533 O O . GLU A 1 808 ? -29.453 -28.857 -39.243 1.00 54.91 808 GLU A O 1
ATOM 6538 N N . ILE A 1 809 ? -29.311 -29.712 -37.178 1.00 51.84 809 ILE A N 1
ATOM 6539 C CA . ILE A 1 809 ? -29.438 -31.135 -37.570 1.00 51.84 809 ILE A CA 1
ATOM 6540 C C . ILE A 1 809 ? -30.908 -31.615 -37.554 1.00 51.84 809 ILE A C 1
ATOM 6542 O O . ILE A 1 809 ? -31.242 -32.603 -38.206 1.00 51.84 809 ILE A O 1
ATOM 6546 N N . PHE A 1 810 ? -31.793 -30.927 -36.820 1.00 40.09 810 PHE A N 1
ATOM 6547 C CA . PHE A 1 810 ? -33.215 -31.282 -36.656 1.00 40.09 810 PHE A CA 1
ATOM 6548 C C . PHE A 1 810 ? -34.198 -30.313 -37.353 1.00 40.09 810 PHE A C 1
ATOM 6550 O O . PHE A 1 810 ? -35.408 -30.429 -37.144 1.00 40.09 810 PHE A O 1
ATOM 6557 N N . CYS A 1 811 ? -33.695 -29.387 -38.176 1.00 38.06 811 CYS A N 1
ATOM 6558 C CA . CYS A 1 811 ? -34.465 -28.611 -39.158 1.00 38.06 811 CYS A CA 1
ATOM 6559 C C . CYS A 1 811 ? -34.088 -29.084 -40.563 1.00 38.06 811 CYS A C 1
ATOM 6561 O O . CYS A 1 811 ? -34.986 -29.083 -41.435 1.00 38.06 811 CYS A O 1
#

Organism: NCBI:txid54128

pLDDT: mean 70.56, std 22.1, range [20.36, 95.0]

Secondary structure (DSSP, 8-state):
---------HHHHHSGGGHHHHHHHHHHHHHTT--GGGGG-HHHHHHIIIIIS--SSSSPPPHHHHHHHHHHHHHH-HHHHHHS-GGGT-HHHHHHHIIIIIISTT--HHHHHHHHS--HHHHHHHHHHHHT--TT----HHHHHHHHHHH--HHHHH-HHHHHHHHHHHHHS---HHHHHHHHHHHHHHHHT---S-----------------------------------------------------TT----SHHHHH-GGGHHHHHHHHHHHHHTT--GGGGG-HHHHHHIIIIIS----TT---HHHHHHHHHHHHHH-HHHHHHS-GGGT-HHHHHHHIIIIIISTT--HHHHHHHHH--HHHHHHHHHHHHT--TT----HHHHHHHHHHH--HHHHH-HHHHHHHHHHHHTS---HHHHHHHHHHHHHHHHS-------PPP---PPPPP-PPPP------PPP----HHHHH-GGGHHHHHHHHHHHHHTT--GGGGG-HHHHHHIIIIIS--STTSPPPHHHHHHHHHHHHHH-HHHHHHS-GGGT-HHHHHHHIIIIII-TT--HHHHHHHHT--HHHHHHHHHHHHT--TT----HHHHHHHHHHH--HHHHH-HHHHHHHHHHHHTS---HHHHHHHHHHHHHHHTT-------S------------------------------------------------HHHH--TT-EEEEEEETTEEEEEEEEEE-SS-EEEEESS--SPPEEE--GGGEE---HHHHHHTTSSS-SSSHHHHHHHHHHHHHHHHHHHH--

Radius of gyration: 35.07 Å; chains: 1; bounding box: 81×83×109 Å

Sequence (811 aa):
MSQKRTLMNQAYFLKKQNADVIINLVNYLNTKEIEEEHLENGKTLKTILREGMKRFVKSQPNTLQSNTFKSTILSFTIDFLKTVNLYRINRGILVVACIEHILYPEDEDEEYRRIYRCGPAKATKLYNKLCGFPEDTLQDIDIVNSARSFFDCAKFVEKPECLEKVRSYLKEIEIDSDEMLYIQKASIQLITGVEDIEIVKVPEGIPDSVGNSSALPKNDKRPRQIIPRKRSVNPAYLSVVSKPVKDTPKKGIPLMNKEYFRNKIYADSIINLKDYLINNDIEEEDLEDAKVLKDMIAKAMKRFASSLYTPSYLDTFKRTIVIFTINFLKAVNLYRVNRGILAVACVEYLLYPKKHVKEYIKVYRCNYTKAKKVYKELCGLPDKAQLDDAIIKSARSFFKCPTFLKKASCLDKIRSYLRSIVIDDEEMQFIRKASIQAITGNEDIDVDEPPGNVAAPIEVQPPTSPIRDERAQLYVDREYFLEKSHADTIILFRRYLISEKIKNETLEDNQILIDMLREGMKIFTNCTPTFSELDTFKRTILDFTIDHLKKVKLYRINRGILTVACVEYLLYPDGYDGEYRDIYRCGPAKATVLYNKLCGYPEDTLQDSHTVESARSFFECEKFLQDKDCLSKVKLYLTLITIDSDEMEFIKETSIQLIDGKAAIDIAKPQVNITDLIEDNPPILTTSNHLRLSVSDAVPVNFDLEPTVSMPRISHGFPLRYPVGQIVLARKYKSNFWPAKIVEVRDHLMYVKFFPLSGKKSVVAFEEDVKKISAEEINNNTAARSPDLTRECFAISVALAVAELNKEIFC